Protein AF-0000000085929115 (afdb_homodimer)

Secondary structure (DSSP, 8-state):
-EETTEEHHHHHTT-GGGGT-EE-BTTSSPPPPHHHHHHHHHHHHHHHTT-SSS--TT-TTS-HHHHHHHHHHHHHHHHHTT--GGGEEE-S-HHHHHHIIIIIIS---TT-EEEEETTS-TTTHHHHHGGGGGT-EEEEEPPBTTB--HHHHHHH--TTEEEEEEESB-TTT--B--HHHHHHHHHHTT-EEEEE-TTTBTTB---HHHHT-SEEEEESSSTT---TT-EEEEE-HHHHTT---SS--GGGB--TTS--TT-TT--TTTTT--PBPSSGGGG--S---HHHHHHHHHHHHHHHHH-HHHHHHHHHHHHHHHHHHHHHTTPEE-S-SSGGG--SEEEEE-S-HHHHHHHHHHHHS--TTS--EE-EEEEETTEEEEEEE--TT--HHHHHHHHHHHHHHHH-/-EETTEEHHHHHTT-GGGGT-EE-BTTSSPPPPHHHHHHHHHHHHHHHTT-SSS--TT-SSS-HHHHHHHHHHHHHHHHHTT--GGGEEE-S-HHHHHHIIIIIIS---TT-EEEEETTS-TTTHHHHHGGGGGT-EEEEEPPBTTB--HHHHHHH--TTEEEEEEESB-TTT--B--HHHHHHHHHHTT-EEEEE-TTTBTTB---HHHHT-SEEEEESSSTT---TT-EEEEE-HHHHTT---SS--GGGB--TTS--TT-TT--TTTTT--PBPSSGGGG--S---HHHHHHHHHHHHHHHHH-HHHHHHHHHHHHHHHHHHHHHTTPEE-S-SSGGG--SEEEEE-S-HHHHHHHHHHHHS--TTS--EE-EEEEETTEEEEEEE--TT--HHHHHHHHHHHHHHHH-

InterPro domains:
  IPR000192 Aminotransferase class V domain [PF00266] (71-402)
  IPR015421 Pyridoxal phosphate-dependent transferase, major domain [G3DSA:3.40.640.10] (33-308)
  IPR015422 Pyridoxal phosphate-dependent transferase, small domain [G3DSA:3.90.1150.10] (21-402)
  IPR015424 Pyridoxal phosphate-dependent transferase [SSF53383] (8-405)

Solvent-accessible surface area (backbone atoms only — not comparable to full-atom values): 41405 Å² total; per-residue (Å²): 104,70,55,77,88,36,49,43,62,67,57,42,69,36,30,66,42,58,80,62,31,49,71,21,33,31,79,49,70,27,71,57,33,45,58,25,53,50,34,24,51,50,43,52,51,32,43,53,68,59,49,54,70,46,87,21,84,82,44,87,83,53,44,28,60,55,54,49,50,47,53,50,36,30,46,48,53,13,56,66,31,57,48,53,50,53,18,26,22,64,23,49,43,51,48,50,54,49,36,43,46,63,69,48,49,51,82,82,48,72,67,27,26,37,38,38,47,39,60,51,63,44,54,55,49,48,41,53,60,61,38,46,83,60,47,31,44,78,44,69,44,72,62,61,82,43,33,76,53,67,68,59,48,60,72,69,56,42,77,46,25,52,36,37,53,40,53,39,24,29,87,43,14,17,25,28,62,65,50,37,61,51,26,53,57,34,47,77,32,67,18,44,29,39,32,41,25,40,64,27,46,57,42,36,68,48,40,46,65,75,28,51,45,45,29,37,33,26,42,23,25,17,41,42,34,26,44,65,44,30,29,43,33,36,39,40,68,86,51,54,81,73,44,78,58,67,62,57,42,58,88,32,35,54,40,80,95,52,85,51,49,70,31,64,80,22,33,44,51,77,65,52,74,46,59,62,41,95,31,32,49,46,69,32,78,58,77,51,45,66,40,46,45,40,7,36,40,39,25,46,52,54,49,62,70,67,29,47,63,42,34,19,54,41,11,33,51,50,24,51,50,48,53,54,54,39,51,73,73,65,40,44,71,35,26,52,82,52,70,86,27,34,43,16,43,40,17,28,34,71,84,40,69,69,58,45,51,53,49,52,54,37,31,62,59,42,60,92,92,48,76,24,34,42,60,44,62,35,21,31,56,71,32,44,28,45,32,42,14,49,47,69,72,59,51,70,68,56,49,49,49,52,50,53,58,54,46,57,61,68,74,97,104,68,55,78,88,37,51,43,62,66,59,42,69,37,30,67,43,59,80,62,33,50,70,20,33,30,81,48,70,28,70,58,32,46,58,23,54,52,34,24,51,50,43,51,51,33,43,53,66,59,49,55,68,50,83,19,89,83,46,83,84,55,44,30,59,55,55,49,51,48,54,50,37,30,46,48,53,12,57,67,32,56,46,52,50,52,18,26,22,64,23,50,43,51,47,51,53,49,34,44,46,62,69,47,49,50,82,83,50,72,69,28,26,38,38,38,47,37,59,49,62,42,54,54,47,48,42,54,60,62,39,46,85,60,48,31,45,79,43,68,43,72,60,59,80,41,33,76,54,67,68,58,49,59,70,69,55,44,77,47,25,51,35,36,54,41,50,38,24,30,88,43,15,16,25,28,62,66,50,38,61,54,28,53,58,35,47,75,33,67,18,42,30,40,31,42,25,39,66,27,45,56,42,37,67,48,40,46,66,77,27,50,44,42,28,36,33,26,43,22,25,19,41,43,34,27,45,64,45,29,30,43,34,36,38,40,68,86,50,54,80,72,43,78,58,66,62,55,42,58,88,34,36,54,38,81,92,51,86,50,48,71,30,66,77,24,34,44,51,79,66,50,73,45,58,62,42,96,31,32,49,44,70,33,79,57,75,49,44,65,42,46,44,39,8,37,38,38,26,47,51,55,48,62,70,69,29,47,64,42,33,20,55,41,10,34,51,50,25,51,51,48,52,55,53,39,51,72,73,64,41,44,72,34,26,53,83,52,68,85,27,35,44,17,43,40,17,29,34,72,85,38,68,69,58,47,50,53,50,52,52,36,31,62,59,41,61,92,93,48,76,23,35,42,58,45,62,35,21,29,56,70,32,45,28,45,33,42,14,48,47,69,72,57,53,69,66,58,49,49,51,53,50,53,57,53,49,57,62,69,74,98

Nearest PDB structures (foldseek):
  5b7s-assembly1_B  TM=8.692E-01  e=1.261E-28  Thermococcus onnurineus NA1
  2huu-assembly1_B  TM=7.545E-01  e=9.924E-16  Aedes aegypti
  3isl-assembly1_B  TM=7.291E-01  e=2.554E-15  Bacillus subtilis
  3nnk-assembly3_L  TM=7.512E-01  e=1.564E-13  Klebsiella pneumoniae subsp. pneumoniae MGH 78578
  6pd2-assembly2_B  TM=7.320E-01  e=7.592E-14  Treponema denticola ATCC 35405

Structure (mmCIF, N/CA/C/O backbone):
data_AF-0000000085929115-model_v1
#
loop_
_entity.id
_entity.type
_entity.pdbx_description
1 polymer 'Aminotransferase class V-fold PLP-dependent enzyme'
#
loop_
_atom_site.group_PDB
_atom_site.id
_atom_site.type_symbol
_atom_site.label_atom_id
_atom_site.label_alt_id
_atom_site.label_comp_id
_atom_site.label_asym_id
_atom_site.label_entity_id
_atom_site.label_seq_id
_atom_site.pdbx_PDB_ins_code
_atom_site.Cartn_x
_atom_site.Cartn_y
_atom_site.Cartn_z
_atom_site.occupancy
_atom_site.B_iso_or_equiv
_atom_site.auth_seq_id
_atom_site.auth_comp_id
_atom_site.auth_asym_id
_atom_site.auth_atom_id
_atom_site.pdbx_PDB_model_num
ATOM 1 N N . MET A 1 1 ? 28.234 -16.203 -23.578 1 63.19 1 MET A N 1
ATOM 2 C CA . MET A 1 1 ? 27.562 -16.984 -24.625 1 63.19 1 MET A CA 1
ATOM 3 C C . MET A 1 1 ? 26.109 -16.562 -24.75 1 63.19 1 MET A C 1
ATOM 5 O O . MET A 1 1 ? 25.422 -16.312 -23.75 1 63.19 1 MET A O 1
ATOM 9 N N . SER A 1 2 ? 25.734 -16.188 -25.906 1 71 2 SER A N 1
ATOM 10 C CA . SER A 1 2 ? 24.359 -15.797 -26.203 1 71 2 SER A CA 1
ATOM 11 C C . SER A 1 2 ? 23.484 -17.031 -26.453 1 71 2 SER A C 1
ATOM 13 O O . SER A 1 2 ? 23.891 -17.953 -27.156 1 71 2 SER A O 1
ATOM 15 N N . VAL A 1 3 ? 22.484 -17.219 -25.688 1 70.31 3 VAL A N 1
ATOM 16 C CA . VAL A 1 3 ? 21.516 -18.297 -25.828 1 70.31 3 VAL A CA 1
ATOM 17 C C . VAL A 1 3 ? 20.125 -17.719 -26.031 1 70.31 3 VAL A C 1
ATOM 19 O O . VAL A 1 3 ? 19.594 -17.016 -25.156 1 70.31 3 VAL A O 1
ATOM 22 N N . ASN A 1 4 ? 19.5 -18.062 -27.141 1 75.31 4 ASN A N 1
ATOM 23 C CA . ASN A 1 4 ? 18.188 -17.531 -27.469 1 75.31 4 ASN A CA 1
ATOM 24 C C . ASN A 1 4 ? 18.188 -16.016 -27.5 1 75.31 4 ASN A C 1
ATOM 26 O O . ASN A 1 4 ? 17.25 -15.375 -26.984 1 75.31 4 ASN A O 1
ATOM 30 N N . GLY A 1 5 ? 19.344 -15.422 -27.859 1 79.62 5 GLY A N 1
ATOM 31 C CA . GLY A 1 5 ? 19.438 -13.984 -28.016 1 79.62 5 GLY A CA 1
ATOM 32 C C . GLY A 1 5 ? 19.719 -13.266 -26.703 1 79.62 5 GLY A C 1
ATOM 33 O O . GLY A 1 5 ? 19.672 -12.039 -26.641 1 79.62 5 GLY A O 1
ATOM 34 N N . ILE A 1 6 ? 19.953 -14.148 -25.641 1 87 6 ILE A N 1
ATOM 35 C CA . ILE A 1 6 ? 20.219 -13.562 -24.328 1 87 6 ILE A CA 1
ATOM 36 C C . ILE A 1 6 ? 21.688 -13.812 -23.953 1 87 6 ILE A C 1
ATOM 38 O O . ILE A 1 6 ? 22.156 -14.945 -24.016 1 87 6 ILE A O 1
ATOM 42 N N . ASN A 1 7 ? 22.391 -12.766 -23.688 1 89.75 7 ASN A N 1
ATOM 43 C CA . ASN A 1 7 ? 23.734 -12.883 -23.141 1 89.75 7 ASN A CA 1
ATOM 44 C C . ASN A 1 7 ? 23.719 -13.344 -21.688 1 89.75 7 ASN A C 1
ATOM 46 O O . ASN A 1 7 ? 23.594 -12.523 -20.781 1 89.75 7 ASN A O 1
ATOM 50 N N . LEU A 1 8 ? 23.891 -14.578 -21.453 1 91.44 8 LEU A N 1
ATOM 51 C CA . LEU A 1 8 ? 23.688 -15.195 -20.156 1 91.44 8 LEU A CA 1
ATOM 52 C C . LEU A 1 8 ? 24.688 -14.641 -19.125 1 91.44 8 LEU A C 1
ATOM 54 O O . LEU A 1 8 ? 24.312 -14.406 -17.969 1 91.44 8 LEU A O 1
ATOM 58 N N . LYS A 1 9 ? 25.953 -14.484 -19.516 1 90.31 9 LYS A N 1
ATOM 59 C CA . LYS A 1 9 ? 26.969 -13.977 -18.578 1 90.31 9 LYS A CA 1
ATOM 60 C C . LYS A 1 9 ? 26.594 -12.586 -18.078 1 90.31 9 LYS A C 1
ATOM 62 O O . LYS A 1 9 ? 26.672 -12.32 -16.875 1 90.31 9 LYS A O 1
ATOM 67 N N . GLU A 1 10 ? 26.188 -11.82 -18.969 1 89.38 10 GLU A N 1
ATOM 68 C CA . GLU A 1 10 ? 25.812 -10.453 -18.625 1 89.38 10 GLU A CA 1
ATOM 69 C C . GLU A 1 10 ? 24.578 -10.422 -17.719 1 89.38 10 GLU A C 1
ATOM 71 O O . GLU A 1 10 ? 24.547 -9.695 -16.734 1 89.38 10 GLU A O 1
ATOM 76 N N . VAL A 1 11 ? 23.625 -11.211 -18.078 1 91.38 11 VAL A N 1
ATOM 77 C CA . VAL A 1 11 ? 22.375 -11.219 -17.328 1 91.38 11 VAL A CA 1
ATOM 78 C C . VAL A 1 11 ? 22.609 -11.781 -15.93 1 91.38 11 VAL A C 1
ATOM 80 O O . VAL A 1 11 ? 22.109 -11.242 -14.938 1 91.38 11 VAL A O 1
ATOM 83 N N . ARG A 1 12 ? 23.344 -12.812 -15.828 1 93.88 12 ARG A N 1
ATOM 84 C CA . ARG A 1 12 ? 23.578 -13.492 -14.562 1 93.88 12 ARG A CA 1
ATOM 85 C C . ARG A 1 12 ? 24.375 -12.609 -13.609 1 93.88 12 ARG A C 1
ATOM 87 O O . ARG A 1 12 ? 24.25 -12.727 -12.383 1 93.88 12 ARG A O 1
ATOM 94 N N . ASN A 1 13 ? 25.188 -11.664 -14.164 1 92.5 13 ASN A N 1
ATOM 95 C CA . ASN A 1 13 ? 25.953 -10.734 -13.344 1 92.5 13 ASN A CA 1
ATOM 96 C C . ASN A 1 13 ? 25.047 -9.82 -12.516 1 92.5 13 ASN A C 1
ATOM 98 O O . ASN A 1 13 ? 25.484 -9.234 -11.531 1 92.5 13 ASN A O 1
ATOM 102 N N . ASN A 1 14 ? 23.812 -9.789 -12.883 1 93.31 14 ASN A N 1
ATOM 103 C CA . ASN A 1 14 ? 22.859 -8.953 -12.156 1 93.31 14 ASN A CA 1
ATOM 104 C C . ASN A 1 14 ? 22.344 -9.648 -10.906 1 93.31 14 ASN A C 1
ATOM 106 O O . ASN A 1 14 ? 21.703 -9.023 -10.062 1 93.31 14 ASN A O 1
ATOM 110 N N . PHE A 1 15 ? 22.672 -10.906 -10.75 1 93.19 15 PHE A N 1
ATOM 111 C CA . PHE A 1 15 ? 22.062 -11.688 -9.672 1 93.19 15 PHE A CA 1
ATOM 112 C C . PHE A 1 15 ? 23.141 -12.305 -8.789 1 93.19 15 PHE A C 1
ATOM 114 O O . PHE A 1 15 ? 23.484 -13.484 -8.953 1 93.19 15 PHE A O 1
ATOM 121 N N . PRO A 1 16 ? 23.547 -11.617 -7.742 1 87.25 16 PRO A N 1
ATOM 122 C CA . PRO A 1 16 ? 24.641 -12.094 -6.891 1 87.25 16 PRO A CA 1
ATOM 123 C C . PRO A 1 16 ? 24.312 -13.398 -6.176 1 87.25 16 PRO A C 1
ATOM 125 O O . PRO A 1 16 ? 25.203 -14.203 -5.906 1 87.25 16 PRO A O 1
ATOM 128 N N . MET A 1 17 ? 23.109 -13.648 -5.965 1 86.56 17 MET A N 1
ATOM 129 C CA . MET A 1 17 ? 22.688 -14.828 -5.211 1 86.56 17 MET A CA 1
ATOM 130 C C . MET A 1 17 ? 22.984 -16.109 -5.992 1 86.56 17 MET A C 1
ATOM 132 O O . MET A 1 17 ? 23.016 -17.188 -5.422 1 86.56 17 MET A O 1
ATOM 136 N N . LEU A 1 18 ? 23.172 -15.992 -7.246 1 90.94 18 LEU A N 1
ATOM 137 C CA . LEU A 1 18 ? 23.422 -17.156 -8.078 1 90.94 18 LEU A CA 1
ATOM 138 C C . LEU A 1 18 ? 24.797 -17.75 -7.773 1 90.94 18 LEU A C 1
ATOM 140 O O . LEU A 1 18 ? 25.094 -18.875 -8.18 1 90.94 18 LEU A O 1
ATOM 144 N N . LYS A 1 19 ? 25.625 -17.016 -7.012 1 86.25 19 LYS A N 1
ATOM 145 C CA . LYS A 1 19 ? 26.906 -17.547 -6.566 1 86.25 19 LYS A CA 1
ATOM 146 C C . LYS A 1 19 ? 26.734 -18.594 -5.484 1 86.25 19 LYS A C 1
ATOM 148 O O . LYS A 1 19 ? 27.562 -19.5 -5.344 1 86.25 19 LYS A O 1
ATOM 153 N N . HIS A 1 20 ? 25.594 -18.516 -4.836 1 84.5 20 HIS A N 1
ATOM 154 C CA . HIS A 1 20 ? 25.375 -19.375 -3.682 1 84.5 20 HIS A CA 1
ATOM 155 C C . HIS A 1 20 ? 24.328 -20.453 -3.98 1 84.5 20 HIS A C 1
ATOM 157 O O . HIS A 1 20 ? 24.375 -21.547 -3.404 1 84.5 20 HIS A O 1
ATOM 163 N N . TRP A 1 21 ? 23.344 -20.094 -4.805 1 88.62 21 TRP A N 1
ATOM 164 C CA . TRP A 1 21 ? 22.219 -20.984 -5.043 1 88.62 21 TRP A CA 1
ATOM 165 C C . TRP A 1 21 ? 22.156 -21.391 -6.508 1 88.62 21 TRP A C 1
ATOM 167 O O . TRP A 1 21 ? 22.453 -20.609 -7.402 1 88.62 21 TRP A O 1
ATOM 177 N N . VAL A 1 22 ? 21.828 -22.656 -6.684 1 94.81 22 VAL A N 1
ATOM 178 C CA . VAL A 1 22 ? 21.094 -22.969 -7.906 1 94.81 22 VAL A CA 1
ATOM 179 C C . VAL A 1 22 ? 19.625 -22.594 -7.734 1 94.81 22 VAL A C 1
ATOM 181 O O . VAL A 1 22 ? 18.891 -23.25 -6.996 1 94.81 22 VAL A O 1
ATOM 184 N N . PHE A 1 23 ? 19.219 -21.547 -8.438 1 94.06 23 PHE A N 1
ATOM 185 C CA . PHE A 1 23 ? 17.953 -20.922 -8.086 1 94.06 23 PHE A CA 1
ATOM 186 C C . PHE A 1 23 ? 16.859 -21.312 -9.078 1 94.06 23 PHE A C 1
ATOM 188 O O . PHE A 1 23 ? 16.859 -20.844 -10.219 1 94.06 23 PHE A O 1
ATOM 195 N N . PHE A 1 24 ? 15.914 -22.125 -8.625 1 96.75 24 PHE A N 1
ATOM 196 C CA . PHE A 1 24 ? 14.766 -22.562 -9.414 1 96.75 24 PHE A CA 1
ATOM 197 C C . PHE A 1 24 ? 13.461 -22.219 -8.711 1 96.75 24 PHE A C 1
ATOM 199 O O . PHE A 1 24 ? 12.562 -23.062 -8.602 1 96.75 24 PHE A O 1
ATOM 206 N N . ASN A 1 25 ? 13.336 -20.969 -8.258 1 94.56 25 ASN A N 1
ATOM 207 C CA . ASN A 1 25 ? 12.188 -20.609 -7.434 1 94.56 25 ASN A CA 1
ATOM 208 C C . ASN A 1 25 ? 11.57 -19.281 -7.883 1 94.56 25 ASN A C 1
ATOM 210 O O . ASN A 1 25 ? 11.117 -18.484 -7.055 1 94.56 25 ASN A O 1
ATOM 214 N N . ALA A 1 26 ? 11.539 -19.047 -9.164 1 94.75 26 ALA A N 1
ATOM 215 C CA . ALA A 1 26 ? 11.016 -17.797 -9.734 1 94.75 26 ALA A CA 1
ATOM 216 C C . ALA A 1 26 ? 9.531 -17.641 -9.422 1 94.75 26 ALA A C 1
ATOM 218 O O . ALA A 1 26 ? 9.016 -16.516 -9.391 1 94.75 26 ALA A O 1
ATOM 219 N N . ALA A 1 27 ? 8.805 -18.703 -9.141 1 95.62 27 ALA A N 1
ATOM 220 C CA . ALA A 1 27 ? 7.367 -18.688 -8.891 1 95.62 27 ALA A CA 1
ATOM 221 C C . ALA A 1 27 ? 7.062 -18.234 -7.469 1 95.62 27 ALA A C 1
ATOM 223 O O . ALA A 1 27 ? 5.902 -18 -7.117 1 95.62 27 ALA A O 1
ATOM 224 N N . ASP A 1 28 ? 8.023 -18.109 -6.695 1 90.69 28 ASP A N 1
ATOM 225 C CA . ASP A 1 28 ? 7.887 -17.562 -5.352 1 90.69 28 ASP A CA 1
ATOM 226 C C . ASP A 1 28 ? 8.5 -16.156 -5.27 1 90.69 28 ASP A C 1
ATOM 228 O O . ASP A 1 28 ? 8.219 -15.305 -6.105 1 90.69 28 ASP A O 1
ATOM 232 N N . GLN A 1 29 ? 9.359 -15.891 -4.441 1 84.56 29 GLN A N 1
ATOM 233 C CA . GLN A 1 29 ? 10.125 -14.648 -4.453 1 84.56 29 GLN A CA 1
ATOM 234 C C . GLN A 1 29 ? 11.383 -14.781 -5.305 1 84.56 29 GLN A C 1
ATOM 236 O O . GLN A 1 29 ? 12.242 -15.617 -5.023 1 84.56 29 GLN A O 1
ATOM 241 N N . MET A 1 30 ? 11.438 -14.039 -6.312 1 88.25 30 MET A N 1
ATOM 242 C CA . MET A 1 30 ? 12.57 -14.117 -7.234 1 88.25 30 MET A CA 1
ATOM 243 C C . MET A 1 30 ? 13.844 -13.617 -6.57 1 88.25 30 MET A C 1
ATOM 245 O O . MET A 1 30 ? 13.797 -12.961 -5.527 1 88.25 30 MET A O 1
ATOM 249 N N . ILE A 1 31 ? 14.898 -14.031 -7.148 1 87 31 ILE A N 1
ATOM 250 C CA . ILE A 1 31 ? 16.203 -13.531 -6.727 1 87 31 ILE A CA 1
ATOM 251 C C . ILE A 1 31 ? 16.297 -12.031 -6.992 1 87 31 ILE A C 1
ATOM 253 O O . ILE A 1 31 ? 15.914 -11.562 -8.07 1 87 31 ILE A O 1
ATOM 257 N N . PRO A 1 32 ? 16.75 -11.312 -6.047 1 89.44 32 PRO A N 1
ATOM 258 C CA . PRO A 1 32 ? 16.844 -9.867 -6.242 1 89.44 32 PRO A CA 1
ATOM 259 C C . PRO A 1 32 ? 17.891 -9.469 -7.277 1 89.44 32 PRO A C 1
ATOM 261 O O . PRO A 1 32 ? 19.016 -9.992 -7.258 1 89.44 32 PRO A O 1
ATOM 264 N N . GLY A 1 33 ? 17.562 -8.555 -8.164 1 93.44 33 GLY A N 1
ATOM 265 C CA . GLY A 1 33 ? 18.484 -8.016 -9.141 1 93.44 33 GLY A CA 1
ATOM 266 C C . GLY A 1 33 ? 19.203 -6.773 -8.656 1 93.44 33 GLY A C 1
ATOM 267 O O . GLY A 1 33 ? 18.625 -5.953 -7.941 1 93.44 33 GLY A O 1
ATOM 268 N N . ARG A 1 34 ? 20.406 -6.609 -9.109 1 93.75 34 ARG A N 1
ATOM 269 C CA . ARG A 1 34 ? 21.188 -5.43 -8.758 1 93.75 34 ARG A CA 1
ATOM 270 C C . ARG A 1 34 ? 20.531 -4.156 -9.281 1 93.75 34 ARG A C 1
ATOM 272 O O . ARG A 1 34 ? 20.609 -3.105 -8.641 1 93.75 34 ARG A O 1
ATOM 279 N N . TYR A 1 35 ? 19.922 -4.281 -10.414 1 94.81 35 TYR A N 1
ATOM 280 C CA . TYR A 1 35 ? 19.359 -3.104 -11.062 1 94.81 35 TYR A CA 1
ATOM 281 C C . TYR A 1 35 ? 18.328 -2.424 -10.172 1 94.81 35 TYR A C 1
ATOM 283 O O . TYR A 1 35 ? 18.359 -1.203 -10 1 94.81 35 TYR A O 1
ATOM 291 N N . TRP A 1 36 ? 17.406 -3.18 -9.562 1 94.75 36 TRP A N 1
ATOM 292 C CA . TRP A 1 36 ? 16.391 -2.506 -8.758 1 94.75 36 TRP A CA 1
ATOM 293 C C . TRP A 1 36 ? 16.922 -2.207 -7.359 1 94.75 36 TRP A C 1
ATOM 295 O O . TRP A 1 36 ? 16.547 -1.209 -6.746 1 94.75 36 TRP A O 1
ATOM 305 N N . MET A 1 37 ? 17.844 -3.004 -6.805 1 93.75 37 MET A N 1
ATOM 306 C CA . MET A 1 37 ? 18.453 -2.707 -5.512 1 93.75 37 MET A CA 1
ATOM 307 C C . MET A 1 37 ? 19.281 -1.425 -5.582 1 93.75 37 MET A C 1
ATOM 309 O O . MET A 1 37 ? 19.203 -0.576 -4.691 1 93.75 37 MET A O 1
ATOM 313 N N . ASP A 1 38 ? 20.094 -1.294 -6.637 1 94.38 38 ASP A N 1
ATOM 314 C CA . ASP A 1 38 ? 20.906 -0.093 -6.824 1 94.38 38 ASP A CA 1
ATOM 315 C C . ASP A 1 38 ? 20.016 1.14 -7.008 1 94.38 38 ASP A C 1
ATOM 317 O O . ASP A 1 38 ? 20.328 2.217 -6.496 1 94.38 38 ASP A O 1
ATOM 321 N N . ALA A 1 39 ? 18.953 1 -7.758 1 94.38 39 ALA A N 1
ATOM 322 C CA . ALA A 1 39 ? 18.016 2.105 -7.957 1 94.38 39 ALA A CA 1
ATOM 323 C C . ALA A 1 39 ? 17.406 2.547 -6.629 1 94.38 39 ALA A C 1
ATOM 325 O O . ALA A 1 39 ? 17.234 3.742 -6.387 1 94.38 39 ALA A O 1
ATOM 326 N N . MET A 1 40 ? 17.047 1.605 -5.793 1 92.5 40 MET A N 1
ATOM 327 C CA . MET A 1 40 ? 16.5 1.934 -4.477 1 92.5 40 MET A CA 1
ATOM 328 C C . MET A 1 40 ? 17.531 2.658 -3.625 1 92.5 40 MET A C 1
ATOM 330 O O . MET A 1 40 ? 17.219 3.641 -2.953 1 92.5 40 MET A O 1
ATOM 334 N N . ARG A 1 41 ? 18.75 2.166 -3.666 1 92.06 41 ARG A N 1
ATOM 335 C CA . ARG A 1 41 ? 19.828 2.816 -2.926 1 92.06 41 ARG A CA 1
ATOM 336 C C . ARG A 1 41 ? 20.031 4.246 -3.408 1 92.06 41 ARG A C 1
ATOM 338 O O . ARG A 1 41 ? 20.266 5.152 -2.602 1 92.06 41 ARG A O 1
ATOM 345 N N . GLU A 1 42 ? 19.984 4.398 -4.676 1 89.69 42 GLU A N 1
ATOM 346 C CA . GLU A 1 42 ? 20.125 5.734 -5.25 1 89.69 42 GLU A CA 1
ATOM 347 C C . GLU A 1 42 ? 19.016 6.664 -4.754 1 89.69 42 GLU A C 1
ATOM 349 O O . GLU A 1 42 ? 19.281 7.824 -4.426 1 89.69 42 GLU A O 1
ATOM 354 N N . CYS A 1 43 ? 17.828 6.152 -4.703 1 88.62 43 CYS A N 1
ATOM 355 C CA . CYS A 1 43 ? 16.703 6.941 -4.207 1 88.62 43 CYS A CA 1
ATOM 356 C C . CYS A 1 43 ? 16.938 7.375 -2.764 1 88.62 43 CYS A C 1
ATOM 358 O O . CYS A 1 43 ? 16.688 8.531 -2.41 1 88.62 43 CYS A O 1
ATOM 360 N N . ILE A 1 44 ? 17.406 6.504 -1.972 1 88.31 44 ILE A N 1
ATOM 361 C CA . ILE A 1 44 ? 17.672 6.801 -0.57 1 88.31 44 ILE A CA 1
ATOM 362 C C . ILE A 1 44 ? 18.766 7.867 -0.471 1 88.31 44 ILE A C 1
ATOM 364 O O . ILE A 1 44 ? 18.688 8.773 0.366 1 88.31 44 ILE A O 1
ATOM 368 N N . THR A 1 45 ? 19.734 7.77 -1.337 1 85.94 45 THR A N 1
ATOM 369 C CA . THR A 1 45 ? 20.797 8.758 -1.373 1 85.94 45 THR A CA 1
ATOM 370 C C . THR A 1 45 ? 20.266 10.133 -1.735 1 85.94 45 THR A C 1
ATOM 372 O O . THR A 1 45 ? 20.703 11.141 -1.188 1 85.94 45 THR A O 1
ATOM 375 N N . LEU A 1 46 ? 19.312 10.141 -2.611 1 82.19 46 LEU A N 1
ATOM 376 C CA . LEU A 1 46 ? 18.672 11.398 -2.99 1 82.19 46 LEU A CA 1
ATOM 377 C C . LEU A 1 46 ? 17.906 11.992 -1.818 1 82.19 46 LEU A C 1
ATOM 379 O O . LEU A 1 46 ? 17.891 13.211 -1.627 1 82.19 46 LEU A O 1
ATOM 383 N N . TYR A 1 47 ? 17.266 11.133 -1.07 1 77.81 47 TYR A N 1
ATOM 384 C CA . TYR A 1 47 ? 16.609 11.578 0.151 1 77.81 47 TYR A CA 1
ATOM 385 C C . TYR A 1 47 ? 17.609 12.25 1.091 1 77.81 47 TYR A C 1
ATOM 387 O O . TYR A 1 47 ? 17.328 13.336 1.615 1 77.81 47 TYR A O 1
ATOM 395 N N . GLU A 1 48 ? 18.672 11.625 1.24 1 76.69 48 GLU A N 1
ATOM 396 C CA . GLU A 1 48 ? 19.703 12.078 2.166 1 76.69 48 GLU A CA 1
ATOM 397 C C . GLU A 1 48 ? 20.266 13.43 1.743 1 76.69 48 GLU A C 1
ATOM 399 O O . GLU A 1 48 ? 20.609 14.266 2.588 1 76.69 48 GLU A O 1
ATOM 404 N N . ALA A 1 49 ? 20.312 13.617 0.486 1 73.5 49 ALA A N 1
ATOM 405 C CA . ALA A 1 49 ? 20.891 14.852 -0.052 1 73.5 49 ALA A CA 1
ATOM 406 C C . ALA A 1 49 ? 19.875 15.984 -0.043 1 73.5 49 ALA A C 1
ATOM 408 O O . ALA A 1 49 ? 20.234 17.141 -0.271 1 73.5 49 ALA A O 1
ATOM 409 N N . GLY A 1 50 ? 18.656 15.664 0.443 1 67.19 50 GLY A N 1
ATOM 410 C CA . GLY A 1 50 ? 17.609 16.672 0.417 1 67.19 50 GLY A CA 1
ATOM 411 C C . GLY A 1 50 ? 17.219 17.094 -0.987 1 67.19 50 GLY A C 1
ATOM 412 O O . GLY A 1 50 ? 16.828 18.234 -1.209 1 67.19 50 GLY A O 1
ATOM 413 N N . ARG A 1 51 ? 17.516 16.281 -1.906 1 61.44 51 ARG A N 1
ATOM 414 C CA . ARG A 1 51 ? 17.344 16.625 -3.312 1 61.44 51 ARG A CA 1
ATOM 415 C C . ARG A 1 51 ? 16.109 15.953 -3.9 1 61.44 51 ARG A C 1
ATOM 417 O O . ARG A 1 51 ? 15.852 16.047 -5.102 1 61.44 51 ARG A O 1
ATOM 424 N N . ILE A 1 52 ? 15.461 15.242 -3.016 1 56.84 52 ILE A N 1
ATOM 425 C CA . ILE A 1 52 ? 14.328 14.508 -3.574 1 56.84 52 ILE A CA 1
ATOM 426 C C . ILE A 1 52 ? 13.234 15.492 -3.998 1 56.84 52 ILE A C 1
ATOM 428 O O . ILE A 1 52 ? 12.461 15.203 -4.914 1 56.84 52 ILE A O 1
ATOM 432 N N . GLU A 1 53 ? 13.156 16.672 -3.273 1 51.84 53 GLU A N 1
ATOM 433 C CA . GLU A 1 53 ? 12.148 17.656 -3.607 1 51.84 53 GLU A CA 1
ATOM 434 C C . GLU A 1 53 ? 12.711 18.719 -4.559 1 51.84 53 GLU A C 1
ATOM 436 O O . GLU A 1 53 ? 12.039 19.703 -4.855 1 51.84 53 GLU A O 1
ATOM 441 N N . ASP A 1 54 ? 14.055 18.656 -4.832 1 47.47 54 ASP A N 1
ATOM 442 C CA . ASP A 1 54 ? 14.633 19.734 -5.641 1 47.47 54 ASP A CA 1
ATOM 443 C C . ASP A 1 54 ? 13.836 19.938 -6.922 1 47.47 54 ASP A C 1
ATOM 445 O O . ASP A 1 54 ? 13.039 19.078 -7.316 1 47.47 54 ASP A O 1
ATOM 449 N N . ASP A 1 55 ? 14.055 21.078 -7.668 1 40.09 55 ASP A N 1
ATOM 450 C CA . ASP A 1 55 ? 13.328 21.828 -8.688 1 40.09 55 ASP A CA 1
ATOM 451 C C . ASP A 1 55 ? 12.695 20.891 -9.719 1 40.09 55 ASP A C 1
ATOM 453 O O . ASP A 1 55 ? 13.383 20.078 -10.336 1 40.09 55 ASP A O 1
ATOM 457 N N . ALA A 1 56 ? 11.414 20.766 -9.516 1 37.97 56 ALA A N 1
ATOM 458 C CA . ALA A 1 56 ? 10.414 20.141 -10.375 1 37.97 56 ALA A CA 1
ATOM 459 C C . ALA A 1 56 ? 10.555 20.609 -11.82 1 37.97 56 ALA A C 1
ATOM 461 O O . ALA A 1 56 ? 10.578 21.812 -12.086 1 37.97 56 ALA A O 1
ATOM 462 N N . PRO A 1 57 ? 10.961 19.953 -12.547 1 33.38 57 PRO A N 1
ATOM 463 C CA . PRO A 1 57 ? 10.797 20.516 -13.891 1 33.38 57 PRO A CA 1
ATOM 464 C C . PRO A 1 57 ? 9.391 21.062 -14.133 1 33.38 57 PRO A C 1
ATOM 466 O O . PRO A 1 57 ? 9.164 21.781 -15.109 1 33.38 57 PRO A O 1
ATOM 469 N N . TYR A 1 58 ? 8.367 20.344 -13.547 1 34.97 58 TYR A N 1
ATOM 470 C CA . TYR A 1 58 ? 7.023 20.75 -13.938 1 34.97 58 TYR A CA 1
ATOM 471 C C . TYR A 1 58 ? 6.391 21.641 -12.883 1 34.97 58 TYR A C 1
ATOM 473 O O . TYR A 1 58 ? 5.168 21.688 -12.75 1 34.97 58 TYR A O 1
ATOM 481 N N . GLY A 1 59 ? 7.027 22.422 -12.094 1 36.66 59 GLY A N 1
ATOM 482 C CA . GLY A 1 59 ? 6.547 23.375 -11.109 1 36.66 59 GLY A CA 1
ATOM 483 C C . GLY A 1 59 ? 6.66 22.875 -9.68 1 36.66 59 GLY A C 1
ATOM 484 O O . GLY A 1 59 ? 7.016 21.703 -9.453 1 36.66 59 GLY A O 1
ATOM 485 N N . PRO A 1 60 ? 6.602 23.734 -8.594 1 37.03 60 PRO A N 1
ATOM 486 C CA . PRO A 1 60 ? 6.934 23.578 -7.172 1 37.03 60 PRO A CA 1
ATOM 487 C C . PRO A 1 60 ? 6.234 22.375 -6.531 1 37.03 60 PRO A C 1
ATOM 489 O O . PRO A 1 60 ? 6.652 21.906 -5.469 1 37.03 60 PRO A O 1
ATOM 492 N N . ALA A 1 61 ? 5 22.266 -6.668 1 36.88 61 ALA A N 1
ATOM 493 C CA . ALA A 1 61 ? 4.258 21.359 -5.805 1 36.88 61 ALA A CA 1
ATOM 494 C C . ALA A 1 61 ? 4.715 19.922 -6.012 1 36.88 61 ALA A C 1
ATOM 496 O O . ALA A 1 61 ? 4.445 19.047 -5.18 1 36.88 61 ALA A O 1
ATOM 497 N N . THR A 1 62 ? 4.727 19.453 -7.277 1 42.72 62 THR A N 1
ATOM 498 C CA . THR A 1 62 ? 4.812 18.031 -7.582 1 42.72 62 THR A CA 1
ATOM 499 C C . THR A 1 62 ? 6.27 17.562 -7.621 1 42.72 62 THR A C 1
ATOM 501 O O . THR A 1 62 ? 7.145 18.297 -8.086 1 42.72 62 THR A O 1
ATOM 504 N N . HIS A 1 63 ? 6.672 16.672 -6.684 1 52.59 63 HIS A N 1
ATOM 505 C CA . HIS A 1 63 ? 7.914 15.914 -6.785 1 52.59 63 HIS A CA 1
ATOM 506 C C . HIS A 1 63 ? 8.227 15.57 -8.234 1 52.59 63 HIS A C 1
ATOM 508 O O . HIS A 1 63 ? 7.781 14.531 -8.742 1 52.59 63 HIS A O 1
ATOM 514 N N . PRO A 1 64 ? 8.664 16.531 -9.039 1 53.91 64 PRO A N 1
ATOM 515 C CA . PRO A 1 64 ? 8.836 16.281 -10.477 1 53.91 64 PRO A CA 1
ATOM 516 C C . PRO A 1 64 ? 9.5 14.945 -10.773 1 53.91 64 PRO A C 1
ATOM 518 O O . PRO A 1 64 ? 9.102 14.258 -11.719 1 53.91 64 PRO A O 1
ATOM 521 N N . PHE A 1 65 ? 10.328 14.664 -9.906 1 64.44 65 PHE A N 1
ATOM 522 C CA . PHE A 1 65 ? 11.062 13.422 -10.125 1 64.44 65 PHE A CA 1
ATOM 523 C C . PHE A 1 65 ? 10.164 12.219 -9.883 1 64.44 65 PHE A C 1
ATOM 525 O O . PHE A 1 65 ? 10.125 11.289 -10.695 1 64.44 65 PHE A O 1
ATOM 532 N N . LEU A 1 66 ? 9.273 12.477 -8.922 1 72.06 66 LEU A N 1
ATOM 533 C CA . LEU A 1 66 ? 8.414 11.352 -8.578 1 72.06 66 LEU A CA 1
ATOM 534 C C . LEU A 1 66 ? 7.324 11.164 -9.633 1 72.06 66 LEU A C 1
ATOM 536 O O . LEU A 1 66 ? 7.043 10.031 -10.039 1 72.06 66 LEU A O 1
ATOM 540 N N . THR A 1 67 ? 6.84 12.289 -10.117 1 75.81 67 THR A N 1
ATOM 541 C CA . THR A 1 67 ? 5.781 12.219 -11.109 1 75.81 67 THR A CA 1
ATOM 542 C C . THR A 1 67 ? 6.312 11.664 -12.43 1 75.81 67 THR A C 1
ATOM 544 O O . THR A 1 67 ? 5.664 10.836 -13.07 1 75.81 67 THR A O 1
ATOM 547 N N . THR A 1 68 ? 7.492 12.062 -12.703 1 82.5 68 THR A N 1
ATOM 548 C CA . THR A 1 68 ? 8.102 11.586 -13.945 1 82.5 68 THR A CA 1
ATOM 549 C C . THR A 1 68 ? 8.367 10.086 -13.875 1 82.5 68 THR A C 1
ATOM 551 O O . THR A 1 68 ? 8.023 9.352 -14.797 1 82.5 68 THR A O 1
ATOM 554 N N . VAL A 1 69 ? 8.898 9.703 -12.773 1 87.81 69 VAL A N 1
ATOM 555 C CA . VAL A 1 69 ? 9.227 8.289 -12.625 1 87.81 69 VAL A CA 1
ATOM 556 C C . VAL A 1 69 ? 7.938 7.465 -12.625 1 87.81 69 VAL A C 1
ATOM 558 O O . VAL A 1 69 ? 7.891 6.383 -13.211 1 87.81 69 VAL A O 1
ATOM 561 N N . PHE A 1 70 ? 6.934 8.016 -12.078 1 90.56 70 PHE A N 1
ATOM 562 C CA . PHE A 1 70 ? 5.66 7.312 -12.039 1 90.56 70 PHE A CA 1
ATOM 563 C C . PHE A 1 70 ? 5.121 7.094 -13.453 1 90.56 70 PHE A C 1
ATOM 565 O O . PHE A 1 70 ? 4.82 5.961 -13.836 1 90.56 70 PHE A O 1
ATOM 572 N N . PHE A 1 71 ? 5.051 8.086 -14.234 1 92.69 71 PHE A N 1
ATOM 573 C CA . PHE A 1 71 ? 4.465 7.977 -15.562 1 92.69 71 PHE A CA 1
ATOM 574 C C . PHE A 1 71 ? 5.359 7.156 -16.484 1 92.69 71 PHE A C 1
ATOM 576 O O . PHE A 1 71 ? 4.871 6.449 -17.375 1 92.69 71 PHE A O 1
ATOM 583 N N . GLU A 1 72 ? 6.637 7.191 -16.219 1 94.25 72 GLU A N 1
ATOM 584 C CA . GLU A 1 72 ? 7.539 6.312 -16.969 1 94.25 72 GLU A CA 1
ATOM 585 C C . GLU A 1 72 ? 7.25 4.844 -16.656 1 94.25 72 GLU A C 1
ATOM 587 O O . GLU A 1 72 ? 7.227 4.012 -17.562 1 94.25 72 GLU A O 1
ATOM 592 N N . THR A 1 73 ? 7.047 4.594 -15.383 1 95.5 73 THR A N 1
ATOM 593 C CA . THR A 1 73 ? 6.734 3.225 -14.984 1 95.5 73 THR A CA 1
ATOM 594 C C . THR A 1 73 ? 5.422 2.768 -15.617 1 95.5 73 THR A C 1
ATOM 596 O O . THR A 1 73 ? 5.301 1.62 -16.047 1 95.5 73 THR A O 1
ATOM 599 N N . ILE A 1 74 ? 4.426 3.637 -15.688 1 96.31 74 ILE A N 1
ATOM 600 C CA . ILE A 1 74 ? 3.135 3.318 -16.281 1 96.31 74 ILE A CA 1
ATOM 601 C C . ILE A 1 74 ? 3.322 3 -17.766 1 96.31 74 ILE A C 1
ATOM 603 O O . ILE A 1 74 ? 2.812 1.991 -18.266 1 96.31 74 ILE A O 1
ATOM 607 N N . ARG A 1 75 ? 4.07 3.822 -18.438 1 97.44 75 ARG A N 1
ATOM 608 C CA . ARG A 1 75 ? 4.332 3.609 -19.859 1 97.44 75 ARG A CA 1
ATOM 609 C C . ARG A 1 75 ? 5.043 2.281 -20.094 1 97.44 75 ARG A C 1
ATOM 611 O O . ARG A 1 75 ? 4.645 1.503 -20.969 1 97.44 75 ARG A O 1
ATOM 618 N N . LYS A 1 76 ? 6.031 2.023 -19.359 1 98.31 76 LYS A N 1
ATOM 619 C CA . LYS A 1 76 ? 6.828 0.81 -19.531 1 98.31 76 LYS A CA 1
ATOM 620 C C . LYS A 1 76 ? 6.023 -0.429 -19.141 1 98.31 76 LYS A C 1
ATOM 622 O O . LYS A 1 76 ? 6.133 -1.473 -19.781 1 98.31 76 LYS A O 1
ATOM 627 N N . SER A 1 77 ? 5.25 -0.312 -18.078 1 97.94 77 SER A N 1
ATOM 628 C CA . SER A 1 77 ? 4.43 -1.443 -17.656 1 97.94 77 SER A CA 1
ATOM 629 C C . SER A 1 77 ? 3.355 -1.762 -18.688 1 97.94 77 SER A C 1
ATOM 631 O O . SER A 1 77 ? 3.061 -2.932 -18.938 1 97.94 77 SER A O 1
ATOM 633 N N . ALA A 1 78 ? 2.76 -0.72 -19.25 1 98.75 78 ALA A N 1
ATOM 634 C CA . ALA A 1 78 ? 1.803 -0.917 -20.328 1 98.75 78 ALA A CA 1
ATOM 635 C C . ALA A 1 78 ? 2.443 -1.66 -21.5 1 98.75 78 ALA A C 1
ATOM 637 O O . ALA A 1 78 ? 1.858 -2.602 -22.047 1 98.75 78 ALA A O 1
ATOM 638 N N . LYS A 1 79 ? 3.639 -1.248 -21.828 1 98.69 79 LYS A N 1
ATOM 639 C CA . LYS A 1 79 ? 4.367 -1.898 -22.922 1 98.69 79 LYS A CA 1
ATOM 640 C C . LYS A 1 79 ? 4.621 -3.371 -22.609 1 98.69 79 LYS A C 1
ATOM 642 O O . LYS A 1 79 ? 4.512 -4.227 -23.484 1 98.69 79 LYS A O 1
ATOM 647 N N . LEU A 1 80 ? 4.926 -3.666 -21.422 1 98.69 80 LEU A N 1
ATOM 648 C CA . LEU A 1 80 ? 5.27 -5.02 -21 1 98.69 80 LEU A CA 1
ATOM 649 C C . LEU A 1 80 ? 4.113 -5.98 -21.25 1 98.69 80 LEU A C 1
ATOM 651 O O . LEU A 1 80 ? 4.336 -7.152 -21.578 1 98.69 80 LEU A O 1
ATOM 655 N N . ILE A 1 81 ? 2.855 -5.488 -21.156 1 98.81 81 ILE A N 1
ATOM 656 C CA . ILE A 1 81 ? 1.713 -6.379 -21.312 1 98.81 81 ILE A CA 1
ATOM 657 C C . ILE A 1 81 ? 0.904 -5.977 -22.547 1 98.81 81 ILE A C 1
ATOM 659 O O . ILE A 1 81 ? -0.269 -6.336 -22.672 1 98.81 81 ILE A O 1
ATOM 663 N N . HIS A 1 82 ? 1.477 -5.121 -23.391 1 98.75 82 HIS A N 1
ATOM 664 C CA . HIS A 1 82 ? 0.907 -4.699 -24.672 1 98.75 82 HIS A CA 1
ATOM 665 C C . HIS A 1 82 ? -0.4 -3.941 -24.469 1 98.75 82 HIS A C 1
ATOM 667 O O . HIS A 1 82 ? -1.36 -4.141 -25.203 1 98.75 82 HIS A O 1
ATOM 673 N N . ALA A 1 83 ? -0.485 -3.189 -23.438 1 98.88 83 ALA A N 1
ATOM 674 C CA . ALA A 1 83 ? -1.647 -2.355 -23.141 1 98.88 83 ALA A CA 1
ATOM 675 C C . ALA A 1 83 ? -1.399 -0.906 -23.562 1 98.88 83 ALA A C 1
ATOM 677 O O . ALA A 1 83 ? -0.294 -0.554 -23.969 1 98.88 83 ALA A O 1
ATOM 678 N N . LYS A 1 84 ? -2.469 -0.122 -23.547 1 98.69 84 LYS A N 1
ATOM 679 C CA . LYS A 1 84 ? -2.346 1.332 -23.594 1 98.69 84 LYS A CA 1
ATOM 680 C C . LYS A 1 84 ? -2.004 1.909 -22.234 1 98.69 84 LYS A C 1
ATOM 682 O O . LYS A 1 84 ? -2.379 1.343 -21.203 1 98.69 84 LYS A O 1
ATOM 687 N N . GLU A 1 85 ? -1.32 2.977 -22.266 1 98 85 GLU A N 1
ATOM 688 C CA . GLU A 1 85 ? -0.936 3.621 -21.016 1 98 85 GLU A CA 1
ATOM 689 C C . GLU A 1 85 ? -2.158 3.936 -20.156 1 98 85 GLU A C 1
ATOM 691 O O . GLU A 1 85 ? -2.115 3.803 -18.922 1 98 85 GLU A O 1
ATOM 696 N N . GLU A 1 86 ? -3.254 4.316 -20.75 1 98.12 86 GLU A N 1
ATOM 697 C CA . GLU A 1 86 ? -4.473 4.703 -20.047 1 98.12 86 GLU A CA 1
ATOM 698 C C . GLU A 1 86 ? -5.098 3.512 -19.328 1 98.12 86 GLU A C 1
ATOM 700 O O . GLU A 1 86 ? -5.906 3.686 -18.422 1 98.12 86 GLU A O 1
ATOM 705 N N . GLU A 1 87 ? -4.688 2.326 -19.672 1 98.81 87 GLU A N 1
ATOM 706 C CA . GLU A 1 87 ? -5.328 1.112 -19.172 1 98.81 87 GLU A CA 1
ATOM 707 C C . GLU A 1 87 ? -4.594 0.567 -17.953 1 98.81 87 GLU A C 1
ATOM 709 O O . GLU A 1 87 ? -5.016 -0.427 -17.359 1 98.81 87 GLU A O 1
ATOM 714 N N . VAL A 1 88 ? -3.498 1.259 -17.625 1 98.38 88 VAL A N 1
ATOM 715 C CA . VAL A 1 88 ? -2.627 0.669 -16.609 1 98.38 88 VAL A CA 1
ATOM 716 C C . VAL A 1 88 ? -2.375 1.68 -15.492 1 98.38 88 VAL A C 1
ATOM 718 O O . VAL A 1 88 ? -2.291 2.885 -15.742 1 98.38 88 VAL A O 1
ATOM 721 N N . THR A 1 89 ? -2.346 1.187 -14.289 1 96.94 89 THR A N 1
ATOM 722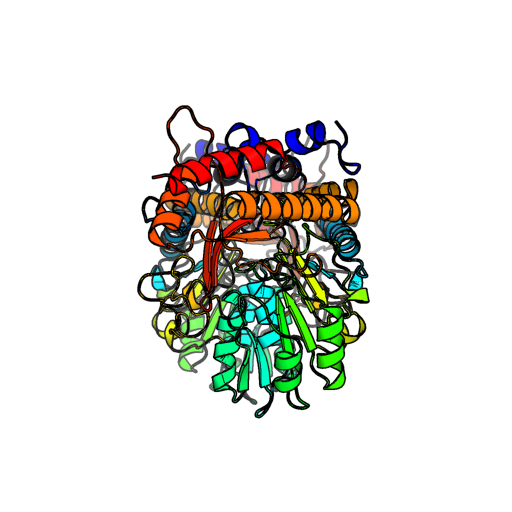 C CA . THR A 1 89 ? -1.831 1.943 -13.148 1 96.94 89 THR A CA 1
ATOM 723 C C . THR A 1 89 ? -1.01 1.045 -12.227 1 96.94 89 THR A C 1
ATOM 725 O O . THR A 1 89 ? -0.839 -0.144 -12.508 1 96.94 89 THR A O 1
ATOM 728 N N . ASN A 1 90 ? -0.42 1.654 -11.258 1 93.25 90 ASN A N 1
ATOM 729 C CA . ASN A 1 90 ? 0.409 0.897 -10.328 1 93.25 90 ASN A CA 1
ATOM 730 C C . ASN A 1 90 ? -0.441 0.099 -9.344 1 93.25 90 ASN A C 1
ATOM 732 O O . ASN A 1 90 ? -1.546 0.514 -8.992 1 93.25 90 ASN A O 1
ATOM 736 N N . LEU A 1 91 ? 0.068 -0.995 -8.992 1 89.62 91 LEU A N 1
ATOM 737 C CA . LEU A 1 91 ? -0.562 -1.895 -8.031 1 89.62 91 LEU A CA 1
ATOM 738 C C . LEU A 1 91 ? 0.411 -2.271 -6.918 1 89.62 91 LEU A C 1
ATOM 740 O O . LEU A 1 91 ? 1.531 -2.709 -7.191 1 89.62 91 LEU A O 1
ATOM 744 N N . TYR A 1 92 ? -0.052 -2.123 -5.773 1 85.62 92 TYR A N 1
ATOM 745 C CA . TYR A 1 92 ? 0.785 -2.436 -4.621 1 85.62 92 TYR A CA 1
ATOM 746 C C . TYR A 1 92 ? 0.859 -3.941 -4.395 1 85.62 92 TYR A C 1
ATOM 748 O O . TYR A 1 92 ? 1.948 -4.5 -4.238 1 85.62 92 TYR A O 1
ATOM 756 N N . ARG A 1 93 ? -0.351 -4.598 -4.352 1 88.62 93 ARG A N 1
ATOM 757 C CA . ARG A 1 93 ? -0.469 -6.043 -4.18 1 88.62 93 ARG A CA 1
ATOM 758 C C . ARG A 1 93 ? -1.653 -6.594 -4.969 1 88.62 93 ARG A C 1
ATOM 760 O O . ARG A 1 93 ? -2.684 -5.93 -5.094 1 88.62 93 ARG A O 1
ATOM 767 N N . VAL A 1 94 ? -1.499 -7.793 -5.355 1 90.56 94 VAL A N 1
ATOM 768 C CA . VAL A 1 94 ? -2.562 -8.438 -6.117 1 90.56 94 VAL A CA 1
ATOM 769 C C . VAL A 1 94 ? -3.842 -8.477 -5.285 1 90.56 94 VAL A C 1
ATOM 771 O O . VAL A 1 94 ? -4.93 -8.188 -5.793 1 90.56 94 VAL A O 1
ATOM 774 N N . MET A 1 95 ? -3.744 -8.773 -4.043 1 89.75 95 MET A N 1
ATOM 775 C CA . MET A 1 95 ? -4.902 -8.867 -3.162 1 89.75 95 MET A CA 1
ATOM 776 C C . MET A 1 95 ? -5.637 -7.535 -3.084 1 89.75 95 MET A C 1
ATOM 778 O O . MET A 1 95 ? -6.871 -7.5 -3.076 1 89.75 95 MET A O 1
ATOM 782 N N . THR A 1 96 ? -4.926 -6.422 -3.055 1 90.81 96 THR A N 1
ATOM 783 C CA . THR A 1 96 ? -5.535 -5.098 -2.994 1 90.81 96 THR A CA 1
ATOM 784 C C . THR A 1 96 ? -6.332 -4.809 -4.262 1 90.81 96 THR A C 1
ATOM 786 O O . THR A 1 96 ? -7.461 -4.32 -4.195 1 90.81 96 THR A O 1
ATOM 789 N N . GLY A 1 97 ? -5.723 -5.121 -5.383 1 94.44 97 GLY A N 1
ATOM 790 C CA . GLY A 1 97 ? -6.422 -4.945 -6.645 1 94.44 97 GLY A CA 1
ATOM 791 C C . GLY A 1 97 ? -7.652 -5.824 -6.773 1 94.44 97 GLY A C 1
ATOM 792 O O . GLY A 1 97 ? -8.688 -5.383 -7.273 1 94.44 97 GLY A O 1
ATOM 793 N N . ALA A 1 98 ? -7.531 -7.059 -6.309 1 96.38 98 ALA A N 1
ATOM 794 C CA . ALA A 1 98 ? -8.656 -7.988 -6.359 1 96.38 98 ALA A CA 1
ATOM 795 C C . ALA A 1 98 ? -9.812 -7.496 -5.5 1 96.38 98 ALA A C 1
ATOM 797 O O . ALA A 1 98 ? -10.977 -7.566 -5.91 1 96.38 98 ALA A O 1
ATOM 798 N N . ASN A 1 99 ? -9.5 -7.004 -4.289 1 96.06 99 ASN A N 1
ATOM 799 C CA . ASN A 1 99 ? -10.531 -6.43 -3.434 1 96.06 99 ASN A CA 1
ATOM 800 C C . ASN A 1 99 ? -11.25 -5.273 -4.121 1 96.06 99 ASN A C 1
ATOM 802 O O . ASN A 1 99 ? -12.477 -5.18 -4.062 1 96.06 99 ASN A O 1
ATOM 806 N N . LEU A 1 100 ? -10.492 -4.395 -4.746 1 96 100 LEU A N 1
ATOM 807 C CA . LEU A 1 100 ? -11.086 -3.248 -5.426 1 96 100 LEU A CA 1
ATOM 808 C C . LEU A 1 100 ? -12.055 -3.699 -6.516 1 96 100 LEU A C 1
ATOM 810 O O . LEU A 1 100 ? -13.188 -3.217 -6.582 1 96 100 LEU A O 1
ATOM 814 N N . ILE A 1 101 ? -11.633 -4.652 -7.316 1 97.75 101 ILE A N 1
ATOM 815 C CA . ILE A 1 101 ? -12.438 -5.125 -8.438 1 97.75 101 ILE A CA 1
ATOM 816 C C . ILE A 1 101 ? -13.688 -5.824 -7.918 1 97.75 101 ILE A C 1
ATOM 818 O O . ILE A 1 101 ? -14.805 -5.516 -8.344 1 97.75 101 ILE A O 1
ATOM 822 N N . ILE A 1 102 ? -13.508 -6.711 -6.949 1 97.94 102 ILE A N 1
ATOM 823 C CA . ILE A 1 102 ? -14.555 -7.633 -6.539 1 97.94 102 ILE A CA 1
ATOM 824 C C . ILE A 1 102 ? -15.516 -6.93 -5.582 1 97.94 102 ILE A C 1
ATOM 826 O O . ILE A 1 102 ? -16.734 -7.137 -5.645 1 97.94 102 ILE A O 1
ATOM 830 N N . ASN A 1 103 ? -14.953 -6.082 -4.699 1 96.56 103 ASN A N 1
ATOM 831 C CA . ASN A 1 103 ? -15.789 -5.559 -3.623 1 96.56 103 ASN A CA 1
ATOM 832 C C . ASN A 1 103 ? -16.188 -4.109 -3.881 1 96.56 103 ASN A C 1
ATOM 834 O O . ASN A 1 103 ? -17.094 -3.59 -3.232 1 96.56 103 ASN A O 1
ATOM 838 N N . ASP A 1 104 ? -15.539 -3.428 -4.809 1 96.06 104 ASP A N 1
ATOM 839 C CA . ASP A 1 104 ? -15.828 -2.014 -5.023 1 96.06 104 ASP A CA 1
ATOM 840 C C . ASP A 1 104 ? -16.391 -1.771 -6.418 1 96.06 104 ASP A C 1
ATOM 842 O O . ASP A 1 104 ? -17.422 -1.11 -6.57 1 96.06 104 ASP A O 1
ATOM 846 N N . LEU A 1 105 ? -15.828 -2.338 -7.453 1 96.94 105 LEU A N 1
ATOM 847 C CA . LEU A 1 105 ? -16.172 -2.01 -8.828 1 96.94 105 LEU A CA 1
ATOM 848 C C . LEU A 1 105 ? -17.375 -2.828 -9.297 1 96.94 105 LEU A C 1
ATOM 850 O O . LEU A 1 105 ? -18.359 -2.27 -9.789 1 96.94 105 LEU A O 1
ATOM 854 N N . ILE A 1 106 ? -17.281 -4.137 -9.125 1 97.19 106 ILE A N 1
ATOM 855 C CA . ILE A 1 106 ? -18.359 -4.996 -9.617 1 97.19 106 ILE A CA 1
ATOM 856 C C . ILE A 1 106 ? -19.594 -4.844 -8.727 1 97.19 106 ILE A C 1
ATOM 858 O O . ILE A 1 106 ? -19.5 -4.953 -7.5 1 97.19 106 ILE A O 1
ATOM 862 N N . LYS A 1 107 ? -20.672 -4.598 -9.281 1 94.88 107 LYS A N 1
ATOM 863 C CA . LYS A 1 107 ? -21.953 -4.516 -8.562 1 94.88 107 LYS A CA 1
ATOM 864 C C . LYS A 1 107 ? -22.688 -5.852 -8.594 1 94.88 107 LYS A C 1
ATOM 866 O O . LYS A 1 107 ? -23.344 -6.184 -9.586 1 94.88 107 LYS A O 1
ATOM 871 N N . TRP A 1 108 ? -22.625 -6.508 -7.543 1 97 108 TRP A N 1
ATOM 872 C CA . TRP A 1 108 ? -23.219 -7.836 -7.414 1 97 108 TRP A CA 1
ATOM 873 C C . TRP A 1 108 ? -24.703 -7.734 -7.109 1 97 108 TRP A C 1
ATOM 875 O O . TRP A 1 108 ? -25.141 -6.801 -6.438 1 97 108 TRP A O 1
ATOM 885 N N . GLN A 1 109 ? -25.422 -8.625 -7.574 1 96.19 109 GLN A N 1
ATOM 886 C CA . GLN A 1 109 ? -26.828 -8.805 -7.238 1 96.19 109 GLN A CA 1
ATOM 887 C C . GLN A 1 109 ? -27.125 -10.25 -6.824 1 96.19 109 GLN A C 1
ATOM 889 O O . GLN A 1 109 ? -26.422 -11.172 -7.246 1 96.19 109 GLN A O 1
ATOM 894 N N . LYS A 1 110 ? -28.141 -10.352 -6.004 1 96.69 110 LYS A N 1
ATOM 895 C CA . LYS A 1 110 ? -28.562 -11.703 -5.629 1 96.69 110 LYS A CA 1
ATOM 896 C C . LYS A 1 110 ? -28.828 -12.555 -6.863 1 96.69 110 LYS A C 1
ATOM 898 O O . LYS A 1 110 ? -29.469 -12.102 -7.816 1 96.69 110 LYS A O 1
ATOM 903 N N . GLY A 1 111 ? -28.219 -13.742 -6.887 1 96.94 111 GLY A N 1
ATOM 904 C CA . GLY A 1 111 ? -28.422 -14.633 -8.016 1 96.94 111 GLY A CA 1
ATOM 905 C C . GLY A 1 111 ? -27.219 -14.68 -8.953 1 96.94 111 GLY A C 1
ATOM 906 O O . GLY A 1 111 ? -27.078 -15.609 -9.742 1 96.94 111 GLY A O 1
ATOM 907 N N . ASP A 1 112 ? -26.344 -13.664 -8.867 1 98.44 112 ASP A N 1
ATOM 908 C CA . ASP A 1 112 ? -25.109 -13.711 -9.625 1 98.44 112 ASP A CA 1
ATOM 909 C C . ASP A 1 112 ? -24.219 -14.859 -9.148 1 98.44 112 ASP A C 1
ATOM 911 O O . ASP A 1 112 ? -24.422 -15.414 -8.07 1 98.44 112 ASP A O 1
ATOM 915 N N . ASN A 1 113 ? -23.344 -15.266 -9.992 1 98.75 113 ASN A N 1
ATOM 916 C CA . ASN A 1 113 ? -22.328 -16.219 -9.555 1 98.75 113 ASN A CA 1
ATOM 917 C C . ASN A 1 113 ? -20.938 -15.812 -10.031 1 98.75 113 ASN A C 1
ATOM 919 O O . ASN A 1 113 ? -20.797 -14.969 -10.922 1 98.75 113 ASN A O 1
ATOM 923 N N . VAL A 1 114 ? -19.953 -16.328 -9.383 1 98.81 114 VAL A N 1
ATOM 924 C CA . VAL A 1 114 ? -18.547 -16.172 -9.758 1 98.81 114 VAL A CA 1
ATOM 925 C C . VAL A 1 114 ? -17.922 -17.547 -9.977 1 98.81 114 VAL A C 1
ATOM 927 O O . VAL A 1 114 ? -18.219 -18.5 -9.25 1 98.81 114 VAL A O 1
ATOM 930 N N . VAL A 1 115 ? -17.125 -17.641 -11.039 1 98.88 115 VAL A N 1
ATOM 931 C CA . VAL A 1 115 ? -16.469 -18.906 -11.383 1 98.88 115 VAL A CA 1
ATOM 932 C C . VAL A 1 115 ? -14.984 -18.812 -11.078 1 98.88 115 VAL A C 1
ATOM 934 O O . VAL A 1 115 ? -14.32 -17.859 -11.492 1 98.88 115 VAL A O 1
ATOM 937 N N . PHE A 1 116 ? -14.477 -19.719 -10.328 1 98.38 116 PHE A N 1
ATOM 938 C CA . PHE A 1 116 ? -13.07 -19.859 -9.992 1 98.38 116 PHE A CA 1
ATOM 939 C C . PHE A 1 116 ? -12.695 -21.328 -9.844 1 98.38 116 PHE A C 1
ATOM 941 O O . PHE A 1 116 ? -13.445 -22.219 -10.273 1 98.38 116 PHE A O 1
ATOM 948 N N . THR A 1 117 ? -11.492 -21.672 -9.367 1 98.06 117 THR A N 1
ATOM 949 C CA . THR A 1 117 ? -11.094 -23.078 -9.375 1 98.06 117 THR A CA 1
ATOM 950 C C . THR A 1 117 ? -10.523 -23.484 -8.016 1 98.06 117 THR A C 1
ATOM 952 O O . THR A 1 117 ? -10.266 -22.625 -7.164 1 98.06 117 THR A O 1
ATOM 955 N N . ASP A 1 118 ? -10.344 -24.719 -7.816 1 96.62 118 ASP A N 1
ATOM 956 C CA . ASP A 1 118 ? -9.797 -25.25 -6.57 1 96.62 118 ASP A CA 1
ATOM 957 C C . ASP A 1 118 ? -8.281 -25.109 -6.531 1 96.62 118 ASP A C 1
ATOM 959 O O . ASP A 1 118 ? -7.645 -25.422 -5.527 1 96.62 118 ASP A O 1
ATOM 963 N N . MET A 1 119 ? -7.738 -24.469 -7.586 1 95.88 119 MET A N 1
ATOM 964 C CA . MET A 1 119 ? -6.289 -24.297 -7.617 1 95.88 119 MET A CA 1
ATOM 965 C C . MET A 1 119 ? -5.906 -22.828 -7.512 1 95.88 119 MET A C 1
ATOM 967 O O . MET A 1 119 ? -4.719 -22.5 -7.484 1 95.88 119 MET A O 1
ATOM 971 N N . ASP A 1 120 ? -6.941 -22 -7.395 1 95.69 120 ASP A N 1
ATOM 972 C CA . ASP A 1 120 ? -6.629 -20.578 -7.27 1 95.69 120 ASP A CA 1
ATOM 973 C C . ASP A 1 120 ? -5.863 -20.297 -5.977 1 95.69 120 ASP A C 1
ATOM 975 O O . ASP A 1 120 ? -6.129 -20.922 -4.945 1 95.69 120 ASP A O 1
ATOM 979 N N . TYR A 1 121 ? -4.887 -19.422 -6.09 1 92.75 121 TYR A N 1
ATOM 980 C CA . TYR A 1 121 ? -4.188 -18.969 -4.895 1 92.75 121 TYR A CA 1
ATOM 981 C C . TYR A 1 121 ? -5.156 -18.359 -3.896 1 92.75 121 TYR A C 1
ATOM 983 O O . TYR A 1 121 ? -6.082 -17.641 -4.281 1 92.75 121 TYR A O 1
ATOM 991 N N . PRO A 1 122 ? -5.031 -18.547 -2.658 1 89.44 122 PRO A N 1
ATOM 992 C CA . PRO A 1 122 ? -6.031 -18.219 -1.642 1 89.44 122 PRO A CA 1
ATOM 993 C C . PRO A 1 122 ? -6.344 -16.719 -1.582 1 89.44 122 PRO A C 1
ATOM 995 O O . PRO A 1 122 ? -7.422 -16.328 -1.123 1 89.44 122 PRO A O 1
ATOM 998 N N . SER A 1 123 ? -5.551 -15.867 -2.008 1 89.62 123 SER A N 1
ATOM 999 C CA . SER A 1 123 ? -5.742 -14.43 -1.909 1 89.62 123 SER A CA 1
ATOM 1000 C C . SER A 1 123 ? -7.055 -14 -2.561 1 89.62 123 SER A C 1
ATOM 1002 O O . SER A 1 123 ? -7.691 -13.047 -2.109 1 89.62 123 SER A O 1
ATOM 1004 N N . ILE A 1 124 ? -7.465 -14.672 -3.617 1 93.44 124 ILE A N 1
ATOM 1005 C CA . ILE A 1 124 ? -8.68 -14.258 -4.305 1 93.44 124 ILE A CA 1
ATOM 1006 C C . ILE A 1 124 ? -9.867 -15.07 -3.793 1 93.44 124 ILE A C 1
ATOM 1008 O O . ILE A 1 124 ? -10.891 -14.5 -3.398 1 93.44 124 ILE A O 1
ATOM 1012 N N . PRO A 1 125 ? -9.742 -16.375 -3.59 1 93.88 125 PRO A N 1
ATOM 1013 C CA . PRO A 1 125 ? -10.859 -17.156 -3.049 1 93.88 125 PRO A CA 1
ATOM 1014 C C . PRO A 1 125 ? -11.305 -16.656 -1.677 1 93.88 125 PRO A C 1
ATOM 1016 O O . PRO A 1 125 ? -12.5 -16.688 -1.37 1 93.88 125 PRO A O 1
ATOM 1019 N N . TYR A 1 126 ? -10.406 -16.266 -0.895 1 92.62 126 TYR A N 1
ATOM 1020 C CA . TYR A 1 126 ? -10.781 -15.773 0.425 1 92.62 126 TYR A CA 1
ATOM 1021 C C . TYR A 1 126 ? -11.695 -14.555 0.312 1 92.62 126 TYR A C 1
ATOM 1023 O O . TYR A 1 126 ? -12.641 -14.406 1.087 1 92.62 126 TYR A O 1
ATOM 1031 N N . ILE A 1 127 ? -11.445 -13.672 -0.598 1 93.94 127 ILE A N 1
ATOM 1032 C CA . ILE A 1 127 ? -12.281 -12.508 -0.869 1 93.94 127 ILE A CA 1
ATOM 1033 C C . ILE A 1 127 ? -13.641 -12.961 -1.402 1 93.94 127 ILE A C 1
ATOM 1035 O O . ILE A 1 127 ? -14.68 -12.453 -0.978 1 93.94 127 ILE A O 1
ATOM 1039 N N . LEU A 1 128 ? -13.633 -13.984 -2.277 1 96.19 128 LEU A N 1
ATOM 1040 C CA . LEU A 1 128 ? -14.859 -14.477 -2.9 1 96.19 128 LEU A CA 1
ATOM 1041 C C . LEU A 1 128 ? -15.781 -15.094 -1.861 1 96.19 128 LEU A C 1
ATOM 1043 O O . LEU A 1 128 ? -17.016 -14.992 -1.974 1 96.19 128 LEU A O 1
ATOM 1047 N N . LEU A 1 129 ? -15.203 -15.758 -0.884 1 92.94 129 LEU A N 1
ATOM 1048 C CA . LEU A 1 129 ? -15.977 -16.406 0.162 1 92.94 129 LEU A CA 1
ATOM 1049 C C . LEU A 1 129 ? -16.922 -15.422 0.832 1 92.94 129 LEU A C 1
ATOM 1051 O O . LEU A 1 129 ? -18.047 -15.781 1.21 1 92.94 129 LEU A O 1
ATOM 1055 N N . ASN A 1 130 ? -16.531 -14.203 0.905 1 88.62 130 ASN A N 1
ATOM 1056 C CA . ASN A 1 130 ? -17.328 -13.172 1.554 1 88.62 130 ASN A CA 1
ATOM 1057 C C . ASN A 1 130 ? -18.562 -12.828 0.737 1 88.62 130 ASN A C 1
ATOM 1059 O O . ASN A 1 130 ? -19.531 -12.258 1.267 1 88.62 130 ASN A O 1
ATOM 1063 N N . LEU A 1 131 ? -18.594 -13.156 -0.516 1 94.38 131 LEU A N 1
ATOM 1064 C CA . LEU A 1 131 ? -19.719 -12.844 -1.402 1 94.38 131 LEU A CA 1
ATOM 1065 C C . LEU A 1 131 ? -20.922 -13.719 -1.087 1 94.38 131 LEU A C 1
ATOM 1067 O O . LEU A 1 131 ? -22.047 -13.406 -1.487 1 94.38 131 LEU A O 1
ATOM 1071 N N . ARG A 1 132 ? -20.688 -14.867 -0.426 1 92.88 132 ARG A N 1
ATOM 1072 C CA . ARG A 1 132 ? -21.781 -15.766 -0.07 1 92.88 132 ARG A CA 1
ATOM 1073 C C . ARG A 1 132 ? -22.844 -15.031 0.746 1 92.88 132 ARG A C 1
ATOM 1075 O O . ARG A 1 132 ? -24.047 -15.258 0.56 1 92.88 132 ARG A O 1
ATOM 1082 N N . ARG A 1 133 ? -22.422 -14.18 1.624 1 89.56 133 ARG A N 1
ATOM 1083 C CA . ARG A 1 133 ? -23.344 -13.445 2.494 1 89.56 133 ARG A CA 1
ATOM 1084 C C . ARG A 1 133 ? -24.203 -12.484 1.688 1 89.56 133 ARG A C 1
ATOM 1086 O O . ARG A 1 133 ? -25.25 -12.023 2.17 1 89.56 133 ARG A O 1
ATOM 1093 N N . LYS A 1 134 ? -23.797 -12.242 0.507 1 92.25 134 LYS A N 1
ATOM 1094 C CA . LYS A 1 134 ? -24.547 -11.336 -0.368 1 92.25 134 LYS A CA 1
ATOM 1095 C C . LYS A 1 134 ? -25.438 -12.109 -1.33 1 92.25 134 LYS A C 1
ATOM 1097 O O . LYS A 1 134 ? -26.016 -11.531 -2.25 1 92.25 134 LYS A O 1
ATOM 1102 N N . GLY A 1 135 ? -25.438 -13.445 -1.19 1 96.25 135 GLY A N 1
ATOM 1103 C CA . GLY A 1 135 ? -26.297 -14.289 -2.016 1 96.25 135 GLY A CA 1
ATOM 1104 C C . GLY A 1 135 ? -25.656 -14.656 -3.346 1 96.25 135 GLY A C 1
ATOM 1105 O O . GLY A 1 135 ? -26.359 -15.07 -4.277 1 96.25 135 GLY A O 1
ATOM 1106 N N . ILE A 1 136 ? -24.375 -14.469 -3.475 1 98.06 136 ILE A N 1
ATOM 1107 C CA . ILE A 1 136 ? -23.672 -14.805 -4.699 1 98.06 136 ILE A CA 1
ATOM 1108 C C . ILE A 1 136 ? -23.234 -16.281 -4.66 1 98.06 136 ILE A C 1
ATOM 1110 O O . ILE A 1 136 ? -22.719 -16.75 -3.645 1 98.06 136 ILE A O 1
ATOM 1114 N N . GLU A 1 137 ? -23.5 -17 -5.719 1 98.38 137 GLU A N 1
ATOM 1115 C CA . GLU A 1 137 ? -23.078 -18.391 -5.816 1 98.38 137 GLU A CA 1
ATOM 1116 C C . GLU A 1 137 ? -21.609 -18.516 -6.207 1 98.38 137 GLU A C 1
ATOM 1118 O O . GLU A 1 137 ? -21.172 -17.891 -7.176 1 98.38 137 GLU A O 1
ATOM 1123 N N . LEU A 1 138 ? -20.906 -19.25 -5.457 1 97.75 138 LEU A N 1
ATOM 1124 C CA . LEU A 1 138 ? -19.516 -19.547 -5.781 1 97.75 138 LEU A CA 1
ATOM 1125 C C . LEU A 1 138 ? -19.406 -20.859 -6.555 1 97.75 138 LEU A C 1
ATOM 1127 O O . LEU A 1 138 ? -19.672 -21.938 -6.004 1 97.75 138 LEU A O 1
ATOM 1131 N N . ARG A 1 139 ? -18.984 -20.781 -7.777 1 98.5 139 ARG A N 1
ATOM 1132 C CA . ARG A 1 139 ? -18.812 -21.984 -8.602 1 98.5 139 ARG A CA 1
ATOM 1133 C C . ARG A 1 139 ? -17.328 -22.344 -8.727 1 98.5 139 ARG A C 1
ATOM 1135 O O . ARG A 1 139 ? -16.594 -21.688 -9.469 1 98.5 139 ARG A O 1
ATOM 1142 N N . ARG A 1 140 ? -17 -23.297 -7.965 1 97.88 140 ARG A N 1
ATOM 1143 C CA . ARG A 1 140 ? -15.617 -23.734 -7.883 1 97.88 140 ARG A CA 1
ATOM 1144 C C . ARG A 1 140 ? -15.383 -24.969 -8.766 1 97.88 140 ARG A C 1
ATOM 1146 O O . ARG A 1 140 ? -15.906 -26.047 -8.484 1 97.88 140 ARG A O 1
ATOM 1153 N N . ILE A 1 141 ? -14.57 -24.812 -9.805 1 98.25 141 ILE A N 1
ATOM 1154 C CA . ILE A 1 141 ? -14.266 -25.906 -10.727 1 98.25 141 ILE A CA 1
ATOM 1155 C C . ILE A 1 141 ? -13.148 -26.766 -10.141 1 98.25 141 ILE A C 1
ATOM 1157 O O . ILE A 1 141 ? -12.148 -26.234 -9.641 1 98.25 141 ILE A O 1
ATOM 1161 N N . LYS A 1 142 ? -13.305 -28.031 -10.188 1 97.19 142 LYS A N 1
ATOM 1162 C CA . LYS A 1 142 ? -12.289 -28.984 -9.742 1 97.19 142 LYS A CA 1
ATOM 1163 C C . LYS A 1 142 ? -11.273 -29.266 -10.852 1 97.19 142 LYS A C 1
ATOM 1165 O O . LYS A 1 142 ? -11.648 -29.422 -12.016 1 97.19 142 LYS A O 1
ATOM 1170 N N . ASN A 1 143 ? -10.078 -29.266 -10.461 1 97.12 143 ASN A N 1
ATOM 1171 C CA . ASN A 1 143 ? -9.047 -29.609 -11.438 1 97.12 143 ASN A CA 1
ATOM 1172 C C . ASN A 1 143 ? -9.078 -31.094 -11.781 1 97.12 143 ASN A C 1
ATOM 1174 O O . ASN A 1 143 ? -9.633 -31.891 -11.039 1 97.12 143 ASN A O 1
ATOM 1178 N N . VAL A 1 144 ? -8.539 -31.438 -12.953 1 96.25 144 VAL A N 1
ATOM 1179 C CA . VAL A 1 144 ? -8.297 -32.812 -13.375 1 96.25 144 VAL A CA 1
ATOM 1180 C C . VAL A 1 144 ? -6.805 -33.031 -13.609 1 96.25 144 VAL A C 1
ATOM 1182 O O . VAL A 1 144 ? -6.27 -32.625 -14.648 1 96.25 144 VAL A O 1
ATOM 1185 N N . ASN A 1 145 ? -6.184 -33.625 -12.688 1 93.12 145 ASN A N 1
ATOM 1186 C CA . ASN A 1 145 ? -4.75 -33.906 -12.758 1 93.12 145 ASN A CA 1
ATOM 1187 C C . ASN A 1 145 ? -3.951 -32.625 -12.953 1 93.12 145 ASN A C 1
ATOM 1189 O O . ASN A 1 145 ? -3.09 -32.531 -13.828 1 93.12 145 ASN A O 1
ATOM 1193 N N . GLY A 1 146 ? -4.391 -31.562 -12.297 1 95.06 146 GLY A N 1
ATOM 1194 C CA . GLY A 1 146 ? -3.637 -30.328 -12.297 1 95.06 146 GLY A CA 1
ATOM 1195 C C . GLY A 1 146 ? -4.027 -29.391 -13.422 1 95.06 146 GLY A C 1
ATOM 1196 O O . GLY A 1 146 ? -3.396 -28.344 -13.617 1 95.06 146 GLY A O 1
ATOM 1197 N N . GLU A 1 147 ? -5.039 -29.703 -14.141 1 96.25 147 GLU A N 1
ATOM 1198 C CA . GLU A 1 147 ? -5.516 -28.875 -15.25 1 96.25 147 GLU A CA 1
ATOM 1199 C C . GLU A 1 147 ? -6.98 -28.5 -15.062 1 96.25 147 GLU A C 1
ATOM 1201 O O . GLU A 1 147 ? -7.742 -29.234 -14.43 1 96.25 147 GLU A O 1
ATOM 1206 N N . ILE A 1 148 ? -7.305 -27.375 -15.547 1 97.12 148 ILE A N 1
ATOM 1207 C CA . ILE A 1 148 ? -8.703 -26.969 -15.617 1 97.12 148 ILE A CA 1
ATOM 1208 C C . ILE A 1 148 ? -9.234 -27.172 -17.031 1 97.12 148 ILE A C 1
ATOM 1210 O O . ILE A 1 148 ? -8.727 -26.578 -17.984 1 97.12 148 ILE A O 1
ATOM 1214 N N . LEU A 1 149 ? -10.234 -27.969 -17.141 1 97.06 149 LEU A N 1
ATOM 1215 C CA . LEU A 1 149 ? -10.75 -28.312 -18.453 1 97.06 149 LEU A CA 1
ATOM 1216 C C . LEU A 1 149 ? -11.703 -27.234 -18.969 1 97.06 149 LEU A C 1
ATOM 1218 O O . LEU A 1 149 ? -12.539 -26.734 -18.203 1 97.06 149 LEU A O 1
ATOM 1222 N N . MET A 1 150 ? -11.547 -26.922 -20.234 1 96.81 150 MET A N 1
ATOM 1223 C CA . MET A 1 150 ? -12.43 -25.938 -20.859 1 96.81 150 MET A CA 1
ATOM 1224 C C . MET A 1 150 ? -13.891 -26.391 -20.781 1 96.81 150 MET A C 1
ATOM 1226 O O . MET A 1 150 ? -14.789 -25.562 -20.625 1 96.81 150 MET A O 1
ATOM 1230 N N . SER A 1 151 ? -14.125 -27.672 -20.875 1 97.81 151 SER A N 1
ATOM 1231 C CA . SER A 1 151 ? -15.477 -28.203 -20.797 1 97.81 151 SER A CA 1
ATOM 1232 C C . SER A 1 151 ? -16.109 -27.906 -19.438 1 97.81 151 SER A C 1
ATOM 1234 O O . SER A 1 151 ? -17.328 -27.688 -19.359 1 97.81 151 SER A O 1
ATOM 1236 N N . ASP A 1 152 ? -15.32 -27.969 -18.422 1 98.19 152 ASP A N 1
ATOM 1237 C CA . ASP A 1 152 ? -15.836 -27.656 -17.094 1 98.19 152 ASP A CA 1
ATOM 1238 C C . ASP A 1 152 ? -16.141 -26.172 -16.953 1 98.19 152 ASP A C 1
ATOM 1240 O O . ASP A 1 152 ? -17.109 -25.797 -16.266 1 98.19 152 ASP A O 1
ATOM 1244 N N . LEU A 1 153 ? -15.344 -25.328 -17.562 1 98.31 153 LEU A N 1
ATOM 1245 C CA . LEU A 1 153 ? -15.641 -23.906 -17.609 1 98.31 153 LEU A CA 1
ATOM 1246 C C . LEU A 1 153 ? -16.953 -23.641 -18.344 1 98.31 153 LEU A C 1
ATOM 1248 O O . LEU A 1 153 ? -17.766 -22.844 -17.891 1 98.31 153 LEU A O 1
ATOM 1252 N N . GLU A 1 154 ? -17.125 -24.312 -19.469 1 98.38 154 GLU A N 1
ATOM 1253 C CA . GLU A 1 154 ? -18.328 -24.156 -20.266 1 98.38 154 GLU A CA 1
ATOM 1254 C C . GLU A 1 154 ? -19.578 -24.5 -19.453 1 98.38 154 GLU A C 1
ATOM 1256 O O . GLU A 1 154 ? -20.609 -23.859 -19.578 1 98.38 154 GLU A O 1
ATOM 1261 N N . LYS A 1 155 ? -19.438 -25.484 -18.656 1 98.44 155 LYS A N 1
ATOM 1262 C CA . LYS A 1 155 ? -20.562 -25.922 -17.812 1 98.44 155 LYS A CA 1
ATOM 1263 C C . LYS A 1 155 ? -20.812 -24.938 -16.688 1 98.44 155 LYS A C 1
ATOM 1265 O O . LYS A 1 155 ? -21.969 -24.766 -16.266 1 98.44 155 LYS A O 1
ATOM 1270 N N . ALA A 1 156 ? -19.797 -24.328 -16.188 1 98.62 156 ALA A N 1
ATOM 1271 C CA . ALA A 1 156 ? -19.891 -23.5 -14.992 1 98.62 156 ALA A CA 1
ATOM 1272 C C . ALA A 1 156 ? -20.359 -22.094 -15.32 1 98.62 156 ALA A C 1
ATOM 1274 O O . ALA A 1 156 ? -20.969 -21.422 -14.492 1 98.62 156 ALA A O 1
ATOM 1275 N N . ILE A 1 157 ? -20.062 -21.609 -16.516 1 98.75 157 ILE A N 1
ATOM 1276 C CA . ILE A 1 157 ? -20.344 -20.234 -16.906 1 98.75 157 ILE A CA 1
ATOM 1277 C C . ILE A 1 157 ? -21.719 -20.156 -17.562 1 98.75 157 ILE A C 1
ATOM 1279 O O . ILE A 1 157 ? -22.016 -20.922 -18.484 1 98.75 157 ILE A O 1
ATOM 1283 N N . ASP A 1 158 ? -22.547 -19.328 -17.094 1 98.62 158 ASP A N 1
ATOM 1284 C CA . ASP A 1 158 ? -23.875 -19.094 -17.672 1 98.62 158 ASP A CA 1
ATOM 1285 C C . ASP A 1 158 ? -24.219 -17.609 -17.656 1 98.62 158 ASP A C 1
ATOM 1287 O O . ASP A 1 158 ? -23.344 -16.75 -17.453 1 98.62 158 ASP A O 1
ATOM 1291 N N . ASP A 1 159 ? -25.438 -17.266 -17.953 1 98.38 159 ASP A N 1
ATOM 1292 C CA . ASP A 1 159 ? -25.844 -15.883 -18.172 1 98.38 159 ASP A CA 1
ATOM 1293 C C . ASP A 1 159 ? -25.938 -15.133 -16.844 1 98.38 159 ASP A C 1
ATOM 1295 O O . ASP A 1 159 ? -26.031 -13.898 -16.812 1 98.38 159 ASP A O 1
ATOM 1299 N N . ASN A 1 160 ? -25.781 -15.875 -15.711 1 98.38 160 ASN A N 1
ATOM 1300 C CA . ASN A 1 160 ? -25.781 -15.242 -14.391 1 98.38 160 ASN A CA 1
ATOM 1301 C C . ASN A 1 160 ? -24.359 -15.07 -13.859 1 98.38 160 ASN A C 1
ATOM 1303 O O . ASN A 1 160 ? -24.156 -14.531 -12.773 1 98.38 160 ASN A O 1
ATOM 1307 N N . THR A 1 161 ? -23.391 -15.539 -14.617 1 98.81 161 THR A N 1
ATOM 1308 C CA . THR A 1 161 ? -22 -15.375 -14.211 1 98.81 161 THR A CA 1
ATOM 1309 C C . THR A 1 161 ? -21.547 -13.922 -14.383 1 98.81 161 THR A C 1
ATOM 1311 O O . THR A 1 161 ? -21.672 -13.359 -15.477 1 98.81 161 THR A O 1
ATOM 1314 N N . LYS A 1 162 ? -21.109 -13.352 -13.32 1 98.69 162 LYS A N 1
ATOM 1315 C CA . LYS A 1 162 ? -20.672 -11.953 -13.352 1 98.69 162 LYS A CA 1
ATOM 1316 C C . LYS A 1 162 ? -19.156 -11.852 -13.547 1 98.69 162 LYS A C 1
ATOM 1318 O O . LYS A 1 162 ? -18.656 -10.875 -14.109 1 98.69 162 LYS A O 1
ATOM 1323 N N . LEU A 1 163 ? -18.438 -12.797 -13.047 1 98.88 163 LEU A N 1
ATOM 1324 C CA . LEU A 1 163 ? -16.969 -12.75 -13.047 1 98.88 163 LEU A CA 1
ATOM 1325 C C . LEU A 1 163 ? -16.391 -14.148 -13.195 1 98.88 163 LEU A C 1
ATOM 1327 O O . LEU A 1 163 ? -16.859 -15.102 -12.57 1 98.88 163 LEU A O 1
ATOM 1331 N N . VAL A 1 164 ? -15.414 -14.273 -14.023 1 98.88 164 VAL A N 1
ATOM 1332 C CA . VAL A 1 164 ? -14.562 -15.461 -14.125 1 98.88 164 VAL A CA 1
ATOM 1333 C C . VAL A 1 164 ? -13.141 -15.117 -13.703 1 98.88 164 VAL A C 1
ATOM 1335 O O . VAL A 1 164 ? -12.516 -14.219 -14.281 1 98.88 164 VAL A O 1
ATOM 1338 N N . VAL A 1 165 ? -12.648 -15.789 -12.688 1 98.56 165 VAL A N 1
ATOM 1339 C CA . VAL A 1 165 ? -11.289 -15.586 -12.203 1 98.56 165 VAL A CA 1
ATOM 1340 C C . VAL A 1 165 ? -10.359 -16.625 -12.82 1 98.56 165 VAL A C 1
ATOM 1342 O O . VAL A 1 165 ? -10.617 -17.828 -12.734 1 98.56 165 VAL A O 1
ATOM 1345 N N . VAL A 1 166 ? -9.281 -16.141 -13.406 1 96.94 166 VAL A N 1
ATOM 1346 C CA . VAL A 1 166 ? -8.289 -17.031 -14.008 1 96.94 166 VAL A CA 1
ATOM 1347 C C . VAL A 1 166 ? -6.902 -16.703 -13.445 1 96.94 166 VAL A C 1
ATOM 1349 O O . VAL A 1 166 ? -6.523 -15.539 -13.344 1 96.94 166 VAL A O 1
ATOM 1352 N N . ASN A 1 167 ? -6.227 -17.672 -12.945 1 96.38 167 ASN A N 1
ATOM 1353 C CA . ASN A 1 167 ? -4.781 -17.547 -12.766 1 96.38 167 ASN A CA 1
ATOM 1354 C C . ASN A 1 167 ? -4.027 -17.891 -14.047 1 96.38 167 ASN A C 1
ATOM 1356 O O . ASN A 1 167 ? -3.994 -19.047 -14.461 1 96.38 167 ASN A O 1
ATOM 1360 N N . HIS A 1 168 ? -3.578 -16.922 -14.695 1 98.12 168 HIS A N 1
ATOM 1361 C CA . HIS A 1 168 ? -2.959 -17.156 -16 1 98.12 168 HIS A CA 1
ATOM 1362 C C . HIS A 1 168 ? -2.182 -18.469 -16.016 1 98.12 168 HIS A C 1
ATOM 1364 O O . HIS A 1 168 ? -2.379 -19.297 -16.906 1 98.12 168 HIS A O 1
ATOM 1370 N N . THR A 1 169 ? -1.301 -18.625 -15.086 1 98.38 169 THR A N 1
ATOM 1371 C CA . THR A 1 169 ? -0.573 -19.844 -14.781 1 98.38 169 THR A CA 1
ATOM 1372 C C . THR A 1 169 ? -0.777 -20.25 -13.32 1 98.38 169 THR A C 1
ATOM 1374 O O . THR A 1 169 ? -0.642 -19.422 -12.422 1 98.38 169 THR A O 1
ATOM 1377 N N . MET A 1 170 ? -1.194 -21.516 -13.148 1 97.31 170 MET A N 1
ATOM 1378 C CA . MET A 1 170 ? -1.452 -22.016 -11.797 1 97.31 170 MET A CA 1
ATOM 1379 C C . MET A 1 170 ? -0.146 -22.25 -11.047 1 97.31 170 MET A C 1
ATOM 1381 O O . MET A 1 170 ? 0.738 -22.953 -11.539 1 97.31 170 MET A O 1
ATOM 1385 N N . ALA A 1 171 ? -0.11 -21.75 -9.859 1 95.5 171 ALA A N 1
ATOM 1386 C CA . ALA A 1 171 ? 1.106 -21.797 -9.047 1 95.5 171 ALA A CA 1
ATOM 1387 C C . ALA A 1 171 ? 1.396 -23.234 -8.594 1 95.5 171 ALA A C 1
ATOM 1389 O O . ALA A 1 171 ? 2.543 -23.562 -8.297 1 95.5 171 ALA A O 1
ATOM 1390 N N . TRP A 1 172 ? 0.442 -24.078 -8.594 1 94.94 172 TRP A N 1
ATOM 1391 C CA . TRP A 1 172 ? 0.558 -25.375 -7.941 1 94.94 172 TRP A CA 1
ATOM 1392 C C . TRP A 1 172 ? 0.771 -26.484 -8.961 1 94.94 172 TRP A C 1
ATOM 1394 O O . TRP A 1 172 ? 1.195 -27.594 -8.609 1 94.94 172 TRP A O 1
ATOM 1404 N N . SER A 1 173 ? 0.438 -26.203 -10.172 1 96.56 173 SER A N 1
ATOM 1405 C CA . SER A 1 173 ? 0.538 -27.25 -11.188 1 96.56 173 SER A CA 1
ATOM 1406 C C . SER A 1 173 ? 1.337 -26.781 -12.398 1 96.56 173 SER A C 1
ATOM 1408 O O . SER A 1 173 ? 1.772 -27.578 -13.219 1 96.56 173 SER A O 1
ATOM 1410 N N . GLY A 1 174 ? 1.476 -25.484 -12.516 1 97.88 174 GLY A N 1
ATOM 1411 C CA . GLY A 1 174 ? 2.139 -24.938 -13.688 1 97.88 174 GLY A CA 1
ATOM 1412 C C . GLY A 1 174 ? 1.237 -24.859 -14.906 1 97.88 174 GLY A C 1
ATOM 1413 O O . GLY A 1 174 ? 1.654 -24.406 -15.969 1 97.88 174 GLY A O 1
ATOM 1414 N N . PHE A 1 175 ? -0.022 -25.297 -14.742 1 98.06 175 PHE A N 1
ATOM 1415 C CA . PHE A 1 175 ? -0.989 -25.203 -15.828 1 98.06 175 PHE A CA 1
ATOM 1416 C C . PHE A 1 175 ? -1.176 -23.766 -16.281 1 98.06 175 PHE A C 1
ATOM 1418 O O . PHE A 1 175 ? -1.447 -22.875 -15.461 1 98.06 175 PHE A O 1
ATOM 1425 N N . THR A 1 176 ? -1.007 -23.484 -17.562 1 98.25 176 THR A N 1
ATOM 1426 C CA . THR A 1 176 ? -1.2 -22.172 -18.141 1 98.25 176 THR A CA 1
ATOM 1427 C C . THR A 1 176 ? -2.426 -22.156 -19.047 1 98.25 176 THR A C 1
ATOM 1429 O O . THR A 1 176 ? -2.518 -22.953 -19.984 1 98.25 176 THR A O 1
ATOM 1432 N N . TYR A 1 177 ? -3.262 -21.219 -18.844 1 97.31 177 TYR A N 1
ATOM 1433 C CA . TYR A 1 177 ? -4.516 -21.125 -19.578 1 97.31 177 TYR A CA 1
ATOM 1434 C C . TYR A 1 177 ? -4.281 -20.594 -20.984 1 97.31 177 TYR A C 1
ATOM 1436 O O . TYR A 1 177 ? -3.334 -19.828 -21.219 1 97.31 177 TYR A O 1
ATOM 1444 N N . ASP A 1 178 ? -5.145 -21.094 -21.891 1 97.12 178 ASP A N 1
ATOM 1445 C CA . ASP A 1 178 ? -5.465 -20.234 -23.031 1 97.12 178 ASP A CA 1
ATOM 1446 C C . ASP A 1 178 ? -6.465 -19.156 -22.625 1 97.12 178 ASP A C 1
ATOM 1448 O O . ASP A 1 178 ? -7.676 -19.344 -22.781 1 97.12 178 ASP A O 1
ATOM 1452 N N . VAL A 1 179 ? -6.008 -18.047 -22.219 1 98.5 179 VAL A N 1
ATOM 1453 C CA . VAL A 1 179 ? -6.836 -17.031 -21.578 1 98.5 179 VAL A CA 1
ATOM 1454 C C . VAL A 1 179 ? -7.812 -16.453 -22.594 1 98.5 179 VAL A C 1
ATOM 1456 O O . VAL A 1 179 ? -8.953 -16.109 -22.25 1 98.5 179 VAL A O 1
ATOM 1459 N N . LYS A 1 180 ? -7.359 -16.391 -23.844 1 98.56 180 LYS A N 1
ATOM 1460 C CA . LYS A 1 180 ? -8.227 -15.883 -24.891 1 98.56 180 LYS A CA 1
ATOM 1461 C C . LYS A 1 180 ? -9.508 -16.703 -25 1 98.56 180 LYS A C 1
ATOM 1463 O O . LYS A 1 180 ? -10.602 -16.141 -25.109 1 98.56 180 LYS A O 1
ATOM 1468 N N . GLU A 1 181 ? -9.375 -17.953 -24.922 1 98.38 181 GLU A N 1
ATOM 1469 C CA . GLU A 1 181 ? -10.531 -18.828 -25.031 1 98.38 181 GLU A CA 1
ATOM 1470 C C . GLU A 1 181 ? -11.453 -18.672 -23.812 1 98.38 181 GLU A C 1
ATOM 1472 O O . GLU A 1 181 ? -12.68 -18.719 -23.953 1 98.38 181 GLU A O 1
ATOM 1477 N N . VAL A 1 182 ? -10.891 -18.516 -22.688 1 98.56 182 VAL A N 1
ATOM 1478 C CA . VAL A 1 182 ? -11.68 -18.297 -21.469 1 98.56 182 VAL A CA 1
ATOM 1479 C C . VAL A 1 182 ? -12.461 -17 -21.594 1 98.56 182 VAL A C 1
ATOM 1481 O O . VAL A 1 182 ? -13.648 -16.938 -21.266 1 98.56 182 VAL A O 1
ATOM 1484 N N . SER A 1 183 ? -11.734 -15.953 -22.016 1 98.81 183 SER A N 1
ATOM 1485 C CA . SER A 1 183 ? -12.367 -14.648 -22.156 1 98.81 183 SER A CA 1
ATOM 1486 C C . SER A 1 183 ? -13.531 -14.703 -23.141 1 98.81 183 SER A C 1
ATOM 1488 O O . SER A 1 183 ? -14.594 -14.133 -22.891 1 98.81 183 SER A O 1
ATOM 1490 N N . LYS A 1 184 ? -13.312 -15.367 -24.281 1 98.75 184 LYS A N 1
ATOM 1491 C CA . LYS A 1 184 ? -14.375 -15.516 -25.266 1 98.75 184 LYS A CA 1
ATOM 1492 C C . LYS A 1 184 ? -15.617 -16.156 -24.656 1 98.75 184 LYS A C 1
ATOM 1494 O O . LYS A 1 184 ? -16.719 -15.633 -24.797 1 98.75 184 LYS A O 1
ATOM 1499 N N . LEU A 1 185 ? -15.406 -17.234 -23.984 1 98.69 185 LEU A N 1
ATOM 1500 C CA . LEU A 1 185 ? -16.5 -17.953 -23.328 1 98.69 185 LEU A CA 1
ATOM 1501 C C . LEU A 1 185 ? -17.203 -17.062 -22.312 1 98.69 185 LEU A C 1
ATOM 1503 O O . LEU A 1 185 ? -18.438 -17 -22.281 1 98.69 185 LEU A O 1
ATOM 1507 N N . ALA A 1 186 ? -16.484 -16.406 -21.422 1 98.81 186 ALA A N 1
ATOM 1508 C CA . ALA A 1 186 ? -17.047 -15.547 -20.391 1 98.81 186 ALA A CA 1
ATOM 1509 C C . ALA A 1 186 ? -17.859 -14.414 -21.016 1 98.81 186 ALA A C 1
ATOM 1511 O O . ALA A 1 186 ? -18.984 -14.156 -20.594 1 98.81 186 ALA A O 1
ATOM 1512 N N . HIS A 1 187 ? -17.297 -13.758 -22.031 1 98.75 187 HIS A N 1
ATOM 1513 C CA . HIS A 1 187 ? -17.922 -12.594 -22.656 1 98.75 187 HIS A CA 1
ATOM 1514 C C . HIS A 1 187 ? -19.203 -12.984 -23.391 1 98.75 187 HIS A C 1
ATOM 1516 O O . HIS A 1 187 ? -20.141 -12.188 -23.453 1 98.75 187 HIS A O 1
ATOM 1522 N N . GLU A 1 188 ? -19.203 -14.172 -23.953 1 98.56 188 GLU A N 1
ATOM 1523 C CA . GLU A 1 188 ? -20.422 -14.664 -24.594 1 98.56 188 GLU A CA 1
ATOM 1524 C C . GLU A 1 188 ? -21.594 -14.633 -23.625 1 98.56 188 GLU A C 1
ATOM 1526 O O . GLU A 1 188 ? -22.75 -14.492 -24.047 1 98.56 188 GLU A O 1
ATOM 1531 N N . HIS A 1 189 ? -21.312 -14.711 -22.375 1 98.56 189 HIS A N 1
ATOM 1532 C CA . HIS A 1 189 ? -22.375 -14.727 -21.359 1 98.56 189 HIS A CA 1
ATOM 1533 C C . HIS A 1 189 ? -22.406 -13.414 -20.578 1 98.56 189 HIS A C 1
ATOM 1535 O O . HIS A 1 189 ? -23.094 -13.32 -19.562 1 98.56 189 HIS A O 1
ATOM 1541 N N . GLY A 1 190 ? -21.562 -12.477 -20.953 1 98.19 190 GLY A N 1
ATOM 1542 C CA . GLY A 1 190 ? -21.594 -11.148 -20.359 1 98.19 190 GLY A CA 1
ATOM 1543 C C . GLY A 1 190 ? -20.766 -11.039 -19.094 1 98.19 190 GLY A C 1
ATOM 1544 O O . GLY A 1 190 ? -20.844 -10.047 -18.375 1 98.19 190 GLY A O 1
ATOM 1545 N N . ALA A 1 191 ? -19.969 -12.039 -18.766 1 98.81 191 ALA A N 1
ATOM 1546 C CA . ALA A 1 191 ? -19.156 -12.047 -17.562 1 98.81 191 ALA A CA 1
ATOM 1547 C C . ALA A 1 191 ? -17.828 -11.32 -17.781 1 98.81 191 ALA A C 1
ATOM 1549 O O . ALA A 1 191 ? -17.297 -11.32 -18.875 1 98.81 191 ALA A O 1
ATOM 1550 N N . TYR A 1 192 ? -17.312 -10.648 -16.734 1 98.81 192 TYR A N 1
ATOM 1551 C CA . TYR A 1 192 ? -15.969 -10.102 -16.75 1 98.81 192 TYR A CA 1
ATOM 1552 C C . TYR A 1 192 ? -14.93 -11.195 -16.516 1 98.81 192 TYR A C 1
ATOM 1554 O O . TYR A 1 192 ? -15.25 -12.242 -15.945 1 98.81 192 TYR A O 1
ATOM 1562 N N . VAL A 1 193 ? -13.727 -10.953 -16.953 1 98.88 193 VAL A N 1
ATOM 1563 C CA . VAL A 1 193 ? -12.602 -11.852 -16.688 1 98.88 193 VAL A CA 1
ATOM 1564 C C . VAL A 1 193 ? -11.523 -11.117 -15.906 1 98.88 193 VAL A C 1
ATOM 1566 O O . VAL A 1 193 ? -11.047 -10.062 -16.328 1 98.88 193 VAL A O 1
ATOM 1569 N N . LEU A 1 194 ? -11.188 -11.625 -14.766 1 98.88 194 LEU A N 1
ATOM 1570 C CA . LEU A 1 194 ? -10.047 -11.18 -13.977 1 98.88 194 LEU A CA 1
ATOM 1571 C C . LEU A 1 194 ? -8.891 -12.164 -14.094 1 98.88 194 LEU A C 1
ATOM 1573 O O . LEU A 1 194 ? -8.992 -13.312 -13.648 1 98.88 194 LEU A O 1
ATOM 1577 N N . ASP A 1 195 ? -7.793 -11.672 -14.648 1 98.75 195 ASP A N 1
ATOM 1578 C CA . ASP A 1 195 ? -6.602 -12.492 -14.844 1 98.75 195 ASP A CA 1
ATOM 1579 C C . ASP A 1 195 ? -5.551 -12.195 -13.773 1 98.75 195 ASP A C 1
ATOM 1581 O O . ASP A 1 195 ? -4.902 -11.141 -13.812 1 98.75 195 ASP A O 1
ATOM 1585 N N . ASP A 1 196 ? -5.434 -13.062 -12.797 1 98.31 196 ASP A N 1
ATOM 1586 C CA . ASP A 1 196 ? -4.254 -13.031 -11.945 1 98.31 196 ASP A CA 1
ATOM 1587 C C . ASP A 1 196 ? -3.031 -13.578 -12.68 1 98.31 196 ASP A C 1
ATOM 1589 O O . ASP A 1 196 ? -2.85 -14.789 -12.781 1 98.31 196 ASP A O 1
ATOM 1593 N N . ALA A 1 197 ? -2.172 -12.68 -13.102 1 98.56 197 ALA A N 1
ATOM 1594 C CA . ALA A 1 197 ? -1.089 -13.062 -14.008 1 98.56 197 ALA A CA 1
ATOM 1595 C C . ALA A 1 197 ? 0.258 -13.031 -13.289 1 98.56 197 ALA A C 1
ATOM 1597 O O . ALA A 1 197 ? 1.304 -12.875 -13.922 1 98.56 197 ALA A O 1
ATOM 1598 N N . ILE A 1 198 ? 0.236 -13.156 -12 1 97.5 198 ILE A N 1
ATOM 1599 C CA . ILE A 1 198 ? 1.452 -13.023 -11.211 1 97.5 198 ILE A CA 1
ATOM 1600 C C . ILE A 1 198 ? 2.439 -14.125 -11.586 1 97.5 198 ILE A C 1
ATOM 1602 O O . ILE A 1 198 ? 3.656 -13.93 -11.531 1 97.5 198 ILE A O 1
ATOM 1606 N N . GLN A 1 199 ? 1.997 -15.273 -12.023 1 98.38 199 GLN A N 1
ATOM 1607 C CA . GLN A 1 199 ? 2.867 -16.391 -12.383 1 98.38 199 GLN A CA 1
ATOM 1608 C C . GLN A 1 199 ? 3.139 -16.406 -13.891 1 98.38 199 GLN A C 1
ATOM 1610 O O . GLN A 1 199 ? 3.693 -17.375 -14.406 1 98.38 199 GLN A O 1
ATOM 1615 N N . ALA A 1 200 ? 2.721 -15.391 -14.617 1 98.62 200 ALA A N 1
ATOM 1616 C CA . ALA A 1 200 ? 2.865 -15.406 -16.062 1 98.62 200 ALA A CA 1
ATOM 1617 C C . ALA A 1 200 ? 3.705 -14.227 -16.547 1 98.62 200 ALA A C 1
ATOM 1619 O O . ALA A 1 200 ? 4.672 -14.406 -17.297 1 98.62 200 ALA A O 1
ATOM 1620 N N . VAL A 1 201 ? 3.328 -13.008 -16.094 1 98.62 201 VAL A N 1
ATOM 1621 C CA . VAL A 1 201 ? 4.047 -11.82 -16.547 1 98.62 201 VAL A CA 1
ATOM 1622 C C . VAL A 1 201 ? 5.5 -11.883 -16.078 1 98.62 201 VAL A C 1
ATOM 1624 O O . VAL A 1 201 ? 5.766 -12.07 -14.891 1 98.62 201 VAL A O 1
ATOM 1627 N N . GLY A 1 202 ? 6.387 -11.711 -16.953 1 98.12 202 GLY A N 1
ATOM 1628 C CA . GLY A 1 202 ? 7.805 -11.852 -16.656 1 98.12 202 GLY A CA 1
ATOM 1629 C C . GLY A 1 202 ? 8.375 -13.18 -17.109 1 98.12 202 GLY A C 1
ATOM 1630 O O . GLY A 1 202 ? 9.594 -13.312 -17.297 1 98.12 202 GLY A O 1
ATOM 1631 N N . ALA A 1 203 ? 7.527 -14.203 -17.203 1 98.19 203 ALA A N 1
ATOM 1632 C CA . ALA A 1 203 ? 7.941 -15.523 -17.688 1 98.19 203 ALA A CA 1
ATOM 1633 C C . ALA A 1 203 ? 7.559 -15.711 -19.156 1 98.19 203 ALA A C 1
ATOM 1635 O O . ALA A 1 203 ? 8.297 -16.328 -19.922 1 98.19 203 ALA A O 1
ATOM 1636 N N . ILE A 1 204 ? 6.348 -15.266 -19.453 1 97.69 204 ILE A N 1
ATOM 1637 C CA . ILE A 1 204 ? 5.879 -15.391 -20.828 1 97.69 204 ILE A CA 1
ATOM 1638 C C . ILE A 1 204 ? 5.336 -14.047 -21.312 1 97.69 204 ILE A C 1
ATOM 1640 O O . ILE A 1 204 ? 5.117 -13.141 -20.516 1 97.69 204 ILE A O 1
ATOM 1644 N N . ASP A 1 205 ? 5.176 -13.93 -22.625 1 98.38 205 ASP A N 1
ATOM 1645 C CA . ASP A 1 205 ? 4.715 -12.695 -23.25 1 98.38 205 ASP A CA 1
ATOM 1646 C C . ASP A 1 205 ? 3.195 -12.562 -23.156 1 98.38 205 ASP A C 1
ATOM 1648 O O . ASP A 1 205 ? 2.469 -13.008 -24.047 1 98.38 205 ASP A O 1
ATOM 1652 N N . VAL A 1 206 ? 2.691 -11.891 -22.188 1 98.69 206 VAL A N 1
ATOM 1653 C CA . VAL A 1 206 ? 1.267 -11.703 -21.922 1 98.69 206 VAL A CA 1
ATOM 1654 C C . VAL A 1 206 ? 0.768 -10.469 -22.688 1 98.69 206 VAL A C 1
ATOM 1656 O O . VAL A 1 206 ? 1.308 -9.375 -22.516 1 98.69 206 VAL A O 1
ATOM 1659 N N . ASN A 1 207 ? -0.182 -10.656 -23.516 1 98.81 207 ASN A N 1
ATOM 1660 C CA . ASN A 1 207 ? -0.833 -9.594 -24.266 1 98.81 207 ASN A CA 1
ATOM 1661 C C . ASN A 1 207 ? -2.305 -9.453 -23.875 1 98.81 207 ASN A C 1
ATOM 1663 O O . ASN A 1 207 ? -3.137 -10.258 -24.297 1 98.81 207 ASN A O 1
ATOM 1667 N N . VAL A 1 208 ? -2.635 -8.398 -23.188 1 98.88 208 VAL A N 1
ATOM 1668 C CA . VAL A 1 208 ? -3.955 -8.273 -22.578 1 98.88 208 VAL A CA 1
ATOM 1669 C C . VAL A 1 208 ? -5.008 -8.062 -23.656 1 98.88 208 VAL A C 1
ATOM 1671 O O . VAL A 1 208 ? -6.168 -8.438 -23.484 1 98.88 208 VAL A O 1
ATOM 1674 N N . HIS A 1 209 ? -4.621 -7.445 -24.766 1 98.69 209 HIS A N 1
ATOM 1675 C CA . HIS A 1 209 ? -5.578 -7.207 -25.828 1 98.69 209 HIS A CA 1
ATOM 1676 C C . HIS A 1 209 ? -5.84 -8.484 -26.625 1 98.69 209 HIS A C 1
ATOM 1678 O O . HIS A 1 209 ? -6.977 -8.75 -27.016 1 98.69 209 HIS A O 1
ATOM 1684 N N . LYS A 1 210 ? -4.766 -9.242 -26.828 1 98.56 210 LYS A N 1
ATOM 1685 C CA . LYS A 1 210 ? -4.941 -10.539 -27.484 1 98.56 210 LYS A CA 1
ATOM 1686 C C . LYS A 1 210 ? -5.773 -11.477 -26.609 1 98.56 210 LYS A C 1
ATOM 1688 O O . LYS A 1 210 ? -6.652 -12.18 -27.109 1 98.56 210 LYS A O 1
ATOM 1693 N N . ASP A 1 211 ? -5.488 -11.477 -25.312 1 98.69 211 ASP A N 1
ATOM 1694 C CA . ASP A 1 211 ? -6.188 -12.344 -24.375 1 98.69 211 ASP A CA 1
ATOM 1695 C C . ASP A 1 211 ? -7.602 -11.828 -24.109 1 98.69 211 ASP A C 1
ATOM 1697 O O . ASP A 1 211 ? -8.461 -12.586 -23.656 1 98.69 211 ASP A O 1
ATOM 1701 N N . ASP A 1 212 ? -7.84 -10.547 -24.297 1 98.69 212 ASP A N 1
ATOM 1702 C CA . ASP A 1 212 ? -9.133 -9.867 -24.188 1 98.69 212 ASP A CA 1
ATOM 1703 C C . ASP A 1 212 ? -9.664 -9.961 -22.75 1 98.69 212 ASP A C 1
ATOM 1705 O O . ASP A 1 212 ? -10.844 -10.258 -22.547 1 98.69 212 ASP A O 1
ATOM 1709 N N . VAL A 1 213 ? -8.836 -9.883 -21.797 1 98.88 213 VAL A N 1
ATOM 1710 C CA . VAL A 1 213 ? -9.266 -9.867 -20.406 1 98.88 213 VAL A CA 1
ATOM 1711 C C . VAL A 1 213 ? -9.805 -8.484 -20.047 1 98.88 213 VAL A C 1
ATOM 1713 O O . VAL A 1 213 ? -9.484 -7.492 -20.703 1 98.88 213 VAL A O 1
ATOM 1716 N N . ASP A 1 214 ? -10.656 -8.422 -19.016 1 98.88 214 ASP A N 1
ATOM 1717 C CA . ASP A 1 214 ? -11.219 -7.164 -18.547 1 98.88 214 ASP A CA 1
ATOM 1718 C C . ASP A 1 214 ? -10.328 -6.523 -17.484 1 98.88 214 ASP A C 1
ATOM 1720 O O . ASP A 1 214 ? -10.219 -5.297 -17.422 1 98.88 214 ASP A O 1
ATOM 1724 N N . PHE A 1 215 ? -9.766 -7.359 -16.688 1 98.88 215 PHE A N 1
ATOM 1725 C CA . PHE A 1 215 ? -8.836 -6.961 -15.633 1 98.88 215 PHE A CA 1
ATOM 1726 C C . PHE A 1 215 ? -7.625 -7.887 -15.602 1 98.88 215 PHE A C 1
ATOM 1728 O O . PHE A 1 215 ? -7.75 -9.086 -15.844 1 98.88 215 PHE A O 1
ATOM 1735 N N . LEU A 1 216 ? -6.469 -7.312 -15.297 1 98.88 216 LEU A N 1
ATOM 1736 C CA . LEU A 1 216 ? -5.277 -8.109 -15.023 1 98.88 216 LEU A CA 1
ATOM 1737 C C . LEU A 1 216 ? -4.504 -7.543 -13.836 1 98.88 216 LEU A C 1
ATOM 1739 O O . LEU A 1 216 ? -4.34 -6.324 -13.727 1 98.88 216 LEU A O 1
ATOM 1743 N N . LEU A 1 217 ? -4.117 -8.398 -12.969 1 98.19 217 LEU A N 1
ATOM 1744 C CA . LEU A 1 217 ? -3.299 -8.039 -11.812 1 98.19 217 LEU A CA 1
ATOM 1745 C C . LEU A 1 217 ? -1.99 -8.828 -11.812 1 98.19 217 LEU A C 1
ATOM 1747 O O . LEU A 1 217 ? -1.977 -10.023 -12.109 1 98.19 217 LEU A O 1
ATOM 1751 N N . THR A 1 218 ? -0.905 -8.117 -11.523 1 98 218 THR A N 1
ATOM 1752 C CA . THR A 1 218 ? 0.365 -8.812 -11.336 1 98 218 THR A CA 1
ATOM 1753 C C . THR A 1 218 ? 1.294 -8 -10.43 1 98 218 THR A C 1
ATOM 1755 O O . THR A 1 218 ? 1.18 -6.773 -10.352 1 98 218 THR A O 1
ATOM 1758 N N . GLY A 1 219 ? 2.113 -8.656 -9.711 1 95.69 219 GLY A N 1
ATOM 1759 C CA . GLY A 1 219 ? 3.193 -8.07 -8.93 1 95.69 219 GLY A CA 1
ATOM 1760 C C . GLY A 1 219 ? 4.562 -8.312 -9.539 1 95.69 219 GLY A C 1
ATOM 1761 O O . GLY A 1 219 ? 4.746 -9.242 -10.328 1 95.69 219 GLY A O 1
ATOM 1762 N N . SER A 1 220 ? 5.527 -7.547 -9.148 1 96.19 220 SER A N 1
ATOM 1763 C CA . SER A 1 220 ? 6.82 -7.598 -9.82 1 96.19 220 SER A CA 1
ATOM 1764 C C . SER A 1 220 ? 7.77 -8.562 -9.125 1 96.19 220 SER A C 1
ATOM 1766 O O . SER A 1 220 ? 8.812 -8.93 -9.68 1 96.19 220 SER A O 1
ATOM 1768 N N . TYR A 1 221 ? 7.496 -9.102 -7.965 1 93.5 221 TYR A N 1
ATOM 1769 C CA . TYR A 1 221 ? 8.492 -9.711 -7.094 1 93.5 221 TYR A CA 1
ATOM 1770 C C . TYR A 1 221 ? 8.688 -11.188 -7.438 1 93.5 221 TYR A C 1
ATOM 1772 O O . TYR A 1 221 ? 9.547 -11.852 -6.867 1 93.5 221 TYR A O 1
ATOM 1780 N N . LYS A 1 222 ? 7.941 -11.703 -8.305 1 95 222 LYS A N 1
ATOM 1781 C CA . LYS A 1 222 ? 8.156 -13.078 -8.742 1 95 222 LYS A CA 1
ATOM 1782 C C . LYS A 1 222 ? 8.875 -13.125 -10.086 1 95 222 LYS A C 1
ATOM 1784 O O . LYS A 1 222 ? 10.008 -12.664 -10.211 1 95 222 LYS A O 1
ATOM 1789 N N . TRP A 1 223 ? 8.195 -13.43 -11.125 1 97.5 223 TRP A N 1
ATOM 1790 C CA . TRP A 1 223 ? 8.812 -13.727 -12.414 1 97.5 223 TRP A CA 1
ATOM 1791 C C . TRP A 1 223 ? 9.414 -12.469 -13.023 1 97.5 223 TRP A C 1
ATOM 1793 O O . TRP A 1 223 ? 10.258 -12.547 -13.922 1 97.5 223 TRP A O 1
ATOM 1803 N N . GLN A 1 224 ? 9.07 -11.328 -12.523 1 97.19 224 GLN A N 1
ATOM 1804 C CA . GLN A 1 224 ? 9.617 -10.078 -13.047 1 97.19 224 GLN A CA 1
ATOM 1805 C C . GLN A 1 224 ? 10.914 -9.703 -12.336 1 97.19 224 GLN A C 1
ATOM 1807 O O . GLN A 1 224 ? 11.625 -8.789 -12.773 1 97.19 224 GLN A O 1
ATOM 1812 N N . SER A 1 225 ? 11.227 -10.344 -11.305 1 95.12 225 SER A N 1
ATOM 1813 C CA . SER A 1 225 ? 12.445 -10.102 -10.531 1 95.12 225 SER A CA 1
ATOM 1814 C C . SER A 1 225 ? 12.555 -8.641 -10.125 1 95.12 225 SER A C 1
ATOM 1816 O O . SER A 1 225 ? 13.609 -8.016 -10.305 1 95.12 225 SER A O 1
ATOM 1818 N N . GLY A 1 226 ? 11.5 -8.078 -9.742 1 95.12 226 GLY A N 1
ATOM 1819 C CA . GLY A 1 226 ? 11.445 -6.727 -9.211 1 95.12 226 GLY A CA 1
ATOM 1820 C C . GLY A 1 226 ? 11.156 -6.68 -7.723 1 95.12 226 GLY A C 1
ATOM 1821 O O . GLY A 1 226 ? 11.141 -7.715 -7.055 1 95.12 226 GLY A O 1
ATOM 1822 N N . PRO A 1 227 ? 11.062 -5.504 -7.23 1 93 227 PRO A N 1
ATOM 1823 C CA . PRO A 1 227 ? 10.781 -5.367 -5.797 1 93 227 PRO A CA 1
ATOM 1824 C C . PRO A 1 227 ? 9.328 -5.688 -5.449 1 93 227 PRO A C 1
ATOM 1826 O O . PRO A 1 227 ? 8.445 -5.598 -6.309 1 93 227 PRO A O 1
ATOM 1829 N N . GLU A 1 228 ? 9.125 -6.113 -4.215 1 89.56 228 GLU A N 1
ATOM 1830 C CA . GLU A 1 228 ? 7.758 -6.191 -3.705 1 89.56 228 GLU A CA 1
ATOM 1831 C C . GLU A 1 228 ? 7.117 -4.809 -3.631 1 89.56 228 GLU A C 1
ATOM 1833 O O . GLU A 1 228 ? 7.816 -3.797 -3.564 1 89.56 228 GLU A O 1
ATOM 1838 N N . GLY A 1 229 ? 5.824 -4.793 -3.689 1 90.75 229 GLY A N 1
ATOM 1839 C CA . GLY A 1 229 ? 5.098 -3.543 -3.529 1 90.75 229 GLY A CA 1
ATOM 1840 C C . GLY A 1 229 ? 4.934 -2.775 -4.828 1 90.75 229 GLY A C 1
ATOM 1841 O O . GLY A 1 229 ? 4.609 -1.585 -4.812 1 90.75 229 GLY A O 1
ATOM 1842 N N . ALA A 1 230 ? 5.262 -3.402 -5.879 1 93.75 230 ALA A N 1
ATOM 1843 C CA . ALA A 1 230 ? 5.07 -2.828 -7.211 1 93.75 230 ALA A CA 1
ATOM 1844 C C . ALA A 1 230 ? 4.465 -3.852 -8.164 1 93.75 230 ALA A C 1
ATOM 1846 O O . ALA A 1 230 ? 4.781 -5.043 -8.094 1 93.75 230 ALA A O 1
ATOM 1847 N N . GLY A 1 231 ? 3.611 -3.328 -9 1 96.06 231 GLY A N 1
ATOM 1848 C CA . GLY A 1 231 ? 2.955 -4.207 -9.961 1 96.06 231 GLY A CA 1
ATOM 1849 C C . GLY A 1 231 ? 2.014 -3.473 -10.898 1 96.06 231 GLY A C 1
ATOM 1850 O O . GLY A 1 231 ? 2.068 -2.244 -11 1 96.06 231 GLY A O 1
ATOM 1851 N N . ILE A 1 232 ? 1.248 -4.238 -11.695 1 98 232 ILE A N 1
ATOM 1852 C CA . ILE A 1 232 ? 0.399 -3.68 -12.742 1 98 232 ILE A CA 1
ATOM 1853 C C . ILE A 1 232 ? -1.067 -3.961 -12.422 1 98 232 ILE A C 1
ATOM 1855 O O . ILE A 1 232 ? -1.443 -5.105 -12.164 1 98 232 ILE A O 1
ATOM 1859 N N . PHE A 1 233 ? -1.863 -2.941 -12.336 1 98.12 233 PHE A N 1
ATOM 1860 C CA . PHE A 1 233 ? -3.318 -3.004 -12.406 1 98.12 233 PHE A CA 1
ATOM 1861 C C . PHE A 1 233 ? -3.807 -2.613 -13.797 1 98.12 233 PHE A C 1
ATOM 1863 O O . PHE A 1 233 ? -3.67 -1.458 -14.211 1 98.12 233 PHE A O 1
ATOM 1870 N N . TYR A 1 234 ? -4.297 -3.572 -14.5 1 98.75 234 TYR A N 1
ATOM 1871 C CA . TYR A 1 234 ? -4.836 -3.324 -15.828 1 98.75 234 TYR A CA 1
ATOM 1872 C C . TYR A 1 234 ? -6.359 -3.379 -15.82 1 98.75 234 TYR A C 1
ATOM 1874 O O . TYR A 1 234 ? -6.953 -4.258 -15.188 1 98.75 234 TYR A O 1
ATOM 1882 N N . ILE A 1 235 ? -6.961 -2.502 -16.516 1 98.81 235 ILE A N 1
ATOM 1883 C CA . ILE A 1 235 ? -8.391 -2.504 -16.812 1 98.81 235 ILE A CA 1
ATOM 1884 C C . ILE A 1 235 ? -8.609 -2.074 -18.266 1 98.81 235 ILE A C 1
ATOM 1886 O O . ILE A 1 235 ? -8.031 -1.085 -18.719 1 98.81 235 ILE A O 1
ATOM 1890 N N . ARG A 1 236 ? -9.43 -2.789 -18.953 1 98.75 236 ARG A N 1
ATOM 1891 C CA . ARG A 1 236 ? -9.711 -2.488 -20.344 1 98.75 236 ARG A CA 1
ATOM 1892 C C . ARG A 1 236 ? -10.289 -1.084 -20.5 1 98.75 236 ARG A C 1
ATOM 1894 O O . ARG A 1 236 ? -11.156 -0.674 -19.719 1 98.75 236 ARG A O 1
ATOM 1901 N N . GLU A 1 237 ? -9.875 -0.356 -21.469 1 98.12 237 GLU A N 1
ATOM 1902 C CA . GLU A 1 237 ? -10.125 1.073 -21.625 1 98.12 237 GLU A CA 1
ATOM 1903 C C . GLU A 1 237 ? -11.617 1.379 -21.594 1 98.12 237 GLU A C 1
ATOM 1905 O O . GLU A 1 237 ? -12.055 2.311 -20.922 1 98.12 237 GLU A O 1
ATOM 1910 N N . ASP A 1 238 ? -12.43 0.622 -22.266 1 97.56 238 ASP A N 1
ATOM 1911 C CA . ASP A 1 238 ? -13.852 0.929 -22.422 1 97.56 238 ASP A CA 1
ATOM 1912 C C . ASP A 1 238 ? -14.602 0.7 -21.109 1 97.56 238 ASP A C 1
ATOM 1914 O O . ASP A 1 238 ? -15.742 1.148 -20.953 1 97.56 238 ASP A O 1
ATOM 1918 N N . LEU A 1 239 ? -14 0.001 -20.156 1 97.56 239 LEU A N 1
ATOM 1919 C CA . LEU A 1 239 ? -14.641 -0.281 -18.875 1 97.56 239 LEU A CA 1
ATOM 1920 C C . LEU A 1 239 ? -14.359 0.83 -17.875 1 97.56 239 LEU A C 1
ATOM 1922 O O . LEU A 1 239 ? -15.031 0.93 -16.844 1 97.56 239 LEU A O 1
ATOM 1926 N N . ILE A 1 240 ? -13.359 1.613 -18.062 1 97.44 240 ILE A N 1
ATOM 1927 C CA . ILE A 1 240 ? -12.852 2.566 -17.078 1 97.44 240 ILE A CA 1
ATOM 1928 C C . ILE A 1 240 ? -13.977 3.492 -16.625 1 97.44 240 ILE A C 1
ATOM 1930 O O . ILE A 1 240 ? -14.211 3.654 -15.43 1 97.44 240 ILE A O 1
ATOM 1934 N N . GLU A 1 241 ? -14.719 4.047 -17.531 1 94.5 241 GLU A N 1
ATOM 1935 C CA . GLU A 1 241 ? -15.75 5.02 -17.172 1 94.5 241 GLU A CA 1
ATOM 1936 C C . GLU A 1 241 ? -17.047 4.324 -16.75 1 94.5 241 GLU A C 1
ATOM 1938 O O . GLU A 1 241 ? -17.969 4.965 -16.234 1 94.5 241 GLU A O 1
ATOM 1943 N N . GLU A 1 242 ? -17.078 3.012 -16.984 1 94.12 242 GLU A N 1
ATOM 1944 C CA . GLU A 1 242 ? -18.266 2.26 -16.562 1 94.12 242 GLU A CA 1
ATOM 1945 C C . GLU A 1 242 ? -18.266 2.066 -15.039 1 94.12 242 GLU A C 1
ATOM 1947 O O . GLU A 1 242 ? -19.328 1.89 -14.438 1 94.12 242 GLU A O 1
ATOM 1952 N N . PHE A 1 243 ? -17.094 2.092 -14.539 1 94.19 243 PHE A N 1
ATOM 1953 C CA . PHE A 1 243 ? -17 1.871 -13.102 1 94.19 243 PHE A CA 1
ATOM 1954 C C . PHE A 1 243 ? -16.844 3.193 -12.359 1 94.19 243 PHE A C 1
ATOM 1956 O O . PHE A 1 243 ? -16.062 4.051 -12.773 1 94.19 243 PHE A O 1
ATOM 1963 N N . ASP A 1 244 ? -17.625 3.438 -11.398 1 90.75 244 ASP A N 1
ATOM 1964 C CA . ASP A 1 244 ? -17.5 4.559 -10.477 1 90.75 244 ASP A CA 1
ATOM 1965 C C . ASP A 1 244 ? -17.109 4.074 -9.078 1 90.75 244 ASP A C 1
ATOM 1967 O O . ASP A 1 244 ? -17.984 3.83 -8.242 1 90.75 244 ASP A O 1
ATOM 1971 N N . PRO A 1 245 ? -15.875 3.994 -8.766 1 94.06 245 PRO A N 1
ATOM 1972 C CA . PRO A 1 245 ? -15.414 3.4 -7.508 1 94.06 245 PRO A CA 1
ATOM 1973 C C . PRO A 1 245 ? -15.812 4.23 -6.289 1 94.06 245 PRO A C 1
ATOM 1975 O O . PRO A 1 245 ? -15.812 5.461 -6.348 1 94.06 245 PRO A O 1
ATOM 1978 N N . ASP A 1 246 ? -16.141 3.602 -5.207 1 94.12 246 ASP A N 1
ATOM 1979 C CA . ASP A 1 246 ? -16.328 4.273 -3.922 1 94.12 246 ASP A CA 1
ATOM 1980 C C . ASP A 1 246 ? -14.984 4.68 -3.316 1 94.12 246 ASP A C 1
ATOM 1982 O O . ASP A 1 246 ? -14.875 5.742 -2.699 1 94.12 246 ASP A O 1
ATOM 1986 N N . PHE A 1 247 ? -14.023 3.75 -3.451 1 94 247 PHE A N 1
ATOM 1987 C CA . PHE A 1 247 ? -12.672 4.059 -3 1 94 247 PHE A CA 1
ATOM 1988 C C . PHE A 1 247 ? -12.023 5.098 -3.908 1 94 247 PHE A C 1
ATOM 1990 O O . PHE A 1 247 ? -11.922 4.891 -5.117 1 94 247 PHE A O 1
ATOM 1997 N N . ARG A 1 248 ? -11.547 6.195 -3.312 1 91.25 248 ARG A N 1
ATOM 1998 C CA . ARG A 1 248 ? -11.055 7.301 -4.133 1 91.25 248 ARG A CA 1
ATOM 1999 C C . ARG A 1 248 ? -9.719 7.812 -3.617 1 91.25 248 ARG A C 1
ATOM 2001 O O . ARG A 1 248 ? -9.453 7.766 -2.414 1 91.25 248 ARG A O 1
ATOM 2008 N N . ASN A 1 249 ? -8.914 8.203 -4.508 1 90.75 249 ASN A N 1
ATOM 2009 C CA . ASN A 1 249 ? -7.648 8.898 -4.289 1 90.75 249 ASN A CA 1
ATOM 2010 C C . ASN A 1 249 ? -7.684 10.312 -4.871 1 90.75 249 ASN A C 1
ATOM 2012 O O . ASN A 1 249 ? -7.691 10.484 -6.09 1 90.75 249 ASN A O 1
ATOM 2016 N N . TYR A 1 250 ? -7.547 11.32 -4.023 1 88.62 250 TYR A N 1
ATOM 2017 C CA . TYR A 1 250 ? -7.758 12.711 -4.414 1 88.62 250 TYR A CA 1
ATOM 2018 C C . TYR A 1 250 ? -6.723 13.148 -5.445 1 88.62 250 TYR A C 1
ATOM 2020 O O . TYR A 1 250 ? -6.953 14.102 -6.195 1 88.62 250 TYR A O 1
ATOM 2028 N N . ILE A 1 251 ? -5.637 12.477 -5.547 1 86.75 251 ILE A N 1
ATOM 2029 C CA . ILE A 1 251 ? -4.574 12.883 -6.457 1 86.75 251 ILE A CA 1
ATOM 2030 C C . ILE A 1 251 ? -5.012 12.648 -7.902 1 86.75 251 ILE A C 1
ATOM 2032 O O . ILE A 1 251 ? -4.398 13.164 -8.836 1 86.75 251 ILE A O 1
ATOM 2036 N N . TRP A 1 252 ? -6.059 11.875 -8.047 1 89.81 252 TRP A N 1
ATOM 2037 C CA . TRP A 1 252 ? -6.496 11.547 -9.398 1 89.81 252 TRP A CA 1
ATOM 2038 C C . TRP A 1 252 ? -7.844 12.195 -9.703 1 89.81 252 TRP A C 1
ATOM 2040 O O . TRP A 1 252 ? -8.578 11.734 -10.578 1 89.81 252 TRP A O 1
ATOM 2050 N N . ALA A 1 253 ? -8.18 13.203 -8.867 1 88.56 253 ALA A N 1
ATOM 2051 C CA . ALA A 1 253 ? -9.242 14.102 -9.297 1 88.56 253 ALA A CA 1
ATOM 2052 C C . ALA A 1 253 ? -8.812 14.914 -10.516 1 88.56 253 ALA A C 1
ATOM 2054 O O . ALA A 1 253 ? -7.672 15.375 -10.594 1 88.56 253 ALA A O 1
ATOM 2055 N N . ASP A 1 254 ? -9.633 15.016 -11.484 1 88.44 254 ASP A N 1
ATOM 2056 C CA . ASP A 1 254 ? -9.305 15.758 -12.703 1 88.44 254 ASP A CA 1
ATOM 2057 C C . ASP A 1 254 ? -9.43 17.266 -12.477 1 88.44 254 ASP A C 1
ATOM 2059 O O . ASP A 1 254 ? -10.258 17.922 -13.109 1 88.44 254 ASP A O 1
ATOM 2063 N N . VAL A 1 255 ? -8.562 17.797 -11.578 1 85.12 255 VAL A N 1
ATOM 2064 C CA . VAL A 1 255 ? -8.609 19.203 -11.203 1 85.12 255 VAL A CA 1
ATOM 2065 C C . VAL A 1 255 ? -7.906 20.047 -12.266 1 85.12 255 VAL A C 1
ATOM 2067 O O . VAL A 1 255 ? -6.703 19.906 -12.492 1 85.12 255 VAL A O 1
ATOM 2070 N N . PRO A 1 256 ? -8.703 20.953 -12.891 1 82.75 256 PRO A N 1
ATOM 2071 C CA . PRO A 1 256 ? -8.047 21.828 -13.859 1 82.75 256 PRO A CA 1
ATOM 2072 C C . PRO A 1 256 ? -6.973 22.703 -13.219 1 82.75 256 PRO A C 1
ATOM 2074 O O . PRO A 1 256 ? -7.203 23.297 -12.156 1 82.75 256 PRO A O 1
ATOM 2077 N N . GLY A 1 257 ? -5.922 22.812 -13.75 1 78.31 257 GLY A N 1
ATOM 2078 C CA . GLY A 1 257 ? -4.867 23.688 -13.266 1 78.31 257 GLY A CA 1
ATOM 2079 C C . GLY A 1 257 ? -4 23.047 -12.195 1 78.31 257 GLY A C 1
ATOM 2080 O O . GLY A 1 257 ? -3.016 23.641 -11.75 1 78.31 257 GLY A O 1
ATOM 2081 N N . GLY A 1 258 ? -4.363 21.891 -11.742 1 77.25 258 GLY A N 1
ATOM 2082 C CA . GLY A 1 258 ? -3.535 21.172 -10.797 1 77.25 258 GLY A CA 1
ATOM 2083 C C . GLY A 1 258 ? -3.949 21.375 -9.352 1 77.25 258 GLY A C 1
ATOM 2084 O O . GLY A 1 258 ? -5.035 21.891 -9.078 1 77.25 258 GLY A O 1
ATOM 2085 N N . ILE A 1 259 ? -3.125 20.969 -8.336 1 77.5 259 ILE A N 1
ATOM 2086 C CA . ILE A 1 259 ? -3.4 20.984 -6.902 1 77.5 259 ILE A CA 1
ATOM 2087 C C . ILE A 1 259 ? -3.242 22.406 -6.363 1 77.5 259 ILE A C 1
ATOM 2089 O O . ILE A 1 259 ? -2.17 23 -6.48 1 77.5 259 ILE A O 1
ATOM 2093 N N . PRO A 1 260 ? -4.188 22.969 -5.672 1 79.06 260 PRO A N 1
ATOM 2094 C CA . PRO A 1 260 ? -4.238 24.391 -5.359 1 79.06 260 PRO A CA 1
ATOM 2095 C C . PRO A 1 260 ? -3.754 24.703 -3.943 1 79.06 260 PRO A C 1
ATOM 2097 O O . PRO A 1 260 ? -4.211 25.672 -3.33 1 79.06 260 PRO A O 1
ATOM 2100 N N . PHE A 1 261 ? -2.873 24.031 -3.312 1 81.88 261 PHE A N 1
ATOM 2101 C CA . PHE A 1 261 ? -2.496 24.188 -1.913 1 81.88 261 PHE A CA 1
ATOM 2102 C C . PHE A 1 261 ? -1.908 25.562 -1.658 1 81.88 261 PHE A C 1
ATOM 2104 O O . PHE A 1 261 ? -1.998 26.094 -0.546 1 81.88 261 PHE A O 1
ATOM 2111 N N . GLY A 1 262 ? -1.398 26.25 -2.666 1 81 262 GLY A N 1
ATOM 2112 C CA . GLY A 1 262 ? -0.758 27.547 -2.482 1 81 262 GLY A CA 1
ATOM 2113 C C . GLY A 1 262 ? -1.674 28.719 -2.789 1 81 262 GLY A C 1
ATOM 2114 O O . GLY A 1 262 ? -1.271 29.875 -2.67 1 81 262 GLY A O 1
ATOM 2115 N N . SER A 1 263 ? -2.957 28.375 -3.016 1 84.56 263 SER A N 1
ATOM 2116 C CA . SER A 1 263 ? -3.896 29.422 -3.43 1 84.56 263 SER A CA 1
ATOM 2117 C C . SER A 1 263 ? -4.809 29.828 -2.279 1 84.56 263 SER A C 1
ATOM 2119 O O . SER A 1 263 ? -5.496 28.984 -1.696 1 84.56 263 SER A O 1
ATOM 2121 N N . PRO A 1 264 ? -4.844 31.125 -2.041 1 87.88 264 PRO A N 1
ATOM 2122 C CA . PRO A 1 264 ? -5.73 31.594 -0.974 1 87.88 264 PRO A CA 1
ATOM 2123 C C . PRO A 1 264 ? -7.191 31.219 -1.222 1 87.88 264 PRO A C 1
ATOM 2125 O O . PRO A 1 264 ? -7.996 31.203 -0.285 1 87.88 264 PRO A O 1
ATOM 2128 N N . GLU A 1 265 ? -7.5 30.938 -2.471 1 88.25 265 GLU A N 1
ATOM 2129 C CA . GLU A 1 265 ? -8.883 30.625 -2.82 1 88.25 265 GLU A CA 1
ATOM 2130 C C . GLU A 1 265 ? -9.164 29.125 -2.699 1 88.25 265 GLU A C 1
ATOM 2132 O O . GLU A 1 265 ? -10.289 28.688 -2.902 1 88.25 265 GLU A O 1
ATOM 2137 N N . HIS A 1 266 ? -8.117 28.422 -2.307 1 90.88 266 HIS A N 1
ATOM 2138 C CA . HIS A 1 266 ? -8.258 26.984 -2.223 1 90.88 266 HIS A CA 1
ATOM 2139 C C . HIS A 1 266 ? -9.391 26.594 -1.281 1 90.88 266 HIS A C 1
ATOM 2141 O O . HIS A 1 266 ? -9.398 26.984 -0.113 1 90.88 266 HIS A O 1
ATOM 2147 N N . ASP A 1 267 ? -10.352 25.875 -1.831 1 91.56 267 ASP A N 1
ATOM 2148 C CA . ASP A 1 267 ? -11.453 25.281 -1.085 1 91.56 267 ASP A CA 1
ATOM 2149 C C . ASP A 1 267 ? -11.422 23.75 -1.174 1 91.56 267 ASP A C 1
ATOM 2151 O O . ASP A 1 267 ? -11.344 23.188 -2.268 1 91.56 267 ASP A O 1
ATOM 2155 N N . ASN A 1 268 ? -11.5 23.062 -0.029 1 89.44 268 ASN A N 1
ATOM 2156 C CA . ASN A 1 268 ? -11.25 21.625 0.01 1 89.44 268 ASN A CA 1
ATOM 2157 C C . ASN A 1 268 ? -12.43 20.844 -0.559 1 89.44 268 ASN A C 1
ATOM 2159 O O . ASN A 1 268 ? -12.367 19.609 -0.657 1 89.44 268 ASN A O 1
ATOM 2163 N N . VAL A 1 269 ? -13.5 21.484 -0.92 1 89.56 269 VAL A N 1
ATOM 2164 C CA . VAL A 1 269 ? -14.633 20.828 -1.573 1 89.56 269 VAL A CA 1
ATOM 2165 C C . VAL A 1 269 ? -14.812 21.391 -2.98 1 89.56 269 VAL A C 1
ATOM 2167 O O . VAL A 1 269 ? -14.719 20.656 -3.967 1 89.56 269 VAL A O 1
ATOM 2170 N N . LYS A 1 270 ? -14.883 22.703 -3.084 1 86.81 270 LYS A N 1
ATOM 2171 C CA . LYS A 1 270 ? -15.172 23.359 -4.359 1 86.81 270 LYS A CA 1
ATOM 2172 C C . LYS A 1 270 ? -14.102 23.031 -5.398 1 86.81 270 LYS A C 1
ATOM 2174 O O . LYS A 1 270 ? -14.422 22.75 -6.559 1 86.81 270 LYS A O 1
ATOM 2179 N N . HIS A 1 271 ? -12.914 23.031 -5.012 1 87.44 271 HIS A N 1
ATOM 2180 C CA . HIS A 1 271 ? -11.82 22.875 -5.965 1 87.44 271 HIS A CA 1
ATOM 2181 C C . HIS A 1 271 ? -11.516 21.391 -6.207 1 87.44 271 HIS A C 1
ATOM 2183 O O . HIS A 1 271 ? -10.688 21.062 -7.059 1 87.44 271 HIS A O 1
ATOM 2189 N N . TRP A 1 272 ? -12.195 20.578 -5.449 1 87 272 TRP A N 1
ATOM 2190 C CA . TRP A 1 272 ? -11.914 19.141 -5.574 1 87 272 TRP A CA 1
ATOM 2191 C C . TRP A 1 272 ? -13.141 18.391 -6.066 1 87 272 TRP A C 1
ATOM 2193 O O . TRP A 1 272 ? -13.086 17.172 -6.289 1 87 272 TRP A O 1
ATOM 2203 N N . ASP A 1 273 ? -14.188 19.109 -6.172 1 87.56 273 ASP A N 1
ATOM 2204 C CA . ASP A 1 273 ? -15.43 18.484 -6.625 1 87.56 273 ASP A CA 1
ATOM 2205 C C . ASP A 1 273 ? -15.406 18.281 -8.141 1 87.56 273 ASP A C 1
ATOM 2207 O O . ASP A 1 273 ? -16.234 18.844 -8.859 1 87.56 273 ASP A O 1
ATOM 2211 N N . TYR A 1 274 ? -14.477 17.547 -8.641 1 86.94 274 TYR A N 1
ATOM 2212 C CA . TYR A 1 274 ? -14.281 17.172 -10.031 1 86.94 274 TYR A CA 1
ATOM 2213 C C . TYR A 1 274 ? -14.352 15.656 -10.195 1 86.94 274 TYR A C 1
ATOM 2215 O O . TYR A 1 274 ? -14.164 14.914 -9.227 1 86.94 274 TYR A O 1
ATOM 2223 N N . PRO A 1 275 ? -14.664 15.289 -11.438 1 87.5 275 PRO A N 1
ATOM 2224 C CA . PRO A 1 275 ? -14.664 13.844 -11.672 1 87.5 275 PRO A CA 1
ATOM 2225 C C . PRO A 1 275 ? -13.266 13.234 -11.617 1 87.5 275 PRO A C 1
ATOM 2227 O O . PRO A 1 275 ? -12.266 13.961 -11.656 1 87.5 275 PRO A O 1
ATOM 2230 N N . LEU A 1 276 ? -13.219 11.977 -11.422 1 91.19 276 LEU A N 1
ATOM 2231 C CA . LEU A 1 276 ? -11.961 11.242 -11.516 1 91.19 276 LEU A CA 1
ATOM 2232 C C . LEU A 1 276 ? -11.422 11.258 -12.945 1 91.19 276 LEU A C 1
ATOM 2234 O O . LEU A 1 276 ? -12.188 11.414 -13.898 1 91.19 276 LEU A O 1
ATOM 2238 N N . VAL A 1 277 ? -10.094 11.094 -13.055 1 93.19 277 VAL A N 1
ATOM 2239 C CA . VAL A 1 277 ? -9.453 11.008 -14.367 1 93.19 277 VAL A CA 1
ATOM 2240 C C . VAL A 1 277 ? -10.031 9.844 -15.156 1 93.19 277 VAL A C 1
ATOM 2242 O O . VAL A 1 277 ? -10.641 8.938 -14.578 1 93.19 277 VAL A O 1
ATOM 2245 N N . LYS A 1 278 ? -9.906 9.844 -16.484 1 95.12 278 LYS A N 1
ATOM 2246 C CA . LYS A 1 278 ? -10.469 8.828 -17.359 1 95.12 278 LYS A CA 1
ATOM 2247 C C . LYS A 1 278 ? -9.406 7.816 -17.797 1 95.12 278 LYS A C 1
ATOM 2249 O O . LYS A 1 278 ? -9.305 7.48 -18.984 1 95.12 278 LYS A O 1
ATOM 2254 N N . THR A 1 279 ? -8.5 7.461 -16.906 1 97.19 279 THR A N 1
ATOM 2255 C CA . THR A 1 279 ? -7.477 6.43 -17.062 1 97.19 279 THR A CA 1
ATOM 2256 C C . THR A 1 279 ? -7.523 5.449 -15.891 1 97.19 279 THR A C 1
ATOM 2258 O O . THR A 1 279 ? -8.266 5.656 -14.93 1 97.19 279 THR A O 1
ATOM 2261 N N . ALA A 1 280 ? -6.793 4.414 -16 1 97.81 280 ALA A N 1
ATOM 2262 C CA . ALA A 1 280 ? -6.746 3.412 -14.945 1 97.81 280 ALA A CA 1
ATOM 2263 C C . ALA A 1 280 ? -6.312 4.035 -13.617 1 97.81 280 ALA A C 1
ATOM 2265 O O . ALA A 1 280 ? -6.574 3.482 -12.547 1 97.81 280 ALA A O 1
ATOM 2266 N N . ASN A 1 281 ? -5.68 5.199 -13.672 1 95.06 281 ASN A N 1
ATOM 2267 C CA . ASN A 1 281 ? -5.254 5.879 -12.453 1 95.06 281 ASN A CA 1
ATOM 2268 C C . ASN A 1 281 ? -6.438 6.203 -11.547 1 95.06 281 ASN A C 1
ATOM 2270 O O . ASN A 1 281 ? -6.266 6.422 -10.344 1 95.06 281 ASN A O 1
ATOM 2274 N N . ARG A 1 282 ? -7.582 6.145 -12.133 1 94 282 ARG A N 1
ATOM 2275 C CA . ARG A 1 282 ? -8.844 6.297 -11.422 1 94 282 ARG A CA 1
ATOM 2276 C C . ARG A 1 282 ? -8.953 5.293 -10.273 1 94 282 ARG A C 1
ATOM 2278 O O . ARG A 1 282 ? -9.633 5.547 -9.281 1 94 282 ARG A O 1
ATOM 2285 N N . PHE A 1 283 ? -8.234 4.242 -10.391 1 94.69 283 PHE A N 1
ATOM 2286 C CA . PHE A 1 283 ? -8.383 3.113 -9.477 1 94.69 283 PHE A CA 1
ATOM 2287 C C . PHE A 1 283 ? -7.129 2.938 -8.633 1 94.69 283 PHE A C 1
ATOM 2289 O O . PHE A 1 283 ? -7.023 1.981 -7.859 1 94.69 283 PHE A O 1
ATOM 2296 N N . GLU A 1 284 ? -6.203 3.883 -8.695 1 91.62 284 GLU A N 1
ATOM 2297 C CA . GLU A 1 284 ? -4.945 3.803 -7.957 1 91.62 284 GLU A CA 1
ATOM 2298 C C . GLU A 1 284 ? -5.148 4.125 -6.48 1 91.62 284 GLU A C 1
ATOM 2300 O O . GLU A 1 284 ? -5.684 5.18 -6.137 1 91.62 284 GLU A O 1
ATOM 2305 N N . MET A 1 285 ? -4.828 3.207 -5.547 1 84.5 285 MET A N 1
ATOM 2306 C CA . MET A 1 285 ? -5.078 3.375 -4.117 1 84.5 285 MET A CA 1
ATOM 2307 C C . MET A 1 285 ? -3.785 3.697 -3.375 1 84.5 285 MET A C 1
ATOM 2309 O O . MET A 1 285 ? -3.637 3.354 -2.201 1 84.5 285 MET A O 1
ATOM 2313 N N . GLY A 1 286 ? -2.938 4.277 -4.035 1 72 286 GLY A N 1
ATOM 2314 C CA . GLY A 1 286 ? -1.7 4.746 -3.432 1 72 286 GLY A CA 1
ATOM 2315 C C . GLY A 1 286 ? -0.468 4.387 -4.238 1 72 286 GLY A C 1
ATOM 2316 O O . GLY A 1 286 ? -0.292 3.234 -4.633 1 72 286 GLY A O 1
ATOM 2317 N N . LEU A 1 287 ? 0.32 5.34 -4.449 1 65.94 287 LEU A N 1
ATOM 2318 C CA . LEU A 1 287 ? 1.562 5.203 -5.199 1 65.94 287 LEU A CA 1
ATOM 2319 C C . LEU A 1 287 ? 2.555 4.312 -4.461 1 65.94 287 LEU A C 1
ATOM 2321 O O . LEU A 1 287 ? 2.59 4.309 -3.227 1 65.94 287 LEU A O 1
ATOM 2325 N N . CYS A 1 288 ? 3.158 3.58 -5.176 1 81.19 288 CYS A N 1
ATOM 2326 C CA . CYS A 1 288 ? 4.336 2.895 -4.66 1 81.19 288 CYS A CA 1
ATOM 2327 C C . CYS A 1 288 ? 5.238 3.855 -3.893 1 81.19 288 CYS A C 1
ATOM 2329 O O . CYS A 1 288 ? 5.344 5.031 -4.246 1 81.19 288 CYS A O 1
ATOM 2331 N N . VAL A 1 289 ? 5.75 3.309 -2.816 1 88.06 289 VAL A N 1
ATOM 2332 C CA . VAL A 1 289 ? 6.727 4.156 -2.137 1 88.06 289 VAL A CA 1
ATOM 2333 C C . VAL A 1 289 ? 7.879 4.484 -3.084 1 88.06 289 VAL A C 1
ATOM 2335 O O . VAL A 1 289 ? 8.242 3.664 -3.932 1 88.06 289 VAL A O 1
ATOM 2338 N N . THR A 1 290 ? 8.453 5.566 -2.918 1 87.94 290 THR A N 1
ATOM 2339 C CA . THR A 1 290 ? 9.352 6.148 -3.906 1 87.94 290 THR A CA 1
ATOM 2340 C C . THR A 1 290 ? 10.531 5.211 -4.176 1 87.94 290 THR A C 1
ATOM 2342 O O . THR A 1 290 ? 10.867 4.945 -5.332 1 87.94 290 THR A O 1
ATOM 2345 N N . PRO A 1 291 ? 11.203 4.684 -3.127 1 90.06 291 PRO A N 1
ATOM 2346 C CA . PRO A 1 291 ? 12.312 3.775 -3.426 1 90.06 291 PRO A CA 1
ATOM 2347 C C . PRO A 1 291 ? 11.883 2.561 -4.242 1 90.06 291 PRO A C 1
ATOM 2349 O O . PRO A 1 291 ? 12.609 2.119 -5.133 1 90.06 291 PRO A O 1
ATOM 2352 N N . VAL A 1 292 ? 10.711 2.053 -3.988 1 92.38 292 VAL A N 1
ATOM 2353 C CA . VAL A 1 292 ? 10.195 0.894 -4.707 1 92.38 292 VAL A CA 1
ATOM 2354 C C . VAL A 1 292 ? 9.859 1.283 -6.145 1 92.38 292 VAL A C 1
ATOM 2356 O O . VAL A 1 292 ? 10.094 0.505 -7.074 1 92.38 292 VAL A O 1
ATOM 2359 N N . LEU A 1 293 ? 9.328 2.494 -6.262 1 92.88 293 LEU A N 1
ATOM 2360 C CA . LEU A 1 293 ? 9.023 2.99 -7.598 1 92.88 293 LEU A CA 1
ATOM 2361 C C . LEU A 1 293 ? 10.281 3.064 -8.453 1 92.88 293 LEU A C 1
ATOM 2363 O O . LEU A 1 293 ? 10.266 2.695 -9.633 1 92.88 293 LEU A O 1
ATOM 2367 N N . PHE A 1 294 ? 11.375 3.52 -7.891 1 92.88 294 PHE A N 1
ATOM 2368 C CA . PHE A 1 294 ? 12.656 3.559 -8.586 1 92.88 294 PHE A CA 1
ATOM 2369 C C . PHE A 1 294 ? 13.109 2.154 -8.969 1 92.88 294 PHE A C 1
ATOM 2371 O O . PHE A 1 294 ? 13.547 1.922 -10.094 1 92.88 294 PHE A O 1
ATOM 2378 N N . GLY A 1 295 ? 12.977 1.304 -8.008 1 95 295 GLY A N 1
ATOM 2379 C CA . GLY A 1 295 ? 13.344 -0.077 -8.273 1 95 295 GLY A CA 1
ATOM 2380 C C . GLY A 1 295 ? 12.508 -0.72 -9.359 1 95 295 GLY A C 1
ATOM 2381 O O . GLY A 1 295 ? 13.039 -1.429 -10.219 1 95 295 GLY A O 1
ATOM 2382 N N . TRP A 1 296 ? 11.242 -0.483 -9.32 1 95.94 296 TRP A N 1
ATOM 2383 C CA . TRP A 1 296 ? 10.336 -1.03 -10.328 1 95.94 296 TRP A CA 1
ATOM 2384 C C . TRP A 1 296 ? 10.672 -0.49 -11.711 1 95.94 296 TRP A C 1
ATOM 2386 O O . TRP A 1 296 ? 10.688 -1.241 -12.695 1 95.94 296 TRP A O 1
ATOM 2396 N N . ASN A 1 297 ? 10.914 0.815 -11.758 1 96.44 297 ASN A N 1
ATOM 2397 C CA . ASN A 1 297 ? 11.305 1.432 -13.023 1 96.44 297 ASN A CA 1
ATOM 2398 C C . ASN A 1 297 ? 12.516 0.739 -13.633 1 96.44 297 ASN A C 1
ATOM 2400 O O . ASN A 1 297 ? 12.523 0.425 -14.82 1 96.44 297 ASN A O 1
ATOM 2404 N N . ALA A 1 298 ? 13.516 0.484 -12.805 1 97.25 298 ALA A N 1
ATOM 2405 C CA . ALA A 1 298 ? 14.727 -0.194 -13.242 1 97.25 298 ALA A CA 1
ATOM 2406 C C . ALA A 1 298 ? 14.43 -1.622 -13.688 1 97.25 298 ALA A C 1
ATOM 2408 O O . ALA A 1 298 ? 15.023 -2.117 -14.648 1 97.25 298 ALA A O 1
ATOM 2409 N N . THR A 1 299 ? 13.531 -2.293 -13.047 1 97.44 299 THR A N 1
ATOM 2410 C CA . THR A 1 299 ? 13.125 -3.652 -13.391 1 97.44 299 THR A CA 1
ATOM 2411 C C . THR A 1 299 ? 12.477 -3.689 -14.773 1 97.44 299 THR A C 1
ATOM 2413 O O . THR A 1 299 ? 12.789 -4.559 -15.586 1 97.44 299 THR A O 1
ATOM 2416 N N . LEU A 1 300 ? 11.586 -2.729 -14.961 1 98.12 300 LEU A N 1
ATOM 2417 C CA . LEU A 1 300 ? 10.891 -2.66 -16.234 1 98.12 300 LEU A CA 1
ATOM 2418 C C . LEU A 1 300 ? 11.875 -2.404 -17.375 1 98.12 300 LEU A C 1
ATOM 2420 O O . LEU A 1 300 ? 11.773 -3.02 -18.438 1 98.12 300 LEU A O 1
ATOM 2424 N N . ASP A 1 301 ? 12.844 -1.529 -17.141 1 97.31 301 ASP A N 1
ATOM 2425 C CA . ASP A 1 301 ? 13.891 -1.296 -18.141 1 97.31 301 ASP A CA 1
ATOM 2426 C C . ASP A 1 301 ? 14.633 -2.588 -18.469 1 97.31 301 ASP A C 1
ATOM 2428 O O . ASP A 1 301 ? 14.867 -2.898 -19.641 1 97.31 301 ASP A O 1
ATOM 2432 N N . PHE A 1 302 ? 14.992 -3.244 -17.438 1 95.94 302 PHE A N 1
ATOM 2433 C CA . PHE A 1 302 ? 15.758 -4.477 -17.578 1 95.94 302 PHE A CA 1
ATOM 2434 C C . PHE A 1 302 ? 14.992 -5.504 -18.391 1 95.94 302 PHE A C 1
ATOM 2436 O O . PHE A 1 302 ? 15.531 -6.09 -19.328 1 95.94 302 PHE A O 1
ATOM 2443 N N . LEU A 1 303 ? 13.695 -5.73 -18.109 1 97.19 303 LEU A N 1
ATOM 2444 C CA . LEU A 1 303 ? 12.867 -6.711 -18.797 1 97.19 303 LEU A CA 1
ATOM 2445 C C . LEU A 1 303 ? 12.633 -6.309 -20.25 1 97.19 303 LEU A C 1
ATOM 2447 O O . LEU A 1 303 ? 12.688 -7.152 -21.141 1 97.19 303 LEU A O 1
ATOM 2451 N N . LEU A 1 304 ? 12.328 -5.051 -20.453 1 97.5 304 LEU A N 1
ATOM 2452 C CA . LEU A 1 304 ? 12.047 -4.562 -21.797 1 97.5 304 LEU A CA 1
ATOM 2453 C C . LEU A 1 304 ? 13.289 -4.641 -22.672 1 97.5 304 LEU A C 1
ATOM 2455 O O . LEU A 1 304 ? 13.188 -4.859 -23.891 1 97.5 304 LEU A O 1
ATOM 2459 N N . ASP A 1 305 ? 14.469 -4.457 -22.062 1 95.25 305 ASP A N 1
ATOM 2460 C CA . ASP A 1 305 ? 15.727 -4.574 -22.781 1 95.25 305 ASP A CA 1
ATOM 2461 C C . ASP A 1 305 ? 15.945 -6 -23.297 1 95.25 305 ASP A C 1
ATOM 2463 O O . ASP A 1 305 ? 16.422 -6.203 -24.406 1 95.25 305 ASP A O 1
ATOM 2467 N N . ILE A 1 306 ? 15.617 -6.969 -22.484 1 95.31 306 ILE A N 1
ATOM 2468 C CA . ILE A 1 306 ? 15.758 -8.359 -22.906 1 95.31 306 ILE A CA 1
ATOM 2469 C C . ILE A 1 306 ? 14.656 -8.711 -23.891 1 95.31 306 ILE A C 1
ATOM 2471 O O . ILE A 1 306 ? 14.922 -9.328 -24.938 1 95.31 306 ILE A O 1
ATOM 2475 N N . GLY A 1 307 ? 13.422 -8.336 -23.562 1 96.12 307 GLY A N 1
ATOM 2476 C CA . GLY A 1 307 ? 12.266 -8.641 -24.391 1 96.12 307 GLY A CA 1
ATOM 2477 C C . GLY A 1 307 ? 11.5 -9.859 -23.922 1 96.12 307 GLY A C 1
ATOM 2478 O O . GLY A 1 307 ? 12.086 -10.914 -23.688 1 96.12 307 GLY A O 1
ATOM 2479 N N . SER A 1 308 ? 10.219 -9.734 -23.859 1 97.06 308 SER A N 1
ATOM 2480 C CA . SER A 1 308 ? 9.352 -10.766 -23.312 1 97.06 308 SER A CA 1
ATOM 2481 C C . SER A 1 308 ? 9.367 -12.023 -24.188 1 97.06 308 SER A C 1
ATOM 2483 O O . SER A 1 308 ? 9.289 -13.141 -23.672 1 97.06 308 SER A O 1
ATOM 2485 N N . GLU A 1 309 ? 9.469 -11.875 -25.469 1 97.06 309 GLU A N 1
ATOM 2486 C CA . GLU A 1 309 ? 9.484 -13.023 -26.375 1 97.06 309 GLU A CA 1
ATOM 2487 C C . GLU A 1 309 ? 10.719 -13.891 -26.141 1 97.06 309 GLU A C 1
ATOM 2489 O O . GLU A 1 309 ? 10.625 -15.117 -26.125 1 97.06 309 GLU A O 1
ATOM 2494 N N . LYS A 1 310 ? 11.867 -13.242 -26 1 96.94 310 LYS A N 1
ATOM 2495 C CA . LYS A 1 310 ? 13.102 -13.969 -25.75 1 96.94 310 LYS A CA 1
ATOM 2496 C C . LYS A 1 310 ? 13.047 -14.68 -24.391 1 96.94 310 LYS A C 1
ATOM 2498 O O . LYS A 1 310 ? 13.492 -15.828 -24.281 1 96.94 310 LYS A O 1
ATOM 2503 N N . ILE A 1 311 ? 12.5 -13.984 -23.438 1 97.25 311 ILE A N 1
ATOM 2504 C CA . ILE A 1 311 ? 12.359 -14.562 -22.109 1 97.25 311 ILE A CA 1
ATOM 2505 C C . ILE A 1 311 ? 11.477 -15.805 -22.188 1 97.25 311 ILE A C 1
ATOM 2507 O O . ILE A 1 311 ? 11.852 -16.875 -21.688 1 97.25 311 ILE A O 1
ATOM 2511 N N . GLU A 1 312 ? 10.359 -15.664 -22.812 1 98 312 GLU A N 1
ATOM 2512 C CA . GLU A 1 312 ? 9.43 -16.781 -22.922 1 98 312 GLU A CA 1
ATOM 2513 C C . GLU A 1 312 ? 10.086 -17.984 -23.625 1 98 312 GLU A C 1
ATOM 2515 O O . GLU A 1 312 ? 9.961 -19.109 -23.156 1 98 312 GLU A O 1
ATOM 2520 N N . LYS A 1 313 ? 10.68 -17.688 -24.719 1 97.31 313 LYS A N 1
ATOM 2521 C CA . LYS A 1 313 ? 11.336 -18.766 -25.469 1 97.31 313 LYS A CA 1
ATOM 2522 C C . LYS A 1 313 ? 12.312 -19.531 -24.578 1 97.31 313 LYS A C 1
ATOM 2524 O O . LYS A 1 313 ? 12.336 -20.766 -24.594 1 97.31 313 LYS A O 1
ATOM 2529 N N . ARG A 1 314 ? 13.039 -18.812 -23.875 1 97.06 314 ARG A N 1
ATOM 2530 C CA . ARG A 1 314 ? 14.039 -19.438 -23 1 97.06 314 ARG A CA 1
ATOM 2531 C C . ARG A 1 314 ? 13.367 -20.188 -21.859 1 97.06 314 ARG A C 1
ATOM 2533 O O . ARG A 1 314 ? 13.727 -21.344 -21.578 1 97.06 314 ARG A O 1
ATOM 2540 N N . VAL A 1 315 ? 12.453 -19.594 -21.188 1 97.94 315 VAL A N 1
ATOM 2541 C CA . VAL A 1 315 ? 11.758 -20.172 -20.047 1 97.94 315 VAL A CA 1
ATOM 2542 C C . VAL A 1 315 ? 11.062 -21.469 -20.469 1 97.94 315 VAL A C 1
ATOM 2544 O O . VAL A 1 315 ? 11.172 -22.484 -19.797 1 97.94 315 VAL A O 1
ATOM 2547 N N . ARG A 1 316 ? 10.398 -21.438 -21.594 1 98 316 ARG A N 1
ATOM 2548 C CA . ARG A 1 316 ? 9.719 -22.625 -22.094 1 98 316 ARG A CA 1
ATOM 2549 C C . ARG A 1 316 ? 10.719 -23.719 -22.453 1 98 316 ARG A C 1
ATOM 2551 O O . ARG A 1 316 ? 10.484 -24.906 -22.188 1 98 316 ARG A O 1
ATOM 2558 N N . SER A 1 317 ? 11.797 -23.312 -23.094 1 97.62 317 SER A N 1
ATOM 2559 C CA . SER A 1 317 ? 12.812 -24.281 -23.484 1 97.62 317 SER A CA 1
ATOM 2560 C C . SER A 1 317 ? 13.398 -25 -22.281 1 97.62 317 SER A C 1
ATOM 2562 O O . SER A 1 317 ? 13.57 -26.219 -22.297 1 97.62 317 SER A O 1
ATOM 2564 N N . LEU A 1 318 ? 13.711 -24.25 -21.281 1 98.19 318 LEU A N 1
ATOM 2565 C CA . LEU A 1 318 ? 14.25 -24.828 -20.062 1 98.19 318 LEU A CA 1
ATOM 2566 C C . LEU A 1 318 ? 13.211 -25.703 -19.359 1 98.19 318 LEU A C 1
ATOM 2568 O O . LEU A 1 318 ? 13.547 -26.75 -18.812 1 98.19 318 LEU A O 1
ATOM 2572 N N . GLY A 1 319 ? 11.953 -25.25 -19.359 1 98.12 319 GLY A N 1
ATOM 2573 C CA . GLY A 1 319 ? 10.883 -26.078 -18.828 1 98.12 319 GLY A CA 1
ATOM 2574 C C . GLY A 1 319 ? 10.766 -27.422 -19.531 1 98.12 319 GLY A C 1
ATOM 2575 O O . GLY A 1 319 ? 10.641 -28.453 -18.891 1 98.12 319 GLY A O 1
ATOM 2576 N N . ASP A 1 320 ? 10.859 -27.391 -20.844 1 98.19 320 ASP A N 1
ATOM 2577 C CA . ASP A 1 320 ? 10.797 -28.609 -21.641 1 98.19 320 ASP A CA 1
ATOM 2578 C C . ASP A 1 320 ? 11.953 -29.562 -21.297 1 98.19 320 ASP A C 1
ATOM 2580 O O . ASP A 1 320 ? 11.75 -30.766 -21.156 1 98.19 320 ASP A O 1
ATOM 2584 N N . TYR A 1 321 ? 13.094 -28.969 -21.203 1 98.38 321 TYR A N 1
ATOM 2585 C CA . TYR A 1 321 ? 14.273 -29.766 -20.875 1 98.38 321 TYR A CA 1
ATOM 2586 C C . TYR A 1 321 ? 14.125 -30.406 -19.5 1 98.38 321 TYR A C 1
ATOM 2588 O O . TYR A 1 321 ? 14.445 -31.594 -19.328 1 98.38 321 TYR A O 1
ATOM 2596 N N . LEU A 1 322 ? 13.688 -29.672 -18.531 1 98.75 322 LEU A N 1
ATOM 2597 C CA . LEU A 1 322 ? 13.477 -30.188 -17.188 1 98.75 322 LEU A CA 1
ATOM 2598 C C . LEU A 1 322 ? 12.5 -31.359 -17.203 1 98.75 322 LEU A C 1
ATOM 2600 O O . LEU A 1 322 ? 12.742 -32.375 -16.547 1 98.75 322 LEU A O 1
ATOM 2604 N N . VAL A 1 323 ? 11.398 -31.234 -17.922 1 98.38 323 VAL A N 1
ATOM 2605 C CA . VAL A 1 323 ? 10.383 -32.281 -18 1 98.38 323 VAL A CA 1
ATOM 2606 C C . VAL A 1 323 ? 11 -33.531 -18.578 1 98.38 323 VAL A C 1
ATOM 2608 O O . VAL A 1 323 ? 10.805 -34.625 -18.031 1 98.38 323 VAL A O 1
ATOM 2611 N N . ASP A 1 324 ? 11.75 -33.375 -19.625 1 98.06 324 ASP A N 1
ATOM 2612 C CA . ASP A 1 324 ? 12.406 -34.531 -20.25 1 98.06 324 ASP A CA 1
ATOM 2613 C C . ASP A 1 324 ? 13.32 -35.25 -19.25 1 98.06 324 ASP A C 1
ATOM 2615 O O . ASP A 1 324 ? 13.289 -36.469 -19.141 1 98.06 324 ASP A O 1
ATOM 2619 N N . ARG A 1 325 ? 14.055 -34.5 -18.547 1 98.19 325 ARG A N 1
ATOM 2620 C CA . ARG A 1 325 ? 15.016 -35.062 -17.609 1 98.19 325 ARG A CA 1
ATOM 2621 C C . ARG A 1 325 ? 14.312 -35.75 -16.438 1 98.19 325 ARG A C 1
ATOM 2623 O O . ARG A 1 325 ? 14.773 -36.75 -15.938 1 98.19 325 ARG A O 1
ATOM 2630 N N . LEU A 1 326 ? 13.258 -35.156 -15.984 1 98.12 326 LEU A N 1
ATOM 2631 C CA . LEU A 1 326 ? 12.492 -35.719 -14.891 1 98.12 326 LEU A CA 1
ATOM 2632 C C . LEU A 1 326 ? 11.914 -37.094 -15.289 1 98.12 326 LEU A C 1
ATOM 2634 O O . LEU A 1 326 ? 11.914 -38.031 -14.492 1 98.12 326 LEU A O 1
ATOM 2638 N N . TYR A 1 327 ? 11.445 -37.219 -16.5 1 96.38 327 TYR A N 1
ATOM 2639 C CA . TYR A 1 327 ? 10.914 -38.469 -17.016 1 96.38 327 TYR A CA 1
ATOM 2640 C C . TYR A 1 327 ? 12 -39.531 -17.062 1 96.38 327 TYR A C 1
ATOM 2642 O O . TYR A 1 327 ? 11.734 -40.719 -16.781 1 96.38 327 TYR A O 1
ATOM 2650 N N . GLU A 1 328 ? 13.117 -39.125 -17.344 1 96.81 328 GLU A N 1
ATOM 2651 C CA . GLU A 1 328 ? 14.227 -40.062 -17.469 1 96.81 328 GLU A CA 1
ATOM 2652 C C . GLU A 1 328 ? 14.516 -40.75 -16.141 1 96.81 328 GLU A C 1
ATOM 2654 O O . GLU A 1 328 ? 14.984 -41.875 -16.109 1 96.81 328 GLU A O 1
ATOM 2659 N N . ILE A 1 329 ? 14.234 -40.062 -15.102 1 96.56 329 ILE A N 1
ATOM 2660 C CA . ILE A 1 329 ? 14.602 -40.625 -13.82 1 96.56 329 ILE A CA 1
ATOM 2661 C C . ILE A 1 329 ? 13.352 -41.188 -13.125 1 96.56 329 ILE A C 1
ATOM 2663 O O . ILE A 1 329 ? 13.398 -41.531 -11.938 1 96.56 329 ILE A O 1
ATOM 2667 N N . GLY A 1 330 ? 12.188 -41.188 -13.742 1 95.12 330 GLY A N 1
ATOM 2668 C CA . GLY A 1 330 ? 11.008 -41.875 -13.273 1 95.12 330 GLY A CA 1
ATOM 2669 C C . GLY A 1 330 ? 10.109 -41.031 -12.391 1 95.12 330 GLY A C 1
ATOM 2670 O O . GLY A 1 330 ? 9.266 -41.531 -11.664 1 95.12 330 GLY A O 1
ATOM 2671 N N . CYS A 1 331 ? 10.25 -39.719 -12.406 1 95.94 331 CYS A N 1
ATOM 2672 C CA . CYS A 1 331 ? 9.359 -38.844 -11.656 1 95.94 331 CYS A CA 1
ATOM 2673 C C . CYS A 1 331 ? 8.047 -38.625 -12.398 1 95.94 331 CYS A C 1
ATOM 2675 O O . CYS A 1 331 ? 7.977 -38.812 -13.609 1 95.94 331 CYS A O 1
ATOM 2677 N N . THR A 1 332 ? 7.055 -38.375 -11.617 1 94.38 332 THR A N 1
ATOM 2678 C CA . THR A 1 332 ? 5.738 -38.094 -12.172 1 94.38 332 THR A CA 1
ATOM 2679 C C . THR A 1 332 ? 5.504 -36.594 -12.258 1 94.38 332 THR A C 1
ATOM 2681 O O . THR A 1 332 ? 5.809 -35.844 -11.32 1 94.38 332 THR A O 1
ATOM 2684 N N . LEU A 1 333 ? 4.957 -36.188 -13.359 1 95.62 333 LEU A N 1
ATOM 2685 C CA . LEU A 1 333 ? 4.672 -34.781 -13.555 1 95.62 333 LEU A CA 1
ATOM 2686 C C . LEU A 1 333 ? 3.262 -34.438 -13.086 1 95.62 333 LEU A C 1
ATOM 2688 O O . LEU A 1 333 ? 2.32 -35.188 -13.328 1 95.62 333 LEU A O 1
ATOM 2692 N N . VAL A 1 334 ? 3.158 -33.344 -12.391 1 95.06 334 VAL A N 1
ATOM 2693 C CA . VAL A 1 334 ? 1.882 -32.719 -12.078 1 95.06 334 VAL A CA 1
ATOM 2694 C C . VAL A 1 334 ? 1.541 -31.688 -13.148 1 95.06 334 VAL A C 1
ATOM 2696 O O . VAL A 1 334 ? 0.373 -31.516 -13.508 1 95.06 334 VAL A O 1
ATOM 2699 N N . THR A 1 335 ? 2.557 -30.984 -13.688 1 97.5 335 THR A N 1
ATOM 2700 C CA . THR A 1 335 ? 2.424 -30.016 -14.773 1 97.5 335 THR A CA 1
ATOM 2701 C C . THR A 1 335 ? 1.966 -30.703 -16.062 1 97.5 335 THR A C 1
ATOM 2703 O O . THR A 1 335 ? 2.393 -31.812 -16.359 1 97.5 335 THR A O 1
ATOM 2706 N N . PRO A 1 336 ? 1.15 -30.016 -16.797 1 96.25 336 PRO A N 1
ATOM 2707 C CA . PRO A 1 336 ? 0.678 -30.609 -18.047 1 96.25 336 PRO A CA 1
ATOM 2708 C C . PRO A 1 336 ? 1.818 -30.984 -18.984 1 96.25 336 PRO A C 1
ATOM 2710 O O . PRO A 1 336 ? 2.795 -30.234 -19.109 1 96.25 336 PRO A O 1
ATOM 2713 N N . GLU A 1 337 ? 1.611 -32.062 -19.703 1 94.75 337 GLU A N 1
ATOM 2714 C CA . GLU A 1 337 ? 2.609 -32.5 -20.672 1 94.75 337 GLU A CA 1
ATOM 2715 C C . GLU A 1 337 ? 2.562 -31.656 -21.938 1 94.75 337 GLU A C 1
ATOM 2717 O O . GLU A 1 337 ? 3.588 -31.438 -22.594 1 94.75 337 GLU A O 1
ATOM 2722 N N . ASP A 1 338 ? 1.352 -31.203 -22.234 1 95.81 338 ASP A N 1
ATOM 2723 C CA . ASP A 1 338 ? 1.197 -30.328 -23.391 1 95.81 338 ASP A CA 1
ATOM 2724 C C . ASP A 1 338 ? 2.023 -29.062 -23.25 1 95.81 338 ASP A C 1
ATOM 2726 O O . ASP A 1 338 ? 1.743 -28.234 -22.375 1 95.81 338 ASP A O 1
ATOM 2730 N N . LYS A 1 339 ? 2.941 -28.875 -24.109 1 96.62 339 LYS A N 1
ATOM 2731 C CA . LYS A 1 339 ? 3.883 -27.766 -24.047 1 96.62 339 LYS A CA 1
ATOM 2732 C C . LYS A 1 339 ? 3.16 -26.422 -24.141 1 96.62 339 LYS A C 1
ATOM 2734 O O . LYS A 1 339 ? 3.658 -25.406 -23.672 1 96.62 339 LYS A O 1
ATOM 2739 N N . LYS A 1 340 ? 2.008 -26.406 -24.719 1 95.75 340 LYS A N 1
ATOM 2740 C CA . LYS A 1 340 ? 1.245 -25.172 -24.875 1 95.75 340 LYS A CA 1
ATOM 2741 C C . LYS A 1 340 ? 0.597 -24.75 -23.562 1 95.75 340 LYS A C 1
ATOM 2743 O O . LYS A 1 340 ? 0.193 -23.594 -23.406 1 95.75 340 LYS A O 1
ATOM 2748 N N . LYS A 1 341 ? 0.547 -25.703 -22.656 1 97.69 341 LYS A N 1
ATOM 2749 C CA . LYS A 1 341 ? -0.197 -25.453 -21.422 1 97.69 341 LYS A CA 1
ATOM 2750 C C . LYS A 1 341 ? 0.745 -25.297 -20.234 1 97.69 341 LYS A C 1
ATOM 2752 O O . LYS A 1 341 ? 0.333 -25.453 -19.078 1 97.69 341 LYS A O 1
ATOM 2757 N N . ARG A 1 342 ? 1.982 -25.062 -20.562 1 97.81 342 ARG A N 1
ATOM 2758 C CA . ARG A 1 342 ? 2.951 -24.844 -19.5 1 97.81 342 ARG A CA 1
ATOM 2759 C C . ARG A 1 342 ? 4.09 -23.953 -19.969 1 97.81 342 ARG A C 1
ATOM 2761 O O . ARG A 1 342 ? 4.246 -23.719 -21.156 1 97.81 342 ARG A O 1
ATOM 2768 N N . HIS A 1 343 ? 4.84 -23.406 -19.031 1 97.56 343 HIS A N 1
ATOM 2769 C CA . HIS A 1 343 ? 6.105 -22.734 -19.297 1 97.56 343 HIS A CA 1
ATOM 2770 C C . HIS A 1 343 ? 7.207 -23.234 -18.375 1 97.56 343 HIS A C 1
ATOM 2772 O O . HIS A 1 343 ? 7.465 -24.438 -18.312 1 97.56 343 HIS A O 1
ATOM 2778 N N . GLY A 1 344 ? 7.883 -22.375 -17.672 1 97.94 344 GLY A N 1
ATOM 2779 C CA . GLY A 1 344 ? 9.039 -22.797 -16.891 1 97.94 344 GLY A CA 1
ATOM 2780 C C . GLY A 1 344 ? 8.695 -23.156 -15.453 1 97.94 344 GLY A C 1
ATOM 2781 O O . GLY A 1 344 ? 9.578 -23.453 -14.656 1 97.94 344 GLY A O 1
ATOM 2782 N N . LEU A 1 345 ? 7.418 -23.094 -15.062 1 98.62 345 LEU A N 1
ATOM 2783 C CA . LEU A 1 345 ? 6.93 -23.562 -13.773 1 98.62 345 LEU A CA 1
ATOM 2784 C C . LEU A 1 345 ? 6.543 -25.031 -13.844 1 98.62 345 LEU A C 1
ATOM 2786 O O . LEU A 1 345 ? 5.473 -25.375 -14.344 1 98.62 345 LEU A O 1
ATOM 2790 N N . ILE A 1 346 ? 7.453 -25.875 -13.344 1 98.62 346 ILE A N 1
ATOM 2791 C CA . ILE A 1 346 ? 7.266 -27.312 -13.445 1 98.62 346 ILE A CA 1
ATOM 2792 C C . ILE A 1 346 ? 7.102 -27.922 -12.055 1 98.62 346 ILE A C 1
ATOM 2794 O O . ILE A 1 346 ? 7.93 -27.688 -11.172 1 98.62 346 ILE A O 1
ATOM 2798 N N . VAL A 1 347 ? 6.055 -28.641 -11.891 1 98.25 347 VAL A N 1
ATOM 2799 C CA . VAL A 1 347 ? 5.809 -29.344 -10.625 1 98.25 347 VAL A CA 1
ATOM 2800 C C . VAL A 1 347 ? 5.852 -30.844 -10.844 1 98.25 347 VAL A C 1
ATOM 2802 O O . VAL A 1 347 ? 5.246 -31.359 -11.789 1 98.25 347 VAL 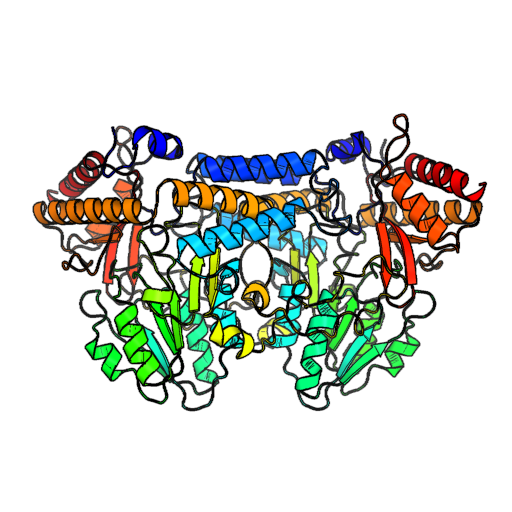A O 1
ATOM 2805 N N . TYR A 1 348 ? 6.609 -31.531 -9.953 1 97.81 348 TYR A N 1
ATOM 2806 C CA . TYR A 1 348 ? 6.727 -32.969 -10.07 1 97.81 348 TYR A CA 1
ATOM 2807 C C . TYR A 1 348 ? 6.711 -33.625 -8.703 1 97.81 348 TYR A C 1
ATOM 2809 O O . TYR A 1 348 ? 6.789 -32.969 -7.676 1 97.81 348 TYR A O 1
ATOM 2817 N N . SER A 1 349 ? 6.5 -34.906 -8.711 1 95.69 349 SER A N 1
ATOM 2818 C CA . SER A 1 349 ? 6.559 -35.75 -7.523 1 95.69 349 SER A CA 1
ATOM 2819 C C . SER A 1 349 ? 7.211 -37.094 -7.828 1 95.69 349 SER A C 1
ATOM 2821 O O . SER A 1 349 ? 7.211 -37.562 -8.977 1 95.69 349 SER A O 1
ATOM 2823 N N . THR A 1 350 ? 7.746 -37.688 -6.789 1 94.88 350 THR A N 1
ATOM 2824 C CA . THR A 1 350 ? 8.258 -39.062 -6.898 1 94.88 350 THR A CA 1
ATOM 2825 C C . THR A 1 350 ? 7.148 -40.062 -6.656 1 94.88 350 THR A C 1
ATOM 2827 O O . THR A 1 350 ? 7.348 -41.281 -6.848 1 94.88 350 THR A O 1
ATOM 2830 N N . GLY A 1 351 ? 6.031 -39.594 -6.27 1 90.81 351 GLY A N 1
ATOM 2831 C CA . GLY A 1 351 ? 4.934 -40.469 -5.883 1 90.81 351 GLY A CA 1
ATOM 2832 C C . GLY A 1 351 ? 4.895 -40.781 -4.395 1 90.81 351 GLY A C 1
ATOM 2833 O O . GLY A 1 351 ? 3.928 -41.344 -3.896 1 90.81 351 GLY A O 1
ATOM 2834 N N . ASP A 1 352 ? 5.887 -40.375 -3.703 1 92.94 352 ASP A N 1
ATOM 2835 C CA . ASP A 1 352 ? 6.012 -40.5 -2.256 1 92.94 352 ASP A CA 1
ATOM 2836 C C . ASP A 1 352 ? 6.238 -39.156 -1.593 1 92.94 352 ASP A C 1
ATOM 2838 O O . ASP A 1 352 ? 7.34 -38.594 -1.653 1 92.94 352 ASP A O 1
ATOM 2842 N N . HIS A 1 353 ? 5.23 -38.719 -0.906 1 91.62 353 HIS A N 1
ATOM 2843 C CA . HIS A 1 353 ? 5.277 -37.375 -0.305 1 91.62 353 HIS A CA 1
ATOM 2844 C C . HIS A 1 353 ? 6.43 -37.281 0.687 1 91.62 353 HIS A C 1
ATOM 2846 O O . HIS A 1 353 ? 7.043 -36.219 0.812 1 91.62 353 HIS A O 1
ATOM 2852 N N . GLN A 1 354 ? 6.656 -38.281 1.445 1 93.81 354 GLN A N 1
ATOM 2853 C CA . GLN A 1 354 ? 7.754 -38.25 2.408 1 93.81 354 GLN A CA 1
ATOM 2854 C C . GLN A 1 354 ? 9.102 -38.094 1.704 1 93.81 354 GLN A C 1
ATOM 2856 O O . GLN A 1 354 ? 9.977 -37.375 2.182 1 93.81 354 GLN A O 1
ATOM 2861 N N . LEU A 1 355 ? 9.242 -38.812 0.639 1 95.25 355 LEU A N 1
ATOM 2862 C CA . LEU A 1 355 ? 10.469 -38.719 -0.144 1 95.25 355 LEU A CA 1
ATOM 2863 C C . LEU A 1 355 ? 10.602 -37.312 -0.74 1 95.25 355 LEU A C 1
ATOM 2865 O O . LEU A 1 355 ? 11.703 -36.75 -0.772 1 95.25 355 LEU A O 1
ATOM 2869 N N . ASP A 1 356 ? 9.5 -36.781 -1.277 1 95.44 356 ASP A N 1
ATOM 2870 C CA . ASP A 1 356 ? 9.516 -35.438 -1.813 1 95.44 356 ASP A CA 1
ATOM 2871 C C . ASP A 1 356 ? 9.953 -34.438 -0.75 1 95.44 356 ASP A C 1
ATOM 2873 O O . ASP A 1 356 ? 10.742 -33.531 -1.027 1 95.44 356 ASP A O 1
ATOM 2877 N N . GLN A 1 357 ? 9.406 -34.562 0.441 1 94.19 357 GLN A N 1
ATOM 2878 C CA . GLN A 1 357 ? 9.75 -33.688 1.551 1 94.19 357 GLN A CA 1
ATOM 2879 C C . GLN A 1 357 ? 11.234 -33.781 1.887 1 94.19 357 GLN A C 1
ATOM 2881 O O . GLN A 1 357 ? 11.906 -32.781 2.07 1 94.19 357 GLN A O 1
ATOM 2886 N N . LYS A 1 358 ? 11.75 -34.969 2.004 1 94.81 358 LYS A N 1
ATOM 2887 C CA . LYS A 1 358 ? 13.156 -35.188 2.309 1 94.81 358 LYS A CA 1
ATOM 2888 C C . LYS A 1 358 ? 14.055 -34.562 1.24 1 94.81 358 LYS A C 1
ATOM 2890 O O . LYS A 1 358 ? 15.07 -33.938 1.559 1 94.81 358 LYS A O 1
ATOM 2895 N N . THR A 1 359 ? 13.68 -34.812 0.004 1 95.44 359 THR A N 1
ATOM 2896 C CA . THR A 1 359 ? 14.438 -34.25 -1.111 1 95.44 359 THR A CA 1
ATOM 2897 C C . THR A 1 359 ? 14.438 -32.719 -1.061 1 95.44 359 THR A C 1
ATOM 2899 O O . THR A 1 359 ? 15.484 -32.094 -1.235 1 95.44 359 THR A O 1
ATOM 2902 N N . TYR A 1 360 ? 13.305 -32.219 -0.85 1 94.81 360 TYR A N 1
ATOM 2903 C CA . TYR A 1 360 ? 13.156 -30.766 -0.744 1 94.81 360 TYR A CA 1
ATOM 2904 C C . TYR A 1 360 ? 14.062 -30.203 0.348 1 94.81 360 TYR A C 1
ATOM 2906 O O . TYR A 1 360 ? 14.758 -29.219 0.134 1 94.81 360 TYR A O 1
ATOM 2914 N N . GLU A 1 361 ? 14.055 -30.797 1.475 1 92.94 361 GLU A N 1
ATOM 2915 C CA . GLU A 1 361 ? 14.883 -30.359 2.596 1 92.94 361 GLU A CA 1
ATOM 2916 C C . GLU A 1 361 ? 16.359 -30.453 2.25 1 92.94 361 GLU A C 1
ATOM 2918 O O . GLU A 1 361 ? 17.141 -29.562 2.602 1 92.94 361 GLU A O 1
ATOM 2923 N N . TYR A 1 362 ? 16.734 -31.484 1.557 1 93.38 362 TYR A N 1
ATOM 2924 C CA . TYR A 1 362 ? 18.125 -31.656 1.169 1 93.38 362 TYR A CA 1
ATOM 2925 C C . TYR A 1 362 ? 18.531 -30.609 0.134 1 93.38 362 TYR A C 1
ATOM 2927 O O . TYR A 1 362 ? 19.672 -30.109 0.155 1 93.38 362 TYR A O 1
ATOM 2935 N N . PHE A 1 363 ? 17.641 -30.328 -0.836 1 94.62 363 PHE A N 1
ATOM 2936 C CA . PHE A 1 363 ? 17.906 -29.281 -1.81 1 94.62 363 PHE A CA 1
ATOM 2937 C C . PHE A 1 363 ? 18.312 -27.984 -1.111 1 94.62 363 PHE A C 1
ATOM 2939 O O . PHE A 1 363 ? 19.281 -27.344 -1.492 1 94.62 363 PHE A O 1
ATOM 2946 N N . SER A 1 364 ? 17.625 -27.672 -0.063 1 88.88 364 SER A N 1
ATOM 2947 C CA . SER A 1 364 ? 17.797 -26.391 0.629 1 88.88 364 SER A CA 1
ATOM 2948 C C . SER A 1 364 ? 19.031 -26.422 1.53 1 88.88 364 SER A C 1
ATOM 2950 O O . SER A 1 364 ? 19.672 -25.391 1.749 1 88.88 364 SER A O 1
ATOM 2952 N N . ALA A 1 365 ? 19.312 -27.531 2.098 1 89.81 365 ALA A N 1
ATOM 2953 C CA . ALA A 1 365 ? 20.438 -27.703 3.012 1 89.81 365 ALA A CA 1
ATOM 2954 C C . ALA A 1 365 ? 21.219 -28.969 2.701 1 89.81 365 ALA A C 1
ATOM 2956 O O . ALA A 1 365 ? 21.219 -29.922 3.49 1 89.81 365 ALA A O 1
ATOM 2957 N N . PRO A 1 366 ? 21.922 -28.891 1.616 1 91.44 366 PRO A N 1
ATOM 2958 C CA . PRO A 1 366 ? 22.688 -30.078 1.238 1 91.44 366 PRO A CA 1
ATOM 2959 C C . PRO A 1 366 ? 23.969 -30.234 2.061 1 91.44 366 PRO A C 1
ATOM 2961 O O . PRO A 1 366 ? 24.219 -29.453 2.982 1 91.44 366 PRO A O 1
ATOM 2964 N N . ALA A 1 367 ? 24.703 -31.297 1.776 1 90 367 ALA A N 1
ATOM 2965 C CA . ALA A 1 367 ? 26.016 -31.484 2.406 1 90 367 ALA A CA 1
ATOM 2966 C C . ALA A 1 367 ? 26.938 -30.297 2.113 1 90 367 ALA A C 1
ATOM 2968 O O . ALA A 1 367 ? 26.781 -29.625 1.099 1 90 367 ALA A O 1
ATOM 2969 N N . PRO A 1 368 ? 27.844 -29.969 3.016 1 88.31 368 PRO A N 1
ATOM 2970 C CA . PRO A 1 368 ? 28.672 -28.766 2.939 1 88.31 368 PRO A CA 1
ATOM 2971 C C . PRO A 1 368 ? 29.391 -28.625 1.599 1 88.31 368 PRO A C 1
ATOM 2973 O O . PRO A 1 368 ? 29.688 -27.516 1.159 1 88.31 368 PRO A O 1
ATOM 2976 N N . HIS A 1 369 ? 29.656 -29.609 0.887 1 89.69 369 HIS A N 1
ATOM 2977 C CA . HIS A 1 369 ? 30.422 -29.516 -0.351 1 89.69 369 HIS A CA 1
ATOM 2978 C C . HIS A 1 369 ? 29.5 -29.422 -1.562 1 89.69 369 HIS A C 1
ATOM 2980 O O . HIS A 1 369 ? 29.969 -29.234 -2.689 1 89.69 369 HIS A O 1
ATOM 2986 N N . GLU A 1 370 ? 28.203 -29.312 -1.336 1 92.44 370 GLU A N 1
ATOM 2987 C CA . GLU A 1 370 ? 27.234 -29.25 -2.418 1 92.44 370 GLU A CA 1
ATOM 2988 C C . GLU A 1 370 ? 26.531 -27.906 -2.441 1 92.44 370 GLU A C 1
ATOM 2990 O O . GLU A 1 370 ? 26.25 -27.312 -1.391 1 92.44 370 GLU A O 1
ATOM 2995 N N . LYS A 1 371 ? 26.281 -27.391 -3.648 1 92.69 371 LYS A N 1
ATOM 2996 C CA . LYS A 1 371 ? 25.547 -26.125 -3.809 1 92.69 371 LYS A CA 1
ATOM 2997 C C . LYS A 1 371 ? 24.062 -26.312 -3.545 1 92.69 371 LYS A C 1
ATOM 2999 O O . LYS A 1 371 ? 23.438 -27.234 -4.082 1 92.69 371 LYS A O 1
ATOM 3004 N N . PRO A 1 372 ? 23.531 -25.5 -2.682 1 93.19 372 PRO A N 1
ATOM 3005 C CA . PRO A 1 372 ? 22.094 -25.656 -2.412 1 93.19 372 PRO A CA 1
ATOM 3006 C C . PRO A 1 372 ? 21.219 -25.281 -3.609 1 93.19 372 PRO A C 1
ATOM 3008 O O . PRO A 1 372 ? 21.625 -24.438 -4.426 1 93.19 372 PRO A O 1
ATOM 3011 N N . ILE A 1 373 ? 20.078 -25.969 -3.715 1 94.94 373 ILE A N 1
ATOM 3012 C CA . ILE A 1 373 ? 19.094 -25.734 -4.766 1 94.94 373 ILE A CA 1
ATOM 3013 C C . ILE A 1 373 ? 17.828 -25.125 -4.164 1 94.94 373 ILE A C 1
ATOM 3015 O O . ILE A 1 373 ? 17.25 -25.672 -3.23 1 94.94 373 ILE A O 1
ATOM 3019 N N . LYS A 1 374 ? 17.469 -23.984 -4.668 1 93.19 374 LYS A N 1
ATOM 3020 C CA . LYS A 1 374 ? 16.266 -23.328 -4.168 1 93.19 374 LYS A CA 1
ATOM 3021 C C . LYS A 1 374 ? 15.047 -23.703 -5.004 1 93.19 374 LYS A C 1
ATOM 3023 O O . LYS A 1 374 ? 14.984 -23.406 -6.195 1 93.19 374 LYS A O 1
ATOM 3028 N N . VAL A 1 375 ? 14.141 -24.406 -4.441 1 94.88 375 VAL A N 1
ATOM 3029 C CA . VAL A 1 375 ? 12.859 -24.797 -5.016 1 94.88 375 VAL A CA 1
ATOM 3030 C C . VAL A 1 375 ? 11.75 -24.625 -3.975 1 94.88 375 VAL A C 1
ATOM 3032 O O . VAL A 1 375 ? 11.977 -24.062 -2.902 1 94.88 375 VAL A O 1
ATOM 3035 N N . SER A 1 376 ? 10.516 -25.031 -4.363 1 94.06 376 SER A N 1
ATOM 3036 C CA . SER A 1 376 ? 9.414 -25.016 -3.412 1 94.06 376 SER A CA 1
ATOM 3037 C C . SER A 1 376 ? 8.688 -26.359 -3.396 1 94.06 376 SER A C 1
ATOM 3039 O O . SER A 1 376 ? 8.758 -27.125 -4.363 1 94.06 376 SER A O 1
ATOM 3041 N N . LEU A 1 377 ? 8.125 -26.672 -2.281 1 94.56 377 LEU A N 1
ATOM 3042 C CA . LEU A 1 377 ? 7.188 -27.781 -2.117 1 94.56 377 LEU A CA 1
ATOM 3043 C C . LEU A 1 377 ? 5.789 -27.281 -1.796 1 94.56 377 LEU A C 1
ATOM 3045 O O . LEU A 1 377 ? 5.566 -26.688 -0.733 1 94.56 377 LEU A O 1
ATOM 3049 N N . ARG A 1 378 ? 4.883 -27.469 -2.734 1 92.88 378 ARG A N 1
ATOM 3050 C CA . ARG A 1 378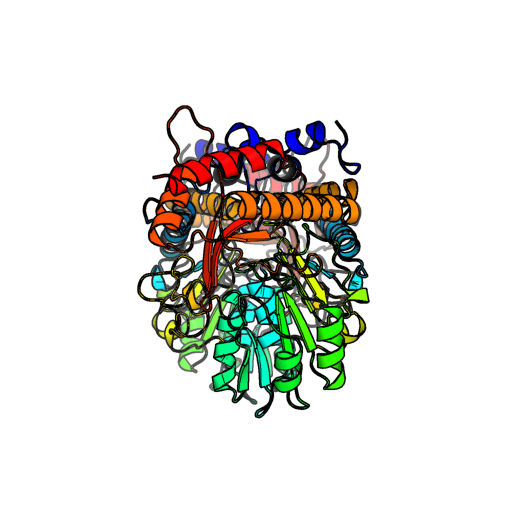 ? 3.59 -26.797 -2.65 1 92.88 378 ARG A CA 1
ATOM 3051 C C . ARG A 1 378 ? 2.461 -27.75 -3.051 1 92.88 378 ARG A C 1
ATOM 3053 O O . ARG A 1 378 ? 2.623 -28.562 -3.957 1 92.88 378 ARG A O 1
ATOM 3060 N N . PHE A 1 379 ? 1.276 -27.5 -2.361 1 92.88 379 PHE A N 1
ATOM 3061 C CA . PHE A 1 379 ? 0.098 -28.297 -2.689 1 92.88 379 PHE A CA 1
ATOM 3062 C C . PHE A 1 379 ? -1.17 -27.469 -2.562 1 92.88 379 PHE A C 1
ATOM 3064 O O . PHE A 1 379 ? -1.227 -26.531 -1.757 1 92.88 379 PHE A O 1
ATOM 3071 N N . VAL A 1 380 ? -2.143 -27.75 -3.379 1 93.38 380 VAL A N 1
ATOM 3072 C CA . VAL A 1 380 ? -3.498 -27.234 -3.227 1 93.38 380 VAL A CA 1
ATOM 3073 C C . VAL A 1 380 ? -4.469 -28.062 -4.055 1 93.38 380 VAL A C 1
ATOM 3075 O O . VAL A 1 380 ? -4.121 -28.562 -5.129 1 93.38 380 VAL A O 1
ATOM 3078 N N . GLY A 1 381 ? -5.613 -28.281 -3.582 1 90.88 381 GLY A N 1
ATOM 3079 C CA . GLY A 1 381 ? -6.645 -28.953 -4.359 1 90.88 381 GLY A CA 1
ATOM 3080 C C . GLY A 1 381 ? -6.281 -30.391 -4.73 1 90.88 381 GLY A C 1
ATOM 3081 O O . GLY A 1 381 ? -6.625 -30.859 -5.816 1 90.88 381 GLY A O 1
ATOM 3082 N N . GLY A 1 382 ? -5.387 -30.938 -4.047 1 89.69 382 GLY A N 1
ATOM 3083 C CA . GLY A 1 382 ? -5.012 -32.344 -4.266 1 89.69 382 GLY A CA 1
ATOM 3084 C C . GLY A 1 382 ? -3.848 -32.5 -5.227 1 89.69 382 GLY A C 1
ATOM 3085 O O . GLY A 1 382 ? -3.465 -33.625 -5.562 1 89.69 382 GLY A O 1
ATOM 3086 N N . VAL A 1 383 ? -3.402 -31.359 -5.621 1 92.56 383 VAL A N 1
ATOM 3087 C CA . VAL A 1 383 ? -2.26 -31.422 -6.527 1 92.56 383 VAL A CA 1
ATOM 3088 C C . VAL A 1 383 ? -1.079 -30.656 -5.926 1 92.56 383 VAL A C 1
ATOM 3090 O O . VAL A 1 383 ? -1.269 -29.734 -5.137 1 92.56 383 VAL A O 1
ATOM 3093 N N . GLY A 1 384 ? 0.099 -31.172 -6.293 1 93.69 384 GLY A N 1
ATOM 3094 C CA . GLY A 1 384 ? 1.291 -30.5 -5.797 1 93.69 384 GLY A CA 1
ATOM 3095 C C . GLY A 1 384 ? 2.525 -31.375 -5.828 1 93.69 384 GLY A C 1
ATOM 3096 O O . GLY A 1 384 ? 2.5 -32.469 -6.398 1 93.69 384 GLY A O 1
ATOM 3097 N N . GLY A 1 385 ? 3.574 -30.844 -5.324 1 96.31 385 GLY A N 1
ATOM 3098 C CA . GLY A 1 385 ? 4.891 -31.469 -5.312 1 96.31 385 GLY A CA 1
ATOM 3099 C C . GLY A 1 385 ? 6.023 -30.453 -5.285 1 96.31 385 GLY A C 1
ATOM 3100 O O . GLY A 1 385 ? 5.859 -29.344 -4.793 1 96.31 385 GLY A O 1
ATOM 3101 N N . ILE A 1 386 ? 7.176 -30.969 -5.688 1 97.12 386 ILE A N 1
ATOM 3102 C CA . ILE A 1 386 ? 8.328 -30.078 -5.801 1 97.12 386 ILE A CA 1
ATOM 3103 C C . ILE A 1 386 ? 8.172 -29.172 -7.023 1 97.12 386 ILE A C 1
ATOM 3105 O O . ILE A 1 386 ? 7.996 -29.656 -8.141 1 97.12 386 ILE A O 1
ATOM 3109 N N . ARG A 1 387 ? 8.094 -27.953 -6.797 1 97.75 387 ARG A N 1
ATOM 3110 C CA . ARG A 1 387 ? 7.949 -26.953 -7.859 1 97.75 387 ARG A CA 1
ATOM 3111 C C . ARG A 1 387 ? 9.305 -26.375 -8.25 1 97.75 387 ARG A C 1
ATOM 3113 O O . ARG A 1 387 ? 9.961 -25.734 -7.43 1 97.75 387 ARG A O 1
ATOM 3120 N N . VAL A 1 388 ? 9.68 -26.609 -9.422 1 98.19 388 VAL A N 1
ATOM 3121 C CA . VAL A 1 388 ? 10.914 -26.094 -10 1 98.19 388 VAL A CA 1
ATOM 3122 C C . VAL A 1 388 ? 10.594 -25.031 -11.047 1 98.19 388 VAL A C 1
ATOM 3124 O O . VAL A 1 388 ? 10.055 -25.328 -12.109 1 98.19 388 VAL A O 1
ATOM 3127 N N . SER A 1 389 ? 10.938 -23.828 -10.734 1 98.06 389 SER A N 1
ATOM 3128 C CA . SER A 1 389 ? 10.641 -22.719 -11.617 1 98.06 389 SER A CA 1
ATOM 3129 C C . SER A 1 389 ? 11.906 -22.156 -12.258 1 98.06 389 SER A C 1
ATOM 3131 O O . SER A 1 389 ? 12.633 -21.391 -11.641 1 98.06 389 SER A O 1
ATOM 3133 N N . THR A 1 390 ? 12.086 -22.391 -13.523 1 97.19 390 THR A N 1
ATOM 3134 C CA . THR A 1 390 ? 13.25 -21.938 -14.273 1 97.19 390 THR A CA 1
ATOM 3135 C C . THR A 1 390 ? 13 -20.547 -14.867 1 97.19 390 THR A C 1
ATOM 3137 O O . THR A 1 390 ? 11.859 -20.203 -15.188 1 97.19 390 THR A O 1
ATOM 3140 N N . HIS A 1 391 ? 14 -19.828 -14.945 1 96.5 391 HIS A N 1
ATOM 3141 C CA . HIS A 1 391 ? 13.938 -18.516 -15.578 1 96.5 391 HIS A CA 1
ATOM 3142 C C . HIS A 1 391 ? 15.078 -18.328 -16.578 1 96.5 391 HIS A C 1
ATOM 3144 O O . HIS A 1 391 ? 15.898 -19.234 -16.766 1 96.5 391 HIS A O 1
ATOM 3150 N N . PHE A 1 392 ? 15.148 -17.156 -17.188 1 94.31 392 PHE A N 1
ATOM 3151 C CA . PHE A 1 392 ? 16.016 -16.938 -18.328 1 94.31 392 PHE A CA 1
ATOM 3152 C C . PHE A 1 392 ? 17.484 -17.031 -17.922 1 94.31 392 PHE A C 1
ATOM 3154 O O . PHE A 1 392 ? 18.359 -17.219 -18.766 1 94.31 392 PHE A O 1
ATOM 3161 N N . PHE A 1 393 ? 17.844 -16.938 -16.625 1 95 393 PHE A N 1
ATOM 3162 C CA . PHE A 1 393 ? 19.234 -16.953 -16.188 1 95 393 PHE A CA 1
ATOM 3163 C C . PHE A 1 393 ? 19.719 -18.375 -15.922 1 95 393 PHE A C 1
ATOM 3165 O O . PHE A 1 393 ? 20.906 -18.609 -15.75 1 95 393 PHE A O 1
ATOM 3172 N N . ASN A 1 394 ? 18.828 -19.328 -15.883 1 96.94 394 ASN A N 1
ATOM 3173 C CA . ASN A 1 394 ? 19.188 -20.703 -15.578 1 96.94 394 ASN A CA 1
ATOM 3174 C C . ASN A 1 394 ? 19.859 -21.375 -16.766 1 96.94 394 ASN A C 1
ATOM 3176 O O . ASN A 1 394 ? 19.797 -20.875 -17.891 1 96.94 394 ASN A O 1
ATOM 3180 N N . THR A 1 395 ? 20.531 -22.531 -16.453 1 96.56 395 THR A N 1
ATOM 3181 C CA . THR A 1 395 ? 21.219 -23.281 -17.484 1 96.56 395 THR A CA 1
ATOM 3182 C C . THR A 1 395 ? 20.797 -24.75 -17.453 1 96.56 395 THR A C 1
ATOM 3184 O O . THR A 1 395 ? 20.25 -25.234 -16.453 1 96.56 395 THR A O 1
ATOM 3187 N N . LYS A 1 396 ? 21.062 -25.422 -18.562 1 97.44 396 LYS A N 1
ATOM 3188 C CA . LYS A 1 396 ? 20.812 -26.844 -18.625 1 97.44 396 LYS A CA 1
ATOM 3189 C C . LYS A 1 396 ? 21.688 -27.609 -17.625 1 97.44 396 LYS A C 1
ATOM 3191 O O . LYS A 1 396 ? 21.266 -28.609 -17.062 1 97.44 396 LYS A O 1
ATOM 3196 N N . GLU A 1 397 ? 22.891 -27.078 -17.406 1 97.56 397 GLU A N 1
ATOM 3197 C CA . GLU A 1 397 ? 23.797 -27.688 -16.453 1 97.56 397 GLU A CA 1
ATOM 3198 C C . GLU A 1 397 ? 23.219 -27.641 -15.039 1 97.56 397 GLU A C 1
ATOM 3200 O O . GLU A 1 397 ? 23.359 -28.594 -14.266 1 97.56 397 GLU A O 1
ATOM 3205 N N . GLU A 1 398 ? 22.609 -26.562 -14.734 1 97.88 398 GLU A N 1
ATOM 3206 C CA . GLU A 1 398 ? 21.969 -26.422 -13.43 1 97.88 398 GLU A CA 1
ATOM 3207 C C . GLU A 1 398 ? 20.797 -27.406 -13.289 1 97.88 398 GLU A C 1
ATOM 3209 O O . GLU A 1 398 ? 20.594 -27.969 -12.219 1 97.88 398 GLU A O 1
ATOM 3214 N N . ILE A 1 399 ? 20.031 -27.578 -14.328 1 98.69 399 ILE A N 1
ATOM 3215 C CA . ILE A 1 399 ? 18.938 -28.547 -14.32 1 98.69 399 ILE A CA 1
ATOM 3216 C C . ILE A 1 399 ? 19.5 -29.953 -14.148 1 98.69 399 ILE A C 1
ATOM 3218 O O . ILE A 1 399 ? 18.984 -30.734 -13.352 1 98.69 399 ILE A O 1
ATOM 3222 N N . ASP A 1 400 ? 20.578 -30.234 -14.844 1 98.62 400 ASP A N 1
ATOM 3223 C CA . ASP A 1 400 ? 21.219 -31.547 -14.711 1 98.62 400 ASP A CA 1
ATOM 3224 C C . ASP A 1 400 ? 21.672 -31.797 -13.266 1 98.62 400 ASP A C 1
ATOM 3226 O O . ASP A 1 400 ? 21.562 -32.906 -12.766 1 98.62 400 ASP A O 1
ATOM 3230 N N . TYR A 1 401 ? 22.172 -30.766 -12.695 1 98.12 401 TYR A N 1
ATOM 3231 C CA . TYR A 1 401 ? 22.594 -30.859 -11.297 1 98.12 401 TYR A CA 1
ATOM 3232 C C . TYR A 1 401 ? 21.422 -31.234 -10.398 1 98.12 401 TYR A C 1
ATOM 3234 O O . TYR A 1 401 ? 21.531 -32.125 -9.555 1 98.12 401 TYR A O 1
ATOM 3242 N N . LEU A 1 402 ? 20.281 -30.578 -10.562 1 98.38 402 LEU A N 1
ATOM 3243 C CA . LEU A 1 402 ? 19.078 -30.906 -9.805 1 98.38 402 LEU A CA 1
ATOM 3244 C C . LEU A 1 402 ? 18.672 -32.375 -10.023 1 98.38 402 LEU A C 1
ATOM 3246 O O . LEU A 1 402 ? 18.344 -33.062 -9.07 1 98.38 402 LEU A O 1
ATOM 3250 N N . ILE A 1 403 ? 18.75 -32.812 -11.25 1 98.38 403 ILE A N 1
ATOM 3251 C CA . ILE A 1 403 ? 18.359 -34.156 -11.625 1 98.38 403 ILE A CA 1
ATOM 3252 C C . ILE A 1 403 ? 19.266 -35.188 -10.945 1 98.38 403 ILE A C 1
ATOM 3254 O O . ILE A 1 403 ? 18.812 -36.188 -10.422 1 98.38 403 ILE A O 1
ATOM 3258 N N . GLU A 1 404 ? 20.484 -34.875 -10.93 1 97.44 404 GLU A N 1
ATOM 3259 C CA . GLU A 1 404 ? 21.453 -35.75 -10.297 1 97.44 404 GLU A CA 1
ATOM 3260 C C . GLU A 1 404 ? 21.188 -35.906 -8.805 1 97.44 404 GLU A C 1
ATOM 3262 O O . GLU A 1 404 ? 21.219 -37 -8.258 1 97.44 404 GLU A O 1
ATOM 3267 N N . VAL A 1 405 ? 20.969 -34.781 -8.18 1 96.5 405 VAL A N 1
ATOM 3268 C CA . VAL A 1 405 ? 20.703 -34.812 -6.746 1 96.5 405 VAL A CA 1
ATOM 3269 C C . VAL A 1 405 ? 19.406 -35.562 -6.48 1 96.5 405 VAL A C 1
ATOM 3271 O O . VAL A 1 405 ? 19.344 -36.406 -5.574 1 96.5 405 VAL A O 1
ATOM 3274 N N . GLN A 1 406 ? 18.375 -35.312 -7.258 1 97 406 GLN A N 1
ATOM 3275 C CA . GLN A 1 406 ? 17.094 -36 -7.113 1 97 406 GLN A CA 1
ATOM 3276 C C . GLN A 1 406 ? 17.234 -37.5 -7.316 1 97 406 GLN A C 1
ATOM 3278 O O . GLN A 1 406 ? 16.641 -38.281 -6.578 1 97 406 GLN A O 1
ATOM 3283 N N . GLN A 1 407 ? 18.016 -37.875 -8.203 1 96.12 407 GLN A N 1
ATOM 3284 C CA . GLN A 1 407 ? 18.219 -39.281 -8.539 1 96.12 407 GLN A CA 1
ATOM 3285 C C . GLN A 1 407 ? 18.844 -40.031 -7.371 1 96.12 407 GLN A C 1
ATOM 3287 O O . GLN A 1 407 ? 18.531 -41.219 -7.16 1 96.12 407 GLN A O 1
ATOM 3292 N N . ARG A 1 408 ? 19.625 -39.375 -6.598 1 94.25 408 ARG A N 1
ATOM 3293 C CA . ARG A 1 408 ? 20.234 -40 -5.426 1 94.25 408 ARG A CA 1
ATOM 3294 C C . ARG A 1 408 ? 19.172 -40.438 -4.422 1 94.25 408 ARG A C 1
ATOM 3296 O O . ARG A 1 408 ? 19.359 -41.438 -3.709 1 94.25 408 ARG A O 1
ATOM 3303 N N . PHE A 1 409 ? 18.141 -39.75 -4.34 1 91.81 409 PHE A N 1
ATOM 3304 C CA . PHE A 1 409 ? 17.094 -40.062 -3.379 1 91.81 409 PHE A CA 1
ATOM 3305 C C . PHE A 1 409 ? 16.156 -41.125 -3.922 1 91.81 409 PHE A C 1
ATOM 3307 O O . PHE A 1 409 ? 15.422 -41.781 -3.162 1 91.81 409 PHE A O 1
ATOM 3314 N N . LEU A 1 410 ? 16.094 -41.312 -5.18 1 88.88 410 LEU A N 1
ATOM 3315 C CA . LEU A 1 410 ? 15.273 -42.375 -5.781 1 88.88 410 LEU A CA 1
ATOM 3316 C C . LEU A 1 410 ? 15.961 -43.719 -5.672 1 88.88 410 LEU A C 1
ATOM 3318 O O . LEU A 1 410 ? 15.297 -44.75 -5.688 1 88.88 410 LEU A O 1
ATOM 3322 N N . LYS A 1 411 ? 17.203 -43.781 -5.641 1 81.12 411 LYS A N 1
ATOM 3323 C CA . LYS A 1 411 ? 17.984 -45 -5.539 1 81.12 411 LYS A CA 1
ATOM 3324 C C . LYS A 1 411 ? 18.078 -45.469 -4.094 1 81.12 411 LYS A C 1
ATOM 3326 O O . LYS A 1 411 ? 18.328 -46.656 -3.84 1 81.12 411 LYS A O 1
ATOM 3331 N N . LYS A 1 412 ? 17.859 -44.688 -3.209 1 68.38 412 LYS A N 1
ATOM 3332 C CA . LYS A 1 412 ? 17.859 -45.125 -1.813 1 68.38 412 LYS A CA 1
ATOM 3333 C C . LYS A 1 412 ? 16.531 -45.75 -1.423 1 68.38 412 LYS A C 1
ATOM 3335 O O . LYS A 1 412 ? 15.469 -45.25 -1.831 1 68.38 412 LYS A O 1
ATOM 3340 N N . MET B 1 1 ? 24.688 19.625 24.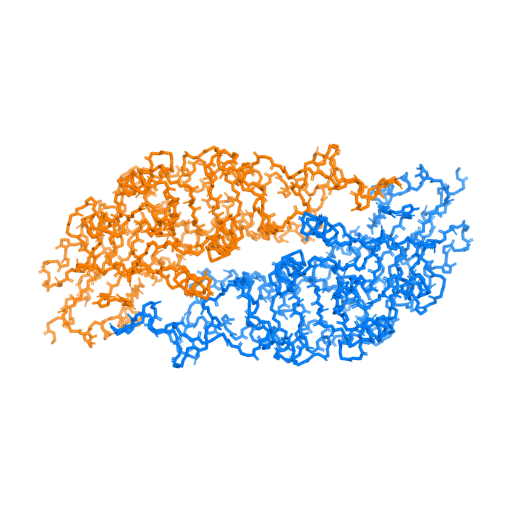328 1 62.81 1 MET B N 1
ATOM 3341 C CA . MET B 1 1 ? 23.859 20.297 25.328 1 62.81 1 MET B CA 1
ATOM 3342 C C . MET B 1 1 ? 22.469 19.688 25.391 1 62.81 1 MET B C 1
ATOM 3344 O O . MET B 1 1 ? 21.875 19.375 24.359 1 62.81 1 MET B O 1
ATOM 3348 N N . SER B 1 2 ? 22.094 19.25 26.516 1 70.75 2 SER B N 1
ATOM 3349 C CA . SER B 1 2 ? 20.766 18.688 26.75 1 70.75 2 SER B CA 1
ATOM 3350 C C . SER B 1 2 ? 19.734 19.781 26.953 1 70.75 2 SER B C 1
ATOM 3352 O O . SER B 1 2 ? 19.969 20.734 27.688 1 70.75 2 SER B O 1
ATOM 3354 N N . VAL B 1 3 ? 18.75 19.844 26.141 1 70.25 3 VAL B N 1
ATOM 3355 C CA . VAL B 1 3 ? 17.641 20.781 26.234 1 70.25 3 VAL B CA 1
ATOM 3356 C C . VAL B 1 3 ? 16.328 20 26.375 1 70.25 3 VAL B C 1
ATOM 3358 O O . VAL B 1 3 ? 15.945 19.234 25.484 1 70.25 3 VAL B O 1
ATOM 3361 N N . ASN B 1 4 ? 15.641 20.25 27.453 1 75.19 4 ASN B N 1
ATOM 3362 C CA . ASN B 1 4 ? 14.398 19.547 27.734 1 75.19 4 ASN B CA 1
ATOM 3363 C C . ASN B 1 4 ? 14.609 18.031 27.766 1 75.19 4 ASN B C 1
ATOM 3365 O O . ASN B 1 4 ? 13.805 17.281 27.219 1 75.19 4 ASN B O 1
ATOM 3369 N N . GLY B 1 5 ? 15.805 17.609 28.172 1 80.06 5 GLY B N 1
ATOM 3370 C CA . GLY B 1 5 ? 16.094 16.188 28.328 1 80.06 5 GLY B CA 1
ATOM 3371 C C . GLY B 1 5 ? 16.531 15.531 27.031 1 80.06 5 GLY B C 1
ATOM 3372 O O . GLY B 1 5 ? 16.656 14.312 26.969 1 80.06 5 GLY B O 1
ATOM 3373 N N . ILE B 1 6 ? 16.672 16.438 25.984 1 87.25 6 ILE B N 1
ATOM 3374 C CA . ILE B 1 6 ? 17.078 15.906 24.688 1 87.25 6 ILE B CA 1
ATOM 3375 C C . ILE B 1 6 ? 18.5 16.359 24.375 1 87.25 6 ILE B C 1
ATOM 3377 O O . ILE B 1 6 ? 18.828 17.547 24.453 1 87.25 6 ILE B O 1
ATOM 3381 N N . ASN B 1 7 ? 19.359 15.414 24.141 1 89.88 7 ASN B N 1
ATOM 3382 C CA . ASN B 1 7 ? 20.703 15.727 23.656 1 89.88 7 ASN B CA 1
ATOM 3383 C C . ASN B 1 7 ? 20.688 16.188 22.203 1 89.88 7 ASN B C 1
ATOM 3385 O O . ASN B 1 7 ? 20.734 15.359 21.281 1 89.88 7 ASN B O 1
ATOM 3389 N N . LEU B 1 8 ? 20.688 17.438 21.969 1 91.5 8 LEU B N 1
ATOM 3390 C CA . LEU B 1 8 ? 20.469 18.031 20.656 1 91.5 8 LEU B CA 1
ATOM 3391 C C . LEU B 1 8 ? 21.562 17.625 19.688 1 91.5 8 LEU B C 1
ATOM 3393 O O . LEU B 1 8 ? 21.297 17.344 18.516 1 91.5 8 LEU B O 1
ATOM 3397 N N . LYS B 1 9 ? 22.828 17.641 20.125 1 90.44 9 LYS B N 1
ATOM 3398 C CA . LYS B 1 9 ? 23.938 17.266 19.25 1 90.44 9 LYS B CA 1
ATOM 3399 C C . LYS B 1 9 ? 23.781 15.844 18.734 1 90.44 9 LYS B C 1
ATOM 3401 O O . LYS B 1 9 ? 23.953 15.602 17.531 1 90.44 9 LYS B O 1
ATOM 3406 N N . GLU B 1 10 ? 23.438 15.039 19.594 1 89.44 10 GLU B N 1
ATOM 3407 C CA . GLU B 1 10 ? 23.281 13.633 19.234 1 89.44 10 GLU B CA 1
ATOM 3408 C C . GLU B 1 10 ? 22.109 13.438 18.281 1 89.44 10 GLU B C 1
ATOM 3410 O O . GLU B 1 10 ? 22.234 12.719 17.297 1 89.44 10 GLU B O 1
ATOM 3415 N N . VAL B 1 11 ? 21.047 14.078 18.578 1 91.5 11 VAL B N 1
ATOM 3416 C CA . VAL B 1 11 ? 19.828 13.914 17.781 1 91.5 11 VAL B CA 1
ATOM 3417 C C . VAL B 1 11 ? 20.062 14.508 16.391 1 91.5 11 VAL B C 1
ATOM 3419 O O . VAL B 1 11 ? 19.688 13.906 15.383 1 91.5 11 VAL B O 1
ATOM 3422 N N . ARG B 1 12 ? 20.656 15.633 16.328 1 94 12 ARG B N 1
ATOM 3423 C CA . ARG B 1 12 ? 20.844 16.344 15.07 1 94 12 ARG B CA 1
ATOM 3424 C C . ARG B 1 12 ? 21.797 15.578 14.156 1 94 12 ARG B C 1
ATOM 3426 O O . ARG B 1 12 ? 21.703 15.68 12.93 1 94 12 ARG B O 1
ATOM 3433 N N . ASN B 1 13 ? 22.703 14.758 14.75 1 92.69 13 ASN B N 1
ATOM 3434 C CA . ASN B 1 13 ? 23.641 13.945 13.969 1 92.69 13 ASN B CA 1
ATOM 3435 C C . ASN B 1 13 ? 22.906 12.93 13.109 1 92.69 13 ASN B C 1
ATOM 3437 O O . ASN B 1 13 ? 23.453 12.414 12.133 1 92.69 13 ASN B O 1
ATOM 3441 N N . ASN B 1 14 ? 21.672 12.719 13.398 1 93.44 14 ASN B N 1
ATOM 3442 C CA . ASN B 1 14 ? 20.875 11.758 12.633 1 93.44 14 ASN B CA 1
ATOM 3443 C C . ASN B 1 14 ? 20.312 12.383 11.367 1 93.44 14 ASN B C 1
ATOM 3445 O O . ASN B 1 14 ? 19.812 11.68 10.492 1 93.44 14 ASN B O 1
ATOM 3449 N N . PHE B 1 15 ? 20.469 13.68 11.211 1 93.25 15 PHE B N 1
ATOM 3450 C CA . PHE B 1 15 ? 19.812 14.367 10.102 1 93.25 15 PHE B CA 1
ATOM 3451 C C . PHE B 1 15 ? 20.844 15.141 9.273 1 93.25 15 PHE B C 1
ATOM 3453 O O . PHE B 1 15 ? 21 16.344 9.453 1 93.25 15 PHE B O 1
ATOM 3460 N N . PRO B 1 16 ? 21.375 14.523 8.25 1 87.25 16 PRO B N 1
ATOM 3461 C CA . PRO B 1 16 ? 22.438 15.148 7.441 1 87.25 16 PRO B CA 1
ATOM 3462 C C . PRO B 1 16 ? 21.953 16.406 6.715 1 87.25 16 PRO B C 1
ATOM 3464 O O . PRO B 1 16 ? 22.734 17.328 6.484 1 87.25 16 PRO B O 1
ATOM 3467 N N . MET B 1 17 ? 20.734 16.484 6.457 1 86.75 17 MET B N 1
ATOM 3468 C CA . MET B 1 17 ? 20.188 17.594 5.684 1 86.75 17 MET B CA 1
ATOM 3469 C C . MET B 1 17 ? 20.266 18.891 6.477 1 86.75 17 MET B C 1
ATOM 3471 O O . MET B 1 17 ? 20.172 19.984 5.902 1 86.75 17 MET B O 1
ATOM 3475 N N . LEU B 1 18 ? 20.422 18.797 7.734 1 91 18 LEU B N 1
ATOM 3476 C CA . LEU B 1 18 ? 20.484 19.984 8.578 1 91 18 LEU B CA 1
ATOM 3477 C C . LEU B 1 18 ? 21.766 20.766 8.336 1 91 18 LEU B C 1
ATOM 3479 O O . LEU B 1 18 ? 21.891 21.922 8.742 1 91 18 LEU B O 1
ATOM 3483 N N . LYS B 1 19 ? 22.719 20.156 7.605 1 86.38 19 LYS B N 1
ATOM 3484 C CA . LYS B 1 19 ? 23.938 20.859 7.211 1 86.38 19 LYS B CA 1
ATOM 3485 C C . LYS B 1 19 ? 23.656 21.875 6.117 1 86.38 19 LYS B C 1
ATOM 3487 O O . LYS B 1 19 ? 24.359 22.891 6.016 1 86.38 19 LYS B O 1
ATOM 3492 N N . HIS B 1 20 ? 22.578 21.641 5.43 1 84.56 20 HIS B N 1
ATOM 3493 C CA . HIS B 1 20 ? 22.297 22.469 4.266 1 84.56 20 HIS B CA 1
ATOM 3494 C C . HIS B 1 20 ? 21.094 23.391 4.52 1 84.56 20 HIS B C 1
ATOM 3496 O O . HIS B 1 20 ? 21 24.469 3.93 1 84.56 20 HIS B O 1
ATOM 3502 N N . TRP B 1 21 ? 20.141 22.891 5.305 1 88.75 21 TRP B N 1
ATOM 3503 C CA . TRP B 1 21 ? 18.891 23.609 5.496 1 88.75 21 TRP B CA 1
ATOM 3504 C C . TRP B 1 21 ? 18.703 24.016 6.953 1 88.75 21 TRP B C 1
ATOM 3506 O O . TRP B 1 21 ? 19.062 23.266 7.863 1 88.75 21 TRP B O 1
ATOM 3516 N N . VAL B 1 22 ? 18.203 25.219 7.117 1 94.94 22 VAL B N 1
ATOM 3517 C CA . VAL B 1 22 ? 17.375 25.422 8.305 1 94.94 22 VAL B CA 1
ATOM 3518 C C . VAL B 1 22 ? 15.977 24.844 8.062 1 94.94 22 VAL B C 1
ATOM 3520 O O . VAL B 1 22 ? 15.195 25.406 7.293 1 94.94 22 VAL B O 1
ATOM 3523 N N . PHE B 1 23 ? 15.68 23.734 8.75 1 94.25 23 PHE B N 1
ATOM 3524 C CA . PHE B 1 23 ? 14.523 22.953 8.344 1 94.25 23 PHE B CA 1
ATOM 3525 C C . PHE B 1 23 ? 13.352 23.188 9.281 1 94.25 23 PHE B C 1
ATOM 3527 O O . PHE B 1 23 ? 13.359 22.719 10.422 1 94.25 23 PHE B O 1
ATOM 3534 N N . PHE B 1 24 ? 12.32 23.875 8.781 1 96.88 24 PHE B N 1
ATOM 3535 C CA . PHE B 1 24 ? 11.086 24.141 9.516 1 96.88 24 PHE B CA 1
ATOM 3536 C C . PHE B 1 24 ? 9.875 23.625 8.75 1 96.88 24 PHE B C 1
ATOM 3538 O O . PHE B 1 24 ? 8.883 24.344 8.602 1 96.88 24 PHE B O 1
ATOM 3545 N N . ASN B 1 25 ? 9.953 22.359 8.289 1 94.75 25 ASN B N 1
ATOM 3546 C CA . ASN B 1 25 ? 8.906 21.844 7.418 1 94.75 25 ASN B CA 1
ATOM 3547 C C . ASN B 1 25 ? 8.461 20.453 7.84 1 94.75 25 ASN B C 1
ATOM 3549 O O . ASN B 1 25 ? 8.172 19.609 6.992 1 94.75 25 ASN B O 1
ATOM 3553 N N . ALA B 1 26 ? 8.398 20.203 9.125 1 94.88 26 ALA B N 1
ATOM 3554 C CA . ALA B 1 26 ? 8.031 18.906 9.672 1 94.88 26 ALA B CA 1
ATOM 3555 C C . ALA B 1 26 ? 6.598 18.531 9.289 1 94.88 26 ALA B C 1
ATOM 3557 O O . ALA B 1 26 ? 6.242 17.359 9.242 1 94.88 26 ALA B O 1
ATOM 3558 N N . ALA B 1 27 ? 5.746 19.484 8.984 1 95.75 27 ALA B N 1
ATOM 3559 C CA . ALA B 1 27 ? 4.336 19.281 8.672 1 95.75 27 ALA B CA 1
ATOM 3560 C C . ALA B 1 27 ? 4.168 18.797 7.23 1 95.75 27 ALA B C 1
ATOM 3562 O O . ALA B 1 27 ? 3.066 18.422 6.82 1 95.75 27 ALA B O 1
ATOM 3563 N N . ASP B 1 28 ? 5.172 18.812 6.508 1 90.88 28 ASP B N 1
ATOM 3564 C CA . ASP B 1 28 ? 5.191 18.234 5.164 1 90.88 28 ASP B CA 1
ATOM 3565 C C . ASP B 1 28 ? 6.012 16.938 5.133 1 90.88 28 ASP B C 1
ATOM 3567 O O . ASP B 1 28 ? 5.863 16.078 6.004 1 90.88 28 ASP B O 1
ATOM 3571 N N . GLN B 1 29 ? 6.879 16.766 4.289 1 84.94 29 GLN B N 1
ATOM 3572 C CA . GLN B 1 29 ? 7.812 15.641 4.344 1 84.94 29 GLN B CA 1
ATOM 3573 C C . GLN B 1 29 ? 9 15.953 5.246 1 84.94 29 GLN B C 1
ATOM 3575 O O . GLN B 1 29 ? 9.742 16.906 4.992 1 84.94 29 GLN B O 1
ATOM 3580 N N . MET B 1 30 ? 9.125 15.227 6.262 1 88.62 30 MET B N 1
ATOM 3581 C CA . MET B 1 30 ? 10.195 15.461 7.234 1 88.62 30 MET B CA 1
ATOM 3582 C C . MET B 1 30 ? 11.555 15.148 6.629 1 88.62 30 MET B C 1
ATOM 3584 O O . MET B 1 30 ? 11.641 14.492 5.586 1 88.62 30 MET B O 1
ATOM 3588 N N . ILE B 1 31 ? 12.523 15.727 7.25 1 87.31 31 ILE B N 1
ATOM 3589 C CA . ILE B 1 31 ? 13.898 15.406 6.883 1 87.31 31 ILE B CA 1
ATOM 3590 C C . ILE B 1 31 ? 14.18 13.93 7.168 1 87.31 31 ILE B C 1
ATOM 3592 O O . ILE B 1 31 ? 13.82 13.414 8.227 1 87.31 31 ILE B O 1
ATOM 3596 N N . PRO B 1 32 ? 14.781 13.273 6.246 1 89.75 32 PRO B N 1
ATOM 3597 C CA . PRO B 1 32 ? 15.062 11.852 6.453 1 89.75 32 PRO B CA 1
ATOM 3598 C C . PRO B 1 32 ? 16.109 11.602 7.539 1 89.75 32 PRO B C 1
ATOM 3600 O O . PRO B 1 32 ? 17.141 12.266 7.566 1 89.75 32 PRO B O 1
ATOM 3603 N N . GLY B 1 33 ? 15.852 10.656 8.406 1 93.5 33 GLY B N 1
ATOM 3604 C CA . GLY B 1 33 ? 16.797 10.242 9.43 1 93.5 33 GLY B CA 1
ATOM 3605 C C . GLY B 1 33 ? 17.703 9.109 8.977 1 93.5 33 GLY B C 1
ATOM 3606 O O . GLY B 1 33 ? 17.281 8.227 8.242 1 93.5 33 GLY B O 1
ATOM 3607 N N . ARG B 1 34 ? 18.891 9.109 9.492 1 93.88 34 ARG B N 1
ATOM 3608 C CA . ARG B 1 34 ? 19.844 8.055 9.172 1 93.88 34 ARG B CA 1
ATOM 3609 C C . ARG B 1 34 ? 19.359 6.699 9.672 1 93.88 34 ARG B C 1
ATOM 3611 O O . ARG B 1 34 ? 19.609 5.668 9.039 1 93.88 34 ARG B O 1
ATOM 3618 N N . TYR B 1 35 ? 18.688 6.73 10.773 1 94.94 35 TYR B N 1
ATOM 3619 C CA . TYR B 1 35 ? 18.266 5.484 11.406 1 94.94 35 TYR B CA 1
ATOM 3620 C C . TYR B 1 35 ? 17.375 4.672 10.469 1 94.94 35 TYR B C 1
ATOM 3622 O O . TYR B 1 35 ? 17.578 3.465 10.305 1 94.94 35 TYR B O 1
ATOM 3630 N N . TRP B 1 36 ? 16.391 5.281 9.82 1 94.88 36 TRP B N 1
ATOM 3631 C CA . TRP B 1 36 ? 15.516 4.477 8.969 1 94.88 36 TRP B CA 1
ATOM 3632 C C . TRP B 1 36 ? 16.141 4.258 7.594 1 94.88 36 TRP B C 1
ATOM 3634 O O . TRP B 1 36 ? 15.93 3.219 6.965 1 94.88 36 TRP B O 1
ATOM 3644 N N . MET B 1 37 ? 16.969 5.184 7.082 1 93.81 37 MET B N 1
ATOM 3645 C CA . MET B 1 37 ? 17.656 4.977 5.82 1 93.81 37 MET B CA 1
ATOM 3646 C C . MET B 1 37 ? 18.656 3.824 5.93 1 93.81 37 MET B C 1
ATOM 3648 O O . MET B 1 37 ? 18.719 2.973 5.039 1 93.81 37 MET B O 1
ATOM 3652 N N . ASP B 1 38 ? 19.422 3.803 7.027 1 94.44 38 ASP B N 1
ATOM 3653 C CA . ASP B 1 38 ? 20.391 2.725 7.254 1 94.44 38 ASP B CA 1
ATOM 3654 C C . ASP B 1 38 ? 19.672 1.381 7.398 1 94.44 38 ASP B C 1
ATOM 3656 O O . ASP B 1 38 ? 20.156 0.362 6.902 1 94.44 38 ASP B O 1
ATOM 3660 N N . ALA B 1 39 ? 18.562 1.363 8.094 1 94.5 39 ALA B N 1
ATOM 3661 C CA . ALA B 1 39 ? 17.797 0.139 8.25 1 94.5 39 ALA B CA 1
ATOM 3662 C C . ALA B 1 39 ? 17.297 -0.376 6.902 1 94.5 39 ALA B C 1
ATOM 3664 O O . ALA B 1 39 ? 17.312 -1.584 6.652 1 94.5 39 ALA B O 1
ATOM 3665 N N . MET B 1 40 ? 16.844 0.506 6.043 1 92.69 40 MET B N 1
ATOM 3666 C CA . MET B 1 40 ? 16.406 0.113 4.707 1 92.69 40 MET B CA 1
ATOM 3667 C C . MET B 1 40 ? 17.578 -0.459 3.902 1 92.69 40 MET B C 1
ATOM 3669 O O . MET B 1 40 ? 17.422 -1.471 3.215 1 92.69 40 MET B O 1
ATOM 3673 N N . ARG B 1 41 ? 18.719 0.194 4 1 92.19 41 ARG B N 1
ATOM 3674 C CA . ARG B 1 41 ? 19.891 -0.299 3.307 1 92.19 41 ARG B CA 1
ATOM 3675 C C . ARG B 1 41 ? 20.281 -1.689 3.801 1 92.19 41 ARG B C 1
ATOM 3677 O O . ARG B 1 41 ? 20.672 -2.551 3.008 1 92.19 41 ARG B O 1
ATOM 3684 N N . GLU B 1 42 ? 20.188 -1.847 5.062 1 90.06 42 GLU B N 1
ATOM 3685 C CA . GLU B 1 42 ? 20.484 -3.154 5.645 1 90.06 42 GLU B CA 1
ATOM 3686 C C . GLU B 1 42 ? 19.547 -4.227 5.098 1 90.06 42 GLU B C 1
ATOM 3688 O O . GLU B 1 42 ? 19.984 -5.34 4.789 1 90.06 42 GLU B O 1
ATOM 3693 N N . CYS B 1 43 ? 18.297 -3.887 4.988 1 88.75 43 CYS B N 1
ATOM 3694 C CA . CYS B 1 43 ? 17.312 -4.82 4.441 1 88.75 43 CYS B CA 1
ATOM 3695 C C . CYS B 1 43 ? 17.688 -5.211 3.012 1 88.75 43 CYS B C 1
ATOM 3697 O O . CYS B 1 43 ? 17.609 -6.387 2.648 1 88.75 43 CYS B O 1
ATOM 3699 N N . ILE B 1 44 ? 18.062 -4.273 2.246 1 88.38 44 ILE B N 1
ATOM 3700 C CA . ILE B 1 44 ? 18.438 -4.523 0.859 1 88.38 44 ILE B CA 1
ATOM 3701 C C . ILE B 1 44 ? 19.672 -5.434 0.816 1 88.38 44 ILE B C 1
ATOM 3703 O O . ILE B 1 44 ? 19.75 -6.332 -0.023 1 88.38 44 ILE B O 1
ATOM 3707 N N . THR B 1 45 ? 20.562 -5.203 1.73 1 86.25 45 THR B N 1
ATOM 3708 C CA . THR B 1 45 ? 21.766 -6.035 1.821 1 86.25 45 THR B CA 1
ATOM 3709 C C . THR B 1 45 ? 21.391 -7.477 2.158 1 86.25 45 THR B C 1
ATOM 3711 O O . THR B 1 45 ? 21.984 -8.414 1.63 1 86.25 45 THR B O 1
ATOM 3714 N N . LEU B 1 46 ? 20.422 -7.617 2.992 1 82.38 46 LEU B N 1
ATOM 3715 C CA . LEU B 1 46 ? 19.938 -8.953 3.342 1 82.38 46 LEU B CA 1
ATOM 3716 C C . LEU B 1 46 ? 19.312 -9.641 2.137 1 82.38 46 LEU B C 1
ATOM 3718 O O . LEU B 1 46 ? 19.469 -10.844 1.944 1 82.38 46 LEU B O 1
ATOM 3722 N N . TYR B 1 47 ? 18.594 -8.875 1.354 1 78 47 TYR B N 1
ATOM 3723 C CA . TYR B 1 47 ? 18.062 -9.406 0.103 1 78 47 TYR B CA 1
ATOM 3724 C C . TYR B 1 47 ? 19.172 -9.93 -0.788 1 78 47 TYR B C 1
ATOM 3726 O O . TYR B 1 47 ? 19.078 -11.039 -1.32 1 78 47 TYR B O 1
ATOM 3734 N N . GLU B 1 48 ? 20.156 -9.164 -0.884 1 76.75 48 GLU B N 1
ATOM 3735 C CA . GLU B 1 48 ? 21.297 -9.477 -1.759 1 76.75 48 GLU B CA 1
ATOM 3736 C C . GLU B 1 48 ? 22 -10.742 -1.303 1 76.75 48 GLU B C 1
ATOM 3738 O O . GLU B 1 48 ? 22.484 -11.523 -2.129 1 76.75 48 GLU B O 1
ATOM 3743 N N . ALA B 1 49 ? 22.016 -10.914 -0.042 1 73.69 49 ALA B N 1
ATOM 3744 C CA . ALA B 1 49 ? 22.719 -12.062 0.528 1 73.69 49 ALA B CA 1
ATOM 3745 C C . ALA B 1 49 ? 21.859 -13.32 0.468 1 73.69 49 ALA B C 1
ATOM 3747 O O . ALA B 1 49 ? 22.344 -14.422 0.714 1 73.69 49 ALA B O 1
ATOM 3748 N N . GLY B 1 50 ? 20.641 -13.156 -0.093 1 67.25 50 GLY B N 1
ATOM 3749 C CA . GLY B 1 50 ? 19.734 -14.297 -0.122 1 67.25 50 GLY B CA 1
ATOM 3750 C C . GLY B 1 50 ? 19.344 -14.781 1.261 1 67.25 50 GLY B C 1
ATOM 3751 O O . GLY B 1 50 ? 19.109 -15.977 1.464 1 67.25 50 GLY B O 1
ATOM 3752 N N . ARG B 1 51 ? 19.438 -13.938 2.184 1 61.78 51 ARG B N 1
ATOM 3753 C CA . ARG B 1 51 ? 19.25 -14.32 3.58 1 61.78 51 ARG B CA 1
ATOM 3754 C C . ARG B 1 51 ? 17.922 -13.812 4.109 1 61.78 51 ARG B C 1
ATOM 3756 O O . ARG B 1 51 ? 17.641 -13.898 5.309 1 61.78 51 ARG B O 1
ATOM 3763 N N . ILE B 1 52 ? 17.219 -13.227 3.186 1 57.5 52 ILE B N 1
ATOM 3764 C CA . ILE B 1 52 ? 15.984 -12.633 3.691 1 57.5 52 ILE B CA 1
ATOM 3765 C C . ILE B 1 52 ? 15.016 -13.734 4.102 1 57.5 52 ILE B C 1
ATOM 3767 O O . ILE B 1 52 ? 14.18 -13.539 4.992 1 57.5 52 ILE B O 1
ATOM 3771 N N . GLU B 1 53 ? 15.117 -14.914 3.383 1 51.97 53 GLU B N 1
ATOM 3772 C CA . GLU B 1 53 ? 14.227 -16.031 3.705 1 51.97 53 GLU B CA 1
ATOM 3773 C C . GLU B 1 53 ? 14.891 -17 4.68 1 51.97 53 GLU B C 1
ATOM 3775 O O . GLU B 1 53 ? 14.344 -18.062 4.965 1 51.97 53 GLU B O 1
ATOM 3780 N N . ASP B 1 54 ? 16.203 -16.766 4.977 1 47.22 54 ASP B N 1
ATOM 3781 C CA . ASP B 1 54 ? 16.906 -17.75 5.809 1 47.22 54 ASP B CA 1
ATOM 3782 C C . ASP B 1 54 ? 16.094 -18.078 7.055 1 47.22 54 ASP B C 1
ATOM 3784 O O . ASP B 1 54 ? 15.234 -17.297 7.477 1 47.22 54 ASP B O 1
ATOM 3788 N N . ASP B 1 55 ? 16.141 -19.391 7.449 1 41.53 55 ASP B N 1
ATOM 3789 C CA . ASP B 1 55 ? 15.391 -20.219 8.398 1 41.53 55 ASP B CA 1
ATOM 3790 C C . ASP B 1 55 ? 14.891 -19.391 9.578 1 41.53 55 ASP B C 1
ATOM 3792 O O . ASP B 1 55 ? 15.68 -18.719 10.25 1 41.53 55 ASP B O 1
ATOM 3796 N N . ALA B 1 56 ? 13.609 -19.219 9.562 1 37.72 56 ALA B N 1
ATOM 3797 C CA . ALA B 1 56 ? 12.672 -18.688 10.539 1 37.72 56 ALA B CA 1
ATOM 3798 C C . ALA B 1 56 ? 12.914 -19.266 11.922 1 37.72 56 ALA B C 1
ATOM 3800 O O . ALA B 1 56 ? 13.047 -20.484 12.078 1 37.72 56 ALA B O 1
ATOM 3801 N N . PRO B 1 57 ? 13.281 -18.625 12.68 1 33.78 57 PRO B N 1
ATOM 3802 C CA . PRO B 1 57 ? 13.18 -19.281 13.984 1 33.78 57 PRO B CA 1
ATOM 3803 C C . PRO B 1 57 ? 11.852 -20 14.18 1 33.78 57 PRO B C 1
ATOM 3805 O O . PRO B 1 57 ? 11.703 -20.781 15.125 1 33.78 57 PRO B O 1
ATOM 3808 N N . TYR B 1 58 ? 10.734 -19.422 13.602 1 35.03 58 TYR B N 1
ATOM 3809 C CA . TYR B 1 58 ? 9.445 -20.016 13.953 1 35.03 58 TYR B CA 1
ATOM 3810 C C . TYR B 1 58 ? 8.969 -20.969 12.867 1 35.03 58 TYR B C 1
ATOM 3812 O O . TYR B 1 58 ? 7.762 -21.156 12.68 1 35.03 58 TYR B O 1
ATOM 3820 N N . GLY B 1 59 ? 9.734 -21.672 12.062 1 36.34 59 GLY B N 1
ATOM 3821 C CA . GLY B 1 59 ? 9.398 -22.672 11.055 1 36.34 59 GLY B CA 1
ATOM 3822 C C . GLY B 1 59 ? 9.484 -22.141 9.633 1 36.34 59 GLY B C 1
ATOM 3823 O O . GLY B 1 59 ? 9.672 -20.938 9.43 1 36.34 59 GLY B O 1
ATOM 3824 N N . PRO B 1 60 ? 9.57 -23.016 8.516 1 36.75 60 PRO B N 1
ATOM 3825 C CA . PRO B 1 60 ? 9.914 -22.781 7.109 1 36.75 60 PRO B CA 1
ATOM 3826 C C . PRO B 1 60 ? 9.055 -21.719 6.449 1 36.75 60 PRO B C 1
ATOM 3828 O O . PRO B 1 60 ? 9.391 -21.219 5.371 1 36.75 60 PRO B O 1
ATOM 3831 N N . ALA B 1 61 ? 7.812 -21.812 6.555 1 36.62 61 ALA B N 1
ATOM 3832 C CA . ALA B 1 61 ? 6.953 -21.031 5.672 1 36.62 61 ALA B CA 1
ATOM 3833 C C . ALA B 1 61 ? 7.242 -19.531 5.812 1 36.62 61 ALA B C 1
ATOM 3835 O O . ALA B 1 61 ? 6.949 -18.75 4.906 1 36.62 61 ALA B O 1
ATOM 3836 N N . THR B 1 62 ? 7.02 -18.953 7.051 1 42.44 62 THR B N 1
ATOM 3837 C CA . THR B 1 62 ? 6.875 -17.531 7.273 1 42.44 62 THR B CA 1
ATOM 3838 C C . THR B 1 62 ? 8.242 -16.859 7.387 1 42.44 62 THR B C 1
ATOM 3840 O O . THR B 1 62 ? 9.188 -17.453 7.906 1 42.44 62 THR B O 1
ATOM 3843 N N . HIS B 1 63 ? 8.539 -15.883 6.496 1 51.75 63 HIS B N 1
ATOM 3844 C CA . HIS B 1 63 ? 9.648 -14.945 6.652 1 51.75 63 HIS B CA 1
ATOM 3845 C C . HIS B 1 63 ? 9.852 -14.57 8.117 1 51.75 63 HIS B C 1
ATOM 3847 O O . HIS B 1 63 ? 9.234 -13.625 8.609 1 51.75 63 HIS B O 1
ATOM 3853 N N . PRO B 1 64 ? 10.383 -15.477 8.938 1 53.66 64 PRO B N 1
ATOM 3854 C CA . PRO B 1 64 ? 10.469 -15.219 10.375 1 53.66 64 PRO B CA 1
ATOM 3855 C C . PRO B 1 64 ? 10.93 -13.797 10.695 1 53.66 64 PRO B C 1
ATOM 3857 O O . PRO B 1 64 ? 10.414 -13.164 11.625 1 53.66 64 PRO B O 1
ATOM 3860 N N . PHE B 1 65 ? 11.758 -13.422 9.859 1 63.59 65 PHE B N 1
ATOM 3861 C CA . PHE B 1 65 ? 12.312 -12.094 10.094 1 63.59 65 PHE B CA 1
ATOM 3862 C C . PHE B 1 65 ? 11.273 -11.016 9.812 1 63.59 65 PHE B C 1
ATOM 3864 O O . PHE B 1 65 ? 11.07 -10.109 10.633 1 63.59 65 PHE B O 1
ATOM 3871 N N . LEU B 1 66 ? 10.461 -11.375 8.828 1 72.06 66 LEU B N 1
ATOM 3872 C CA . LEU B 1 66 ? 9.469 -10.367 8.453 1 72.06 66 LEU B CA 1
ATOM 3873 C C . LEU B 1 66 ? 8.32 -10.336 9.453 1 72.06 66 LEU B C 1
ATOM 3875 O O . LEU B 1 66 ? 7.871 -9.258 9.852 1 72.06 66 LEU B O 1
ATOM 3879 N N . THR B 1 67 ? 7.984 -11.508 9.922 1 76.06 67 THR B N 1
ATOM 3880 C CA . THR B 1 67 ? 6.883 -11.586 10.875 1 76.06 67 THR B CA 1
ATOM 3881 C C . THR B 1 67 ? 7.285 -10.969 12.211 1 76.06 67 THR B C 1
ATOM 3883 O O . THR B 1 67 ? 6.5 -10.242 12.828 1 76.06 67 THR B O 1
ATOM 3886 N N . THR B 1 68 ? 8.5 -11.219 12.539 1 82.69 68 THR B N 1
ATOM 3887 C CA . THR B 1 68 ? 8.984 -10.672 13.797 1 82.69 68 THR B CA 1
ATOM 3888 C C . THR B 1 68 ? 9.047 -9.148 13.742 1 82.69 68 THR B C 1
ATOM 3890 O O . THR B 1 68 ? 8.57 -8.469 14.648 1 82.69 68 THR B O 1
ATOM 3893 N N . VAL B 1 69 ? 9.578 -8.688 12.664 1 87.88 69 VAL B N 1
ATOM 3894 C CA . VAL B 1 69 ? 9.719 -7.242 12.531 1 87.88 69 VAL B CA 1
ATOM 3895 C C . VAL B 1 69 ? 8.336 -6.598 12.477 1 87.88 69 VAL B C 1
ATOM 3897 O O . VAL B 1 69 ? 8.109 -5.535 13.055 1 87.88 69 VAL B O 1
ATOM 3900 N N . PHE B 1 70 ? 7.441 -7.285 11.883 1 90.81 70 PHE B N 1
ATOM 3901 C CA . PHE B 1 70 ? 6.086 -6.762 11.789 1 90.81 70 PHE B CA 1
ATOM 3902 C C . PHE B 1 70 ? 5.461 -6.621 13.172 1 90.81 70 PHE B C 1
ATOM 3904 O O . PHE B 1 70 ? 4.992 -5.543 13.539 1 90.81 70 PHE B O 1
ATOM 3911 N N . PHE B 1 71 ? 5.496 -7.605 13.961 1 92.75 71 PHE B N 1
ATOM 3912 C CA . PHE B 1 7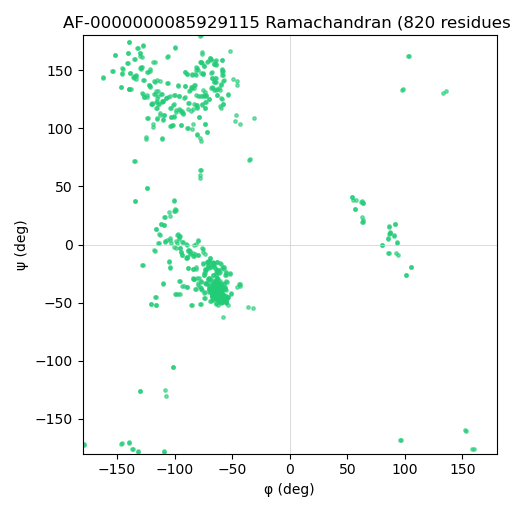1 ? 4.844 -7.586 15.266 1 92.75 71 PHE B CA 1
ATOM 3913 C C . PHE B 1 71 ? 5.578 -6.652 16.219 1 92.75 71 PHE B C 1
ATOM 3915 O O . PHE B 1 71 ? 4.957 -6.02 17.078 1 92.75 71 PHE B O 1
ATOM 3922 N N . GLU B 1 72 ? 6.848 -6.512 16.016 1 94.38 72 GLU B N 1
ATOM 3923 C CA . GLU B 1 72 ? 7.59 -5.52 16.781 1 94.38 72 GLU B CA 1
ATOM 3924 C C . GLU B 1 72 ? 7.117 -4.105 16.469 1 94.38 72 GLU B C 1
ATOM 3926 O O . GLU B 1 72 ? 6.941 -3.285 17.375 1 94.38 72 GLU B O 1
ATOM 3931 N N . THR B 1 73 ? 6.941 -3.883 15.18 1 95.62 73 THR B N 1
ATOM 3932 C CA . THR B 1 73 ? 6.457 -2.568 14.773 1 95.62 73 THR B CA 1
ATOM 3933 C C . THR B 1 73 ? 5.07 -2.299 15.336 1 95.62 73 THR B C 1
ATOM 3935 O O . THR B 1 73 ? 4.77 -1.18 15.766 1 95.62 73 THR B O 1
ATOM 3938 N N . ILE B 1 74 ? 4.199 -3.291 15.367 1 96.38 74 ILE B N 1
ATOM 3939 C CA . ILE B 1 74 ? 2.854 -3.156 15.914 1 96.38 74 ILE B CA 1
ATOM 3940 C C . ILE B 1 74 ? 2.932 -2.822 17.406 1 96.38 74 ILE B C 1
ATOM 3942 O O . ILE B 1 74 ? 2.27 -1.893 17.875 1 96.38 74 ILE B O 1
ATOM 3946 N N . ARG B 1 75 ? 3.75 -3.531 18.109 1 97.56 75 ARG B N 1
ATOM 3947 C CA . ARG B 1 75 ? 3.918 -3.291 19.547 1 97.56 75 ARG B CA 1
ATOM 3948 C C . ARG B 1 75 ? 4.426 -1.878 19.797 1 97.56 75 ARG B C 1
ATOM 3950 O O . ARG B 1 75 ? 3.889 -1.166 20.656 1 97.56 75 ARG B O 1
ATOM 3957 N N . LYS B 1 76 ? 5.41 -1.491 19.109 1 98.31 76 LYS B N 1
ATOM 3958 C CA . LYS B 1 76 ? 6.023 -0.18 19.297 1 98.31 76 LYS B CA 1
ATOM 3959 C C . LYS B 1 76 ? 5.074 0.938 18.875 1 98.31 76 LYS B C 1
ATOM 3961 O O . LYS B 1 76 ? 5.012 1.984 19.516 1 98.31 76 LYS B O 1
ATOM 3966 N N . SER B 1 77 ? 4.367 0.722 17.766 1 97.94 77 SER B N 1
ATOM 3967 C CA . SER B 1 77 ? 3.414 1.728 17.312 1 97.94 77 SER B CA 1
ATOM 3968 C C . SER B 1 77 ? 2.266 1.891 18.312 1 97.94 77 SER B C 1
ATOM 3970 O O . SER B 1 77 ? 1.801 3.006 18.547 1 97.94 77 SER B O 1
ATOM 3972 N N . ALA B 1 78 ? 1.799 0.777 18.844 1 98.81 78 ALA B N 1
ATOM 3973 C CA . ALA B 1 78 ? 0.776 0.835 19.891 1 98.81 78 ALA B CA 1
ATOM 3974 C C . ALA B 1 78 ? 1.256 1.655 21.078 1 98.81 78 ALA B C 1
ATOM 3976 O O . ALA B 1 78 ? 0.523 2.506 21.594 1 98.81 78 ALA B O 1
ATOM 3977 N N . LYS B 1 79 ? 2.482 1.42 21.469 1 98.69 79 LYS B N 1
ATOM 3978 C CA . LYS B 1 79 ? 3.066 2.16 22.578 1 98.69 79 LYS B CA 1
ATOM 3979 C C . LYS B 1 79 ? 3.127 3.654 22.266 1 98.69 79 LYS B C 1
ATOM 3981 O O . LYS B 1 79 ? 2.863 4.48 23.141 1 98.69 79 LYS B O 1
ATOM 3986 N N . LEU B 1 80 ? 3.43 3.984 21.094 1 98.75 80 LEU B N 1
ATOM 3987 C CA . LEU B 1 80 ? 3.604 5.375 20.688 1 98.75 80 LEU B CA 1
ATOM 3988 C C . LEU B 1 80 ? 2.318 6.168 20.906 1 98.75 80 LEU B C 1
ATOM 3990 O O . LEU B 1 80 ? 2.361 7.355 21.234 1 98.75 80 LEU B O 1
ATOM 3994 N N . ILE B 1 81 ? 1.143 5.512 20.75 1 98.88 81 ILE B N 1
ATOM 3995 C CA . ILE B 1 81 ? -0.118 6.238 20.844 1 98.88 81 ILE B CA 1
ATOM 3996 C C . ILE B 1 81 ? -0.919 5.727 22.031 1 98.88 81 ILE B C 1
ATOM 3998 O O . ILE B 1 81 ? -2.135 5.922 22.109 1 98.88 81 ILE B O 1
ATOM 4002 N N . HIS B 1 82 ? -0.27 4.945 22.922 1 98.75 82 HIS B N 1
ATOM 4003 C CA . HIS B 1 82 ? -0.834 4.445 24.172 1 98.75 82 HIS B CA 1
ATOM 4004 C C . HIS B 1 82 ? -2.014 3.516 23.906 1 98.75 82 HIS B C 1
ATOM 4006 O O . HIS B 1 82 ? -3.027 3.578 24.609 1 98.75 82 HIS B O 1
ATOM 4012 N N . ALA B 1 83 ? -1.942 2.766 22.875 1 98.88 83 ALA B N 1
ATOM 4013 C CA . ALA B 1 83 ? -2.965 1.778 22.531 1 98.88 83 ALA B CA 1
ATOM 4014 C C . ALA B 1 83 ? -2.537 0.377 22.969 1 98.88 83 ALA B C 1
ATOM 4016 O O . ALA B 1 83 ? -1.417 0.182 23.438 1 98.88 83 ALA B O 1
ATOM 4017 N N . LYS B 1 84 ? -3.479 -0.549 22.891 1 98.75 84 LYS B N 1
ATOM 4018 C CA . LYS B 1 84 ? -3.158 -1.972 22.969 1 98.75 84 LYS B CA 1
ATOM 4019 C C . LYS B 1 84 ? -2.682 -2.494 21.609 1 98.75 84 LYS B C 1
ATOM 4021 O O . LYS B 1 84 ? -3.084 -1.98 20.562 1 98.75 84 LYS B O 1
ATOM 4026 N N . GLU B 1 85 ? -1.857 -3.461 21.688 1 98.06 85 GLU B N 1
ATOM 4027 C CA . GLU B 1 85 ? -1.333 -4.043 20.453 1 98.06 85 GLU B CA 1
ATOM 4028 C C . GLU B 1 85 ? -2.463 -4.52 19.547 1 98.06 85 GLU B C 1
ATOM 4030 O O . GLU B 1 85 ? -2.385 -4.375 18.312 1 98.06 85 GLU B O 1
ATOM 4035 N N . GLU B 1 86 ? -3.518 -5.055 20.094 1 98.12 86 GLU B N 1
ATOM 4036 C CA . GLU B 1 86 ? -4.637 -5.602 19.328 1 98.12 86 GLU B CA 1
ATOM 4037 C C . GLU B 1 86 ? -5.387 -4.508 18.578 1 98.12 86 GLU B C 1
ATOM 4039 O O . GLU B 1 86 ? -6.125 -4.789 17.641 1 98.12 86 GLU B O 1
ATOM 4044 N N . GLU B 1 87 ? -5.164 -3.27 18.938 1 98.81 87 GLU B N 1
ATOM 4045 C CA . GLU B 1 87 ? -5.941 -2.154 18.406 1 98.81 87 GLU B CA 1
ATOM 4046 C C . GLU B 1 87 ? -5.234 -1.505 17.219 1 98.81 87 GLU B C 1
ATOM 4048 O O . GLU B 1 87 ? -5.766 -0.577 16.609 1 98.81 87 GLU B O 1
ATOM 4053 N N . VAL B 1 88 ? -4.043 -2.035 16.938 1 98.38 88 VAL B N 1
ATOM 4054 C CA . VAL B 1 88 ? -3.219 -1.329 15.969 1 98.38 88 VAL B CA 1
ATOM 4055 C C . VAL B 1 88 ? -2.781 -2.291 14.867 1 98.38 88 VAL B C 1
ATOM 4057 O O . VAL B 1 88 ? -2.547 -3.475 15.125 1 98.38 88 VAL B O 1
ATOM 4060 N N . THR B 1 89 ? -2.766 -1.793 13.664 1 97 89 THR B N 1
ATOM 4061 C CA . THR B 1 89 ? -2.1 -2.467 12.555 1 97 89 THR B CA 1
ATOM 4062 C C . THR B 1 89 ? -1.372 -1.46 11.664 1 97 89 THR B C 1
ATOM 4064 O O . THR B 1 89 ? -1.38 -0.259 11.945 1 97 89 THR B O 1
ATOM 4067 N N . ASN B 1 90 ? -0.667 -1.978 10.727 1 93.31 90 ASN B N 1
ATOM 4068 C CA . ASN B 1 90 ? 0.088 -1.11 9.828 1 93.31 90 ASN B CA 1
ATOM 4069 C C . ASN B 1 90 ? -0.82 -0.433 8.805 1 93.31 90 ASN B C 1
ATOM 4071 O O . ASN B 1 90 ? -1.844 -0.994 8.406 1 93.31 90 ASN B O 1
ATOM 4075 N N . LEU B 1 91 ? -0.452 0.725 8.477 1 89.69 91 LEU B N 1
ATOM 4076 C CA . LEU B 1 91 ? -1.16 1.532 7.488 1 89.69 91 LEU B CA 1
ATOM 4077 C C . LEU B 1 91 ? -0.205 2.039 6.41 1 89.69 91 LEU B C 1
ATOM 4079 O O . LEU B 1 91 ? 0.837 2.619 6.723 1 89.69 91 LEU B O 1
ATOM 4083 N N . TYR B 1 92 ? -0.588 1.834 5.25 1 85.62 92 TYR B N 1
ATOM 4084 C CA . TYR B 1 92 ? 0.243 2.27 4.133 1 85.62 92 TYR B CA 1
ATOM 4085 C C . TYR B 1 92 ? 0.126 3.773 3.92 1 85.62 92 TYR B C 1
ATOM 4087 O O . TYR B 1 92 ? 1.137 4.473 3.822 1 85.62 92 TYR B O 1
ATOM 4095 N N . ARG B 1 93 ? -1.173 4.266 3.828 1 88.88 93 ARG B N 1
ATOM 4096 C CA . ARG B 1 93 ? -1.473 5.684 3.66 1 88.88 93 ARG B CA 1
ATOM 4097 C C . ARG B 1 93 ? -2.758 6.059 4.391 1 88.88 93 ARG B C 1
ATOM 4099 O O . ARG B 1 93 ? -3.689 5.254 4.477 1 88.88 93 ARG B O 1
ATOM 4106 N N . VAL B 1 94 ? -2.795 7.266 4.773 1 90.75 94 VAL B N 1
ATOM 4107 C CA . VAL B 1 94 ? -3.975 7.754 5.48 1 90.75 94 VAL B CA 1
ATOM 4108 C C . VAL B 1 94 ? -5.203 7.621 4.586 1 90.75 94 VAL B C 1
ATOM 4110 O O . VAL B 1 94 ? -6.266 7.184 5.039 1 90.75 94 VAL B O 1
ATOM 4113 N N . MET B 1 95 ? -5.086 7.93 3.35 1 89.81 95 MET B N 1
ATOM 4114 C CA . MET B 1 95 ? -6.203 7.859 2.408 1 89.81 95 MET B CA 1
ATOM 4115 C C . MET B 1 95 ? -6.734 6.434 2.305 1 89.81 95 MET B C 1
ATOM 4117 O O . MET B 1 95 ? -7.949 6.223 2.24 1 89.81 95 MET B O 1
ATOM 4121 N N . THR B 1 96 ? -5.871 5.426 2.318 1 90.88 96 THR B N 1
ATOM 4122 C CA . THR B 1 96 ? -6.281 4.031 2.236 1 90.88 96 THR B CA 1
ATOM 4123 C C . THR B 1 96 ? -7.09 3.633 3.467 1 90.88 96 THR B C 1
ATOM 4125 O O . THR B 1 96 ? -8.141 2.994 3.348 1 90.88 96 THR B O 1
ATOM 4128 N N . GLY B 1 97 ? -6.574 4.023 4.609 1 94.5 97 GLY B N 1
ATOM 4129 C CA . GLY B 1 97 ? -7.305 3.744 5.836 1 94.5 97 GLY B CA 1
ATOM 4130 C C . GLY B 1 97 ? -8.648 4.441 5.906 1 94.5 97 GLY B C 1
ATOM 4131 O O . GLY B 1 97 ? -9.633 3.857 6.355 1 94.5 97 GLY B O 1
ATOM 4132 N N . ALA B 1 98 ? -8.68 5.691 5.441 1 96.38 98 ALA B N 1
ATOM 4133 C CA . ALA B 1 98 ? -9.93 6.453 5.438 1 96.38 98 ALA B CA 1
ATOM 4134 C C . ALA B 1 98 ? -10.969 5.801 4.523 1 96.38 98 ALA B C 1
ATOM 4136 O O . ALA B 1 98 ? -12.141 5.711 4.879 1 96.38 98 ALA B O 1
ATOM 4137 N N . ASN B 1 99 ? -10.531 5.359 3.334 1 96 99 ASN B N 1
ATOM 4138 C CA . ASN B 1 99 ? -11.438 4.648 2.432 1 96 99 ASN B CA 1
ATOM 4139 C C . ASN B 1 99 ? -12.016 3.402 3.092 1 96 99 ASN B C 1
ATOM 4141 O O . ASN B 1 99 ? -13.219 3.139 2.98 1 96 99 ASN B O 1
ATOM 4145 N N . LEU B 1 100 ? -11.172 2.633 3.764 1 96.06 100 LEU B N 1
ATOM 4146 C CA . LEU B 1 100 ? -11.633 1.414 4.422 1 96.06 100 LEU B CA 1
ATOM 4147 C C . LEU B 1 100 ? -12.703 1.727 5.461 1 96.06 100 LEU B C 1
ATOM 4149 O O . LEU B 1 100 ? -13.758 1.089 5.484 1 96.06 100 LEU B O 1
ATOM 4153 N N . ILE B 1 101 ? -12.453 2.729 6.273 1 97.75 101 ILE B N 1
ATOM 4154 C CA . ILE B 1 101 ? -13.367 3.078 7.359 1 97.75 101 ILE B CA 1
ATOM 4155 C C . ILE B 1 101 ? -14.68 3.602 6.781 1 97.75 101 ILE B C 1
ATOM 4157 O O . ILE B 1 101 ? -15.758 3.139 7.156 1 97.75 101 ILE B O 1
ATOM 4161 N N . ILE B 1 102 ? -14.57 4.508 5.812 1 97.94 102 ILE B N 1
ATOM 4162 C CA . ILE B 1 102 ? -15.719 5.273 5.352 1 97.94 102 ILE B CA 1
ATOM 4163 C C . ILE B 1 102 ? -16.516 4.449 4.348 1 97.94 102 ILE B C 1
ATOM 4165 O O . ILE B 1 102 ? -17.75 4.484 4.352 1 97.94 102 ILE B O 1
ATOM 4169 N N . ASN B 1 103 ? -15.812 3.693 3.488 1 96.56 103 ASN B N 1
ATOM 4170 C CA . ASN B 1 103 ? -16.516 3.064 2.373 1 96.56 103 ASN B CA 1
ATOM 4171 C C . ASN B 1 103 ? -16.719 1.571 2.611 1 96.56 103 ASN B C 1
ATOM 4173 O O . ASN B 1 103 ? -17.516 0.932 1.918 1 96.56 103 ASN B O 1
ATOM 4177 N N . ASP B 1 104 ? -16.016 0.984 3.584 1 96 104 ASP B N 1
ATOM 4178 C CA . ASP B 1 104 ? -16.125 -0.458 3.787 1 96 104 ASP B CA 1
ATOM 4179 C C . ASP B 1 104 ? -16.719 -0.779 5.156 1 96 104 ASP B C 1
ATOM 4181 O O . ASP B 1 104 ? -17.656 -1.568 5.258 1 96 104 ASP B O 1
ATOM 4185 N N . LEU B 1 105 ? -16.281 -0.144 6.215 1 96.94 105 LEU B N 1
ATOM 4186 C CA . LEU B 1 105 ? -16.641 -0.525 7.574 1 96.94 105 LEU B CA 1
ATOM 4187 C C . LEU B 1 105 ? -17.969 0.116 7.984 1 96.94 105 LEU B C 1
ATOM 4189 O O . LEU B 1 105 ? -18.891 -0.576 8.43 1 96.94 105 LEU B O 1
ATOM 4193 N N . ILE B 1 106 ? -18.047 1.426 7.812 1 97.25 106 ILE B N 1
ATOM 4194 C CA . ILE B 1 106 ? -19.25 2.127 8.242 1 97.25 106 ILE B CA 1
ATOM 4195 C C . ILE B 1 106 ? -20.406 1.807 7.297 1 97.25 106 ILE B C 1
ATOM 4197 O O . ILE B 1 106 ? -20.266 1.933 6.078 1 97.25 106 ILE B O 1
ATOM 4201 N N . LYS B 1 107 ? -21.484 1.405 7.801 1 94.88 107 LYS B N 1
ATOM 4202 C CA . LYS B 1 107 ? -22.688 1.155 7.023 1 94.88 107 LYS B CA 1
ATOM 4203 C C . LYS B 1 107 ? -23.609 2.375 7.027 1 94.88 107 LYS B C 1
ATOM 4205 O O . LYS B 1 107 ? -24.344 2.598 7.988 1 94.88 107 LYS B O 1
ATOM 4210 N N . TRP B 1 108 ? -23.578 3.043 5.977 1 97 108 TRP B N 1
ATOM 4211 C CA . TRP B 1 108 ? -24.344 4.273 5.824 1 97 108 TRP B CA 1
ATOM 4212 C C . TRP B 1 108 ? -25.797 3.973 5.453 1 97 108 TRP B C 1
ATOM 4214 O O . TRP B 1 108 ? -26.078 2.996 4.75 1 97 108 TRP B O 1
ATOM 4224 N N . GLN B 1 109 ? -26.656 4.75 5.898 1 96.19 109 GLN B N 1
ATOM 4225 C CA . GLN B 1 109 ? -28.062 4.734 5.5 1 96.19 109 GLN B CA 1
ATOM 4226 C C . GLN B 1 109 ? -28.531 6.121 5.066 1 96.19 109 GLN B C 1
ATOM 4228 O O . GLN B 1 109 ? -27.984 7.133 5.52 1 96.19 109 GLN B O 1
ATOM 4233 N N . LYS B 1 110 ? -29.516 6.082 4.203 1 96.69 110 LYS B N 1
ATOM 4234 C CA . LYS B 1 110 ? -30.094 7.359 3.805 1 96.69 110 LYS B CA 1
ATOM 4235 C C . LYS B 1 110 ? -30.531 8.164 5.023 1 96.69 110 LYS B C 1
ATOM 4237 O O . LYS B 1 110 ? -31.156 7.625 5.945 1 96.69 110 LYS B O 1
ATOM 4242 N N . GLY B 1 111 ? -30.094 9.43 5.07 1 96.88 111 GLY B N 1
ATOM 4243 C CA . GLY B 1 111 ? -30.469 10.281 6.188 1 96.88 111 GLY B CA 1
ATOM 4244 C C . GLY B 1 111 ? -29.328 10.492 7.176 1 96.88 111 GLY B C 1
ATOM 4245 O O . GLY B 1 111 ? -29.359 11.43 7.969 1 96.88 111 GLY B O 1
ATOM 4246 N N . ASP B 1 112 ? -28.328 9.609 7.129 1 98.44 112 ASP B N 1
ATOM 4247 C CA . ASP B 1 112 ? -27.141 9.828 7.941 1 98.44 112 ASP B CA 1
ATOM 4248 C C . ASP B 1 112 ? -26.406 11.086 7.504 1 98.44 112 ASP B C 1
ATOM 4250 O O . ASP B 1 112 ? -26.641 11.609 6.414 1 98.44 112 ASP B O 1
ATOM 4254 N N . ASN B 1 113 ? -25.625 11.594 8.383 1 98.75 113 ASN B N 1
ATOM 4255 C CA . ASN B 1 113 ? -24.734 12.688 7.98 1 98.75 113 ASN B CA 1
ATOM 4256 C C . ASN B 1 113 ? -23.312 12.484 8.523 1 98.75 113 ASN B C 1
ATOM 4258 O O . ASN B 1 113 ? -23.109 11.664 9.422 1 98.75 113 ASN B O 1
ATOM 4262 N N . VAL B 1 114 ? -22.391 13.125 7.934 1 98.81 114 VAL B N 1
ATOM 4263 C CA . VAL B 1 114 ? -21 13.172 8.367 1 98.81 114 VAL B CA 1
ATOM 4264 C C . VAL B 1 114 ? -20.578 14.625 8.617 1 98.81 114 VAL B C 1
ATOM 4266 O O . VAL B 1 114 ? -20.969 15.523 7.871 1 98.81 114 VAL B O 1
ATOM 4269 N N . 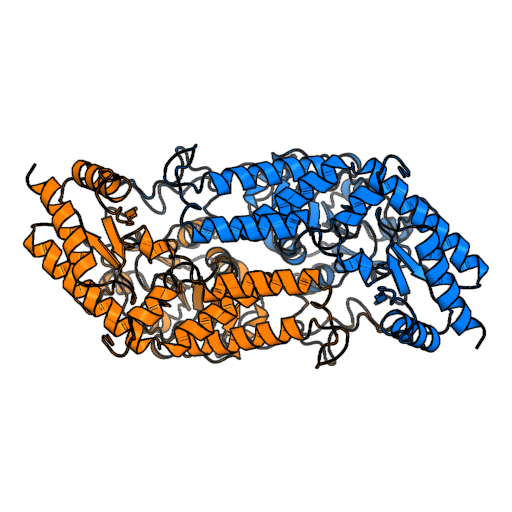VAL B 1 115 ? -19.859 14.828 9.703 1 98.88 115 VAL B N 1
ATOM 4270 C CA . VAL B 1 115 ? -19.406 16.156 10.078 1 98.88 115 VAL B CA 1
ATOM 4271 C C . VAL B 1 115 ? -17.891 16.281 9.844 1 98.88 115 VAL B C 1
ATOM 4273 O O . VAL B 1 115 ? -17.125 15.422 10.289 1 98.88 115 VAL B O 1
ATOM 4276 N N . PHE B 1 116 ? -17.484 17.25 9.117 1 98.38 116 PHE B N 1
ATOM 4277 C CA . PHE B 1 116 ? -16.094 17.594 8.852 1 98.38 116 PHE B CA 1
ATOM 4278 C C . PHE B 1 116 ? -15.93 19.094 8.719 1 98.38 116 PHE B C 1
ATOM 4280 O O . PHE B 1 116 ? -16.812 19.859 9.109 1 98.38 116 PHE B O 1
ATOM 4287 N N . THR B 1 117 ? -14.758 19.609 8.289 1 98.06 117 THR B N 1
ATOM 4288 C CA . THR B 1 117 ? -14.562 21.047 8.312 1 98.06 117 THR B CA 1
ATOM 4289 C C . THR B 1 117 ? -13.992 21.531 6.98 1 98.06 117 THR B C 1
ATOM 4291 O O . THR B 1 117 ? -13.586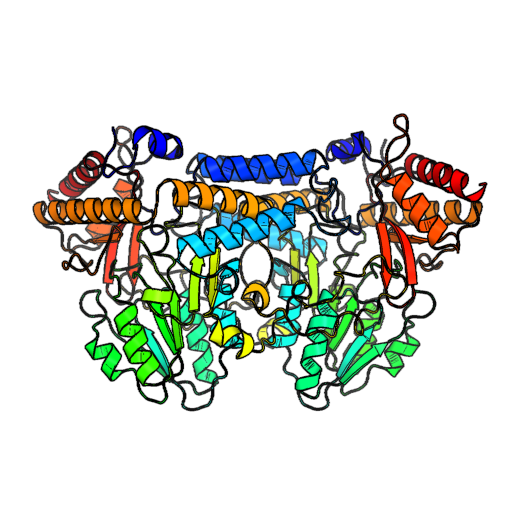 20.734 6.137 1 98.06 117 THR B O 1
ATOM 4294 N N . ASP B 1 118 ? -13.969 22.781 6.785 1 96.56 118 ASP B N 1
ATOM 4295 C CA . ASP B 1 118 ? -13.445 23.391 5.562 1 96.56 118 ASP B CA 1
ATOM 4296 C C . ASP B 1 118 ? -11.922 23.453 5.594 1 96.56 118 ASP B C 1
ATOM 4298 O O . ASP B 1 118 ? -11.297 23.875 4.617 1 96.56 118 ASP B O 1
ATOM 4302 N N . MET B 1 119 ? -11.344 22.891 6.672 1 95.94 119 MET B N 1
ATOM 4303 C CA . MET B 1 119 ? -9.891 22.922 6.77 1 95.94 119 MET B CA 1
ATOM 4304 C C . MET B 1 119 ? -9.305 21.531 6.684 1 95.94 119 MET B C 1
ATOM 4306 O O . MET B 1 119 ? -8.078 21.359 6.723 1 95.94 119 MET B O 1
ATOM 4310 N N . ASP B 1 120 ? -10.195 20.562 6.508 1 95.62 120 ASP B N 1
ATOM 4311 C CA . ASP B 1 120 ? -9.688 19.203 6.398 1 95.62 120 ASP B CA 1
ATOM 4312 C C . ASP B 1 120 ? -8.836 19.031 5.141 1 95.62 120 ASP B C 1
ATOM 4314 O O . ASP B 1 120 ? -9.133 19.609 4.098 1 95.62 120 ASP B O 1
ATOM 4318 N N . TYR B 1 121 ? -7.762 18.297 5.301 1 92.75 121 TYR B N 1
ATOM 4319 C CA . TYR B 1 121 ? -6.953 17.938 4.141 1 92.75 121 TYR B CA 1
ATOM 4320 C C . TYR B 1 121 ? -7.781 17.188 3.105 1 92.75 121 TYR B C 1
ATOM 4322 O O . TYR B 1 121 ? -8.609 16.344 3.457 1 92.75 121 TYR B O 1
ATOM 4330 N N . PRO B 1 122 ? -7.629 17.391 1.871 1 89.5 122 PRO B N 1
ATOM 4331 C CA . PRO B 1 122 ? -8.523 16.922 0.813 1 89.5 122 PRO B CA 1
ATOM 4332 C C . PRO B 1 122 ? -8.617 15.406 0.752 1 89.5 122 PRO B C 1
ATOM 4334 O O . PRO B 1 122 ? -9.609 14.867 0.248 1 89.5 122 PRO B O 1
ATOM 4337 N N . SER B 1 123 ? -7.734 14.68 1.222 1 89.62 123 SER B N 1
ATOM 4338 C CA . SER B 1 123 ? -7.719 13.219 1.131 1 89.62 123 SER B CA 1
ATOM 4339 C C . SER B 1 123 ? -8.984 12.617 1.727 1 89.62 123 SER B C 1
ATOM 4341 O O . SER B 1 123 ? -9.453 11.57 1.273 1 89.62 123 SER B O 1
ATOM 4343 N N . ILE B 1 124 ? -9.547 13.242 2.75 1 93.44 124 ILE B N 1
ATOM 4344 C CA . ILE B 1 124 ? -10.719 12.656 3.383 1 93.44 124 ILE B CA 1
ATOM 4345 C C . ILE B 1 124 ? -11.984 13.305 2.814 1 93.44 124 ILE B C 1
ATOM 4347 O O . ILE B 1 124 ? -12.898 12.602 2.373 1 93.44 124 ILE B O 1
ATOM 4351 N N . PRO B 1 125 ? -12.031 14.625 2.613 1 93.81 125 PRO B N 1
ATOM 4352 C CA . PRO B 1 125 ? -13.227 15.242 2.023 1 93.81 125 PRO B CA 1
ATOM 4353 C C . PRO B 1 125 ? -13.539 14.695 0.633 1 93.81 125 PRO B C 1
ATOM 4355 O O . PRO B 1 125 ? -14.711 14.555 0.276 1 93.81 125 PRO B O 1
ATOM 4358 N N . TYR B 1 126 ? -12.562 14.438 -0.108 1 92.56 126 TYR B N 1
ATOM 4359 C CA . TYR B 1 126 ? -12.797 13.898 -1.442 1 92.56 126 TYR B CA 1
ATOM 4360 C C . TYR B 1 126 ? -13.539 12.57 -1.368 1 92.56 126 TYR B C 1
ATOM 4362 O O . TYR B 1 126 ? -14.43 12.305 -2.18 1 92.56 126 TYR B O 1
ATOM 4370 N N . ILE B 1 127 ? -13.211 11.711 -0.457 1 93.81 127 ILE B N 1
ATOM 4371 C CA . ILE B 1 127 ? -13.883 10.438 -0.222 1 93.81 127 ILE B CA 1
ATOM 4372 C C . ILE B 1 127 ? -15.312 10.695 0.254 1 93.81 127 ILE B C 1
ATOM 4374 O O . ILE B 1 127 ? -16.25 10.055 -0.214 1 93.81 127 ILE B O 1
ATOM 4378 N N . LEU B 1 128 ? -15.484 11.711 1.131 1 96.12 128 LEU B N 1
ATOM 4379 C CA . LEU B 1 128 ? -16.797 12.023 1.698 1 96.12 128 LEU B CA 1
ATOM 4380 C C . LEU B 1 128 ? -17.75 12.516 0.618 1 96.12 128 LEU B C 1
ATOM 4382 O O . LEU B 1 128 ? -18.953 12.234 0.67 1 96.12 128 LEU B O 1
ATOM 4386 N N . LEU B 1 129 ? -17.219 13.266 -0.317 1 92.94 129 LEU B N 1
ATOM 4387 C CA . LEU B 1 129 ? -18.047 13.82 -1.396 1 92.94 129 LEU B CA 1
ATOM 4388 C C . LEU B 1 129 ? -18.797 12.711 -2.117 1 92.94 129 LEU B C 1
ATOM 4390 O O . LEU B 1 129 ? -19.938 12.914 -2.547 1 92.94 129 LEU B O 1
ATOM 4394 N N . ASN B 1 130 ? -18.234 11.562 -2.182 1 88.44 130 ASN B N 1
ATOM 4395 C CA . ASN B 1 130 ? -18.844 10.43 -2.875 1 88.44 130 ASN B CA 1
ATOM 4396 C C . ASN B 1 130 ? -20.062 9.898 -2.121 1 88.44 130 ASN B C 1
ATOM 4398 O O . ASN B 1 130 ? -20.906 9.211 -2.699 1 88.44 130 ASN B O 1
ATOM 4402 N N . LEU B 1 131 ? -20.203 10.219 -0.875 1 94.38 131 LEU B N 1
ATOM 4403 C CA . LEU B 1 131 ? -21.297 9.742 -0.046 1 94.38 131 LEU B CA 1
ATOM 4404 C C . LEU B 1 131 ? -22.609 10.438 -0.417 1 94.38 131 LEU B C 1
ATOM 4406 O O . LEU B 1 131 ? -23.688 9.969 -0.068 1 94.38 131 LEU B O 1
ATOM 4410 N N . ARG B 1 132 ? -22.5 11.602 -1.058 1 92.94 132 ARG B N 1
ATOM 4411 C CA . ARG B 1 132 ? -23.703 12.336 -1.462 1 92.94 132 ARG B CA 1
ATOM 4412 C C . ARG B 1 132 ? -24.609 11.477 -2.328 1 92.94 132 ARG B C 1
ATOM 4414 O O . ARG B 1 132 ? -25.828 11.539 -2.201 1 92.94 132 ARG B O 1
ATOM 4421 N N . ARG B 1 133 ? -24.031 10.695 -3.188 1 89.5 133 ARG B N 1
ATOM 4422 C CA . ARG B 1 133 ? -24.797 9.844 -4.098 1 89.5 133 ARG B CA 1
ATOM 4423 C C . ARG B 1 133 ? -25.562 8.766 -3.336 1 89.5 133 ARG B C 1
ATOM 4425 O O . ARG B 1 133 ? -26.5 8.172 -3.865 1 89.5 133 ARG B O 1
ATOM 4432 N N . LYS B 1 134 ? -25.188 8.57 -2.133 1 92.31 134 LYS B N 1
ATOM 4433 C CA . LYS B 1 134 ? -25.828 7.57 -1.293 1 92.31 134 LYS B CA 1
ATOM 4434 C C . LYS B 1 134 ? -26.875 8.211 -0.376 1 92.31 134 LYS B C 1
ATOM 4436 O O . LYS B 1 134 ? -27.406 7.559 0.517 1 92.31 134 LYS B O 1
ATOM 4441 N N . GLY B 1 135 ? -27.047 9.539 -0.51 1 96.25 135 GLY B N 1
ATOM 4442 C CA . GLY B 1 135 ? -28.047 10.258 0.272 1 96.25 135 GLY B CA 1
ATOM 4443 C C . GLY B 1 135 ? -27.531 10.695 1.629 1 96.25 135 GLY B C 1
ATOM 4444 O O . GLY B 1 135 ? -28.312 11 2.527 1 96.25 135 GLY B O 1
ATOM 4445 N N . ILE B 1 136 ? -26.234 10.688 1.813 1 98.06 136 ILE B N 1
ATOM 4446 C CA . ILE B 1 136 ? -25.641 11.117 3.07 1 98.06 136 ILE B CA 1
ATOM 4447 C C . ILE B 1 136 ? -25.422 12.633 3.049 1 98.06 136 ILE B C 1
ATOM 4449 O O . ILE B 1 136 ? -24.922 13.18 2.061 1 98.06 136 ILE B O 1
ATOM 4453 N N . GLU B 1 137 ? -25.812 13.312 4.098 1 98.44 137 GLU B N 1
ATOM 4454 C CA . GLU B 1 137 ? -25.609 14.75 4.211 1 98.44 137 GLU B CA 1
ATOM 4455 C C . GLU B 1 137 ? -24.188 15.07 4.664 1 98.44 137 GLU B C 1
ATOM 4457 O O . GLU B 1 137 ? -23.703 14.516 5.652 1 98.44 137 GLU B O 1
ATOM 4462 N N . LEU B 1 138 ? -23.547 15.906 3.957 1 97.81 138 LEU B N 1
ATOM 4463 C CA . LEU B 1 138 ? -22.234 16.391 4.344 1 97.81 138 LEU B CA 1
ATOM 4464 C C . LEU B 1 138 ? -22.344 17.703 5.113 1 97.81 138 LEU B C 1
ATOM 4466 O O . LEU B 1 138 ? -22.734 18.734 4.547 1 97.81 138 LEU B O 1
ATOM 4470 N N . ARG B 1 139 ? -21.984 17.688 6.355 1 98.56 139 ARG B N 1
ATOM 4471 C CA . ARG B 1 139 ? -22 18.891 7.18 1 98.56 139 ARG B CA 1
ATOM 4472 C C . ARG B 1 139 ? -20.594 19.453 7.375 1 98.56 139 ARG B C 1
ATOM 4474 O O . ARG B 1 139 ? -19.812 18.906 8.148 1 98.56 139 ARG B O 1
ATOM 4481 N N . ARG B 1 140 ? -20.375 20.453 6.625 1 97.88 140 ARG B N 1
ATOM 4482 C CA . ARG B 1 140 ? -19.062 21.078 6.609 1 97.88 140 ARG B CA 1
ATOM 4483 C C . ARG B 1 140 ? -19.047 22.328 7.496 1 97.88 140 ARG B C 1
ATOM 4485 O O . ARG B 1 140 ? -19.688 23.328 7.191 1 97.88 140 ARG B O 1
ATOM 4492 N N . ILE B 1 141 ? -18.25 22.297 8.562 1 98.25 141 ILE B N 1
ATOM 4493 C CA . ILE B 1 141 ? -18.141 23.406 9.492 1 98.25 141 ILE B CA 1
ATOM 4494 C C . ILE B 1 141 ? -17.125 24.422 8.969 1 98.25 141 ILE B C 1
ATOM 4496 O O . ILE B 1 141 ? -16.047 24.047 8.516 1 98.25 141 ILE B O 1
ATOM 4500 N N . LYS B 1 142 ? -17.469 25.656 9.016 1 97.19 142 LYS B N 1
ATOM 4501 C CA . LYS B 1 142 ? -16.578 26.734 8.609 1 97.19 142 LYS B CA 1
ATOM 4502 C C . LYS B 1 142 ? -15.664 27.156 9.766 1 97.19 142 LYS B C 1
ATOM 4504 O O . LYS B 1 142 ? -16.109 27.25 10.906 1 97.19 142 LYS B O 1
ATOM 4509 N N . ASN B 1 143 ? -14.461 27.312 9.422 1 97.06 143 ASN B N 1
ATOM 4510 C CA . ASN B 1 143 ? -13.531 27.797 10.445 1 97.06 143 ASN B CA 1
ATOM 4511 C C . ASN B 1 143 ? -13.789 29.25 10.789 1 97.06 143 ASN B C 1
ATOM 4513 O O . ASN B 1 143 ? -14.422 29.984 10.023 1 97.06 143 ASN B O 1
ATOM 4517 N N . VAL B 1 144 ? -13.352 29.656 11.977 1 96.19 144 VAL B N 1
ATOM 4518 C CA . VAL B 1 144 ? -13.32 31.062 12.406 1 96.19 144 VAL B CA 1
ATOM 4519 C C . VAL B 1 144 ? -11.883 31.469 12.703 1 96.19 144 VAL B C 1
ATOM 4521 O O . VAL B 1 144 ? -11.344 31.141 13.766 1 96.19 144 VAL B O 1
ATOM 4524 N N . ASN B 1 145 ? -11.312 32.188 11.812 1 93.06 145 ASN B N 1
ATOM 4525 C CA . ASN B 1 145 ? -9.938 32.656 11.945 1 93.06 145 ASN B CA 1
ATOM 4526 C C . ASN B 1 145 ? -8.977 31.484 12.18 1 93.06 145 ASN B C 1
ATOM 4528 O O . ASN B 1 145 ? -8.148 31.531 13.094 1 93.06 145 ASN B O 1
ATOM 4532 N N . GLY B 1 146 ? -9.234 30.391 11.516 1 95 146 GLY B N 1
ATOM 4533 C CA . GLY B 1 146 ? -8.32 29.25 11.547 1 95 146 GLY B CA 1
ATOM 4534 C C . GLY B 1 146 ? -8.625 28.266 12.664 1 95 146 GLY B C 1
ATOM 4535 O O . GLY B 1 146 ? -7.871 27.328 12.883 1 95 146 GLY B O 1
ATOM 4536 N N . GLU B 1 147 ? -9.703 28.438 13.336 1 96.25 147 GLU B N 1
ATOM 4537 C CA . GLU B 1 147 ? -10.109 27.562 14.422 1 96.25 147 GLU B CA 1
ATOM 4538 C C . GLU B 1 147 ? -11.492 26.969 14.164 1 96.25 147 GLU B C 1
ATOM 4540 O O . GLU B 1 147 ? -12.328 27.594 13.5 1 96.25 147 GLU B O 1
ATOM 4545 N N . ILE B 1 148 ? -11.688 25.812 14.641 1 97.12 148 ILE B N 1
ATOM 4546 C CA . ILE B 1 148 ? -13.016 25.203 14.648 1 97.12 148 ILE B CA 1
ATOM 4547 C C . ILE B 1 148 ? -13.633 25.328 16.047 1 97.12 148 ILE B C 1
ATOM 4549 O O . ILE B 1 148 ? -13.094 24.812 17.016 1 97.12 148 ILE B O 1
ATOM 4553 N N . LEU B 1 149 ? -14.742 25.984 16.094 1 97.06 149 LEU B N 1
ATOM 4554 C CA . LEU B 1 149 ? -15.367 26.234 17.391 1 97.06 149 LEU B CA 1
ATOM 4555 C C . LEU B 1 149 ? -16.188 25.047 17.844 1 97.06 149 LEU B C 1
ATOM 4557 O O . LEU B 1 149 ? -16.906 24.422 17.047 1 97.06 149 LEU B O 1
ATOM 4561 N N . MET B 1 150 ? -16.047 24.75 19.109 1 96.81 150 MET B N 1
ATOM 4562 C CA . MET B 1 150 ? -16.797 23.641 19.703 1 96.81 150 MET B CA 1
ATOM 4563 C C . MET B 1 150 ? -18.297 23.891 19.547 1 96.81 150 MET B C 1
ATOM 4565 O O . MET B 1 150 ? -19.062 22.938 19.359 1 96.81 150 MET B O 1
ATOM 4569 N N . SER B 1 151 ? -18.719 25.141 19.641 1 97.81 151 SER B N 1
ATOM 4570 C CA . SER B 1 151 ? -20.125 25.484 19.5 1 97.81 151 SER B CA 1
ATOM 4571 C C . SER B 1 151 ? -20.656 25.094 18.109 1 97.81 151 SER B C 1
ATOM 4573 O O . SER B 1 151 ? -21.812 24.703 17.969 1 97.81 151 SER B O 1
ATOM 4575 N N . ASP B 1 152 ? -19.844 25.266 17.125 1 98.12 152 ASP B N 1
ATOM 4576 C CA . ASP B 1 152 ? -20.234 24.906 15.781 1 98.12 152 ASP B CA 1
ATOM 4577 C C . ASP B 1 152 ? -20.328 23.391 15.625 1 98.12 152 ASP B C 1
ATOM 4579 O O . ASP B 1 152 ? -21.203 22.875 14.906 1 98.12 152 ASP B O 1
ATOM 4583 N N . LEU B 1 153 ? -19.453 22.656 16.281 1 98.31 153 LEU B N 1
ATOM 4584 C CA . LEU B 1 153 ? -19.547 21.203 16.312 1 98.31 153 LEU B CA 1
ATOM 4585 C C . LEU B 1 153 ? -20.828 20.766 16.984 1 98.31 153 LEU B C 1
ATOM 4587 O O . LEU B 1 153 ? -21.516 19.859 16.484 1 98.31 153 LEU B O 1
ATOM 4591 N N . GLU B 1 154 ? -21.141 21.391 18.094 1 98.38 154 GLU B N 1
ATOM 4592 C CA . GLU B 1 154 ? -22.359 21.062 18.844 1 98.38 154 GLU B CA 1
ATOM 4593 C C . GLU B 1 154 ? -23.594 21.25 17.969 1 98.38 154 GLU B C 1
ATOM 4595 O O . GLU B 1 154 ? -24.531 20.453 18.047 1 98.38 154 GLU B O 1
ATOM 4600 N N . LYS B 1 155 ? -23.562 22.234 17.172 1 98.5 155 LYS B N 1
ATOM 4601 C CA . LYS B 1 155 ? -24.688 22.531 16.297 1 98.5 155 LYS B CA 1
ATOM 4602 C C . LYS B 1 155 ? -24.766 21.516 15.148 1 98.5 155 LYS B C 1
ATOM 4604 O O . LYS B 1 155 ? -25.859 21.188 14.672 1 98.5 155 LYS B O 1
ATOM 4609 N N . ALA B 1 156 ? -23.656 21.047 14.703 1 98.62 156 ALA B N 1
ATOM 4610 C CA . ALA B 1 156 ? -23.578 20.219 13.5 1 98.62 156 ALA B CA 1
ATOM 4611 C C . ALA B 1 156 ? -23.859 18.766 13.812 1 98.62 156 ALA B C 1
ATOM 4613 O O . ALA B 1 156 ? -24.328 18.016 12.953 1 98.62 156 ALA B O 1
ATOM 4614 N N . ILE B 1 157 ? -23.547 18.312 15.031 1 98.75 157 ILE B N 1
ATOM 4615 C CA . ILE B 1 157 ? -23.656 16.922 15.406 1 98.75 157 ILE B CA 1
ATOM 4616 C C . ILE B 1 157 ? -25.047 16.656 16 1 98.75 157 ILE B C 1
ATOM 4618 O O . ILE B 1 157 ? -25.484 17.359 16.906 1 98.75 157 ILE B O 1
ATOM 4622 N N . ASP B 1 158 ? -25.719 15.711 15.492 1 98.62 158 ASP B N 1
ATOM 4623 C CA . ASP B 1 158 ? -27.031 15.297 16 1 98.62 158 ASP B CA 1
ATOM 4624 C C . ASP B 1 158 ? -27.156 13.773 15.992 1 98.62 158 ASP B C 1
ATOM 4626 O O . ASP B 1 158 ? -26.172 13.062 15.82 1 98.62 158 ASP B O 1
ATOM 4630 N N . ASP B 1 159 ? -28.328 13.273 16.25 1 98.38 159 ASP B N 1
ATOM 4631 C CA . ASP B 1 159 ? -28.547 11.836 16.438 1 98.38 159 ASP B CA 1
ATOM 4632 C C . ASP B 1 159 ? -28.469 11.094 15.109 1 98.38 159 ASP B C 1
ATOM 4634 O O . ASP B 1 159 ? -28.406 9.859 15.086 1 98.38 159 ASP B O 1
ATOM 4638 N N . ASN B 1 160 ? -28.391 11.844 13.984 1 98.38 160 ASN B N 1
ATOM 4639 C CA . ASN B 1 160 ? -28.234 11.234 12.672 1 98.38 160 ASN B CA 1
ATOM 4640 C C . ASN B 1 160 ? -26.781 11.258 12.203 1 98.38 160 ASN B C 1
ATOM 4642 O O . ASN B 1 160 ? -26.453 10.75 11.125 1 98.38 160 ASN B O 1
ATOM 4646 N N . THR B 1 161 ? -25.922 11.852 12.992 1 98.81 161 THR B N 1
ATOM 4647 C CA . THR B 1 161 ? -24.5 11.883 12.648 1 98.81 161 THR B CA 1
ATOM 4648 C C . THR B 1 161 ? -23.859 10.508 12.852 1 98.81 161 THR B C 1
ATOM 4650 O O . THR B 1 161 ? -23.938 9.938 13.945 1 98.81 161 THR B O 1
ATOM 4653 N N . LYS B 1 162 ? -23.297 10.016 11.805 1 98.69 162 LYS B N 1
ATOM 4654 C CA . LYS B 1 162 ? -22.672 8.695 11.867 1 98.69 162 LYS B CA 1
ATOM 4655 C C . LYS B 1 162 ? -21.172 8.805 12.125 1 98.69 162 LYS B C 1
ATOM 4657 O O . LYS B 1 162 ? -20.562 7.906 12.719 1 98.69 162 LYS B O 1
ATOM 4662 N N . LEU B 1 163 ? -20.562 9.836 11.664 1 98.88 163 LEU B N 1
ATOM 4663 C CA . LEU B 1 163 ? -19.109 9.992 11.727 1 98.88 163 LEU B CA 1
ATOM 4664 C C . LEU B 1 163 ? -18.734 11.461 11.898 1 98.88 163 LEU B C 1
ATOM 4666 O O . LEU B 1 163 ? -19.312 12.336 11.258 1 98.88 163 LEU B O 1
ATOM 4670 N N . VAL B 1 164 ? -17.828 11.719 12.766 1 98.88 164 VAL B N 1
ATOM 4671 C CA . VAL B 1 164 ? -17.156 13.008 12.906 1 98.88 164 VAL B CA 1
ATOM 4672 C C . VAL B 1 164 ? -15.68 12.859 12.547 1 98.88 164 VAL B C 1
ATOM 4674 O O . VAL B 1 164 ? -14.961 12.062 13.156 1 98.88 164 VAL B O 1
ATOM 4677 N N . VAL B 1 165 ? -15.234 13.602 11.562 1 98.56 165 VAL B N 1
ATOM 4678 C CA . VAL B 1 165 ? -13.844 13.594 11.141 1 98.56 165 VAL B CA 1
ATOM 4679 C C . VAL B 1 165 ? -13.094 14.75 11.805 1 98.56 165 VAL B C 1
ATOM 4681 O O . VAL B 1 165 ? -13.508 15.906 11.703 1 98.56 165 VAL B O 1
ATOM 4684 N N . VAL B 1 166 ? -11.992 14.43 12.43 1 96.94 166 VAL B N 1
ATOM 4685 C CA . VAL B 1 166 ? -11.148 15.438 13.078 1 96.94 166 VAL B CA 1
ATOM 4686 C C . VAL B 1 166 ? -9.711 15.312 12.57 1 96.94 166 VAL B C 1
ATOM 4688 O O . VAL B 1 166 ? -9.172 14.203 12.492 1 96.94 166 VAL B O 1
ATOM 4691 N N . ASN B 1 167 ? -9.148 16.359 12.102 1 96.38 167 ASN B N 1
ATOM 4692 C CA . ASN B 1 167 ? -7.703 16.438 11.961 1 96.38 167 ASN B CA 1
ATOM 4693 C C . ASN B 1 167 ? -7.035 16.875 13.258 1 96.38 167 ASN B C 1
ATOM 4695 O O . ASN B 1 167 ? -7.125 18.031 13.648 1 96.38 167 ASN B O 1
ATOM 4699 N N . HIS B 1 168 ? -6.539 15.992 13.977 1 98.06 168 HIS B N 1
ATOM 4700 C CA . HIS B 1 168 ? -6 16.297 15.297 1 98.06 168 HIS B CA 1
ATOM 4701 C C . HIS B 1 168 ? -5.406 17.703 15.344 1 98.06 168 HIS B C 1
ATOM 4703 O O . HIS B 1 168 ? -5.746 18.5 16.219 1 98.06 168 HIS B O 1
ATOM 4709 N N . THR B 1 169 ? -4.516 17.969 14.453 1 98.38 169 THR B N 1
ATOM 4710 C CA . THR B 1 169 ? -3.949 19.297 14.18 1 98.38 169 THR B CA 1
ATOM 4711 C C . THR B 1 169 ? -4.137 19.656 12.711 1 98.38 169 THR B C 1
ATOM 4713 O O . THR B 1 169 ? -3.85 18.859 11.82 1 98.38 169 THR B O 1
ATOM 4716 N N . MET B 1 170 ? -4.707 20.875 12.516 1 97.25 170 MET B N 1
ATOM 4717 C CA . MET B 1 170 ? -4.969 21.312 11.148 1 97.25 170 MET B CA 1
ATOM 4718 C C . MET B 1 170 ? -3.678 21.734 10.461 1 97.25 170 MET B C 1
ATOM 4720 O O . MET B 1 170 ? -2.918 22.547 10.992 1 97.25 170 MET B O 1
ATOM 4724 N N . ALA B 1 171 ? -3.523 21.25 9.273 1 95.44 171 ALA B N 1
ATOM 4725 C CA . ALA B 1 171 ? -2.293 21.484 8.523 1 95.44 171 ALA B CA 1
ATOM 4726 C C . ALA B 1 171 ? -2.186 22.938 8.07 1 95.44 171 ALA B C 1
ATOM 4728 O O . ALA B 1 171 ? -1.087 23.438 7.82 1 95.44 171 ALA B O 1
ATOM 4729 N N . TRP B 1 172 ? -3.252 23.656 8.039 1 94.81 172 TRP B N 1
ATOM 4730 C CA . TRP B 1 172 ? -3.291 24.953 7.391 1 94.81 172 TRP B CA 1
ATOM 4731 C C . TRP B 1 172 ? -3.273 26.078 8.422 1 94.81 172 TRP B C 1
ATOM 4733 O O . TRP B 1 172 ? -2.988 27.234 8.094 1 94.81 172 TRP B O 1
ATOM 4743 N N . SER B 1 173 ? -3.625 25.75 9.609 1 96.56 173 SER B N 1
ATOM 4744 C CA . SER B 1 173 ? -3.719 26.797 10.625 1 96.56 173 SER B CA 1
ATOM 4745 C C . SER B 1 173 ? -2.916 26.422 11.875 1 96.56 173 SER B C 1
ATOM 4747 O O . SER B 1 173 ? -2.633 27.281 12.711 1 96.56 173 SER B O 1
ATOM 4749 N N . GLY B 1 174 ? -2.598 25.156 12.008 1 97.81 174 GLY B N 1
ATOM 4750 C CA . GLY B 1 174 ? -1.919 24.719 13.211 1 97.81 174 GLY B CA 1
ATOM 4751 C C . GLY B 1 174 ? -2.857 24.516 14.391 1 97.81 174 GLY B C 1
ATOM 4752 O O . GLY B 1 174 ? -2.428 24.109 15.469 1 97.81 174 GLY B O 1
ATOM 4753 N N . PHE B 1 175 ? -4.156 24.766 14.164 1 98 175 PHE B N 1
ATOM 4754 C CA . PHE B 1 175 ? -5.148 24.531 15.203 1 98 175 PHE B CA 1
ATOM 4755 C C . PHE B 1 175 ? -5.152 23.078 15.641 1 98 175 PHE B C 1
ATOM 4757 O O . PHE B 1 175 ? -5.262 22.172 14.812 1 98 175 PHE B O 1
ATOM 4764 N N . THR B 1 176 ? -5.008 22.828 16.922 1 98.19 176 THR B N 1
ATOM 4765 C CA . THR B 1 176 ? -5.047 21.484 17.5 1 98.19 176 THR B CA 1
ATOM 4766 C C . THR B 1 176 ? -6.297 21.297 18.359 1 98.19 176 THR B C 1
ATOM 4768 O O . THR B 1 176 ? -6.539 22.062 19.297 1 98.19 176 THR B O 1
ATOM 4771 N N . TYR B 1 177 ? -6.984 20.266 18.109 1 97.31 177 TYR B N 1
ATOM 4772 C CA . TYR B 1 177 ? -8.242 19.984 18.797 1 97.31 177 TYR B CA 1
ATOM 4773 C C . TYR B 1 177 ? -7.996 19.484 20.219 1 97.31 177 TYR B C 1
ATOM 4775 O O . TYR B 1 177 ? -6.961 18.875 20.5 1 97.31 177 TYR B O 1
ATOM 4783 N N . ASP B 1 178 ? -8.953 19.859 21.078 1 97.19 178 ASP B N 1
ATOM 4784 C CA . ASP B 1 178 ? -9.211 18.969 22.203 1 97.19 178 ASP B CA 1
ATOM 4785 C C . ASP B 1 178 ? -10.031 17.75 21.766 1 97.19 178 ASP B C 1
ATOM 4787 O O . ASP B 1 178 ? -11.258 17.766 21.859 1 97.19 178 ASP B O 1
ATOM 4791 N N . VAL B 1 179 ? -9.406 16.734 21.359 1 98.5 179 VAL B N 1
ATOM 4792 C CA . VAL B 1 179 ? -10.055 15.602 20.688 1 98.5 179 VAL B CA 1
ATOM 4793 C C . VAL B 1 179 ? -10.992 14.891 21.672 1 98.5 179 VAL B C 1
ATOM 4795 O O . VAL B 1 179 ? -12.047 14.398 21.281 1 98.5 179 VAL B O 1
ATOM 4798 N N . LYS B 1 180 ? -10.586 14.883 22.922 1 98.62 180 LYS B N 1
ATOM 4799 C CA . LYS B 1 180 ? -11.422 14.25 23.938 1 98.62 180 LYS B CA 1
ATOM 4800 C C . LYS B 1 180 ? -12.805 14.883 23.984 1 98.62 180 LYS B C 1
ATOM 4802 O O . LYS B 1 180 ? -13.812 14.18 24.047 1 98.62 180 LYS B O 1
ATOM 4807 N N . GLU B 1 181 ? -12.844 16.156 23.922 1 98.38 181 GLU B N 1
ATOM 4808 C CA . GLU B 1 181 ? -14.125 16.859 23.969 1 98.38 181 GLU B CA 1
ATOM 4809 C C . GLU B 1 181 ? -14.953 16.578 22.719 1 98.38 181 GLU B C 1
ATOM 4811 O O . GLU B 1 181 ? -16.188 16.469 22.797 1 98.38 181 GLU B O 1
ATOM 4816 N N . VAL B 1 182 ? -14.328 16.5 21.609 1 98.62 182 VAL B N 1
ATOM 4817 C CA . VAL B 1 182 ? -15.023 16.188 20.359 1 98.62 182 VAL B CA 1
ATOM 4818 C C . VAL B 1 182 ? -15.617 14.781 20.453 1 98.62 182 VAL B C 1
ATOM 4820 O O . VAL B 1 182 ? -16.766 14.562 20.062 1 98.62 182 VAL B O 1
ATOM 4823 N N . SER B 1 183 ? -14.781 13.852 20.906 1 98.81 183 SER B N 1
ATOM 4824 C CA . SER B 1 183 ? -15.234 12.469 21.031 1 98.81 183 SER B CA 1
ATOM 4825 C C . SER B 1 183 ? -16.438 12.359 21.969 1 98.81 183 SER B C 1
ATOM 4827 O O . SER B 1 183 ? -17.391 11.648 21.672 1 98.81 183 SER B O 1
ATOM 4829 N N . LYS B 1 184 ? -16.359 13.039 23.109 1 98.75 184 LYS B N 1
ATOM 4830 C CA . LYS B 1 184 ? -17.469 13.039 24.047 1 98.75 184 LYS B CA 1
ATOM 4831 C C . LYS B 1 184 ? -18.766 13.5 23.375 1 98.75 184 LYS B C 1
ATOM 4833 O O . LYS B 1 184 ? -19.797 12.828 23.469 1 98.75 184 LYS B O 1
ATOM 4838 N N . LEU B 1 185 ? -18.672 14.602 22.703 1 98.69 185 LEU B N 1
ATOM 4839 C CA . LEU B 1 185 ? -19.828 15.164 22.016 1 98.69 185 LEU B CA 1
ATOM 4840 C C . LEU B 1 185 ? -20.344 14.188 20.953 1 98.69 185 LEU B C 1
ATOM 4842 O O . LEU B 1 185 ? -21.562 13.953 20.875 1 98.69 185 LEU B O 1
ATOM 4846 N N . ALA B 1 186 ? -19.516 13.648 20.109 1 98.81 186 ALA B N 1
ATOM 4847 C CA . ALA B 1 186 ? -19.891 12.711 19.062 1 98.81 186 ALA B CA 1
ATOM 4848 C C . ALA B 1 186 ? -20.578 11.477 19.641 1 98.81 186 ALA B C 1
ATOM 4850 O O . ALA B 1 186 ? -21.641 11.07 19.172 1 98.81 186 ALA B O 1
ATOM 4851 N N . HIS B 1 187 ? -19.969 10.906 20.688 1 98.75 187 HIS B N 1
ATOM 4852 C CA . HIS B 1 187 ? -20.453 9.664 21.281 1 98.75 187 HIS B CA 1
ATOM 4853 C C . HIS B 1 187 ? -21.812 9.867 21.953 1 98.75 187 HIS B C 1
ATOM 4855 O O . HIS B 1 187 ? -22.641 8.953 21.969 1 98.75 187 HIS B O 1
ATOM 4861 N N . GLU B 1 188 ? -22 11.039 22.5 1 98.56 188 GLU B N 1
ATOM 4862 C CA . GLU B 1 188 ? -23.312 11.359 23.094 1 98.56 188 GLU B CA 1
ATOM 4863 C C . GLU B 1 188 ? -24.422 11.172 22.062 1 98.56 188 GLU B C 1
ATOM 4865 O O . GLU B 1 188 ? -25.562 10.875 22.438 1 98.56 188 GLU B O 1
ATOM 4870 N N . HIS B 1 189 ? -24.109 11.289 20.828 1 98.56 189 HIS B N 1
ATOM 4871 C CA . HIS B 1 189 ? -25.094 11.164 19.781 1 98.56 189 HIS B CA 1
ATOM 4872 C C . HIS B 1 189 ? -24.922 9.859 19 1 98.56 189 HIS B C 1
ATOM 4874 O O . HIS B 1 189 ? -25.531 9.672 17.953 1 98.56 189 HIS B O 1
ATOM 4880 N N . GLY B 1 190 ? -23.969 9.039 19.406 1 98.19 190 GLY B N 1
ATOM 4881 C CA . GLY B 1 190 ? -23.781 7.727 18.828 1 98.19 190 GLY B CA 1
ATOM 4882 C C . GLY B 1 190 ? -22.891 7.742 17.594 1 98.19 190 GLY B C 1
ATOM 4883 O O . GLY B 1 190 ? -22.812 6.754 16.859 1 98.19 190 GLY B O 1
ATOM 4884 N N . ALA B 1 191 ? -22.234 8.844 17.312 1 98.81 191 ALA B N 1
ATOM 4885 C CA . ALA B 1 191 ? -21.375 8.969 16.125 1 98.81 191 ALA B CA 1
ATOM 4886 C C . ALA B 1 191 ? -19.969 8.43 16.406 1 98.81 191 ALA B C 1
ATOM 4888 O O . ALA B 1 191 ? -19.484 8.508 17.547 1 98.81 191 ALA B O 1
ATOM 4889 N N . TYR B 1 192 ? -19.328 7.84 15.406 1 98.81 192 TYR B N 1
ATOM 4890 C CA . TYR B 1 192 ? -17.906 7.488 15.477 1 98.81 192 TYR B CA 1
ATOM 4891 C C . TYR B 1 192 ? -17.031 8.719 15.289 1 98.81 192 TYR B C 1
ATOM 4893 O O . TYR B 1 192 ? -17.453 9.711 14.695 1 98.81 192 TYR B O 1
ATOM 4901 N N . VAL B 1 193 ? -15.828 8.648 15.773 1 98.88 193 VAL B N 1
ATOM 4902 C CA . VAL B 1 193 ? -14.828 9.688 15.57 1 98.88 193 VAL B CA 1
ATOM 4903 C C . VAL B 1 193 ? -13.617 9.117 14.836 1 98.88 193 VAL B C 1
ATOM 4905 O O . VAL B 1 193 ? -13.023 8.133 15.281 1 98.88 193 VAL B O 1
ATOM 4908 N N . LEU B 1 194 ? -13.312 9.672 13.711 1 98.88 194 LEU B N 1
ATOM 4909 C CA . LEU B 1 194 ? -12.086 9.391 12.969 1 98.88 194 LEU B CA 1
ATOM 4910 C C . LEU B 1 194 ? -11.078 10.523 13.141 1 98.88 194 LEU B C 1
ATOM 4912 O O . LEU B 1 194 ? -11.32 11.648 12.68 1 98.88 194 LEU B O 1
ATOM 4916 N N . ASP B 1 195 ? -9.953 10.195 13.734 1 98.75 195 ASP B N 1
ATOM 4917 C CA . ASP B 1 195 ? -8.898 11.172 13.969 1 98.75 195 ASP B CA 1
ATOM 4918 C C . ASP B 1 195 ? -7.766 11.016 12.961 1 98.75 195 ASP B C 1
ATOM 4920 O O . ASP B 1 195 ? -6.984 10.07 13.031 1 98.75 195 ASP B O 1
ATOM 4924 N N . ASP B 1 196 ? -7.727 11.891 11.992 1 98.31 196 ASP B N 1
ATOM 4925 C CA . ASP B 1 196 ? -6.516 12.031 11.195 1 98.31 196 ASP B CA 1
ATOM 4926 C C . ASP B 1 196 ? -5.414 12.734 11.977 1 98.31 196 ASP B C 1
ATOM 4928 O O . ASP B 1 196 ? -5.406 13.969 12.078 1 98.31 196 ASP B O 1
ATOM 4932 N N . ALA B 1 197 ? -4.465 11.977 12.445 1 98.56 197 ALA B N 1
ATOM 4933 C CA . ALA B 1 197 ? -3.488 12.508 13.391 1 98.56 197 ALA B CA 1
ATOM 4934 C C . ALA B 1 197 ? -2.119 12.664 12.734 1 98.56 197 ALA B C 1
ATOM 4936 O O . ALA B 1 197 ? -1.092 12.664 13.422 1 98.56 197 ALA B O 1
ATOM 4937 N N . ILE B 1 198 ? -2.098 12.781 11.453 1 97.5 198 ILE B N 1
ATOM 4938 C CA . ILE B 1 198 ? -0.839 12.82 10.719 1 97.5 198 ILE B CA 1
ATOM 4939 C C . ILE B 1 198 ? -0.032 14.047 11.141 1 97.5 198 ILE B C 1
ATOM 4941 O O . ILE B 1 198 ? 1.201 14.016 11.125 1 97.5 198 ILE B O 1
ATOM 4945 N N . GLN B 1 199 ? -0.652 15.125 11.547 1 98.38 199 GLN B N 1
ATOM 4946 C CA . GLN B 1 199 ? 0.037 16.344 11.945 1 98.38 199 GLN B CA 1
ATOM 4947 C C . GLN B 1 199 ? 0.239 16.391 13.461 1 98.38 199 GLN B C 1
ATOM 4949 O O . GLN B 1 199 ? 0.643 17.422 14.008 1 98.38 199 GLN B O 1
ATOM 4954 N N . ALA B 1 200 ? -0.064 15.336 14.18 1 98.62 200 ALA B N 1
ATOM 4955 C CA . ALA B 1 200 ? 0.012 15.359 15.633 1 98.62 200 ALA B CA 1
ATOM 4956 C C . ALA B 1 200 ? 0.986 14.305 16.156 1 98.62 200 ALA B C 1
ATOM 4958 O O . ALA B 1 200 ? 1.885 14.617 16.938 1 98.62 200 ALA B O 1
ATOM 4959 N N . VAL B 1 201 ? 0.803 13.047 15.688 1 98.69 201 VAL B N 1
ATOM 4960 C CA . VAL B 1 201 ? 1.657 11.969 16.172 1 98.69 201 VAL B CA 1
ATOM 4961 C C . VAL B 1 201 ? 3.105 12.234 15.773 1 98.69 201 VAL B C 1
ATOM 4963 O O . VAL B 1 201 ? 3.398 12.469 14.602 1 98.69 201 VAL B O 1
ATOM 4966 N N . GLY B 1 202 ? 3.969 12.18 16.672 1 98.19 202 GLY B N 1
ATOM 4967 C CA . GLY B 1 202 ? 5.363 12.516 16.453 1 98.19 202 GLY B CA 1
ATOM 4968 C C . GLY B 1 202 ? 5.727 13.906 16.938 1 98.19 202 GLY B C 1
ATOM 4969 O O . GLY B 1 202 ? 6.902 14.203 17.172 1 98.19 202 GLY B O 1
ATOM 4970 N N . ALA B 1 203 ? 4.742 14.812 16.984 1 98.25 203 ALA B N 1
ATOM 4971 C CA . ALA B 1 203 ? 4.949 16.172 17.484 1 98.25 203 ALA B CA 1
ATOM 4972 C C . ALA B 1 203 ? 4.477 16.297 18.938 1 98.25 203 ALA B C 1
ATOM 4974 O O . ALA B 1 203 ? 5.094 17 19.734 1 98.25 203 ALA B O 1
ATOM 4975 N N . ILE B 1 204 ? 3.33 15.688 19.188 1 97.69 204 ILE B N 1
ATOM 4976 C CA . ILE B 1 204 ? 2.787 15.742 20.531 1 97.69 204 ILE B CA 1
ATOM 4977 C C . ILE B 1 204 ? 2.414 14.336 21 1 97.69 204 ILE B C 1
ATOM 4979 O O . ILE B 1 204 ? 2.361 13.398 20.188 1 97.69 204 ILE B O 1
ATOM 4983 N N . ASP B 1 205 ? 2.207 14.172 22.297 1 98.31 205 ASP B N 1
ATOM 4984 C CA . ASP B 1 205 ? 1.893 12.883 22.906 1 98.31 205 ASP B CA 1
ATOM 4985 C C . ASP B 1 205 ? 0.413 12.547 22.734 1 98.31 205 ASP B C 1
ATOM 4987 O O . ASP B 1 205 ? -0.404 12.875 23.594 1 98.31 205 ASP B O 1
ATOM 4991 N N . VAL B 1 206 ? 0.052 11.828 21.734 1 98.69 206 VAL B N 1
ATOM 4992 C CA . VAL B 1 206 ? -1.32 11.445 21.422 1 98.69 206 VAL B CA 1
ATOM 4993 C C . VAL B 1 206 ? -1.679 10.156 22.156 1 98.69 206 VAL B C 1
ATOM 4995 O O . VAL B 1 206 ? -0.986 9.141 22.016 1 98.69 206 VAL B O 1
ATOM 4998 N N . ASN B 1 207 ? -2.678 10.203 22.938 1 98.81 207 ASN B N 1
ATOM 4999 C CA . ASN B 1 207 ? -3.209 9.055 23.672 1 98.81 207 ASN B CA 1
ATOM 5000 C C . ASN B 1 207 ? -4.629 8.711 23.219 1 98.81 207 ASN B C 1
ATOM 5002 O O . ASN B 1 207 ? -5.582 9.398 23.594 1 98.81 207 ASN B O 1
ATOM 5006 N N . VAL B 1 208 ? -4.777 7.629 22.516 1 98.88 208 VAL B N 1
ATOM 5007 C CA . VAL B 1 208 ? -6.039 7.32 21.844 1 98.88 208 VAL B CA 1
ATOM 5008 C C . VAL B 1 208 ? -7.098 6.957 22.875 1 98.88 208 VAL B C 1
ATOM 5010 O O . VAL B 1 208 ? -8.289 7.172 22.656 1 98.88 208 VAL B O 1
ATOM 5013 N N . HIS B 1 209 ? -6.68 6.398 24 1 98.69 209 HIS B N 1
ATOM 5014 C CA . HIS B 1 209 ? -7.637 6.027 25.031 1 98.69 209 HIS B CA 1
ATOM 5015 C C . HIS B 1 209 ? -8.117 7.25 25.797 1 98.69 209 HIS B C 1
ATOM 5017 O O . HIS B 1 209 ? -9.297 7.355 26.141 1 98.69 209 HIS B O 1
ATOM 5023 N N . LYS B 1 210 ? -7.164 8.156 26.047 1 98.56 210 LYS B N 1
ATOM 5024 C CA . LYS B 1 210 ? -7.551 9.414 26.688 1 98.56 210 LYS B CA 1
ATOM 5025 C C . LYS B 1 210 ? -8.469 10.227 25.781 1 98.56 210 LYS B C 1
ATOM 5027 O O . LYS B 1 210 ? -9.453 10.805 26.25 1 98.56 210 LYS B O 1
ATOM 5032 N N . ASP B 1 211 ? -8.125 10.266 24.516 1 98.69 211 ASP B N 1
ATOM 5033 C CA . ASP B 1 211 ? -8.898 11.031 23.531 1 98.69 211 ASP B CA 1
ATOM 5034 C C . ASP B 1 211 ? -10.211 10.328 23.203 1 98.69 211 ASP B C 1
ATOM 5036 O O . ASP B 1 211 ? -11.148 10.961 22.703 1 98.69 211 ASP B O 1
ATOM 5040 N N . ASP B 1 212 ? -10.273 9.016 23.391 1 98.69 212 ASP B N 1
ATOM 5041 C CA . ASP B 1 212 ? -11.445 8.172 23.203 1 98.69 212 ASP B CA 1
ATOM 5042 C C . ASP B 1 212 ? -11.93 8.195 21.766 1 98.69 212 ASP B C 1
ATOM 5044 O O . ASP B 1 212 ? -13.125 8.32 21.5 1 98.69 212 ASP B O 1
ATOM 5048 N N . VAL B 1 213 ? -11.055 8.25 20.844 1 98.88 213 VAL B N 1
ATOM 5049 C CA . VAL B 1 213 ? -11.414 8.18 19.422 1 98.88 213 VAL B CA 1
ATOM 5050 C C . VAL B 1 213 ? -11.742 6.738 19.047 1 98.88 213 VAL B C 1
ATOM 5052 O O . VAL B 1 213 ? -11.32 5.801 19.734 1 98.88 213 VAL B O 1
ATOM 5055 N N . ASP B 1 214 ? -12.531 6.562 17.984 1 98.88 214 ASP B N 1
ATOM 5056 C CA . ASP B 1 214 ? -12.891 5.238 17.5 1 98.88 214 ASP B CA 1
ATOM 5057 C C . ASP B 1 214 ? -11.875 4.727 16.484 1 98.88 214 ASP B C 1
ATOM 5059 O O . ASP B 1 214 ? -11.602 3.527 16.422 1 98.88 214 ASP B O 1
ATOM 5063 N N . PHE B 1 215 ? -11.398 5.637 15.695 1 98.88 215 PHE B N 1
ATOM 5064 C CA . PHE B 1 215 ? -10.375 5.375 14.688 1 98.88 215 PHE B CA 1
ATOM 5065 C C . PHE B 1 215 ? -9.305 6.461 14.711 1 98.88 215 PHE B C 1
ATOM 5067 O O . PHE B 1 215 ? -9.602 7.633 14.953 1 98.88 215 PHE B O 1
ATOM 5074 N N . LEU B 1 216 ? -8.078 6.055 14.453 1 98.88 216 LEU B N 1
ATOM 5075 C CA . LEU B 1 216 ? -6.996 7.012 14.234 1 98.88 216 LEU B CA 1
ATOM 5076 C C . LEU B 1 216 ? -6.094 6.559 13.094 1 98.88 216 LEU B C 1
ATOM 5078 O O . LEU B 1 216 ? -5.758 5.379 12.992 1 98.88 216 LEU B O 1
ATOM 5082 N N . LEU B 1 217 ? -5.793 7.461 12.234 1 98.19 217 LEU B N 1
ATOM 5083 C CA . LEU B 1 217 ? -4.883 7.223 11.117 1 98.19 217 LEU B CA 1
ATOM 5084 C C . LEU B 1 217 ? -3.695 8.18 11.172 1 98.19 217 LEU B C 1
ATOM 5086 O O . LEU B 1 217 ? -3.861 9.367 11.477 1 98.19 217 LEU B O 1
ATOM 5090 N N . THR B 1 218 ? -2.512 7.641 10.945 1 98 218 THR B N 1
ATOM 5091 C CA . THR B 1 218 ? -1.343 8.508 10.812 1 98 218 THR B CA 1
ATOM 5092 C C . THR B 1 218 ? -0.27 7.832 9.953 1 98 218 THR B C 1
ATOM 5094 O O . THR B 1 218 ? -0.208 6.605 9.883 1 98 218 THR B O 1
ATOM 5097 N N . GLY B 1 219 ? 0.481 8.594 9.266 1 95.69 219 GLY B N 1
ATOM 5098 C CA . GLY B 1 219 ? 1.669 8.164 8.539 1 95.69 219 GLY B CA 1
ATOM 5099 C C . GLY B 1 219 ? 2.961 8.586 9.211 1 95.69 219 GLY B C 1
ATOM 5100 O O . GLY B 1 219 ? 2.971 9.523 10.016 1 95.69 219 GLY B O 1
ATOM 5101 N N . SER B 1 220 ? 4.039 7.973 8.859 1 96.31 220 SER B N 1
ATOM 5102 C CA . SER B 1 220 ? 5.281 8.195 9.594 1 96.31 220 SER B CA 1
ATOM 5103 C C . SER B 1 220 ? 6.121 9.289 8.938 1 96.31 220 SER B C 1
ATOM 5105 O O . SER B 1 220 ? 7.078 9.789 9.531 1 96.31 220 SER B O 1
ATOM 5107 N N . TYR B 1 221 ? 5.824 9.789 7.766 1 93.5 221 TYR B N 1
ATOM 5108 C CA . TYR B 1 221 ? 6.766 10.539 6.938 1 93.5 221 TYR B CA 1
ATOM 5109 C C . TYR B 1 221 ? 6.738 12.023 7.285 1 93.5 221 TYR B C 1
ATOM 5111 O O . TYR B 1 221 ? 7.523 12.805 6.75 1 93.5 221 TYR B O 1
ATOM 5119 N N . LYS B 1 222 ? 5.898 12.438 8.125 1 95.12 222 LYS B N 1
ATOM 5120 C CA . LYS B 1 222 ? 5.902 13.828 8.57 1 95.12 222 LYS B CA 1
ATOM 5121 C C . LYS B 1 222 ? 6.547 13.961 9.945 1 95.12 222 LYS B C 1
ATOM 5123 O O . LYS B 1 222 ? 7.73 13.664 10.117 1 95.12 222 LYS B O 1
ATOM 5128 N N . TRP B 1 223 ? 5.785 14.164 10.953 1 97.56 223 TRP B N 1
ATOM 5129 C CA . TRP B 1 223 ? 6.301 14.539 12.266 1 97.56 223 TRP B CA 1
ATOM 5130 C C . TRP B 1 223 ? 7.047 13.375 12.906 1 97.56 223 TRP B C 1
ATOM 5132 O O . TRP B 1 223 ? 7.824 13.57 13.844 1 97.56 223 TRP B O 1
ATOM 5142 N N . GLN B 1 224 ? 6.887 12.195 12.383 1 97.31 224 GLN B N 1
ATOM 5143 C CA . GLN B 1 224 ? 7.578 11.031 12.938 1 97.31 224 GLN B CA 1
ATOM 5144 C C . GLN B 1 224 ? 8.945 10.844 12.281 1 97.31 224 GLN B C 1
ATOM 5146 O O . GLN B 1 224 ? 9.75 10.039 12.75 1 97.31 224 GLN B O 1
ATOM 5151 N N . SER B 1 225 ? 9.211 11.531 11.258 1 95.31 225 SER B N 1
ATOM 5152 C CA . SER B 1 225 ? 10.477 11.461 10.539 1 95.31 225 SER B CA 1
ATOM 5153 C C . SER B 1 225 ? 10.805 10.023 10.133 1 95.31 225 SER B C 1
ATOM 5155 O O . SER B 1 225 ? 11.922 9.555 10.359 1 95.31 225 SER B O 1
ATOM 5157 N N . GLY B 1 226 ? 9.852 9.32 9.711 1 95.19 226 GLY B N 1
ATOM 5158 C CA . GLY B 1 226 ? 10.008 7.977 9.188 1 95.19 226 GLY B CA 1
ATOM 5159 C C . GLY B 1 226 ? 9.797 7.895 7.684 1 95.19 226 GLY B C 1
ATOM 5160 O O . GLY B 1 226 ? 9.664 8.922 7.012 1 95.19 226 GLY B O 1
ATOM 5161 N N . PRO B 1 227 ? 9.891 6.711 7.195 1 93.12 227 PRO B N 1
ATOM 5162 C CA . PRO B 1 227 ? 9.695 6.539 5.754 1 93.12 227 PRO B CA 1
ATOM 5163 C C . PRO B 1 227 ? 8.227 6.656 5.34 1 93.12 227 PRO B C 1
ATOM 5165 O O . PRO B 1 227 ? 7.332 6.445 6.156 1 93.12 227 PRO B O 1
ATOM 5168 N N . GLU B 1 228 ? 8.023 7.055 4.098 1 89.56 228 GLU B N 1
ATOM 5169 C CA . GLU B 1 228 ? 6.684 6.949 3.525 1 89.56 228 GLU B CA 1
ATOM 5170 C C . GLU B 1 228 ? 6.242 5.492 3.428 1 89.56 228 GLU B C 1
ATOM 5172 O O . GLU B 1 228 ? 7.074 4.586 3.398 1 89.56 228 GLU B O 1
ATOM 5177 N N . GLY B 1 229 ? 4.953 5.297 3.428 1 90.75 229 GLY B N 1
ATOM 5178 C CA . GLY B 1 229 ? 4.41 3.961 3.24 1 90.75 229 GLY B CA 1
ATOM 5179 C C . GLY B 1 229 ? 4.297 3.178 4.535 1 90.75 229 GLY B C 1
ATOM 5180 O O . GLY B 1 229 ? 4.133 1.956 4.512 1 90.75 229 GLY B O 1
ATOM 5181 N N . ALA B 1 230 ? 4.508 3.84 5.598 1 93.81 230 ALA B N 1
ATOM 5182 C CA . ALA B 1 230 ? 4.336 3.244 6.922 1 93.81 230 ALA B CA 1
ATOM 5183 C C . ALA B 1 230 ? 3.549 4.172 7.844 1 93.81 230 ALA B C 1
ATOM 5185 O O . ALA B 1 230 ? 3.695 5.395 7.777 1 93.81 230 ALA B O 1
ATOM 5186 N N . GLY B 1 231 ? 2.734 3.535 8.641 1 96.06 231 GLY B N 1
ATOM 5187 C CA . GLY B 1 231 ? 1.919 4.309 9.562 1 96.06 231 GLY B CA 1
ATOM 5188 C C . GLY B 1 231 ? 1.049 3.447 10.453 1 96.06 231 GLY B C 1
ATOM 5189 O O . GLY B 1 231 ? 1.268 2.238 10.562 1 96.06 231 GLY B O 1
ATOM 5190 N N . ILE B 1 232 ? 0.157 4.094 11.227 1 98 232 ILE B N 1
ATOM 5191 C CA . ILE B 1 232 ? -0.652 3.416 12.234 1 98 232 ILE B CA 1
ATOM 5192 C C . ILE B 1 232 ? -2.127 3.492 11.844 1 98 232 ILE B C 1
ATOM 5194 O O . ILE B 1 232 ? -2.646 4.574 11.57 1 98 232 ILE B O 1
ATOM 5198 N N . PHE B 1 233 ? -2.768 2.377 11.727 1 98.12 233 PHE B N 1
ATOM 5199 C CA . PHE B 1 233 ? -4.219 2.234 11.727 1 98.12 233 PHE B CA 1
ATOM 5200 C C . PHE B 1 233 ? -4.711 1.774 13.094 1 98.12 233 PHE B C 1
ATOM 5202 O O . PHE B 1 233 ? -4.434 0.648 13.516 1 98.12 233 PHE B O 1
ATOM 5209 N N . TYR B 1 234 ? -5.371 2.645 13.773 1 98.75 234 TYR B N 1
ATOM 5210 C CA . TYR B 1 234 ? -5.93 2.322 15.078 1 98.75 234 TYR B CA 1
ATOM 5211 C C . TYR B 1 234 ? -7.445 2.166 15 1 98.75 234 TYR B C 1
ATOM 5213 O O . TYR B 1 234 ? -8.125 2.957 14.344 1 98.75 234 TYR B O 1
ATOM 5221 N N . ILE B 1 235 ? -7.949 1.212 15.664 1 98.81 235 ILE B N 1
ATOM 5222 C CA . ILE B 1 235 ? -9.375 1.016 15.898 1 98.81 235 ILE B CA 1
ATOM 5223 C C . ILE B 1 235 ? -9.602 0.552 17.328 1 98.81 235 ILE B C 1
ATOM 5225 O O . ILE B 1 235 ? -8.914 -0.352 17.812 1 98.81 235 ILE B O 1
ATOM 5229 N N . ARG B 1 236 ? -10.539 1.147 17.984 1 98.75 236 ARG B N 1
ATOM 5230 C CA . ARG B 1 236 ? -10.836 0.805 19.359 1 98.75 236 ARG B CA 1
ATOM 5231 C C . ARG B 1 236 ? -11.227 -0.665 19.5 1 98.75 236 ARG B C 1
ATOM 5233 O O . ARG B 1 236 ? -11.984 -1.187 18.672 1 98.75 236 ARG B O 1
ATOM 5240 N N . GLU B 1 237 ? -10.758 -1.341 20.484 1 98.12 237 GLU B N 1
ATOM 5241 C CA . GLU B 1 237 ? -10.812 -2.791 20.641 1 98.12 237 GLU B CA 1
ATOM 5242 C C . GLU B 1 237 ? -12.25 -3.299 20.547 1 98.12 237 GLU B C 1
ATOM 5244 O O . GLU B 1 237 ? -12.523 -4.281 19.844 1 98.12 237 GLU B O 1
ATOM 5249 N N . ASP B 1 238 ? -13.18 -2.662 21.172 1 97.56 238 ASP B N 1
ATOM 5250 C CA . ASP B 1 238 ? -14.555 -3.16 21.266 1 97.56 238 ASP B CA 1
ATOM 5251 C C . ASP B 1 238 ? -15.266 -3.035 19.922 1 97.56 238 ASP B C 1
ATOM 5253 O O . ASP B 1 238 ? -16.328 -3.631 19.719 1 97.56 238 ASP B O 1
ATOM 5257 N N . LEU B 1 239 ? -14.727 -2.26 19 1 97.62 239 LEU B N 1
ATOM 5258 C CA . LEU B 1 239 ? -15.336 -2.064 17.688 1 97.62 239 LEU B CA 1
ATOM 5259 C C . LEU B 1 239 ? -14.859 -3.123 16.703 1 97.62 239 LEU B C 1
ATOM 5261 O O . LEU B 1 239 ? -15.469 -3.311 15.641 1 97.62 239 LEU B O 1
ATOM 5265 N N . ILE B 1 240 ? -13.773 -3.764 16.938 1 97.44 240 ILE B N 1
ATOM 5266 C CA . ILE B 1 240 ? -13.086 -4.637 15.984 1 97.44 240 ILE B CA 1
ATOM 5267 C C . ILE B 1 240 ? -14.055 -5.707 15.484 1 97.44 240 ILE B C 1
ATOM 5269 O O . ILE B 1 240 ? -14.203 -5.898 14.273 1 97.44 240 ILE B O 1
ATOM 5273 N N . GLU B 1 241 ? -14.75 -6.363 16.344 1 94.56 241 GLU B N 1
ATOM 5274 C CA . GLU B 1 241 ? -15.617 -7.465 15.938 1 94.56 241 GLU B CA 1
ATOM 5275 C C . GLU B 1 241 ? -16.969 -6.953 15.469 1 94.56 241 GLU B C 1
ATOM 5277 O O . GLU B 1 241 ? -17.781 -7.715 14.922 1 94.56 241 GLU B O 1
ATOM 5282 N N . GLU B 1 242 ? -17.219 -5.656 15.695 1 94.25 242 GLU B N 1
ATOM 5283 C CA . GLU B 1 242 ? -18.469 -5.074 15.219 1 94.25 242 GLU B CA 1
ATOM 5284 C C . GLU B 1 242 ? -18.438 -4.879 13.703 1 94.25 242 GLU B C 1
ATOM 5286 O O . GLU B 1 242 ? -19.484 -4.852 13.055 1 94.25 242 GLU B O 1
ATOM 5291 N N . PHE B 1 243 ? -17.266 -4.734 13.25 1 94.25 243 PHE B N 1
ATOM 5292 C CA . PHE B 1 243 ? -17.141 -4.5 11.82 1 94.25 243 PHE B CA 1
ATOM 5293 C C . PHE B 1 243 ? -16.75 -5.785 11.094 1 94.25 243 PHE B C 1
ATOM 5295 O O . PHE B 1 243 ? -15.883 -6.527 11.547 1 94.25 243 PHE B O 1
ATOM 5302 N N . ASP B 1 244 ? -17.438 -6.141 10.094 1 90.88 244 ASP B N 1
ATOM 5303 C CA . ASP B 1 244 ? -17.109 -7.227 9.18 1 90.88 244 ASP B CA 1
ATOM 5304 C C . ASP B 1 244 ? -16.734 -6.688 7.801 1 90.88 244 ASP B C 1
ATOM 5306 O O . ASP B 1 244 ? -17.594 -6.555 6.922 1 90.88 244 ASP B O 1
ATOM 5310 N N . PRO B 1 245 ? -15.5 -6.438 7.555 1 94.12 245 PRO B N 1
ATOM 5311 C CA . PRO B 1 245 ? -15.07 -5.781 6.32 1 94.12 245 PRO B CA 1
ATOM 5312 C C . PRO B 1 245 ? -15.297 -6.648 5.082 1 94.12 245 PRO B C 1
ATOM 5314 O O . PRO B 1 245 ? -15.141 -7.871 5.145 1 94.12 245 PRO B O 1
ATOM 5317 N N . ASP B 1 246 ? -15.656 -6.062 3.984 1 94.06 246 ASP B N 1
ATOM 5318 C CA . ASP B 1 246 ? -15.695 -6.742 2.693 1 94.06 246 ASP B CA 1
ATOM 5319 C C . ASP B 1 246 ? -14.281 -6.957 2.15 1 94.06 246 ASP B C 1
ATOM 5321 O O . ASP B 1 246 ? -14 -7.988 1.538 1 94.06 246 ASP B O 1
ATOM 5325 N N . PHE B 1 247 ? -13.461 -5.906 2.326 1 94.06 247 PHE B N 1
ATOM 5326 C CA . PHE B 1 247 ? -12.062 -6.023 1.937 1 94.06 247 PHE B CA 1
ATOM 5327 C C . PHE B 1 247 ? -11.32 -6.961 2.879 1 94.06 247 PHE B C 1
ATOM 5329 O O . PHE B 1 247 ? -11.297 -6.742 4.09 1 94.06 247 PHE B O 1
ATOM 5336 N N . ARG B 1 248 ? -10.68 -7.977 2.311 1 91.38 248 ARG B N 1
ATOM 5337 C CA . ARG B 1 248 ? -10.078 -9 3.16 1 91.38 248 ARG B CA 1
ATOM 5338 C C . ARG B 1 248 ? -8.664 -9.328 2.703 1 91.38 248 ARG B C 1
ATOM 5340 O O . ARG B 1 248 ? -8.352 -9.242 1.513 1 91.38 248 ARG B O 1
ATOM 5347 N N . ASN B 1 249 ? -7.848 -9.617 3.619 1 90.88 249 ASN B N 1
ATOM 5348 C CA . ASN B 1 249 ? -6.492 -10.133 3.459 1 90.88 249 ASN B CA 1
ATOM 5349 C C . ASN B 1 249 ? -6.355 -11.539 4.039 1 90.88 249 ASN B C 1
ATOM 5351 O O . ASN B 1 249 ? -6.395 -11.719 5.258 1 90.88 249 ASN B O 1
ATOM 5355 N N . TYR B 1 250 ? -6.043 -12.508 3.201 1 88.69 250 TYR B N 1
ATOM 5356 C CA . TYR B 1 250 ? -6.078 -13.914 3.584 1 88.69 250 TYR B CA 1
ATOM 5357 C C . TYR B 1 250 ? -5.043 -14.211 4.664 1 88.69 250 TYR B C 1
ATOM 5359 O O . TYR B 1 250 ? -5.176 -15.18 5.41 1 88.69 250 TYR B O 1
ATOM 5367 N N . ILE B 1 251 ? -4.062 -13.391 4.812 1 86.88 251 ILE B N 1
ATOM 5368 C CA . ILE B 1 251 ? -2.998 -13.656 5.773 1 86.88 251 ILE B CA 1
ATOM 5369 C C . ILE B 1 251 ? -3.529 -13.484 7.195 1 86.88 251 ILE B C 1
ATOM 5371 O O . ILE B 1 251 ? -2.895 -13.914 8.164 1 86.88 251 ILE B O 1
ATOM 5375 N N . TRP B 1 252 ? -4.68 -12.867 7.293 1 90 252 TRP B N 1
ATOM 5376 C CA . TRP B 1 252 ? -5.223 -12.609 8.625 1 90 252 TRP B CA 1
ATOM 5377 C C . TRP B 1 252 ? -6.48 -13.438 8.867 1 90 252 TRP B C 1
ATOM 5379 O O . TRP B 1 252 ? -7.309 -13.086 9.711 1 90 252 TRP B O 1
ATOM 5389 N N . ALA B 1 253 ? -6.633 -14.477 8.016 1 88.56 253 ALA B N 1
ATOM 5390 C CA . ALA B 1 253 ? -7.578 -15.523 8.398 1 88.56 253 ALA B CA 1
ATOM 5391 C C . ALA B 1 253 ? -7.098 -16.266 9.641 1 88.56 253 ALA B C 1
ATOM 5393 O O . ALA B 1 253 ? -5.91 -16.562 9.773 1 88.56 253 ALA B O 1
ATOM 5394 N N . ASP B 1 254 ? -7.934 -16.469 10.57 1 88.75 254 ASP B N 1
ATOM 5395 C CA . ASP B 1 254 ? -7.559 -17.172 11.797 1 88.75 254 ASP B CA 1
ATOM 5396 C C . ASP B 1 254 ? -7.469 -18.672 11.578 1 88.75 254 ASP B C 1
ATOM 5398 O O . ASP B 1 254 ? -8.234 -19.438 12.164 1 88.75 254 ASP B O 1
ATOM 5402 N N . VAL B 1 255 ? -6.496 -19.078 10.719 1 85.19 255 VAL B N 1
ATOM 5403 C CA . VAL B 1 255 ? -6.332 -20.484 10.352 1 85.19 255 VAL B CA 1
ATOM 5404 C C . VAL B 1 255 ? -5.574 -21.219 11.445 1 85.19 255 VAL B C 1
ATOM 5406 O O . VAL B 1 255 ? -4.41 -20.922 11.719 1 85.19 255 VAL B O 1
ATOM 5409 N N . PRO B 1 256 ? -6.266 -22.219 12.047 1 82.81 256 PRO B N 1
ATOM 5410 C CA . PRO B 1 256 ? -5.535 -23 13.055 1 82.81 256 PRO B CA 1
ATOM 5411 C C . PRO B 1 256 ? -4.312 -23.703 12.469 1 82.81 256 PRO B C 1
ATOM 5413 O O . PRO B 1 256 ? -4.402 -24.344 11.414 1 82.81 256 PRO B O 1
ATOM 5416 N N . GLY B 1 257 ? -3.287 -23.625 13.039 1 78.5 257 GLY B N 1
ATOM 5417 C CA . GLY B 1 257 ? -2.082 -24.328 12.609 1 78.5 257 GLY B CA 1
ATOM 5418 C C . GLY B 1 257 ? -1.282 -23.562 11.578 1 78.5 257 GLY B C 1
ATOM 5419 O O . GLY B 1 257 ? -0.198 -23.984 11.18 1 78.5 257 GLY B O 1
ATOM 5420 N N . GLY B 1 258 ? -1.804 -22.469 11.094 1 77.75 258 GLY B N 1
ATOM 5421 C CA . GLY B 1 258 ? -1.061 -21.625 10.18 1 77.75 258 GLY B CA 1
ATOM 5422 C C . GLY B 1 258 ? -1.37 -21.906 8.719 1 77.75 258 GLY B C 1
ATOM 5423 O O . GLY B 1 258 ? -2.354 -22.578 8.406 1 77.75 258 GLY B O 1
ATOM 5424 N N . ILE B 1 259 ? -0.59 -21.375 7.746 1 77.75 259 ILE B N 1
ATOM 5425 C CA . ILE B 1 259 ? -0.794 -21.453 6.301 1 77.75 259 ILE B CA 1
ATOM 5426 C C . ILE B 1 259 ? -0.413 -22.844 5.793 1 77.75 259 ILE B C 1
ATOM 5428 O O . ILE B 1 259 ? 0.726 -23.281 5.965 1 77.75 259 ILE B O 1
ATOM 5432 N N . PRO B 1 260 ? -1.236 -23.531 5.062 1 79.31 260 PRO B N 1
ATOM 5433 C CA . PRO B 1 260 ? -1.066 -24.953 4.773 1 79.31 260 PRO B CA 1
ATOM 5434 C C . PRO B 1 260 ? -0.478 -25.203 3.387 1 79.31 260 PRO B C 1
ATOM 5436 O O . PRO B 1 260 ? -0.762 -26.234 2.771 1 79.31 260 PRO B O 1
ATOM 5439 N N . PHE B 1 261 ? 0.308 -24.422 2.748 1 81.62 261 PHE B N 1
ATOM 5440 C CA . PHE B 1 261 ? 0.771 -24.531 1.37 1 81.62 261 PHE B CA 1
ATOM 5441 C C . PHE B 1 261 ? 1.554 -25.828 1.166 1 81.62 261 PHE B C 1
ATOM 5443 O O . PHE B 1 261 ? 1.594 -26.359 0.059 1 81.62 261 PHE B O 1
ATOM 5450 N N . GLY B 1 262 ? 2.133 -26.438 2.203 1 80.88 262 GLY B N 1
ATOM 5451 C CA . GLY B 1 262 ? 2.951 -27.625 2.066 1 80.88 262 GLY B CA 1
ATOM 5452 C C . GLY B 1 262 ? 2.188 -28.906 2.342 1 80.88 262 GLY B C 1
ATOM 5453 O O . GLY B 1 262 ? 2.75 -30 2.264 1 80.88 262 GLY B O 1
ATOM 5454 N N . SER B 1 263 ? 0.852 -28.75 2.484 1 84.19 263 SER B N 1
ATOM 5455 C CA . SER B 1 263 ? 0.041 -29.906 2.857 1 84.19 263 SER B CA 1
ATOM 5456 C C . SER B 1 263 ? -0.758 -30.422 1.666 1 84.19 263 SER B C 1
ATOM 5458 O O . SER B 1 263 ? -1.52 -29.672 1.048 1 84.19 263 SER B O 1
ATOM 5460 N N . PRO B 1 264 ? -0.591 -31.719 1.42 1 87.62 264 PRO B N 1
ATOM 5461 C CA . PRO B 1 264 ? -1.358 -32.312 0.315 1 87.62 264 PRO B CA 1
ATOM 5462 C C . PRO B 1 264 ? -2.865 -32.125 0.494 1 87.62 264 PRO B C 1
ATOM 5464 O O . PRO B 1 264 ? -3.621 -32.219 -0.478 1 87.62 264 PRO B O 1
ATOM 5467 N N . GLU B 1 265 ? -3.264 -31.891 1.724 1 88.06 265 GLU B N 1
ATOM 5468 C CA . GLU B 1 265 ? -4.691 -31.766 2.01 1 88.06 265 GLU B CA 1
ATOM 5469 C C . GLU B 1 265 ? -5.164 -30.328 1.87 1 88.06 265 GLU B C 1
ATOM 5471 O O . GLU B 1 265 ? -6.355 -30.031 2.016 1 88.06 265 GLU B O 1
ATOM 5476 N N . HIS B 1 266 ? -4.207 -29.5 1.528 1 90.94 266 HIS B N 1
ATOM 5477 C CA . HIS B 1 266 ? -4.539 -28.078 1.436 1 90.94 266 HIS B CA 1
ATOM 5478 C C . HIS B 1 266 ? -5.668 -27.844 0.438 1 90.94 266 HIS B C 1
ATOM 5480 O O . HIS B 1 266 ? -5.559 -28.219 -0.731 1 90.94 266 HIS B O 1
ATOM 5486 N N . ASP B 1 267 ? -6.746 -27.266 0.94 1 91.69 267 ASP B N 1
ATOM 5487 C CA . ASP B 1 267 ? -7.887 -26.844 0.142 1 91.69 267 ASP B CA 1
ATOM 5488 C C . ASP B 1 267 ? -8.078 -25.328 0.232 1 91.69 267 ASP B C 1
ATOM 5490 O O . ASP B 1 267 ? -8.125 -24.766 1.329 1 91.69 267 ASP B O 1
ATOM 5494 N N . ASN B 1 268 ? -8.203 -24.641 -0.917 1 89.69 268 ASN B N 1
ATOM 5495 C CA . ASN B 1 268 ? -8.164 -23.188 -0.946 1 89.69 268 ASN B CA 1
ATOM 5496 C C . ASN B 1 268 ? -9.477 -22.594 -0.439 1 89.69 268 ASN B C 1
ATOM 5498 O O . ASN B 1 268 ? -9.609 -21.359 -0.356 1 89.69 268 ASN B O 1
ATOM 5502 N N . VAL B 1 269 ? -10.453 -23.406 -0.119 1 89.75 269 VAL B N 1
ATOM 5503 C CA . VAL B 1 269 ? -11.695 -22.922 0.481 1 89.75 269 VAL B CA 1
ATOM 5504 C C . VAL B 1 269 ? -11.852 -23.5 1.882 1 89.75 269 VAL B C 1
ATOM 5506 O O . VAL B 1 269 ? -11.914 -22.766 2.867 1 89.75 269 VAL B O 1
ATOM 5509 N N . LYS B 1 270 ? -11.727 -24.812 1.975 1 86.75 270 LYS B N 1
ATOM 5510 C CA . LYS B 1 270 ? -11.969 -25.5 3.24 1 86.75 270 LYS B CA 1
ATOM 5511 C C . LYS B 1 270 ? -11.008 -25.016 4.32 1 86.75 270 LYS B C 1
ATOM 5513 O O . LYS B 1 270 ? -11.414 -24.797 5.465 1 86.75 270 LYS B O 1
ATOM 5518 N N . HIS B 1 271 ? -9.82 -24.828 3.986 1 87.44 271 HIS B N 1
ATOM 5519 C CA . HIS B 1 271 ? -8.805 -24.516 4.98 1 87.44 271 HIS B CA 1
ATOM 5520 C C . HIS B 1 271 ? -8.727 -23.016 5.223 1 87.44 271 HIS B C 1
ATOM 5522 O O . HIS B 1 271 ? -7.984 -22.562 6.098 1 87.44 271 HIS B O 1
ATOM 5528 N N . TRP B 1 272 ? -9.492 -22.297 4.445 1 87 272 TRP B N 1
ATOM 5529 C CA . TRP B 1 272 ? -9.43 -20.844 4.57 1 87 272 TRP B CA 1
ATOM 5530 C C . TRP B 1 272 ? -10.773 -20.266 5 1 87 272 TRP B C 1
ATOM 5532 O O . TRP B 1 272 ? -10.906 -19.062 5.207 1 87 272 TRP B O 1
ATOM 5542 N N . ASP B 1 273 ? -11.711 -21.141 5.078 1 87.5 273 ASP B N 1
ATOM 5543 C CA . ASP B 1 273 ? -13.039 -20.703 5.484 1 87.5 273 ASP B CA 1
ATOM 5544 C C . ASP B 1 273 ? -13.109 -20.484 6.992 1 87.5 273 ASP B C 1
ATOM 5546 O O . ASP B 1 273 ? -13.883 -21.156 7.684 1 87.5 273 ASP B O 1
ATOM 5550 N N . TYR B 1 274 ? -12.289 -19.656 7.523 1 86.88 274 TYR B N 1
ATOM 5551 C CA . TYR B 1 274 ? -12.203 -19.25 8.922 1 86.88 274 TYR B CA 1
ATOM 5552 C C . TYR B 1 274 ? -12.484 -17.75 9.078 1 86.88 274 TYR B C 1
ATOM 5554 O O . TYR B 1 274 ? -12.359 -17 8.117 1 86.88 274 TYR B O 1
ATOM 5562 N N . PRO B 1 275 ? -12.891 -17.438 10.305 1 87.56 275 PRO B N 1
ATOM 5563 C CA . PRO B 1 275 ? -13.094 -16.016 10.531 1 87.56 275 PRO B CA 1
ATOM 5564 C C . PRO B 1 275 ? -11.789 -15.219 10.539 1 87.56 275 PRO B C 1
ATOM 5566 O O . PRO B 1 275 ? -10.703 -15.812 10.609 1 87.56 275 PRO B O 1
ATOM 5569 N N . LEU B 1 276 ? -11.898 -13.969 10.344 1 91.31 276 LEU B N 1
ATOM 5570 C CA . LEU B 1 276 ? -10.758 -13.07 10.484 1 91.31 276 LEU B CA 1
ATOM 5571 C C . LEU B 1 276 ? -10.289 -13.023 11.938 1 91.31 276 LEU B C 1
ATOM 5573 O O . LEU B 1 276 ? -11.07 -13.281 12.859 1 91.31 276 LEU B O 1
ATOM 5577 N N . VAL B 1 277 ? -9 -12.672 12.117 1 93.31 277 VAL B N 1
ATOM 5578 C CA . VAL B 1 277 ? -8.438 -12.508 13.453 1 93.31 277 VAL B CA 1
ATOM 5579 C C . VAL B 1 277 ? -9.211 -11.438 14.211 1 93.31 277 VAL B C 1
ATOM 5581 O O . VAL B 1 277 ? -9.898 -10.617 13.602 1 93.31 277 VAL B O 1
ATOM 5584 N N . LYS B 1 278 ? -9.148 -11.43 15.547 1 95.25 278 LYS B N 1
ATOM 5585 C CA . LYS B 1 278 ? -9.891 -10.5 16.391 1 95.25 278 LYS B CA 1
ATOM 5586 C C . LYS B 1 278 ? -9 -9.359 16.875 1 95.25 278 LYS B C 1
ATOM 5588 O O . LYS B 1 278 ? -9 -9.008 18.062 1 95.25 278 LYS B O 1
ATOM 5593 N N . THR B 1 279 ? -8.102 -8.875 16.031 1 97.25 279 THR B N 1
ATOM 5594 C CA . THR B 1 279 ? -7.238 -7.711 16.234 1 97.25 279 THR B CA 1
ATOM 5595 C C . THR B 1 279 ? -7.367 -6.742 15.055 1 97.25 279 THR B C 1
ATOM 5597 O O . THR B 1 279 ? -8.031 -7.047 14.062 1 97.25 279 THR B O 1
ATOM 5600 N N . ALA B 1 280 ? -6.797 -5.617 15.203 1 97.81 280 ALA B N 1
ATOM 5601 C CA . ALA B 1 280 ? -6.844 -4.613 14.141 1 97.81 280 ALA B CA 1
ATOM 5602 C C . ALA B 1 280 ? -6.266 -5.168 12.844 1 97.81 280 ALA B C 1
ATOM 5604 O O . ALA B 1 280 ? -6.555 -4.652 11.758 1 97.81 280 ALA B O 1
ATOM 5605 N N . ASN B 1 281 ? -5.477 -6.227 12.93 1 95.06 281 ASN B N 1
ATOM 5606 C CA . ASN B 1 281 ? -4.906 -6.832 11.727 1 95.06 281 ASN B CA 1
ATOM 5607 C C . ASN B 1 281 ? -5.996 -7.32 10.773 1 95.06 281 ASN B C 1
ATOM 5609 O O . ASN B 1 281 ? -5.742 -7.516 9.586 1 95.06 281 ASN B O 1
ATOM 5613 N N . ARG B 1 282 ? -7.148 -7.422 11.305 1 94.19 282 ARG B N 1
ATOM 5614 C CA . ARG B 1 282 ? -8.352 -7.746 10.539 1 94.19 282 ARG B CA 1
ATOM 5615 C C . ARG B 1 282 ? -8.539 -6.766 9.383 1 94.19 282 ARG B C 1
ATOM 5617 O O . ARG B 1 282 ? -9.125 -7.113 8.359 1 94.19 282 ARG B O 1
ATOM 5624 N N . PHE B 1 283 ? -7.992 -5.621 9.523 1 94.75 283 PHE B N 1
ATOM 5625 C CA . PHE B 1 283 ? -8.25 -4.523 8.602 1 94.75 283 PHE B CA 1
ATOM 5626 C C . PHE B 1 283 ? -6.996 -4.176 7.809 1 94.75 283 PHE B C 1
ATOM 5628 O O . PHE B 1 283 ? -6.996 -3.219 7.027 1 94.75 283 PHE B O 1
ATOM 5635 N N . GLU B 1 284 ? -5.957 -4.98 7.93 1 91.88 284 GLU B N 1
ATOM 5636 C CA . GLU B 1 284 ? -4.688 -4.723 7.254 1 91.88 284 GLU B CA 1
ATOM 5637 C C . GLU B 1 284 ? -4.773 -5.074 5.773 1 91.88 284 GLU B C 1
ATOM 5639 O O . GLU B 1 284 ? -5.117 -6.203 5.414 1 91.88 284 GLU B O 1
ATOM 5644 N N . MET B 1 285 ? -4.551 -4.121 4.84 1 84.81 285 MET B N 1
ATOM 5645 C CA . MET B 1 285 ? -4.707 -4.324 3.402 1 84.81 285 MET B CA 1
ATOM 5646 C C . MET B 1 285 ? -3.352 -4.469 2.721 1 84.81 285 MET B C 1
ATOM 5648 O O . MET B 1 285 ? -3.225 -4.215 1.521 1 84.81 285 MET B O 1
ATOM 5652 N N . GLY B 1 286 ? -2.459 -4.863 3.432 1 72.06 286 GLY B N 1
ATOM 5653 C CA . GLY B 1 286 ? -1.14 -5.156 2.895 1 72.06 286 GLY B CA 1
ATOM 5654 C C . GLY B 1 286 ? -0.012 -4.617 3.754 1 72.06 286 GLY B C 1
ATOM 5655 O O . GLY B 1 286 ? -0.018 -3.443 4.129 1 72.06 286 GLY B O 1
ATOM 5656 N N . LEU B 1 287 ? 0.893 -5.453 3.982 1 65.88 287 LEU B N 1
ATOM 5657 C CA . LEU B 1 287 ? 2.07 -5.16 4.793 1 65.88 287 LEU B CA 1
ATOM 5658 C C . LEU B 1 287 ? 2.951 -4.117 4.117 1 65.88 287 LEU B C 1
ATOM 5660 O O . LEU B 1 287 ? 3.027 -4.062 2.889 1 65.88 287 LEU B O 1
ATOM 5664 N N . CYS B 1 288 ? 3.412 -3.348 4.848 1 81.62 288 CYS B N 1
ATOM 5665 C CA . CYS B 1 288 ? 4.52 -2.504 4.418 1 81.62 288 CYS B CA 1
ATOM 5666 C C . CYS B 1 288 ? 5.578 -3.324 3.689 1 81.62 288 CYS B C 1
ATOM 5668 O O . CYS B 1 288 ? 5.832 -4.477 4.047 1 81.62 288 CYS B O 1
ATOM 5670 N N . VAL B 1 289 ? 6.047 -2.732 2.611 1 87.81 289 VAL B N 1
ATOM 5671 C CA . VAL B 1 289 ? 7.148 -3.445 1.973 1 87.81 289 VAL B CA 1
ATOM 5672 C C . VAL B 1 289 ? 8.305 -3.611 2.961 1 87.81 289 VAL B C 1
ATOM 5674 O O . VAL B 1 289 ? 8.523 -2.748 3.812 1 87.81 289 VAL B O 1
ATOM 5677 N N . THR B 1 290 ? 9.023 -4.602 2.812 1 87.94 290 THR B N 1
ATOM 5678 C CA . THR B 1 290 ? 9.969 -5.055 3.83 1 87.94 290 THR B CA 1
ATOM 5679 C C . THR B 1 290 ? 10.984 -3.965 4.148 1 87.94 290 THR B C 1
ATOM 5681 O O . THR B 1 290 ? 11.234 -3.662 5.316 1 87.94 290 THR B O 1
ATOM 5684 N N . PRO B 1 291 ? 11.617 -3.344 3.125 1 90.12 291 PRO B N 1
ATOM 5685 C CA . PRO B 1 291 ? 12.578 -2.291 3.469 1 90.12 291 PRO B CA 1
ATOM 5686 C C . PRO B 1 291 ? 11.945 -1.152 4.266 1 90.12 291 PRO B C 1
ATOM 5688 O O . PRO B 1 291 ? 12.562 -0.615 5.184 1 90.12 291 PRO B O 1
ATOM 5691 N N . VAL B 1 292 ? 10.719 -0.819 3.957 1 92.5 292 VAL B N 1
ATOM 5692 C CA . VAL B 1 292 ? 10.016 0.252 4.648 1 92.5 292 VAL B CA 1
ATOM 5693 C C . VAL B 1 292 ? 9.68 -0.186 6.074 1 92.5 292 VAL B C 1
ATOM 5695 O O . VAL B 1 292 ? 9.758 0.611 7.012 1 92.5 292 VAL B O 1
ATOM 5698 N N . LEU B 1 293 ? 9.32 -1.461 6.172 1 93 293 LEU B N 1
ATOM 5699 C CA . LEU B 1 293 ? 9.031 -2.002 7.496 1 93 293 LEU B CA 1
ATOM 5700 C C . LEU B 1 293 ? 10.25 -1.903 8.398 1 93 293 LEU B C 1
ATOM 5702 O O . LEU B 1 293 ? 10.133 -1.544 9.578 1 93 293 LEU B O 1
ATOM 5706 N N . PHE B 1 294 ? 11.422 -2.191 7.879 1 93 294 PHE B N 1
ATOM 5707 C CA . PHE B 1 294 ? 12.664 -2.057 8.633 1 93 294 PHE B CA 1
ATOM 5708 C C . PHE B 1 294 ? 12.906 -0.604 9.031 1 93 294 PHE B C 1
ATOM 5710 O O . PHE B 1 294 ? 13.25 -0.318 10.172 1 93 294 PHE B O 1
ATOM 5717 N N . GLY B 1 295 ? 12.688 0.221 8.062 1 95.06 295 GLY B N 1
ATOM 5718 C CA . GLY B 1 295 ? 12.852 1.639 8.344 1 95.06 295 GLY B CA 1
ATOM 5719 C C . GLY B 1 295 ? 11.883 2.156 9.391 1 95.06 295 GLY B C 1
ATOM 5720 O O . GLY B 1 295 ? 12.273 2.93 10.273 1 95.06 295 GLY B O 1
ATOM 5721 N N . TRP B 1 296 ? 10.664 1.746 9.305 1 96.12 296 TRP B N 1
ATOM 5722 C CA . TRP B 1 296 ? 9.648 2.158 10.266 1 96.12 296 TRP B CA 1
ATOM 5723 C C . TRP B 1 296 ? 9.992 1.667 11.664 1 96.12 296 TRP B C 1
ATOM 5725 O O . TRP B 1 296 ? 9.859 2.412 12.641 1 96.12 296 TRP B O 1
ATOM 5735 N N . ASN B 1 297 ? 10.406 0.413 11.727 1 96.56 297 ASN B N 1
ATOM 5736 C CA . ASN B 1 297 ? 10.828 -0.148 13.008 1 96.56 297 ASN B CA 1
ATOM 5737 C C . ASN B 1 297 ? 11.906 0.703 13.664 1 96.56 297 ASN B C 1
ATOM 5739 O O . ASN B 1 297 ? 11.82 1.011 14.852 1 96.56 297 ASN B O 1
ATOM 5743 N N . ALA B 1 298 ? 12.891 1.102 12.883 1 97.31 298 ALA B N 1
ATOM 5744 C CA . ALA B 1 298 ? 13.984 1.938 13.375 1 97.31 298 ALA B CA 1
ATOM 5745 C C . ALA B 1 298 ? 13.469 3.311 13.805 1 97.31 298 ALA B C 1
ATOM 5747 O O . ALA B 1 298 ? 13.945 3.879 14.789 1 97.31 298 ALA B O 1
ATOM 5748 N N . THR B 1 299 ? 12.523 3.846 13.117 1 97.5 299 THR B N 1
ATOM 5749 C CA . THR B 1 299 ? 11.922 5.137 13.445 1 97.5 299 THR B CA 1
ATOM 5750 C C . THR B 1 299 ? 11.211 5.078 14.797 1 97.5 299 THR B C 1
ATOM 5752 O O . THR B 1 299 ? 11.367 5.98 15.617 1 97.5 299 THR B O 1
ATOM 5755 N N . LEU B 1 300 ? 10.445 4.012 14.945 1 98.19 300 LEU B N 1
ATOM 5756 C CA . LEU B 1 300 ? 9.711 3.842 16.188 1 98.19 300 LEU B CA 1
ATOM 5757 C C . LEU B 1 300 ? 10.664 3.721 17.375 1 98.19 300 LEU B C 1
ATOM 5759 O O . LEU B 1 300 ? 10.43 4.312 18.422 1 98.19 300 LEU B O 1
ATOM 5763 N N . ASP B 1 301 ? 11.758 2.982 17.188 1 97.44 301 ASP B N 1
ATOM 5764 C CA . ASP B 1 301 ? 12.781 2.895 18.219 1 97.44 301 ASP B CA 1
ATOM 5765 C C . ASP B 1 301 ? 13.32 4.277 18.578 1 97.44 301 ASP B C 1
ATOM 5767 O O . ASP B 1 301 ? 13.461 4.613 19.75 1 97.44 301 ASP B O 1
ATOM 5771 N N . PHE B 1 302 ? 13.633 4.988 17.562 1 96.12 302 PHE B N 1
ATOM 5772 C CA . PHE B 1 302 ? 14.211 6.316 17.734 1 96.12 302 PHE B CA 1
ATOM 5773 C C . PHE B 1 302 ? 13.273 7.223 18.516 1 96.12 302 PHE B C 1
ATOM 5775 O O . PHE B 1 302 ? 13.695 7.879 19.469 1 96.12 302 PHE B O 1
ATOM 5782 N N . LEU B 1 303 ? 11.984 7.258 18.172 1 97.25 303 LEU B N 1
ATOM 5783 C CA . LEU B 1 303 ? 11 8.109 18.828 1 97.25 303 LEU B CA 1
ATOM 5784 C C . LEU B 1 303 ? 10.758 7.672 20.266 1 97.25 303 LEU B C 1
ATOM 5786 O O . LEU B 1 303 ? 10.656 8.516 21.156 1 97.25 303 LEU B O 1
ATOM 5790 N N . LEU B 1 304 ? 10.617 6.387 20.453 1 97.56 304 LEU B N 1
ATOM 5791 C CA . LEU B 1 304 ? 10.344 5.859 21.781 1 97.56 304 LEU B CA 1
ATOM 5792 C C . LEU B 1 304 ? 11.523 6.105 22.719 1 97.56 304 LEU B C 1
ATOM 5794 O O . LEU B 1 304 ? 11.336 6.309 23.922 1 97.56 304 LEU B O 1
ATOM 5798 N N . ASP B 1 305 ? 12.734 6.09 22.156 1 95.38 305 ASP B N 1
ATOM 5799 C CA . ASP B 1 305 ? 13.938 6.371 22.938 1 95.38 305 ASP B CA 1
ATOM 5800 C C . ASP B 1 305 ? 13.93 7.812 23.453 1 95.38 305 ASP B C 1
ATOM 5802 O O . ASP B 1 305 ? 14.336 8.07 24.594 1 95.38 305 ASP B O 1
ATOM 5806 N N . ILE B 1 306 ? 13.516 8.734 22.625 1 95.44 306 ILE B N 1
ATOM 5807 C CA . ILE B 1 306 ? 13.445 10.133 23.047 1 95.44 306 ILE B CA 1
ATOM 5808 C C . ILE B 1 306 ? 12.258 10.328 23.984 1 95.44 306 ILE B C 1
ATOM 5810 O O . ILE B 1 306 ? 12.391 10.969 25.031 1 95.44 306 ILE B O 1
ATOM 5814 N N . GLY B 1 307 ? 11.109 9.781 23.609 1 96.19 307 GLY B N 1
ATOM 5815 C CA . GLY B 1 307 ? 9.883 9.922 24.391 1 96.19 307 GLY B CA 1
ATOM 5816 C C . GLY B 1 307 ? 8.977 11.023 23.891 1 96.19 307 GLY B C 1
ATOM 5817 O O . GLY B 1 307 ? 9.422 12.148 23.672 1 96.19 307 GLY B O 1
ATOM 5818 N N . SER B 1 308 ? 7.734 10.719 23.766 1 97.06 308 SER B N 1
ATOM 5819 C CA . SER B 1 308 ? 6.754 11.625 23.188 1 97.06 308 SER B CA 1
ATOM 5820 C C . SER B 1 308 ? 6.555 12.867 24.047 1 97.06 308 SER B C 1
ATOM 5822 O O . SER B 1 308 ? 6.348 13.961 23.531 1 97.06 308 SER B O 1
ATOM 5824 N N . GLU B 1 309 ? 6.617 12.734 25.328 1 97.12 309 GLU B N 1
ATOM 5825 C CA . GLU B 1 309 ? 6.43 13.867 26.234 1 97.12 309 GLU B CA 1
ATOM 5826 C C . GLU B 1 309 ? 7.539 14.898 26.062 1 97.12 309 GLU B C 1
ATOM 5828 O O . GLU B 1 309 ? 7.277 16.109 26.047 1 97.12 309 GLU B O 1
ATOM 5833 N N . LYS B 1 310 ? 8.773 14.422 25.984 1 97 310 LYS B N 1
ATOM 5834 C CA . LYS B 1 310 ? 9.906 15.312 25.766 1 97 310 LYS B CA 1
ATOM 5835 C C . LYS B 1 310 ? 9.812 16.016 24.422 1 97 310 LYS B C 1
ATOM 5837 O O . LYS B 1 310 ? 10.094 17.219 24.312 1 97 310 LYS B O 1
ATOM 5842 N N . ILE B 1 311 ? 9.414 15.25 23.438 1 97.31 311 ILE B N 1
ATOM 5843 C CA . ILE B 1 311 ? 9.258 15.82 22.109 1 97.31 311 ILE B CA 1
ATOM 5844 C C . ILE B 1 311 ? 8.203 16.922 22.141 1 97.31 311 ILE B C 1
ATOM 5846 O O . ILE B 1 311 ? 8.453 18.031 21.656 1 97.31 311 ILE B O 1
ATOM 5850 N N . GLU B 1 312 ? 7.09 16.625 22.719 1 98.06 312 GLU B N 1
ATOM 5851 C CA . GLU B 1 312 ? 6.012 17.609 22.781 1 98.06 312 GLU B CA 1
ATOM 5852 C C . GLU B 1 312 ? 6.457 18.875 23.5 1 98.06 312 GLU B C 1
ATOM 5854 O O . GLU B 1 312 ? 6.199 19.984 23.031 1 98.06 312 GLU B O 1
ATOM 5859 N N . LYS B 1 313 ? 7.035 18.672 24.625 1 97.38 313 LYS B N 1
ATOM 5860 C CA . LYS B 1 313 ? 7.496 19.812 25.406 1 97.38 313 LYS B CA 1
ATOM 5861 C C . LYS B 1 313 ? 8.398 20.719 24.562 1 97.38 313 LYS B C 1
ATOM 5863 O O . LYS B 1 313 ? 8.242 21.938 24.578 1 97.38 313 LYS B O 1
ATOM 5868 N N . ARG B 1 314 ? 9.258 20.125 23.891 1 97.12 314 ARG B N 1
ATOM 5869 C CA . ARG B 1 314 ? 10.195 20.875 23.062 1 97.12 314 ARG B CA 1
ATOM 5870 C C . ARG B 1 314 ? 9.484 21.531 21.891 1 97.12 314 ARG B C 1
ATOM 5872 O O . ARG B 1 314 ? 9.688 22.719 21.625 1 97.12 314 ARG B O 1
ATOM 5879 N N . VAL B 1 315 ? 8.695 20.812 21.188 1 98 315 VAL B N 1
ATOM 5880 C CA . VAL B 1 315 ? 7.977 21.297 20.016 1 98 315 VAL B CA 1
ATOM 5881 C C . VAL B 1 315 ? 7.09 22.469 20.406 1 98 315 VAL B C 1
ATOM 5883 O O . VAL B 1 315 ? 7.086 23.5 19.734 1 98 315 VAL B O 1
ATOM 5886 N N . ARG B 1 316 ? 6.387 22.359 21.484 1 98 316 ARG B N 1
ATOM 5887 C CA . ARG B 1 316 ? 5.523 23.438 21.953 1 98 316 ARG B CA 1
ATOM 5888 C C . ARG B 1 316 ? 6.344 24.656 22.359 1 98 316 ARG B C 1
ATOM 5890 O O . ARG B 1 316 ? 5.961 25.797 22.078 1 98 316 ARG B O 1
ATOM 5897 N N . SER B 1 317 ? 7.438 24.406 23.047 1 97.69 317 SER B N 1
ATOM 5898 C CA . SER B 1 317 ? 8.289 25.5 23.484 1 97.69 317 SER B CA 1
ATOM 5899 C C . SER B 1 317 ? 8.828 26.297 22.297 1 97.69 317 SER B C 1
ATOM 5901 O O . SER B 1 317 ? 8.82 27.531 22.312 1 97.69 317 SER B O 1
ATOM 5903 N N . LEU B 1 318 ? 9.281 25.594 21.312 1 98.19 318 LEU B N 1
ATOM 5904 C CA . LEU B 1 318 ? 9.797 26.25 20.125 1 98.19 318 LEU B CA 1
ATOM 5905 C C . LEU B 1 318 ? 8.68 26.969 19.375 1 98.19 318 LEU B C 1
ATOM 5907 O O . LEU B 1 318 ? 8.891 28.062 18.844 1 98.19 318 LEU B O 1
ATOM 5911 N N . GLY B 1 319 ? 7.492 26.359 19.328 1 98.19 319 GLY B N 1
ATOM 5912 C CA . GLY B 1 319 ? 6.344 27.031 18.75 1 98.19 319 GLY B CA 1
ATOM 5913 C C . GLY B 1 319 ? 6.008 28.344 19.438 1 98.19 319 GLY B C 1
ATOM 5914 O O . GLY B 1 319 ? 5.766 29.359 18.781 1 98.19 319 GLY B O 1
ATOM 5915 N N . ASP B 1 320 ? 6.051 28.328 20.75 1 98.25 320 ASP B N 1
ATOM 5916 C CA . ASP B 1 320 ? 5.785 29.516 21.547 1 98.25 320 ASP B CA 1
ATOM 5917 C C . ASP B 1 320 ? 6.809 30.609 21.25 1 98.25 320 ASP B C 1
ATOM 5919 O O . ASP B 1 320 ? 6.453 31.781 21.078 1 98.25 320 ASP B O 1
ATOM 5923 N N . TYR B 1 321 ? 8.023 30.188 21.203 1 98.38 321 TYR B N 1
ATOM 5924 C CA . TYR B 1 321 ? 9.094 31.141 20.922 1 98.38 321 TYR B CA 1
ATOM 5925 C C . TYR B 1 321 ? 8.922 31.766 19.547 1 98.38 321 TYR B C 1
ATOM 5927 O O . TYR B 1 321 ? 9.086 32.969 19.391 1 98.38 321 TYR B O 1
ATOM 5935 N N . LEU B 1 322 ? 8.617 30.969 18.562 1 98.75 322 LEU B N 1
ATOM 5936 C CA . LEU B 1 322 ? 8.406 31.469 17.203 1 98.75 322 LEU B CA 1
ATOM 5937 C C . LEU B 1 322 ? 7.273 32.469 17.172 1 98.75 322 LEU B C 1
ATOM 5939 O O . LEU B 1 322 ? 7.402 33.531 16.531 1 98.75 322 LEU B O 1
ATOM 5943 N N . VAL B 1 323 ? 6.188 32.219 17.844 1 98.44 323 VAL B N 1
ATOM 5944 C CA . VAL B 1 323 ? 5.035 33.094 17.875 1 98.44 323 VAL B CA 1
ATOM 5945 C C . VAL B 1 323 ? 5.445 34.438 18.484 1 98.44 323 VAL B C 1
ATOM 5947 O O . VAL B 1 323 ? 5.121 35.5 17.922 1 98.44 323 VAL B O 1
ATOM 5950 N N . ASP B 1 324 ? 6.152 34.375 19.562 1 98.12 324 ASP B N 1
ATOM 5951 C CA . ASP B 1 324 ? 6.609 35.625 20.203 1 98.12 324 ASP B CA 1
ATOM 5952 C C . ASP B 1 324 ? 7.465 36.438 19.25 1 98.12 324 ASP B C 1
ATOM 5954 O O . ASP B 1 324 ? 7.27 37.656 19.141 1 98.12 324 ASP B O 1
ATOM 5958 N N . ARG B 1 325 ? 8.328 35.812 18.594 1 98.19 325 ARG B N 1
ATOM 5959 C CA . ARG B 1 325 ? 9.25 36.5 17.688 1 98.19 325 ARG B CA 1
ATOM 5960 C C . ARG B 1 325 ? 8.508 37.094 16.484 1 98.19 325 ARG B C 1
ATOM 5962 O O . ARG B 1 325 ? 8.852 38.156 16.016 1 98.19 325 ARG B O 1
ATOM 5969 N N . LEU B 1 326 ? 7.566 36.344 15.992 1 98.12 326 LEU B N 1
ATOM 5970 C CA . LEU B 1 326 ? 6.777 36.812 14.859 1 98.12 326 LEU B CA 1
ATOM 5971 C C . LEU B 1 326 ? 6 38.094 15.227 1 98.12 326 LEU B C 1
ATOM 5973 O O . LEU B 1 326 ? 5.906 39.031 14.43 1 98.12 326 LEU B O 1
ATOM 5977 N N . TYR B 1 327 ? 5.473 38.156 16.422 1 96.44 327 TYR B N 1
ATOM 5978 C CA . TYR B 1 327 ? 4.75 39.312 16.906 1 96.44 327 TYR B CA 1
ATOM 5979 C C . TYR B 1 327 ? 5.672 40.531 17 1 96.44 327 TYR B C 1
ATOM 5981 O O . TYR B 1 327 ? 5.266 41.656 16.703 1 96.44 327 TYR B O 1
ATOM 5989 N N . GLU B 1 328 ? 6.809 40.25 17.344 1 96.88 328 GLU B N 1
ATOM 5990 C CA . GLU B 1 328 ? 7.777 41.344 17.516 1 96.88 328 GLU B CA 1
ATOM 5991 C C . GLU B 1 328 ? 8.031 42.062 16.188 1 96.88 328 GLU B C 1
ATOM 5993 O O . GLU B 1 328 ? 8.336 43.25 16.188 1 96.88 328 GLU B O 1
ATOM 5998 N N . ILE B 1 329 ? 7.895 41.344 15.141 1 96.56 329 ILE B N 1
ATOM 5999 C CA . ILE B 1 329 ? 8.234 41.969 13.875 1 96.56 329 ILE B CA 1
ATOM 6000 C C . ILE B 1 329 ? 6.957 42.344 13.117 1 96.56 329 ILE B C 1
ATOM 6002 O O . ILE B 1 329 ? 7.004 42.688 11.938 1 96.56 329 ILE B O 1
ATOM 6006 N N . GLY B 1 330 ? 5.777 42.188 13.68 1 95.19 330 GLY B N 1
ATOM 6007 C CA . GLY B 1 330 ? 4.531 42.719 13.156 1 95.19 330 GLY B CA 1
ATOM 6008 C C . GLY B 1 330 ? 3.807 41.75 12.242 1 95.19 330 GLY B C 1
ATOM 6009 O O . GLY B 1 330 ? 2.928 42.156 11.477 1 95.19 330 GLY B O 1
ATOM 6010 N N . CYS B 1 331 ? 4.121 40.469 12.273 1 95.94 331 CYS B N 1
ATOM 6011 C CA . CYS B 1 331 ? 3.395 39.5 11.484 1 95.94 331 CYS B CA 1
ATOM 6012 C C . CYS B 1 331 ? 2.09 39.094 12.164 1 95.94 331 CYS B C 1
ATOM 6014 O O . CYS B 1 331 ? 1.94 39.281 13.375 1 95.94 331 CYS B O 1
ATOM 6016 N N . THR B 1 332 ? 1.181 38.719 11.336 1 94.38 332 THR B N 1
ATOM 6017 C CA . THR B 1 332 ? -0.108 38.25 11.836 1 94.38 332 THR B CA 1
ATOM 6018 C C . THR B 1 332 ? -0.14 36.719 11.914 1 94.38 332 THR B C 1
ATOM 6020 O O . THR B 1 332 ? 0.309 36.031 10.992 1 94.38 332 THR B O 1
ATOM 6023 N N . LEU B 1 333 ? -0.681 36.281 12.992 1 95.62 333 LEU B N 1
ATOM 6024 C CA . LEU B 1 333 ? -0.78 34.844 13.18 1 95.62 333 LEU B CA 1
ATOM 6025 C C . LEU B 1 333 ? -2.104 34.312 12.641 1 95.62 333 LEU B C 1
ATOM 6027 O O . LEU B 1 333 ? -3.152 34.906 12.836 1 95.62 333 LEU B O 1
ATOM 6031 N N . VAL B 1 334 ? -2.027 33.188 11.945 1 94.94 334 VAL B N 1
ATOM 6032 C CA . VAL B 1 334 ? -3.188 32.406 11.578 1 94.94 334 VAL B CA 1
ATOM 6033 C C . VAL B 1 334 ? -3.43 31.328 12.633 1 94.94 334 VAL B C 1
ATOM 6035 O O . VAL B 1 334 ? -4.578 30.984 12.93 1 94.94 334 VAL B O 1
ATOM 6038 N N . THR B 1 335 ? -2.35 30.766 13.211 1 97.44 335 THR B N 1
ATOM 6039 C CA . THR B 1 335 ? -2.395 29.781 14.289 1 97.44 335 THR B CA 1
ATOM 6040 C C . THR B 1 335 ? -3 30.375 15.547 1 97.44 335 THR B C 1
ATOM 6042 O O . THR B 1 335 ? -2.746 31.547 15.867 1 97.44 335 THR B O 1
ATOM 6045 N N . PRO B 1 336 ? -3.738 29.594 16.25 1 96.19 336 PRO B N 1
ATOM 6046 C CA . PRO B 1 336 ? -4.344 30.125 17.484 1 96.19 336 PRO B CA 1
ATOM 6047 C C . PRO B 1 336 ? -3.309 30.641 18.484 1 96.19 336 PRO B C 1
ATOM 6049 O O . PRO B 1 336 ? -2.244 30.031 18.641 1 96.19 336 PRO B O 1
ATOM 6052 N N . GLU B 1 337 ? -3.703 31.672 19.188 1 94.69 337 GLU B N 1
ATOM 6053 C CA . GLU B 1 337 ? -2.82 32.25 20.203 1 94.69 337 GLU B CA 1
ATOM 6054 C C . GLU B 1 337 ? -2.805 31.375 21.469 1 94.69 337 GLU B C 1
ATOM 6056 O O . GLU B 1 337 ? -1.788 31.297 22.156 1 94.69 337 GLU B O 1
ATOM 6061 N N . ASP B 1 338 ? -3.951 30.766 21.688 1 95.88 338 ASP B N 1
ATOM 6062 C CA . ASP B 1 338 ? -4.035 29.875 22.844 1 95.88 338 ASP B CA 1
ATOM 6063 C C . ASP B 1 338 ? -3.033 28.734 22.734 1 95.88 338 ASP B C 1
ATOM 6065 O O . ASP B 1 338 ? -3.152 27.875 21.859 1 95.88 338 ASP B O 1
ATOM 6069 N N . LYS B 1 339 ? -2.143 28.656 23.656 1 96.69 339 LYS B N 1
ATOM 6070 C CA . LYS B 1 339 ? -1.053 27.688 23.625 1 96.69 339 LYS B CA 1
ATOM 6071 C C . LYS B 1 339 ? -1.588 26.266 23.703 1 96.69 339 LYS B C 1
ATOM 6073 O O . LYS B 1 339 ? -0.934 25.328 23.234 1 96.69 339 LYS B O 1
ATOM 6078 N N . LYS B 1 340 ? -2.746 26.094 24.234 1 95.88 340 LYS B N 1
ATOM 6079 C CA . LYS B 1 340 ? -3.336 24.766 24.359 1 95.88 340 LYS B CA 1
ATOM 6080 C C . LYS B 1 340 ? -3.861 24.266 23.016 1 95.88 340 LYS B C 1
ATOM 6082 O O . LYS B 1 340 ? -4.09 23.062 22.828 1 95.88 340 LYS B O 1
ATOM 6087 N N . LYS B 1 341 ? -4.004 25.203 22.094 1 97.69 341 LYS B N 1
ATOM 6088 C CA . LYS B 1 341 ? -4.652 24.859 20.828 1 97.69 341 LYS B CA 1
ATOM 6089 C C . LYS B 1 341 ? -3.645 24.844 19.672 1 97.69 341 LYS B C 1
ATOM 6091 O O . LYS B 1 341 ? -4.023 24.953 18.516 1 97.69 341 LYS B O 1
ATOM 6096 N N . ARG B 1 342 ? -2.41 24.781 20.062 1 97.81 342 ARG B N 1
ATOM 6097 C CA . ARG B 1 342 ? -1.372 24.703 19.031 1 97.81 342 ARG B CA 1
ATOM 6098 C C . ARG B 1 342 ? -0.144 23.969 19.562 1 97.81 342 ARG B C 1
ATOM 6100 O O . ARG B 1 342 ? -0.015 23.734 20.766 1 97.81 342 ARG B O 1
ATOM 6107 N N . HIS B 1 343 ? 0.722 23.531 18.672 1 97.5 343 HIS B N 1
ATOM 6108 C CA . HIS B 1 343 ? 2.057 23.031 19 1 97.5 343 HIS B CA 1
ATOM 6109 C C . HIS B 1 343 ? 3.117 23.703 18.125 1 97.5 343 HIS B C 1
ATOM 6111 O O . HIS B 1 343 ? 3.215 24.922 18.078 1 97.5 343 HIS B O 1
ATOM 6117 N N . GLY B 1 344 ? 3.932 22.938 17.438 1 97.94 344 GLY B N 1
ATOM 6118 C CA . GLY B 1 344 ? 5.051 23.531 16.719 1 97.94 344 GLY B CA 1
ATOM 6119 C C . GLY B 1 344 ? 4.723 23.844 15.273 1 97.94 344 GLY B C 1
ATOM 6120 O O . GLY B 1 344 ? 5.594 24.266 14.508 1 97.94 344 GLY B O 1
ATOM 6121 N N . LEU B 1 345 ? 3.488 23.609 14.82 1 98.62 345 LEU B N 1
ATOM 6122 C CA . LEU B 1 345 ? 3.002 24.016 13.508 1 98.62 345 LEU B CA 1
ATOM 6123 C C . LEU B 1 345 ? 2.412 25.422 13.555 1 98.62 345 LEU B C 1
ATOM 6125 O O . LEU B 1 345 ? 1.279 25.609 14 1 98.62 345 LEU B O 1
ATOM 6129 N N . ILE B 1 346 ? 3.225 26.375 13.102 1 98.62 346 ILE B N 1
ATOM 6130 C CA . ILE B 1 346 ? 2.834 27.781 13.195 1 98.62 346 ILE B CA 1
ATOM 6131 C C . ILE B 1 346 ? 2.652 28.359 11.797 1 98.62 346 ILE B C 1
ATOM 6133 O O . ILE B 1 346 ? 3.541 28.25 10.945 1 98.62 346 ILE B O 1
ATOM 6137 N N . VAL B 1 347 ? 1.519 28.953 11.578 1 98.25 347 VAL B N 1
ATOM 6138 C CA . VAL B 1 347 ? 1.234 29.609 10.305 1 98.25 347 VAL B CA 1
ATOM 6139 C C . VAL B 1 347 ? 1.058 31.109 10.523 1 98.25 347 VAL B C 1
ATOM 6141 O O . VAL B 1 347 ? 0.345 31.531 11.438 1 98.25 347 VAL B O 1
ATOM 6144 N N . TYR B 1 348 ? 1.755 31.891 9.664 1 97.88 348 TYR B N 1
ATOM 6145 C CA . TYR B 1 348 ? 1.667 33.344 9.789 1 97.88 348 TYR B CA 1
ATOM 6146 C C . TYR B 1 348 ? 1.621 34 8.422 1 97.88 348 TYR B C 1
ATOM 6148 O O . TYR B 1 348 ? 1.833 33.344 7.398 1 97.88 348 TYR B O 1
ATOM 6156 N N . SER B 1 349 ? 1.236 35.25 8.43 1 95.81 349 SER B N 1
ATOM 6157 C CA . SER B 1 349 ? 1.234 36.094 7.238 1 95.81 349 SER B CA 1
ATOM 6158 C C . SER B 1 349 ? 1.675 37.5 7.57 1 95.81 349 SER B C 1
ATOM 6160 O O . SER B 1 349 ? 1.563 37.938 8.719 1 95.81 349 SER B O 1
ATOM 6162 N N . THR B 1 350 ? 2.166 38.156 6.551 1 94.88 350 THR B N 1
ATOM 6163 C CA . THR B 1 350 ? 2.48 39.594 6.68 1 94.88 350 THR B CA 1
ATOM 6164 C C . THR B 1 350 ? 1.249 40.438 6.387 1 94.88 350 THR B C 1
ATOM 6166 O O . THR B 1 350 ? 1.271 41.656 6.582 1 94.88 350 THR B O 1
ATOM 6169 N N . GLY B 1 351 ? 0.226 39.812 5.934 1 90.88 351 GLY B N 1
ATOM 6170 C CA . GLY B 1 351 ? -0.964 40.531 5.5 1 90.88 351 GLY B CA 1
ATOM 6171 C C . GLY B 1 351 ? -0.973 40.812 4.012 1 90.88 351 GLY B C 1
ATOM 6172 O O . GLY B 1 351 ? -1.985 41.281 3.467 1 90.88 351 GLY B O 1
ATOM 6173 N N . ASP B 1 352 ? 0.102 40.562 3.359 1 93.12 352 ASP B N 1
ATOM 6174 C CA . ASP B 1 352 ? 0.276 40.719 1.92 1 93.12 352 ASP B CA 1
ATOM 6175 C C . ASP B 1 352 ? 0.72 39.406 1.272 1 93.12 352 ASP B C 1
ATOM 6177 O O . ASP B 1 352 ? 1.885 39.031 1.382 1 93.12 352 ASP B O 1
ATOM 6181 N N . HIS B 1 353 ? -0.182 38.844 0.548 1 91.81 353 HIS B N 1
ATOM 6182 C CA . HIS B 1 353 ? 0.08 37.531 -0.047 1 91.81 353 HIS B CA 1
ATOM 6183 C C . HIS B 1 353 ? 1.281 37.594 -0.984 1 91.81 353 HIS B C 1
ATOM 6185 O O . HIS B 1 353 ? 2.043 36.625 -1.079 1 91.81 353 HIS B O 1
ATOM 6191 N N . GLN B 1 354 ? 1.401 38.625 -1.728 1 93.88 354 GLN B N 1
ATOM 6192 C CA . GLN B 1 354 ? 2.535 38.75 -2.639 1 93.88 354 GLN B CA 1
ATOM 6193 C C . GLN B 1 354 ? 3.854 38.781 -1.873 1 93.88 354 GLN B C 1
ATOM 6195 O O . GLN B 1 354 ? 4.844 38.188 -2.305 1 93.88 354 GLN B O 1
ATOM 6200 N N . LEU B 1 355 ? 3.836 39.531 -0.81 1 95.38 355 LEU B N 1
ATOM 6201 C CA . LEU B 1 355 ? 5.027 39.562 0.029 1 95.38 355 LEU B CA 1
ATOM 6202 C C . LEU B 1 355 ? 5.332 38.219 0.635 1 95.38 355 LEU B C 1
ATOM 6204 O O . LEU B 1 355 ? 6.492 37.812 0.72 1 95.38 355 LEU B O 1
ATOM 6208 N N . ASP B 1 356 ? 4.293 37.531 1.116 1 95.62 356 ASP B N 1
ATOM 6209 C CA . ASP B 1 356 ? 4.469 36.188 1.657 1 95.62 356 ASP B CA 1
ATOM 6210 C C . ASP B 1 356 ? 5.086 35.25 0.618 1 95.62 356 ASP B C 1
ATOM 6212 O O . ASP B 1 356 ? 5.984 34.469 0.934 1 95.62 356 ASP B O 1
ATOM 6216 N N . GLN B 1 357 ? 4.578 35.344 -0.598 1 94.38 357 GLN B N 1
ATOM 6217 C CA . GLN B 1 357 ? 5.094 34.531 -1.689 1 94.38 357 GLN B CA 1
ATOM 6218 C C . GLN B 1 357 ? 6.566 34.812 -1.956 1 94.38 357 GLN B C 1
ATOM 6220 O O . GLN B 1 357 ? 7.375 33.906 -2.105 1 94.38 357 GLN B O 1
ATOM 6225 N N . LYS B 1 358 ? 6.914 36.062 -2.051 1 94.94 358 LYS B N 1
ATOM 6226 C CA . LYS B 1 358 ? 8.297 36.5 -2.289 1 94.94 358 LYS B CA 1
ATOM 6227 C C . LYS B 1 358 ? 9.219 36 -1.179 1 94.94 358 LYS B C 1
ATOM 6229 O O . LYS B 1 358 ? 10.32 35.531 -1.448 1 94.94 358 LYS B O 1
ATOM 6234 N N . THR B 1 359 ? 8.758 36.156 0.035 1 95.56 359 THR B N 1
ATOM 6235 C CA . THR B 1 359 ? 9.531 35.719 1.186 1 95.56 359 THR B CA 1
ATOM 6236 C C . THR B 1 359 ? 9.75 34.219 1.14 1 95.56 359 THR B C 1
ATOM 6238 O O . THR B 1 359 ? 10.859 33.719 1.363 1 95.56 359 THR B O 1
ATOM 6241 N N . TYR B 1 360 ? 8.711 33.531 0.875 1 95.06 360 TYR B N 1
ATOM 6242 C CA . TYR B 1 360 ? 8.766 32.094 0.766 1 95.06 360 TYR B CA 1
ATOM 6243 C C . TYR B 1 360 ? 9.789 31.656 -0.281 1 95.06 360 TYR B C 1
ATOM 6245 O O . TYR B 1 360 ? 10.602 30.766 -0.032 1 95.06 360 TYR B O 1
ATOM 6253 N N . GLU B 1 361 ? 9.75 32.25 -1.413 1 93.06 361 GLU B N 1
ATOM 6254 C CA . GLU B 1 361 ? 10.68 31.922 -2.492 1 93.06 361 GLU B CA 1
ATOM 6255 C C . GLU B 1 361 ? 12.117 32.219 -2.08 1 93.06 361 GLU B C 1
ATOM 6257 O O . GLU B 1 361 ? 13.031 31.438 -2.391 1 93.06 361 GLU B O 1
ATOM 6262 N N . TYR B 1 362 ? 12.305 33.281 -1.366 1 93.5 362 TYR B N 1
ATOM 6263 C CA . TYR B 1 362 ? 13.641 33.656 -0.916 1 93.5 362 TYR B CA 1
ATOM 6264 C C . TYR B 1 362 ? 14.141 32.688 0.14 1 93.5 362 TYR B C 1
ATOM 6266 O O . TYR B 1 362 ? 15.328 32.344 0.173 1 93.5 362 TYR B O 1
ATOM 6274 N N . PHE B 1 363 ? 13.25 32.281 1.068 1 94.75 363 PHE B N 1
ATOM 6275 C CA . PHE B 1 363 ? 13.625 31.266 2.059 1 94.75 363 PHE B CA 1
ATOM 6276 C C . PHE B 1 363 ? 14.227 30.031 1.386 1 94.75 363 PHE B C 1
ATOM 6278 O O . PHE B 1 363 ? 15.266 29.531 1.815 1 94.75 363 PHE B O 1
ATOM 6285 N N . SER B 1 364 ? 13.648 29.625 0.31 1 89 364 SER B N 1
ATOM 6286 C CA . SER B 1 364 ? 14.039 28.391 -0.367 1 89 364 SER B CA 1
ATOM 6287 C C . SER B 1 364 ? 15.289 28.594 -1.214 1 89 364 SER B C 1
ATOM 6289 O O . SER B 1 364 ? 16.078 27.656 -1.4 1 89 364 SER B O 1
ATOM 6291 N N . ALA B 1 365 ? 15.453 29.734 -1.769 1 90 365 ALA B N 1
ATOM 6292 C CA . ALA B 1 365 ? 16.594 30.062 -2.635 1 90 365 ALA B CA 1
ATOM 6293 C C . ALA B 1 365 ? 17.172 31.422 -2.291 1 90 365 ALA B C 1
ATOM 6295 O O . ALA B 1 365 ? 17.078 32.375 -3.09 1 90 365 ALA B O 1
ATOM 6296 N N . PRO B 1 366 ? 17.812 31.438 -1.171 1 91.5 366 PRO B N 1
ATOM 6297 C CA . PRO B 1 366 ? 18.391 32.719 -0.762 1 91.5 366 PRO B CA 1
ATOM 6298 C C . PRO B 1 366 ? 19.672 33.062 -1.522 1 91.5 366 PRO B C 1
ATOM 6300 O O . PRO B 1 366 ? 20.078 32.312 -2.422 1 91.5 366 PRO B O 1
ATOM 6303 N N . ALA B 1 367 ? 20.234 34.188 -1.204 1 90.25 367 ALA B N 1
ATOM 6304 C CA . ALA B 1 367 ? 21.531 34.562 -1.772 1 90.25 367 ALA B CA 1
ATOM 6305 C C . ALA B 1 367 ? 22.594 33.531 -1.432 1 90.25 367 ALA B C 1
ATOM 6307 O O . ALA B 1 367 ? 22.5 32.844 -0.414 1 90.25 367 ALA B O 1
ATOM 6308 N N . PRO B 1 368 ? 23.578 33.312 -2.295 1 88.44 368 PRO B N 1
ATOM 6309 C CA . PRO B 1 368 ? 24.562 32.219 -2.182 1 88.44 368 PRO B CA 1
ATOM 6310 C C . PRO B 1 368 ? 25.234 32.188 -0.811 1 88.44 368 PRO B C 1
ATOM 6312 O O . PRO B 1 368 ? 25.641 31.125 -0.357 1 88.44 368 PRO B O 1
ATOM 6315 N N . HIS B 1 369 ? 25.328 33.188 -0.091 1 89.88 369 HIS B N 1
ATOM 6316 C CA . HIS B 1 369 ? 26.047 33.188 1.18 1 89.88 369 HIS B CA 1
ATOM 6317 C C . HIS B 1 369 ? 25.094 32.969 2.35 1 89.88 369 HIS B C 1
ATOM 6319 O O . HIS B 1 369 ? 25.531 32.844 3.496 1 89.88 369 HIS B O 1
ATOM 6325 N N . GLU B 1 370 ? 23.844 32.719 2.057 1 92.69 370 GLU B N 1
ATOM 6326 C CA . GLU B 1 370 ? 22.828 32.5 3.092 1 92.69 370 GLU B CA 1
ATOM 6327 C C . GLU B 1 370 ? 22.312 31.078 3.088 1 92.69 370 GLU B C 1
ATOM 6329 O O . GLU B 1 370 ? 22.172 30.469 2.025 1 92.69 370 GLU B O 1
ATOM 6334 N N . LYS B 1 371 ? 22.094 30.531 4.281 1 92.94 371 LYS B N 1
ATOM 6335 C CA . LYS B 1 371 ? 21.547 29.188 4.41 1 92.94 371 LYS B CA 1
ATOM 6336 C C . LYS B 1 371 ? 20.047 29.172 4.078 1 92.94 371 LYS B C 1
ATOM 6338 O O . LYS B 1 371 ? 19.281 29.984 4.586 1 92.94 371 LYS B O 1
ATOM 6343 N N . PRO B 1 372 ? 19.672 28.281 3.197 1 93.31 372 PRO B N 1
ATOM 6344 C CA . PRO B 1 372 ? 18.25 28.234 2.859 1 93.31 372 PRO B CA 1
ATOM 6345 C C . PRO B 1 372 ? 17.375 27.734 4.016 1 93.31 372 PRO B C 1
ATOM 6347 O O . PRO B 1 372 ? 17.844 26.953 4.848 1 93.31 372 PRO B O 1
ATOM 6350 N N . ILE B 1 373 ? 16.156 28.266 4.059 1 95.06 373 ILE B N 1
ATOM 6351 C CA . ILE B 1 373 ? 15.156 27.891 5.066 1 95.06 373 ILE B CA 1
ATOM 6352 C C . ILE B 1 373 ? 14.023 27.109 4.406 1 95.06 373 ILE B C 1
ATOM 6354 O O . ILE B 1 373 ? 13.414 27.594 3.441 1 95.06 373 ILE B O 1
ATOM 6358 N N . LYS B 1 374 ? 13.797 25.938 4.891 1 93.44 374 LYS B N 1
ATOM 6359 C CA . LYS B 1 374 ? 12.719 25.125 4.34 1 93.44 374 LYS B CA 1
ATOM 6360 C C . LYS B 1 374 ? 11.422 25.328 5.117 1 93.44 374 LYS B C 1
ATOM 6362 O O . LYS B 1 374 ? 11.352 25.031 6.312 1 93.44 374 LYS B O 1
ATOM 6367 N N . VAL B 1 375 ? 10.445 25.906 4.52 1 95 375 VAL B N 1
ATOM 6368 C CA . VAL B 1 375 ? 9.094 26.109 5.035 1 95 375 VAL B CA 1
ATOM 6369 C C . VAL B 1 375 ? 8.07 25.781 3.949 1 95 375 VAL B C 1
ATOM 6371 O O . VAL B 1 375 ? 8.43 25.25 2.893 1 95 375 VAL B O 1
ATOM 6374 N N . SER B 1 376 ? 6.777 26.016 4.273 1 94.19 376 SER B N 1
ATOM 6375 C CA . SER B 1 376 ? 5.727 25.859 3.271 1 94.19 376 SER B CA 1
ATOM 6376 C C . SER B 1 376 ? 4.824 27.078 3.223 1 94.19 376 SER B C 1
ATOM 6378 O O . SER B 1 376 ? 4.75 27.844 4.188 1 94.19 376 SER B O 1
ATOM 6380 N N . LEU B 1 377 ? 4.262 27.328 2.09 1 94.69 377 LEU B N 1
ATOM 6381 C CA . LEU B 1 377 ? 3.189 28.297 1.884 1 94.69 377 LEU B CA 1
ATOM 6382 C C . LEU B 1 377 ? 1.89 27.594 1.502 1 94.69 377 LEU B C 1
ATOM 6384 O O . LEU B 1 377 ? 1.8 26.984 0.436 1 94.69 377 LEU B O 1
ATOM 6388 N N . ARG B 1 378 ? 0.929 27.672 2.398 1 92.94 378 ARG B N 1
ATOM 6389 C CA . ARG B 1 378 ? -0.259 26.844 2.262 1 92.94 378 ARG B CA 1
ATOM 6390 C C . ARG B 1 378 ? -1.522 27.625 2.604 1 92.94 378 ARG B C 1
ATOM 6392 O O . ARG B 1 378 ? -1.515 28.453 3.508 1 92.94 378 ARG B O 1
ATOM 6399 N N . PHE B 1 379 ? -2.629 27.219 1.854 1 92.94 379 PHE B N 1
ATOM 6400 C CA . PHE B 1 379 ? -3.92 27.844 2.127 1 92.94 379 PHE B CA 1
ATOM 6401 C C . PHE B 1 379 ? -5.055 26.844 1.942 1 92.94 379 PHE B C 1
ATOM 6403 O O . PHE B 1 379 ? -4.949 25.922 1.135 1 92.94 379 PHE B O 1
ATOM 6410 N N . VAL B 1 380 ? -6.09 26.984 2.717 1 93.31 380 VAL B N 1
ATOM 6411 C CA . VAL B 1 380 ? -7.352 26.297 2.496 1 93.31 380 VAL B CA 1
ATOM 6412 C C . VAL B 1 380 ? -8.469 26.984 3.281 1 93.31 380 VAL B C 1
ATOM 6414 O O . VAL B 1 380 ? -8.234 27.5 4.375 1 93.31 380 VAL B O 1
ATOM 6417 N N . GLY B 1 381 ? -9.617 27.031 2.754 1 90.75 381 GLY B N 1
ATOM 6418 C CA . GLY B 1 381 ? -10.758 27.547 3.486 1 90.75 381 GLY B CA 1
ATOM 6419 C C . GLY B 1 381 ? -10.609 29.016 3.873 1 90.75 381 GLY B C 1
ATOM 6420 O O . GLY B 1 381 ? -11.062 29.422 4.945 1 90.75 381 GLY B O 1
ATOM 6421 N N . GLY B 1 382 ? -9.766 29.703 3.232 1 89.62 382 GLY B N 1
ATOM 6422 C CA . GLY B 1 382 ? -9.602 31.125 3.467 1 89.62 382 GLY B CA 1
ATOM 6423 C C . GLY B 1 382 ? -8.516 31.438 4.48 1 89.62 382 GLY B C 1
ATOM 6424 O O . GLY B 1 382 ? -8.305 32.594 4.832 1 89.62 382 GLY B O 1
ATOM 6425 N N . VAL B 1 383 ? -7.938 30.375 4.898 1 92.62 383 VAL B N 1
ATOM 6426 C CA . VAL B 1 383 ? -6.852 30.609 5.852 1 92.62 383 VAL B CA 1
ATOM 6427 C C . VAL B 1 383 ? -5.555 30.016 5.305 1 92.62 383 VAL B C 1
ATOM 6429 O O . VAL B 1 383 ? -5.582 29.078 4.508 1 92.62 383 VAL B O 1
ATOM 6432 N N . GLY B 1 384 ? -4.477 30.656 5.73 1 93.81 384 GLY B N 1
ATOM 6433 C CA . GLY B 1 384 ? -3.184 30.156 5.289 1 93.81 384 GLY B CA 1
ATOM 6434 C C . GLY B 1 384 ? -2.082 31.203 5.375 1 93.81 384 GLY B C 1
ATOM 6435 O O . GLY B 1 384 ? -2.277 32.281 5.949 1 93.81 384 GLY B O 1
ATOM 6436 N N . GLY B 1 385 ? -0.939 30.812 4.91 1 96.38 385 GLY B N 1
ATOM 6437 C CA . GLY B 1 385 ? 0.277 31.609 4.953 1 96.38 385 GLY B CA 1
ATOM 6438 C C . GLY B 1 385 ? 1.539 30.766 4.98 1 96.38 385 GLY B C 1
ATOM 6439 O O . GLY B 1 385 ? 1.553 29.641 4.477 1 96.38 385 GLY B O 1
ATOM 6440 N N . ILE B 1 386 ? 2.59 31.422 5.434 1 97.19 386 ILE B N 1
ATOM 6441 C CA . ILE B 1 386 ? 3.85 30.703 5.602 1 97.19 386 ILE B CA 1
ATOM 6442 C C . ILE B 1 386 ? 3.764 29.781 6.812 1 97.19 386 ILE B C 1
ATOM 6444 O O . ILE B 1 386 ? 3.471 30.234 7.926 1 97.19 386 ILE B O 1
ATOM 6448 N N . ARG B 1 387 ? 3.869 28.562 6.59 1 97.81 387 ARG B N 1
ATOM 6449 C CA . ARG B 1 387 ? 3.818 27.562 7.645 1 97.81 387 ARG B CA 1
ATOM 6450 C C . ARG B 1 387 ? 5.219 27.156 8.094 1 97.81 387 ARG B C 1
ATOM 6452 O O . ARG B 1 387 ? 6.004 26.625 7.305 1 97.81 387 ARG B O 1
ATOM 6459 N N . VAL B 1 388 ? 5.504 27.438 9.297 1 98.25 388 VAL B N 1
ATOM 6460 C CA . VAL B 1 388 ? 6.773 27.094 9.93 1 98.25 388 VAL B CA 1
ATOM 6461 C C . VAL B 1 388 ? 6.555 25.984 10.961 1 98.25 388 VAL B C 1
ATOM 6463 O O . VAL B 1 388 ? 5.93 26.219 12 1 98.25 388 VAL B O 1
ATOM 6466 N N . SER B 1 389 ? 7.078 24.859 10.656 1 98.12 389 SER B N 1
ATOM 6467 C CA . SER B 1 389 ? 6.898 23.703 11.531 1 98.12 389 SER B CA 1
ATOM 6468 C C . SER B 1 389 ? 8.195 23.328 12.234 1 98.12 389 SER B C 1
ATOM 6470 O O . SER B 1 389 ? 9.055 22.656 11.648 1 98.12 389 SER B O 1
ATOM 6472 N N . THR B 1 390 ? 8.281 23.594 13.508 1 97.31 390 THR B N 1
ATOM 6473 C CA . THR B 1 390 ? 9.461 23.297 14.312 1 97.31 390 THR B CA 1
ATOM 6474 C C . THR B 1 390 ? 9.375 21.891 14.898 1 97.31 390 THR B C 1
ATOM 6476 O O . THR B 1 390 ? 8.281 21.391 15.164 1 97.31 390 THR B O 1
ATOM 6479 N N . HIS B 1 391 ? 10.477 21.297 15.016 1 96.62 391 HIS B N 1
ATOM 6480 C CA . HIS B 1 391 ? 10.562 19.984 15.641 1 96.62 391 HIS B CA 1
ATOM 6481 C C . HIS B 1 391 ? 11.68 19.953 16.688 1 96.62 391 HIS B C 1
ATOM 6483 O O . HIS B 1 391 ? 12.359 20.953 16.906 1 96.62 391 HIS B O 1
ATOM 6489 N N . PHE B 1 392 ? 11.867 18.812 17.297 1 94.56 392 PHE B N 1
ATOM 6490 C CA . PHE B 1 392 ? 12.711 18.703 18.484 1 94.56 392 PHE B CA 1
ATOM 6491 C C . PHE B 1 392 ? 14.164 19 18.141 1 94.56 392 PHE B C 1
ATOM 6493 O O . PHE B 1 392 ? 14.969 19.297 19.031 1 94.56 392 PHE B O 1
ATOM 6500 N N . PHE B 1 393 ? 14.602 18.969 16.875 1 95.12 393 PHE B N 1
ATOM 6501 C CA . PHE B 1 393 ? 15.992 19.172 16.5 1 95.12 393 PHE B CA 1
ATOM 6502 C C . PHE B 1 393 ? 16.281 20.641 16.25 1 95.12 393 PHE B C 1
ATOM 6504 O O . PHE B 1 393 ? 17.438 21.047 16.125 1 95.12 393 PHE B O 1
ATOM 6511 N N . ASN B 1 394 ? 15.273 21.469 16.172 1 97 394 ASN B N 1
ATOM 6512 C CA . ASN B 1 394 ? 15.469 22.875 15.875 1 97 394 ASN B CA 1
ATOM 6513 C C . ASN B 1 394 ? 15.992 23.641 17.094 1 97 394 ASN B C 1
ATOM 6515 O O . ASN B 1 394 ? 15.945 23.125 18.219 1 97 394 ASN B O 1
ATOM 651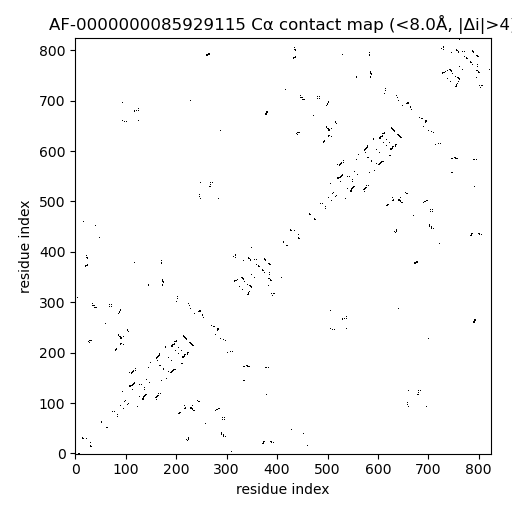9 N N . THR B 1 395 ? 16.484 24.875 16.812 1 96.62 395 THR B N 1
ATOM 6520 C CA . THR B 1 395 ? 17.016 25.703 17.875 1 96.62 395 THR B CA 1
ATOM 6521 C C . THR B 1 395 ? 16.406 27.109 17.828 1 96.62 395 THR B C 1
ATOM 6523 O O . THR B 1 395 ? 15.844 27.5 16.812 1 96.62 395 THR B O 1
ATOM 6526 N N . LYS B 1 396 ? 16.547 27.797 18.938 1 97.5 396 LYS B N 1
ATOM 6527 C CA . LYS B 1 396 ? 16.078 29.172 18.984 1 97.5 396 LYS B CA 1
ATOM 6528 C C . LYS B 1 396 ? 16.891 30.047 18.031 1 97.5 396 LYS B C 1
ATOM 6530 O O . LYS B 1 396 ? 16.344 30.984 17.438 1 97.5 396 LYS B O 1
ATOM 6535 N N . GLU B 1 397 ? 18.156 29.688 17.859 1 97.62 397 GLU B N 1
ATOM 6536 C CA . GLU B 1 397 ? 19 30.438 16.938 1 97.62 397 GLU B CA 1
ATOM 6537 C C . GLU B 1 397 ? 18.5 30.312 15.5 1 97.62 397 GLU B C 1
ATOM 6539 O O . GLU B 1 397 ? 18.547 31.266 14.734 1 97.62 397 GLU B O 1
ATOM 6544 N N . GLU B 1 398 ? 18.078 29.156 15.172 1 97.94 398 GLU B N 1
ATOM 6545 C CA . GLU B 1 398 ? 17.516 28.938 13.844 1 97.94 398 GLU B CA 1
ATOM 6546 C C . GLU B 1 398 ? 16.234 29.734 13.648 1 97.94 398 GLU B C 1
ATOM 6548 O O . GLU B 1 398 ? 15.984 30.281 12.57 1 97.94 398 GLU B O 1
ATOM 6553 N N . ILE B 1 399 ? 15.391 29.812 14.656 1 98.69 399 ILE B N 1
ATOM 6554 C CA . ILE B 1 399 ? 14.18 30.625 14.602 1 98.69 399 ILE B CA 1
ATOM 6555 C C . ILE B 1 399 ? 14.547 32.094 14.453 1 98.69 399 ILE B C 1
ATOM 6557 O O . ILE B 1 399 ? 13.961 32.812 13.633 1 98.69 399 ILE B O 1
ATOM 6561 N N . ASP B 1 400 ? 15.547 32.531 15.195 1 98.62 400 ASP B N 1
ATOM 6562 C CA . ASP B 1 400 ? 16.016 33.906 15.086 1 98.62 400 ASP B CA 1
ATOM 6563 C C . ASP B 1 400 ? 16.484 34.219 13.664 1 98.62 400 ASP B C 1
ATOM 6565 O O . ASP B 1 400 ? 16.234 35.312 13.156 1 98.62 400 ASP B O 1
ATOM 6569 N N . TYR B 1 401 ? 17.156 33.25 13.109 1 98.19 401 TYR B N 1
ATOM 6570 C CA . TYR B 1 401 ? 17.609 33.438 11.734 1 98.19 401 TYR B CA 1
ATOM 6571 C C . TYR B 1 401 ? 16.438 33.625 10.789 1 98.19 401 TYR B C 1
ATOM 6573 O O . TYR B 1 401 ? 16.453 34.531 9.945 1 98.19 401 TYR B O 1
ATOM 6581 N N . LEU B 1 402 ? 15.383 32.844 10.906 1 98.44 402 LEU B N 1
ATOM 6582 C CA . LEU B 1 402 ? 14.188 33 10.086 1 98.44 402 LEU B CA 1
ATOM 6583 C C . LEU B 1 402 ? 13.578 34.375 10.289 1 98.44 402 LEU B C 1
ATOM 6585 O O . LEU B 1 402 ? 13.203 35.031 9.32 1 98.44 402 LEU B O 1
ATOM 6589 N N . ILE B 1 403 ? 13.539 34.812 11.523 1 98.44 403 ILE B N 1
ATOM 6590 C CA . ILE B 1 403 ? 12.945 36.094 11.875 1 98.44 403 ILE B CA 1
ATOM 6591 C C . ILE B 1 403 ? 13.742 37.25 11.242 1 98.44 403 ILE B C 1
ATOM 6593 O O . ILE B 1 403 ? 13.164 38.188 10.695 1 98.44 403 ILE B O 1
ATOM 6597 N N . GLU B 1 404 ? 14.977 37.094 11.266 1 97.5 404 GLU B N 1
ATOM 6598 C CA . GLU B 1 404 ? 15.844 38.125 10.68 1 97.5 404 GLU B CA 1
ATOM 6599 C C . GLU B 1 404 ? 15.633 38.219 9.172 1 97.5 404 GLU B C 1
ATOM 6601 O O . GLU B 1 404 ? 15.531 39.344 8.633 1 97.5 404 GLU B O 1
ATOM 6606 N N . VAL B 1 405 ? 15.594 37.094 8.547 1 96.56 405 VAL B N 1
ATOM 6607 C CA . VAL B 1 405 ? 15.391 37.094 7.105 1 96.56 405 VAL B CA 1
ATOM 6608 C C . VAL B 1 405 ? 14.008 37.656 6.777 1 96.56 405 VAL B C 1
ATOM 6610 O O . VAL B 1 405 ? 13.875 38.5 5.867 1 96.56 405 VAL B O 1
ATOM 6613 N N . GLN B 1 406 ? 12.992 37.281 7.508 1 97.12 406 GLN B N 1
ATOM 6614 C CA . GLN B 1 406 ? 11.641 37.781 7.309 1 97.12 406 GLN B CA 1
ATOM 6615 C C . GLN B 1 406 ? 11.57 39.281 7.512 1 97.12 406 GLN B C 1
ATOM 6617 O O . GLN B 1 406 ? 10.906 40 6.75 1 97.12 406 GLN B O 1
ATOM 6622 N N . GLN B 1 407 ? 12.242 39.75 8.43 1 96.25 407 GLN B N 1
ATOM 6623 C CA . GLN B 1 407 ? 12.234 41.156 8.773 1 96.25 407 GLN B CA 1
ATOM 6624 C C . GLN B 1 407 ? 12.789 42 7.637 1 96.25 407 GLN B C 1
ATOM 6626 O O . GLN B 1 407 ? 12.336 43.125 7.41 1 96.25 407 GLN B O 1
ATOM 6631 N N . ARG B 1 408 ? 13.703 41.469 6.91 1 94.31 408 ARG B N 1
ATOM 6632 C CA . ARG B 1 408 ? 14.273 42.156 5.766 1 94.31 408 ARG B CA 1
ATOM 6633 C C . ARG B 1 408 ? 13.203 42.469 4.715 1 94.31 408 ARG B C 1
ATOM 6635 O O . ARG B 1 408 ? 13.281 43.469 4.012 1 94.31 408 ARG B O 1
ATOM 6642 N N . PHE B 1 409 ? 12.273 41.656 4.59 1 91.94 409 PHE B N 1
ATOM 6643 C CA . PHE B 1 409 ? 11.234 41.812 3.58 1 91.94 409 PHE B CA 1
ATOM 6644 C C . PHE B 1 409 ? 10.133 42.75 4.082 1 91.94 409 PHE B C 1
ATOM 6646 O O . PHE B 1 409 ? 9.359 43.281 3.289 1 91.94 409 PHE B O 1
ATOM 6653 N N . LEU B 1 410 ? 10.008 42.938 5.344 1 89 410 LEU B N 1
ATOM 6654 C CA . LEU B 1 410 ? 9.023 43.844 5.91 1 89 410 LEU B CA 1
ATOM 6655 C C . LEU B 1 410 ? 9.516 45.281 5.836 1 89 410 LEU B C 1
ATOM 6657 O O . LEU B 1 410 ? 8.711 46.219 5.828 1 89 410 LEU B O 1
ATOM 6661 N N . LYS B 1 411 ? 10.742 45.5 5.859 1 81.06 411 LYS B N 1
ATOM 6662 C CA . LYS B 1 411 ? 11.344 46.812 5.797 1 81.06 411 LYS B CA 1
ATOM 6663 C C . LYS B 1 411 ? 11.43 47.312 4.359 1 81.06 411 LYS B C 1
ATOM 6665 O O . LYS B 1 411 ? 11.5 48.531 4.117 1 81.06 411 LYS B O 1
ATOM 6670 N N . LYS B 1 412 ? 11.383 46.469 3.492 1 67.88 412 LYS B N 1
ATOM 6671 C CA . LYS B 1 412 ? 11.398 46.906 2.1 1 67.88 412 LYS B CA 1
ATOM 6672 C C . LYS B 1 412 ? 10.008 47.344 1.647 1 67.88 412 LYS B C 1
ATOM 6674 O O . LYS B 1 412 ? 9 46.75 2.014 1 67.88 412 LYS B O 1
#

Sequence (824 aa):
MSVNGINLKEVRNNFPMLKHWVFFNAADQMIPGRYWMDAMRECITLYEAGRIEDDAPYGPATHPFLTTVFFETIRKSAKLIHAKEEEVTNLYRVMTGANLIINDLIKWQKGDNVVFTDMDYPSIPYILLNLRRKGIELRRIKNVNGEILMSDLEKAIDDNTKLVVVNHTMAWSGFTYDVKEVSKLAHEHGAYVLDDAIQAVGAIDVNVHKDDVDFLLTGSYKWQSGPEGAGIFYIREDLIEEFDPDFRNYIWADVPGGIPFGSPEHDNVKHWDYPLVKTANRFEMGLCVTPVLFGWNATLDFLLDIGSEKIEKRVRSLGDYLVDRLYEIGCTLVTPEDKKKRHGLIVYSTGDHQLDQKTYEYFSAPAPHEKPIKVSLRFVGGVGGIRVSTHFFNTKEEIDYLIEVQQRFLKKMSVNGINLKEVRNNFPMLKHWVFFNAADQMIPGRYWMDAMRECITLYEAGRIEDDAPYGPATHPFLTTVFFETIRKSAKLIHAKEEEVTNLYRVMTGANLIINDLIKWQKGDNVVFTDMDYPSIPYILLNLRRKGIELRRIKNVNGEILMSDLEKAIDDNTKLVVVNHTMAWSGFTYDVKEVSKLAHEHGAYVLDDAIQAVGAIDVNVHKDDVDFLLTGSYKWQSGPEGAGIFYIREDLIEEFDPDFRNYIWADVPGGIPFGSPEHDNVKHWDYPLVKTANRFEMGLCVTPVLFGWNATLDFLLDIGSEKIEKRVRSLGDYLVDRLYEIGCTLVTPEDKKKRHGLIVYSTGDHQLDQKTYEYFSAPAPHEKPIKVSLRFVGGVGGIRVSTHFFNTKEEIDYLIEVQQRFLKK

Radius of gyration: 27.72 Å; Cα contacts (8 Å, |Δi|>4): 1823; chains: 2; bounding box: 61×92×56 Å

Organism: NCBI:txid2866384

pLDDT: mean 92.1, std 10.92, range [33.38, 98.88]

Foldseek 3Di:
DADLNDPLVVVCVQAPCVVFAQEQALLHFDGAGNLLVVLLVVQVVCVVVVNQQPDQPVDRPDSNVQVVLQLLLLCLQCVLQVHDSLFKHKDQDLLLLLCQVPVWFFDDAAPAEEEEEQQDDVSNVVSVVVCVVRNYHYHYAAADLQHGDVVSLLVRAALRYAEYEEACAGSFAQFGDLLLSSCVSNVVSPHAYEYADQSPRLQARHHCVSSVHQWYWYACRHSLSFDRRITMTGGDLVCQVVTDGPQFDQQQFPFPPHDCPPPPPDDPCVRSVGDGDSGPCRSPNDDGDRSRSSRSSSSSVVDVVSDRHSFQVQQLVLLLLLVVLCVVLPKAWSHDPPSVGGTNWTFIGNPDPVLLVVLQVCLQPPDPVDRHYDWDWDDTSHGHTTIGGDTNNHDSVSSVSSSVSSSVSVVD/DADLNDDLVVVCVQAPCVVFAQEQALLHFDGAGNLLVVLLVVQVVCVVVVNQQPAAPVGRPDSNVQVVLQLLLLCLQCVLQVHDSLFKHKDQDLLVLLCQVPVWFDDDAAQAEEEEEQQDDVSNVVSVVVCVVRNYHYHYAAADLQHGDPVSLLVRAALRYAEYEEACAGSFAQFGDLLLSSCVSNVVSPHAYEYADQSPRLQARHHCVSSVHQWYWYACRHSLSFDRRTTMTGGDLVCQVVTDGPQFDQQQFPFPPHDCPVPPPDDPCVRSVGDGDSGPCRSPNDDRDRSRSSSSSSSSVVDVVSDRHSFQVQQLVLLLLLVVLCVVLPKAWSHDPPSVGGTNWTFIGNPDVVLLVVLQVCLQPPDPVDRHYDWDWDDTSHGHTTIGGDTNNHDSVSSVVSSVSSSVSVVD